Protein AF-0000000079763526 (afdb_homodimer)

Nearest PDB structures (foldseek):
  5vm1-assembly1_A  TM=9.478E-01  e=7.402E-57  Brucella ovis ATCC 25840
  5vm1-assembly6_B  TM=9.518E-01  e=6.429E-55  Brucella ovis ATCC 25840
  3ifr-assembly3_A  TM=9.428E-01  e=1.671E-44  Rhodospirillum rubrum ATCC 11170
  3i8b-assembly1_A  TM=8.850E-01  e=6.718E-41  Bifidobacterium adolescentis ATCC 15703
  3kzb-assembly1_A-2  TM=9.126E-01  e=8.336E-40  Chromobacterium violaceum

pLDDT: mean 96.67, std 3.06, range [73.19, 98.88]

Radius of gyration: 37.4 Å; Cα contacts (8 Å, |Δi|>4): 2451; chains: 2; bounding box: 56×111×80 Å

Organism: NCBI:txid410072

Secondary structure (DSSP, 8-state):
-EEEEEEE-SSEEEEEEEETTS-EEEEEEEE---B-SSTT--EE-HHHHHHHHHHHHHHHTTTS-GGGEEEEEEEE-SS-BEEE-TTS-B-SPEEPTT--TTHHHHHIIIIIIIHHHHHHHHSS---TTSHHHHHHHHHHH-HHHHHH--EEE-HHHHHHHHHH---EEEHHHHGGGT-EETTTTEE-HHHHHHHT--GGGSPEEE-TTSEEEE--HHHHHHHT--TT-EEE--EEHHHHHHHHTT--STT-EEEEESSSEEEEEEESS----TT--SEEEE-TTSSEEEEEEES-SHHHHHIIIIIIS----HHHHHTT---TT----EEE--BTBB-TTT-BTT--EEEEEE-TT--HHHHHHHHHHHHHHHHHHHHHHHHHTT----EEEEESGGGG-HHHHHHHHHHHT-EEEEES---HHHHHHHHHHHHHTTSSS-HHHHHHHH--EEEEEPP-HHHHHHHHHHHHHHTTHHHHHTTTGGG--/-EEEEEEE-SSEEEEEEEETTS-EEEEEEEE---B-SSTT--EE-HHHHHHHHHHHHHHHTTTS-GGGEEEEEEEE-SS-BEEE-TTS-B-SPEEPTT--TTHHHHHIIIIIIIHHHHHHHHSS---TTSHHHHHHHHHHH-HHHHHH--EEE-HHHHHHHHHH---EEEHHHHGGGT-EETTTTEE-HHHHHHHT--GGGSPEEE-TTSEEEE--HHHHHHHT--TTPEEE--EEHHHHHHHHTT--STT-EEEEESSSEEEEEEESS----TT--SEEEE-TTSSEEEEEEES-SHHHHHIIIIIIS----HHHHHTT---TT----EEE--BTBB-TTT-BTT--EEEEEE-TT--HHHHHHHHHHHHHHHHHHHHHHHHHTT----EEEEESGGGG-HHHHHHHHHHHT-EEEEES---HHHHHHHHHHHHHTTSSS-HHHHHHHH--EEEEEPP-HHHHHHHHHHHHHHTTHHHHHTTTGGG--

InterPro domains:
  IPR000577 Carbohydrate kinase, FGGY [PIRSF000538] (2-487)
  IPR006000 Xylulokinase [MF_02220] (2-482)
  IPR006000 Xylulokinase [TIGR01312] (4-478)
  IPR018483 Carbohydrate kinase, FGGY, conserved site [PS00445] (349-369)
  IPR018483 Carbohydrate kinase, FGGY, conserved site [PS00933] (129-141)
  IPR018484 Carbohydrate kinase FGGY, N-terminal [PF00370] (2-244)
  IPR018485 Carbohydrate kinase FGGY, C-terminal [PF02782] (254-436)
  IPR043129 ATPase, nucleotide binding domain [SSF53067] (2-246)
  IPR043129 ATPase, nucleotide binding domain [SSF53067] (246-484)
  IPR050406 FGGY Carbohydrate Kinase [PTHR43095] (2-484)

Sequence (978 aa):
MLYIGVDLGTSAVKLLLMDEKGDIKKIVSKEYPLYFPHPGWSEQHPEDWFTQSVEGIKELTSECDKSQVAGISFGGQMHGLVILDKDDQVIRPAILWNDGRTTEETDYLNNEIGKETLSKYTANIAFTGFTAPKILWVKKNEPENFAKITKIMLPKDYLAYCLSGSFCSDYSDASGMLLMDVEHKCWSKEMMDICGVTEEQLPKLYESYEVVGSLKPEVAAELGLSENVKIIAGAGDNAAAAVGTGTVGDGRCNISLGTSGTIFISSANFGVDKNNALHSFAHADGHYHLMGCMLSAASCNKWWAEEILHTDDFAAEQKDITKLGENHVFYLPYLMGERSPHNDPYARATFTGMTMDTTRADMMQAVLEGVVFALRDSLEVAKSLGIKIERTKICGGGAKSPLWRKMIANIMNLKVDIIESEEGPALGGAILAAVGCGEYESVEAAADKLVKIVDTVEPEAELVEKYEKRYQEFRQIYPALKPVFPHIQMLYIGVDLGTSAVKLLLMDEKGDIKKIVSKEYPLYFPHPGWSEQHPEDWFTQSVEGIKELTSECDKSQVAGISFGGQMHGLVILDKDDQVIRPAILWNDGRTTEETDYLNNEIGKETLSKYTANIAFTGFTAPKILWVKKNEPENFAKITKIMLPKDYLAYCLSGSFCSDYSDASGMLLMDVEHKCWSKEMMDICGVTEEQLPKLYESYEVVGSLKPEVAAELGLSENVKIIAGAGDNAAAAVGTGTVGDGRCNISLGTSGTIFISSANFGVDKNNALHSFAHADGHYHLMGCMLSAASCNKWWAEEILHTDDFAAEQKDITKLGENHVFYLPYLMGERSPHNDPYARATFTGMTMDTTRADMMQAVLEGVVFALRDSLEVAKSLGIKIERTKICGGGAKSPLWRKMIANIMNLKVDIIESEEGPALGGAILAAVGCGEYESVEAAADKLVKIVDTVEPEAELVEKYEKRYQEFRQIYPALKPVFPHIQ

Structure (mmCIF, N/CA/C/O backbone):
data_AF-0000000079763526-model_v1
#
loop_
_entity.id
_entity.type
_entity.pdbx_description
1 polymer 'Xylulose kinase'
#
loop_
_atom_site.group_PDB
_atom_site.id
_atom_site.type_symbol
_atom_site.label_atom_id
_atom_site.label_alt_id
_atom_site.label_comp_id
_atom_site.label_asym_id
_atom_site.label_entity_id
_atom_site.label_seq_id
_atom_site.pdbx_PDB_ins_code
_atom_site.Cartn_x
_atom_site.Cartn_y
_atom_site.Cartn_z
_atom_site.occupancy
_atom_site.B_iso_or_equiv
_atom_site.auth_seq_id
_atom_site.auth_comp_id
_atom_site.auth_asym_id
_atom_site.auth_atom_id
_atom_site.pdbx_PDB_model_num
ATOM 1 N N . MET A 1 1 ? 14.523 42.969 33.5 1 96.06 1 MET A N 1
ATOM 2 C CA . MET A 1 1 ? 13.133 43.125 33.094 1 96.06 1 MET A CA 1
ATOM 3 C C . MET A 1 1 ? 12.484 41.781 32.781 1 96.06 1 MET A C 1
ATOM 5 O O . MET A 1 1 ? 13.18 40.812 32.531 1 96.06 1 MET A O 1
ATOM 9 N N . LEU A 1 2 ? 11.172 41.844 32.938 1 98.5 2 LEU A N 1
ATOM 10 C CA . LEU A 1 2 ? 10.414 40.594 32.719 1 98.5 2 LEU A CA 1
ATOM 11 C C . LEU A 1 2 ? 9.453 40.75 31.531 1 98.5 2 LEU A C 1
ATOM 13 O O . LEU A 1 2 ? 8.906 41.844 31.312 1 98.5 2 LEU A O 1
ATOM 17 N N . TYR A 1 3 ? 9.336 39.688 30.812 1 98.69 3 TYR A N 1
ATOM 18 C CA . TYR A 1 3 ? 8.484 39.656 29.625 1 98.69 3 TYR A CA 1
ATOM 19 C C . TYR A 1 3 ? 7.543 38.469 29.656 1 98.69 3 TYR A C 1
ATOM 21 O O . TYR A 1 3 ? 7.941 37.375 30.062 1 98.69 3 TYR A O 1
ATOM 29 N N . ILE A 1 4 ? 6.316 38.656 29.234 1 98.75 4 ILE A N 1
ATOM 30 C CA . ILE A 1 4 ? 5.305 37.625 29.25 1 98.75 4 ILE A CA 1
ATOM 31 C C . ILE A 1 4 ? 4.945 37.219 27.828 1 98.75 4 ILE A C 1
ATOM 33 O O . ILE A 1 4 ? 4.664 38.062 26.984 1 98.75 4 ILE A O 1
ATOM 37 N N . GLY A 1 5 ? 5.035 35.938 27.531 1 98.69 5 GLY A N 1
ATOM 38 C CA . GLY A 1 5 ? 4.516 35.375 26.312 1 98.69 5 GLY A CA 1
ATOM 39 C C . GLY A 1 5 ? 3.24 34.562 26.516 1 98.69 5 GLY A C 1
ATOM 40 O O . GLY A 1 5 ? 3.186 33.688 27.391 1 98.69 5 GLY A O 1
ATOM 41 N N . VAL A 1 6 ? 2.197 34.875 25.75 1 98.56 6 VAL A N 1
ATOM 42 C CA . VAL A 1 6 ? 0.908 34.188 25.812 1 98.56 6 VAL A CA 1
ATOM 43 C C . VAL A 1 6 ? 0.717 33.312 24.578 1 98.56 6 VAL A C 1
ATOM 45 O O . VAL A 1 6 ? 0.758 33.781 23.453 1 98.56 6 VAL A O 1
ATOM 48 N N . ASP A 1 7 ? 0.561 32.031 24.734 1 98.19 7 ASP A N 1
ATOM 49 C CA . ASP A 1 7 ? 0.207 31.109 23.672 1 98.19 7 ASP A CA 1
ATOM 50 C C . ASP A 1 7 ? -1.272 30.734 23.734 1 98.19 7 ASP A C 1
ATOM 52 O O . ASP A 1 7 ? -1.669 29.875 24.531 1 98.19 7 ASP A O 1
ATOM 56 N N . LEU A 1 8 ? -2.045 31.391 22.906 1 98.25 8 LEU A N 1
ATOM 57 C CA . LEU A 1 8 ? -3.479 31.125 22.844 1 98.25 8 LEU A CA 1
ATOM 58 C C . LEU A 1 8 ? -3.781 29.938 21.938 1 98.25 8 LEU A C 1
ATOM 60 O O . LEU A 1 8 ? -4.062 30.109 20.75 1 98.25 8 LEU A O 1
ATOM 64 N N . GLY A 1 9 ? -3.861 28.781 22.547 1 95.69 9 GLY A N 1
ATOM 65 C CA . GLY A 1 9 ? -4.148 27.578 21.797 1 95.69 9 GLY A CA 1
ATOM 66 C C . GLY A 1 9 ? -5.625 27.234 21.766 1 95.69 9 GLY A C 1
ATOM 67 O O . GLY A 1 9 ? -6.461 28.016 22.234 1 95.69 9 GLY A O 1
ATOM 68 N N . THR A 1 10 ? -5.941 26.078 21.203 1 92.62 10 THR A N 1
ATOM 69 C CA . THR A 1 10 ? -7.324 25.656 21.047 1 92.62 10 THR A CA 1
ATOM 70 C C . THR A 1 10 ? -7.855 25.078 22.359 1 92.62 10 THR A C 1
ATOM 72 O O . THR A 1 10 ? -8.992 25.359 22.75 1 92.62 10 THR A O 1
ATOM 75 N N . SER A 1 11 ? -7.039 24.391 23.156 1 91.56 11 SER A N 1
ATOM 76 C CA . SER A 1 11 ? -7.512 23.719 24.375 1 91.56 11 SER A CA 1
ATOM 77 C C . SER A 1 11 ? -7.191 24.531 25.609 1 91.56 11 SER A C 1
ATOM 79 O O . SER A 1 11 ? -7.844 24.375 26.656 1 91.56 11 SER A O 1
ATOM 81 N N . ALA A 1 12 ? -6.113 25.297 25.484 1 96.25 12 ALA A N 1
ATOM 82 C CA . ALA A 1 12 ? -5.66 26.047 26.656 1 96.25 12 ALA A CA 1
ATOM 83 C C . ALA A 1 12 ? -4.84 27.266 26.234 1 96.25 12 ALA A C 1
ATOM 85 O O . ALA A 1 12 ? -4.43 27.375 25.078 1 96.25 12 ALA A O 1
ATOM 86 N N . VAL A 1 13 ? -4.738 28.141 27.172 1 97.69 13 VAL A N 1
ATOM 87 C CA . VAL A 1 13 ? -3.781 29.234 27.047 1 97.69 13 VAL A CA 1
ATOM 88 C C . VAL A 1 13 ? -2.564 28.969 27.922 1 97.69 13 VAL A C 1
ATOM 90 O O . VAL A 1 13 ? -2.707 28.609 29.094 1 97.69 13 VAL A O 1
ATOM 93 N N . LYS A 1 14 ? -1.402 28.969 27.328 1 97.38 14 LYS A N 1
ATOM 94 C CA . LYS A 1 14 ? -0.137 28.797 28.031 1 97.38 14 LYS A CA 1
ATOM 95 C C . LYS A 1 14 ? 0.61 30.109 28.172 1 97.38 14 LYS A C 1
ATOM 97 O O . LYS A 1 14 ? 0.798 30.828 27.172 1 97.38 14 LYS A O 1
ATOM 102 N N . LEU A 1 15 ? 1.041 30.406 29.359 1 98.5 15 LEU A N 1
ATOM 103 C CA . LEU A 1 15 ? 1.719 31.672 29.641 1 98.5 15 LEU A CA 1
ATOM 104 C C . LEU A 1 15 ? 3.117 31.422 30.203 1 98.5 15 LEU A C 1
ATOM 106 O O . LEU A 1 15 ? 3.314 30.516 31 1 98.5 15 LEU A O 1
ATOM 110 N N . LEU A 1 16 ? 4.016 32.25 29.719 1 98 16 LEU A N 1
ATOM 111 C CA . LEU A 1 16 ? 5.414 32.094 30.094 1 98 16 LEU A CA 1
ATOM 112 C C . LEU A 1 16 ? 6.031 33.438 30.5 1 98 16 LEU A C 1
ATOM 114 O O . LEU A 1 16 ? 5.797 34.438 29.844 1 98 16 LEU A O 1
ATOM 118 N N . LEU A 1 17 ? 6.738 33.406 31.625 1 98.44 17 LEU A N 1
ATOM 119 C CA . LEU A 1 17 ? 7.469 34.594 32.125 1 98.44 17 LEU A CA 1
ATOM 120 C C . LEU A 1 17 ? 8.969 34.406 31.906 1 98.44 17 LEU A C 1
ATOM 122 O O . LEU A 1 17 ? 9.562 33.438 32.375 1 98.44 17 LEU A O 1
ATOM 126 N N . MET A 1 18 ? 9.547 35.312 31.188 1 97.5 18 MET A N 1
ATOM 127 C CA . MET A 1 18 ? 10.961 35.25 30.812 1 97.5 18 MET A CA 1
ATOM 128 C C . MET A 1 18 ? 11.695 36.531 31.234 1 97.5 18 MET A C 1
ATOM 130 O O . MET A 1 18 ? 11.141 37.625 31.172 1 97.5 18 MET A O 1
ATOM 134 N N . ASP A 1 19 ? 12.93 36.406 31.656 1 97.81 19 ASP A N 1
ATOM 135 C CA . ASP A 1 19 ? 13.711 37.594 31.969 1 97.81 19 ASP A CA 1
ATOM 136 C C . ASP A 1 19 ? 14.523 38.062 30.766 1 97.81 19 ASP A C 1
ATOM 138 O O . ASP A 1 19 ? 14.398 37.5 29.672 1 97.81 19 ASP A O 1
ATOM 142 N N . GLU A 1 20 ? 15.273 39.125 30.938 1 96.25 20 GLU A N 1
ATOM 143 C CA . GLU A 1 20 ? 15.969 39.781 29.828 1 96.25 20 GLU A CA 1
ATOM 144 C C . GLU A 1 20 ? 17.078 38.906 29.266 1 96.25 20 GLU A C 1
ATOM 146 O O . GLU A 1 20 ? 17.562 39.156 28.156 1 96.25 20 GLU A O 1
ATOM 151 N N . LYS A 1 21 ? 17.469 37.812 29.953 1 95.31 21 LYS A N 1
ATOM 152 C CA . LYS A 1 21 ? 18.516 36.906 29.484 1 95.31 21 LYS A CA 1
ATOM 153 C C . LYS A 1 21 ? 17.938 35.656 28.875 1 95.31 21 LYS A C 1
ATOM 155 O O . LYS A 1 21 ? 18.672 34.781 28.391 1 95.31 21 LYS A O 1
ATOM 160 N N . GLY A 1 22 ? 16.656 35.625 28.875 1 93.69 22 GLY A N 1
ATOM 161 C CA . GLY A 1 22 ? 16.016 34.5 28.266 1 93.69 22 GLY A CA 1
ATOM 162 C C . GLY A 1 22 ? 15.688 33.375 29.25 1 93.69 22 GLY A C 1
ATOM 163 O O . GLY A 1 22 ? 15.117 32.344 28.875 1 93.69 22 GLY A O 1
ATOM 164 N N . ASP A 1 23 ? 15.984 33.531 30.531 1 95.19 23 ASP A N 1
ATOM 165 C CA . ASP A 1 23 ? 15.648 32.562 31.562 1 95.19 23 ASP A CA 1
ATOM 166 C C . ASP A 1 23 ? 14.141 32.5 31.812 1 95.19 23 ASP A C 1
ATOM 168 O O . ASP A 1 23 ? 13.531 33.531 32.125 1 95.19 23 ASP A O 1
ATOM 172 N N . ILE A 1 24 ? 13.594 31.375 31.734 1 95.94 24 ILE A N 1
ATOM 173 C CA . ILE A 1 24 ? 12.172 31.188 32 1 95.94 24 ILE A CA 1
ATOM 174 C C . ILE A 1 24 ? 11.938 31.109 33.5 1 95.94 24 ILE A C 1
ATOM 176 O O . ILE A 1 24 ? 12.484 30.234 34.188 1 95.94 24 ILE A O 1
ATOM 180 N N . LYS A 1 25 ? 11.109 31.922 34 1 97.12 25 LYS A N 1
ATOM 181 C CA . LYS A 1 25 ? 10.891 32.031 35.438 1 97.12 25 LYS A CA 1
ATOM 182 C C . LYS A 1 25 ? 9.695 31.172 35.875 1 97.12 25 LYS A C 1
ATOM 184 O O . LYS A 1 25 ? 9.688 30.625 36.969 1 97.12 25 LYS A O 1
ATOM 189 N N . LYS A 1 26 ? 8.695 31.141 35.062 1 97.44 26 LYS A N 1
ATOM 190 C CA . LYS A 1 26 ? 7.457 30.438 35.406 1 97.44 26 LYS A CA 1
ATOM 191 C C . LYS A 1 26 ? 6.605 30.203 34.156 1 97.44 26 LYS A C 1
ATOM 193 O O . LYS A 1 26 ? 6.66 30.969 33.188 1 97.44 26 LYS A O 1
ATOM 198 N N . ILE A 1 27 ? 5.934 29.125 34.125 1 97.19 27 ILE A N 1
ATOM 199 C CA . ILE A 1 27 ? 4.961 28.781 33.094 1 97.19 27 ILE A CA 1
ATOM 200 C C . ILE A 1 27 ? 3.625 28.422 33.75 1 97.19 27 ILE A C 1
ATOM 202 O O . ILE A 1 27 ? 3.586 27.719 34.75 1 97.19 27 ILE A O 1
ATOM 206 N N . VAL A 1 28 ? 2.559 28.922 33.219 1 97.94 28 VAL A N 1
ATOM 207 C CA . VAL A 1 28 ? 1.21 28.656 33.719 1 97.94 28 VAL A CA 1
ATOM 208 C C . VAL A 1 28 ? 0.306 28.266 32.531 1 97.94 28 VAL A C 1
ATOM 210 O O . VAL A 1 28 ? 0.44 28.797 31.438 1 97.94 28 VAL A O 1
ATOM 213 N N . SER A 1 29 ? -0.57 27.344 32.688 1 97.75 29 SER A N 1
ATOM 214 C CA . SER A 1 29 ? -1.558 26.953 31.703 1 97.75 29 SER A CA 1
ATOM 215 C C . SER A 1 29 ? -2.967 26.969 32.281 1 97.75 29 SER A C 1
ATOM 217 O O . SER A 1 29 ? -3.178 26.562 33.438 1 97.75 29 SER A O 1
ATOM 219 N N . LYS A 1 30 ? -3.898 27.531 31.562 1 98.25 30 LYS A N 1
ATOM 220 C CA . LYS A 1 30 ? -5.316 27.562 31.906 1 98.25 30 LYS A CA 1
ATOM 221 C C . LYS A 1 30 ? -6.16 26.938 30.797 1 98.25 30 LYS A C 1
ATOM 223 O O . LYS A 1 30 ? -5.973 27.266 29.609 1 98.25 30 LYS A O 1
ATOM 228 N N . GLU A 1 31 ? -7.094 26.109 31.156 1 97.31 31 GLU A N 1
ATOM 229 C CA . GLU A 1 31 ? -7.93 25.438 30.156 1 97.31 31 GLU A CA 1
ATOM 230 C C . GLU A 1 31 ? -9.266 26.156 29.984 1 97.31 31 GLU A C 1
ATOM 232 O O . GLU A 1 31 ? -9.656 26.953 30.828 1 97.31 31 GLU A O 1
ATOM 237 N N . TYR A 1 32 ? -9.844 26.047 28.875 1 96.12 32 TYR A N 1
ATOM 238 C CA . TYR A 1 32 ? -11.195 26.516 28.594 1 96.12 32 TYR A CA 1
ATOM 239 C C . TYR A 1 32 ? -11.93 25.547 27.672 1 96.12 32 TYR A C 1
ATOM 241 O O . TYR A 1 32 ? -11.305 24.734 27 1 96.12 32 TYR A O 1
ATOM 249 N N . PRO A 1 33 ? -13.219 25.672 27.672 1 95.12 33 PRO A N 1
ATOM 250 C CA . PRO A 1 33 ? -14.023 24.688 26.938 1 95.12 33 PRO A CA 1
ATOM 251 C C . PRO A 1 33 ? -13.961 24.875 25.422 1 95.12 33 PRO A C 1
ATOM 253 O O . PRO A 1 33 ? -13.758 26 24.953 1 95.12 33 PRO A O 1
ATOM 256 N N . LEU A 1 34 ? -14.008 23.828 24.688 1 93.62 34 LEU A N 1
ATOM 257 C CA . LEU A 1 34 ? -14.188 23.75 23.25 1 93.62 34 LEU A CA 1
ATOM 258 C C . LEU A 1 34 ? -15.562 23.188 22.906 1 93.62 34 LEU A C 1
ATOM 260 O O . LEU A 1 34 ? -16 22.203 23.5 1 93.62 34 LEU A O 1
ATOM 264 N N . TYR A 1 35 ? -16.297 23.828 21.984 1 94.25 35 TYR A N 1
ATOM 265 C CA . TYR A 1 35 ? -17.672 23.438 21.688 1 94.25 35 TYR A CA 1
ATOM 266 C C . TYR A 1 35 ? -17.781 22.891 20.266 1 94.25 35 TYR A C 1
ATOM 268 O O . TYR A 1 35 ? -17.156 23.406 19.344 1 94.25 35 TYR A O 1
ATOM 276 N N . PHE A 1 36 ? -18.562 21.875 20.078 1 91.94 36 PHE A N 1
ATOM 277 C CA . PHE A 1 36 ? -18.875 21.281 18.797 1 91.94 36 PHE A CA 1
ATOM 278 C C . PHE A 1 36 ? -20.391 21.234 18.578 1 91.94 36 PHE A C 1
ATOM 280 O O . PHE A 1 36 ? -20.984 20.156 18.547 1 91.94 36 PHE A O 1
ATOM 287 N N . PRO A 1 37 ? -20.984 22.312 18.312 1 93.62 37 PRO A N 1
ATOM 288 C CA . PRO A 1 37 ? -22.438 22.375 18.234 1 93.62 37 PRO A CA 1
ATOM 289 C C . PRO A 1 37 ? -23 21.453 17.141 1 93.62 37 PRO A C 1
ATOM 291 O O . PRO A 1 37 ? -24.141 21 17.25 1 93.62 37 PRO A O 1
ATOM 294 N N . HIS A 1 38 ? -22.328 21.297 16.016 1 91.94 38 HIS A N 1
ATOM 295 C CA . HIS A 1 38 ? -22.641 20.391 14.93 1 91.94 38 HIS A CA 1
ATOM 296 C C . HIS A 1 38 ? -21.422 19.578 14.516 1 91.94 38 HIS A C 1
ATOM 298 O O . HIS A 1 38 ? -20.281 20 14.773 1 91.94 38 HIS A O 1
ATOM 304 N N . PRO A 1 39 ? -21.781 18.375 14.023 1 85.69 39 PRO A N 1
ATOM 305 C CA . PRO A 1 39 ? -20.625 17.641 13.508 1 85.69 39 PRO A CA 1
ATOM 306 C C . PRO A 1 39 ? -19.766 18.469 12.555 1 85.69 39 PRO A C 1
ATOM 308 O O . PRO A 1 39 ? -20.297 19.078 11.617 1 85.69 39 PRO A O 1
ATOM 311 N N . GLY A 1 40 ? -18.453 18.578 12.82 1 87.44 40 GLY A N 1
ATOM 312 C CA . GLY A 1 40 ? -17.516 19.312 11.969 1 87.44 40 GLY A CA 1
ATOM 313 C C . GLY A 1 40 ? -17.359 20.766 12.375 1 87.44 40 GLY A C 1
ATOM 314 O O . GLY A 1 40 ? -16.5 21.469 11.852 1 87.44 40 GLY A O 1
ATOM 315 N N . TRP A 1 41 ? -18.172 21.125 13.32 1 94.06 41 TRP A N 1
ATOM 316 C CA . TRP A 1 41 ? -18.078 22.5 13.805 1 94.06 41 TRP A CA 1
ATOM 317 C C . TRP A 1 41 ? -17.172 22.594 15.023 1 94.06 41 TRP A C 1
ATOM 319 O O . TRP A 1 41 ? -17.109 21.672 15.828 1 94.06 41 TRP A O 1
ATOM 329 N N . SER A 1 42 ? -16.453 23.594 15.156 1 95.94 42 SER A N 1
ATOM 330 C CA . SER A 1 42 ? -15.609 23.891 16.297 1 95.94 42 SER A CA 1
ATOM 331 C C . SER A 1 42 ? -15.688 25.359 16.672 1 95.94 42 SER A C 1
ATOM 333 O O . SER A 1 42 ? -15.391 26.234 15.852 1 95.94 42 SER A O 1
ATOM 335 N N . GLU A 1 43 ? -16.062 25.641 17.938 1 97.69 43 GLU A N 1
ATOM 336 C CA . GLU A 1 43 ? -16.266 27.016 18.375 1 97.69 43 GLU A CA 1
ATOM 337 C C . GLU A 1 43 ? -15.773 27.219 19.797 1 97.69 43 GLU A C 1
ATOM 339 O O . GLU A 1 43 ? -15.617 26.266 20.547 1 97.69 43 GLU A O 1
ATOM 344 N N . GLN A 1 44 ? -15.5 28.422 20.094 1 97.88 44 GLN A N 1
ATOM 345 C CA . GLN A 1 44 ? -15.141 28.828 21.453 1 97.88 44 GLN A CA 1
ATOM 346 C C . GLN A 1 44 ? -15.633 30.234 21.75 1 97.88 44 GLN A C 1
ATOM 348 O O . GLN A 1 44 ? -15.828 31.047 20.844 1 97.88 44 GLN A O 1
ATOM 353 N N . HIS A 1 45 ? -15.844 30.5 22.984 1 98 45 HIS A N 1
ATOM 354 C CA . HIS A 1 45 ? -16.172 31.859 23.422 1 98 45 HIS A CA 1
ATOM 355 C C . HIS A 1 45 ? -14.906 32.656 23.656 1 98 45 HIS A C 1
ATOM 357 O O . HIS A 1 45 ? -14.141 32.375 24.594 1 98 45 HIS A O 1
ATOM 363 N N . PRO A 1 46 ? -14.727 33.75 22.891 1 98.38 46 PRO A N 1
ATOM 364 C CA . PRO A 1 46 ? -13.523 34.562 23.062 1 98.38 46 PRO A CA 1
ATOM 365 C C . PRO A 1 46 ? -13.359 35.094 24.484 1 98.38 46 PRO A C 1
ATOM 367 O O . PRO A 1 46 ? -12.234 35.281 24.953 1 98.38 46 PRO A O 1
ATOM 370 N N . GLU A 1 47 ? -14.438 35.281 25.125 1 97.88 47 GLU A N 1
ATOM 371 C CA . GLU A 1 47 ? -14.398 35.812 26.484 1 97.88 47 GLU A CA 1
ATOM 372 C C . GLU A 1 47 ? -13.68 34.844 27.422 1 97.88 47 GLU A C 1
ATOM 374 O O . GLU A 1 47 ? -13.031 35.281 28.391 1 97.88 47 GLU A O 1
ATOM 379 N N . ASP A 1 48 ? -13.828 33.594 27.125 1 98.25 48 ASP A N 1
ATOM 380 C CA . ASP A 1 48 ? -13.125 32.594 27.906 1 98.25 48 ASP A CA 1
ATOM 381 C C . ASP A 1 48 ? -11.609 32.75 27.766 1 98.25 48 ASP A C 1
ATOM 383 O O . ASP A 1 48 ? -10.859 32.5 28.719 1 98.25 48 ASP A O 1
ATOM 387 N N . TRP A 1 49 ? -11.164 33.062 26.547 1 98.5 49 TRP A N 1
ATOM 388 C CA . TRP A 1 49 ? -9.742 33.25 26.328 1 98.5 49 TRP A CA 1
ATOM 389 C C . TRP A 1 49 ? -9.211 34.375 27.203 1 98.5 49 TRP A C 1
ATOM 391 O O . TRP A 1 49 ? -8.141 34.25 27.797 1 98.5 49 TRP A O 1
ATOM 401 N N . PHE A 1 50 ? -9.938 35.438 27.266 1 98.12 50 PHE A N 1
ATOM 402 C CA . PHE A 1 50 ? -9.531 36.594 28.031 1 98.12 50 PHE A CA 1
ATOM 403 C C . PHE A 1 50 ? -9.523 36.281 29.531 1 98.12 50 PHE A C 1
ATOM 405 O O . PHE A 1 50 ? -8.531 36.562 30.219 1 98.12 50 PHE A O 1
ATOM 412 N N . THR A 1 51 ? -10.625 35.719 29.969 1 98.19 51 THR A N 1
ATOM 413 C CA . THR A 1 51 ? -10.773 35.406 31.391 1 98.19 51 THR A CA 1
ATOM 414 C C . THR A 1 51 ? -9.633 34.5 31.859 1 98.19 51 THR A C 1
ATOM 416 O O . THR A 1 51 ? -9.008 34.781 32.875 1 98.19 51 THR A O 1
ATOM 419 N N . GLN A 1 52 ? -9.375 33.5 31.125 1 98.38 52 GLN A N 1
ATOM 420 C CA . GLN A 1 52 ? -8.352 32.531 31.516 1 98.38 52 GLN A CA 1
ATOM 421 C C . GLN A 1 52 ? -6.953 33.125 31.375 1 98.38 52 GLN A C 1
ATOM 423 O O . GLN A 1 52 ? -6.051 32.812 32.156 1 98.38 52 GLN A O 1
ATOM 428 N N . SER A 1 53 ? -6.754 34 30.375 1 98.38 53 SER A N 1
ATOM 429 C CA . SER A 1 53 ? -5.469 34.688 30.25 1 98.38 53 SER A CA 1
ATOM 430 C C . SER A 1 53 ? -5.203 35.594 31.453 1 98.38 53 SER A C 1
ATOM 432 O O . SER A 1 53 ? -4.082 35.656 31.953 1 98.38 53 SER A O 1
ATOM 434 N N . VAL A 1 54 ? -6.211 36.312 31.859 1 98.25 54 VAL A N 1
ATOM 435 C CA . VAL A 1 54 ? -6.082 37.219 33 1 98.25 54 VAL A CA 1
ATOM 436 C C . VAL A 1 54 ? -5.758 36.375 34.25 1 98.25 54 VAL A C 1
ATOM 438 O O . VAL A 1 54 ? -4.832 36.719 35 1 98.25 54 VAL A O 1
ATOM 441 N N . GLU A 1 55 ? -6.523 35.344 34.469 1 98.38 55 GLU A N 1
ATOM 442 C CA . GLU A 1 55 ? -6.254 34.469 35.594 1 98.38 55 GLU A CA 1
ATOM 443 C C . GLU A 1 55 ? -4.844 33.875 35.531 1 98.38 55 GLU A C 1
ATOM 445 O O . GLU A 1 55 ? -4.168 33.75 36.562 1 98.38 55 GLU A O 1
ATOM 450 N N . GLY A 1 56 ? -4.465 33.5 34.438 1 98.5 56 GLY A N 1
ATOM 451 C CA . GLY A 1 56 ? -3.133 32.969 34.219 1 98.5 56 GLY A CA 1
ATOM 452 C C . GLY A 1 56 ? -2.023 33.969 34.5 1 98.5 56 GLY A C 1
ATOM 453 O O . GLY A 1 56 ? -0.99 33.594 35.062 1 98.5 56 GLY A O 1
ATOM 454 N N . ILE A 1 57 ? -2.201 35.188 34.031 1 98.56 57 ILE A N 1
ATOM 455 C CA . ILE A 1 57 ? -1.197 36.219 34.25 1 98.56 57 ILE A CA 1
ATOM 456 C C . ILE A 1 57 ? -1.077 36.5 35.75 1 98.56 57 ILE A C 1
ATOM 458 O O . ILE A 1 57 ? 0.026 36.719 36.25 1 98.56 57 ILE A O 1
ATOM 462 N N . LYS A 1 58 ? -2.199 36.531 36.438 1 98.31 58 LYS A N 1
ATOM 463 C CA . LYS A 1 58 ? -2.17 36.719 37.875 1 98.31 58 LYS A CA 1
ATOM 464 C C . LYS A 1 58 ? -1.319 35.625 38.562 1 98.31 58 LYS A C 1
ATOM 466 O O . LYS A 1 58 ? -0.466 35.938 39.375 1 98.31 58 LYS A O 1
ATOM 471 N N . GLU A 1 59 ? -1.627 34.438 38.156 1 98.38 59 GLU A N 1
ATOM 472 C CA . GLU A 1 59 ? -0.862 33.344 38.719 1 98.38 59 GLU A CA 1
ATOM 473 C C . GLU A 1 59 ? 0.604 33.406 38.312 1 98.38 59 GLU A C 1
ATOM 475 O O . GLU A 1 59 ? 1.498 33.188 39.125 1 98.38 59 GLU A O 1
ATOM 480 N N . LEU A 1 60 ? 0.86 33.75 37.094 1 98.38 60 LEU A N 1
ATOM 481 C CA . LEU A 1 60 ? 2.197 33.812 36.531 1 98.38 60 LEU A CA 1
ATOM 482 C C . LEU A 1 60 ? 3.061 34.844 37.281 1 98.38 60 LEU A C 1
ATOM 484 O O . LEU A 1 60 ? 4.258 34.625 37.469 1 98.38 60 LEU A O 1
ATOM 488 N N . THR A 1 61 ? 2.479 35.938 37.719 1 98 61 THR A N 1
ATOM 489 C CA . THR A 1 61 ? 3.23 37.062 38.281 1 98 61 THR A CA 1
ATOM 490 C C . THR A 1 61 ? 3.096 37.062 39.781 1 98 61 THR A C 1
ATOM 492 O O . THR A 1 61 ? 3.451 38.062 40.438 1 98 61 THR A O 1
ATOM 495 N N . SER A 1 62 ? 2.568 36.062 40.375 1 96.5 62 SER A N 1
ATOM 496 C CA . SER A 1 62 ? 2.25 36.031 41.812 1 96.5 62 SER A CA 1
ATOM 497 C C . SER A 1 62 ? 3.514 36.125 42.656 1 96.5 62 SER A C 1
ATOM 499 O O . SER A 1 62 ? 3.477 36.594 43.781 1 96.5 62 SER A O 1
ATOM 501 N N . GLU A 1 63 ? 4.645 35.688 42.125 1 95.12 63 GLU A N 1
ATOM 502 C CA . GLU A 1 63 ? 5.836 35.594 42.969 1 95.12 63 GLU A CA 1
ATOM 503 C C . GLU A 1 63 ? 6.965 36.469 42.438 1 95.12 63 GLU A C 1
ATOM 505 O O . GLU A 1 63 ? 8.109 36.344 42.875 1 95.12 63 GLU A O 1
ATOM 510 N N . CYS A 1 64 ? 6.699 37.219 41.5 1 94.75 64 CYS A N 1
ATOM 511 C CA . CYS A 1 64 ? 7.758 38.062 40.969 1 94.75 64 CYS A CA 1
ATOM 512 C C . CYS A 1 64 ? 7.535 39.531 41.344 1 94.75 64 CYS A C 1
ATOM 514 O O . CYS A 1 64 ? 6.492 39.875 41.875 1 94.75 64 CYS A O 1
ATOM 516 N N . ASP A 1 65 ? 8.602 40.312 41.219 1 96.69 65 ASP A N 1
ATOM 517 C CA . ASP A 1 65 ? 8.453 41.75 41.312 1 96.69 65 ASP A CA 1
ATOM 518 C C . ASP A 1 65 ? 7.699 42.312 40.094 1 96.69 65 ASP A C 1
ATOM 520 O O . ASP A 1 65 ? 8.297 42.531 39.031 1 96.69 65 ASP A O 1
ATOM 524 N N . LYS A 1 66 ? 6.473 42.625 40.25 1 97.44 66 LYS A N 1
ATOM 525 C CA . LYS A 1 66 ? 5.559 43 39.188 1 97.44 66 LYS A CA 1
ATOM 526 C C . LYS A 1 66 ? 6.02 44.281 38.5 1 97.44 66 LYS A C 1
ATOM 528 O O . LYS A 1 66 ? 5.648 44.562 37.344 1 97.44 66 LYS A O 1
ATOM 533 N N . SER A 1 67 ? 6.734 45.062 39.219 1 96.69 67 SER A N 1
ATOM 534 C CA . SER A 1 67 ? 7.23 46.312 38.625 1 96.69 67 SER A CA 1
ATOM 535 C C . SER A 1 67 ? 8.242 46.031 37.5 1 96.69 67 SER A C 1
ATOM 537 O O . SER A 1 67 ? 8.547 46.938 36.719 1 96.69 67 SER A O 1
ATOM 539 N N . GLN A 1 68 ? 8.703 44.844 37.469 1 97.69 68 GLN A N 1
ATOM 540 C CA . GLN A 1 68 ? 9.719 44.469 36.469 1 97.69 68 GLN A CA 1
ATOM 541 C C . GLN A 1 68 ? 9.07 43.969 35.188 1 97.69 68 GLN A C 1
ATOM 543 O O . GLN A 1 68 ? 9.75 43.812 34.156 1 97.69 68 GLN A O 1
ATOM 548 N N . VAL A 1 69 ? 7.816 43.75 35.188 1 98.62 69 VAL A N 1
ATOM 549 C CA . VAL A 1 69 ? 7.133 43.312 33.969 1 98.62 69 VAL A CA 1
ATOM 550 C C . VAL A 1 69 ? 7.066 44.469 32.969 1 98.62 69 VAL A C 1
ATOM 552 O O . VAL A 1 69 ? 6.449 45.5 33.25 1 98.62 69 VAL A O 1
ATOM 555 N N . ALA A 1 70 ? 7.68 44.219 31.781 1 98.56 70 ALA A N 1
ATOM 556 C CA . ALA A 1 70 ? 7.84 45.344 30.844 1 98.56 70 ALA A CA 1
ATOM 557 C C . ALA A 1 70 ? 6.918 45.188 29.641 1 98.56 70 ALA A C 1
ATOM 559 O O . ALA A 1 70 ? 6.496 46.188 29.047 1 98.56 70 ALA A O 1
ATOM 560 N N . GLY A 1 71 ? 6.656 43.969 29.297 1 98.69 71 GLY A N 1
ATOM 561 C CA . GLY A 1 71 ? 5.871 43.781 28.094 1 98.69 71 GLY A CA 1
ATOM 562 C C . GLY A 1 71 ? 5.184 42.438 28.016 1 98.69 71 GLY A C 1
ATOM 563 O O . GLY A 1 71 ? 5.629 41.469 28.656 1 98.69 71 GLY A O 1
ATOM 564 N N . ILE A 1 72 ? 4.074 42.344 27.281 1 98.81 72 ILE A N 1
ATOM 565 C CA . ILE A 1 72 ? 3.287 41.156 26.984 1 98.81 72 ILE A CA 1
ATOM 566 C C . ILE A 1 72 ? 3.084 41.031 25.484 1 98.81 72 ILE A C 1
ATOM 568 O O . ILE A 1 72 ? 2.781 42 24.797 1 98.81 72 ILE A O 1
ATOM 572 N N . SER A 1 73 ? 3.334 39.875 24.953 1 98.81 73 SER A N 1
ATOM 573 C CA . SER A 1 73 ? 3.029 39.562 23.547 1 98.81 73 SER A CA 1
ATOM 574 C C . SER A 1 73 ? 2.385 38.188 23.406 1 98.81 73 SER A C 1
ATOM 576 O O . SER A 1 73 ? 2.039 37.562 24.406 1 98.81 73 SER A O 1
ATOM 578 N N . PHE A 1 74 ? 2.146 37.812 22.078 1 98.44 74 PHE A N 1
ATOM 579 C CA . PHE A 1 74 ? 1.223 36.719 21.891 1 98.44 74 PHE A CA 1
ATOM 580 C C . PHE A 1 74 ? 1.688 35.781 20.75 1 98.44 74 PHE A C 1
ATOM 582 O O . PHE A 1 74 ? 2.254 36.281 19.766 1 98.44 74 PHE A O 1
ATOM 589 N N . GLY A 1 75 ? 1.492 34.562 20.922 1 97.88 75 GLY A N 1
ATOM 590 C CA . GLY A 1 75 ? 1.242 33.562 19.875 1 97.88 75 GLY A CA 1
ATOM 591 C C . GLY A 1 75 ? -0.146 32.969 19.938 1 97.88 75 GLY A C 1
ATOM 592 O O . GLY A 1 75 ? -0.623 32.625 21.031 1 97.88 75 GLY A O 1
ATOM 593 N N . GLY A 1 76 ? -0.807 32.969 18.844 1 97.19 76 GLY A N 1
ATOM 594 C CA . GLY A 1 76 ? -2.176 32.469 18.938 1 97.19 76 GLY A CA 1
ATOM 595 C C . GLY A 1 76 ? -2.592 31.625 17.75 1 97.19 76 GLY A C 1
ATOM 596 O O . GLY A 1 76 ? -2.059 31.781 16.656 1 97.19 76 GLY A O 1
ATOM 597 N N . GLN A 1 77 ? -3.605 30.734 18.094 1 97.06 77 GLN A N 1
ATOM 598 C CA . GLN A 1 77 ? -4.195 29.953 17.016 1 97.06 77 GLN A CA 1
ATOM 599 C C . GLN A 1 77 ? -4.609 30.844 15.844 1 97.06 77 GLN A C 1
ATOM 601 O O . GLN A 1 77 ? -5.16 31.922 16.047 1 97.06 77 GLN A O 1
ATOM 606 N N . MET A 1 78 ? -4.324 30.344 14.648 1 97.5 78 MET A N 1
ATOM 607 C CA . MET A 1 78 ? -4.547 31.125 13.438 1 97.5 78 MET A CA 1
ATOM 608 C C . MET A 1 78 ? -5.941 30.875 12.875 1 97.5 78 MET A C 1
ATOM 610 O O . MET A 1 78 ? -6.641 29.969 13.328 1 97.5 78 MET A O 1
ATOM 614 N N . HIS A 1 79 ? -6.332 31.719 11.969 1 97.62 79 HIS A N 1
ATOM 615 C CA . HIS A 1 79 ? -7.418 31.516 11.008 1 97.62 79 HIS A CA 1
ATOM 616 C C . HIS A 1 79 ? -8.781 31.703 11.672 1 97.62 79 HIS A C 1
ATOM 618 O O . HIS A 1 79 ? -9.789 31.875 10.984 1 97.62 79 HIS A O 1
ATOM 624 N N . GLY A 1 80 ? -8.891 31.703 13.008 1 97.81 80 GLY A N 1
ATOM 625 C CA . GLY A 1 80 ? -10.172 31.844 13.68 1 97.81 80 GLY A CA 1
ATOM 626 C C . GLY A 1 80 ? -10.891 33.125 13.328 1 97.81 80 GLY A C 1
ATOM 627 O O . GLY A 1 80 ? -10.258 34.125 12.922 1 97.81 80 GLY A O 1
ATOM 628 N N . LEU A 1 81 ? -12.203 33.094 13.5 1 98.75 81 LEU A N 1
ATOM 629 C CA . LEU A 1 81 ? -13.008 34.281 13.234 1 98.75 81 LEU A CA 1
ATOM 630 C C . LEU A 1 81 ? -13.641 34.812 14.516 1 98.75 81 LEU A C 1
ATOM 632 O O . LEU A 1 81 ? -14.508 34.156 15.102 1 98.75 81 LEU A O 1
ATOM 636 N N . VAL A 1 82 ? -13.227 35.969 14.922 1 98.81 82 VAL A N 1
ATOM 637 C CA . VAL A 1 82 ? -13.828 36.719 16.031 1 98.81 82 VAL A CA 1
ATOM 638 C C . VAL A 1 82 ? -14.469 38 15.492 1 98.81 82 VAL A C 1
ATOM 640 O O . VAL A 1 82 ? -13.797 38.812 14.875 1 98.81 82 VAL A O 1
ATOM 643 N N . ILE A 1 83 ? -15.711 38.156 15.734 1 98.81 83 ILE A N 1
ATOM 644 C CA . ILE A 1 83 ? -16.406 39.312 15.203 1 98.81 83 ILE A CA 1
ATOM 645 C C . ILE A 1 83 ? -17.125 40.031 16.344 1 98.81 83 ILE A C 1
ATOM 647 O O . ILE A 1 83 ? -17.703 39.406 17.219 1 98.81 83 ILE A O 1
ATOM 651 N N . LEU A 1 84 ? -16.984 41.375 16.328 1 98.81 84 LEU A N 1
ATOM 652 C CA . LEU A 1 84 ? -17.594 42.219 17.344 1 98.81 84 LEU A CA 1
ATOM 653 C C . LEU A 1 84 ? -18.562 43.219 16.719 1 98.81 84 LEU A C 1
ATOM 655 O O . LEU A 1 84 ? -18.406 43.594 15.547 1 98.81 84 LEU A O 1
ATOM 659 N N . ASP A 1 85 ? -19.484 43.688 17.516 1 98.5 85 ASP A N 1
ATOM 660 C CA . ASP A 1 85 ? -20.422 44.719 17.078 1 98.5 85 ASP A CA 1
ATOM 661 C C . ASP A 1 85 ? -19.938 46.094 17.484 1 98.5 85 ASP A C 1
ATOM 663 O O . ASP A 1 85 ? -18.797 46.25 17.922 1 98.5 85 ASP A O 1
ATOM 667 N N . LYS A 1 86 ? -20.75 47.094 17.312 1 97.5 86 LYS A N 1
ATOM 668 C CA . LYS A 1 86 ? -20.391 48.5 17.531 1 97.5 86 LYS A CA 1
ATOM 669 C C . LYS A 1 86 ? -20.094 48.75 19.016 1 97.5 86 LYS A C 1
ATOM 671 O O . LYS A 1 86 ? -19.406 49.719 19.359 1 97.5 86 LYS A O 1
ATOM 676 N N . ASP A 1 87 ? -20.656 47.906 19.922 1 97.69 87 ASP A N 1
ATOM 677 C CA . ASP A 1 87 ? -20.469 48.062 21.359 1 97.69 87 ASP A CA 1
ATOM 678 C C . ASP A 1 87 ? -19.328 47.156 21.859 1 97.69 87 ASP A C 1
ATOM 680 O O . ASP A 1 87 ? -19.188 46.938 23.062 1 97.69 87 ASP A O 1
ATOM 684 N N . ASP A 1 88 ? -18.641 46.562 20.953 1 97.75 88 ASP A N 1
ATOM 685 C CA . ASP A 1 88 ? -17.484 45.688 21.219 1 97.75 88 ASP A CA 1
ATOM 686 C C . ASP A 1 88 ? -17.922 44.406 21.906 1 97.75 88 ASP A C 1
ATOM 688 O O . ASP A 1 88 ? -17.188 43.844 22.719 1 97.75 88 ASP A O 1
ATOM 692 N N . GLN A 1 89 ? -19.156 44.062 21.625 1 98 89 GLN A N 1
ATOM 693 C CA . GLN A 1 89 ? -19.641 42.781 22.109 1 98 89 GLN A CA 1
ATOM 694 C C . GLN A 1 89 ? -19.422 41.688 21.062 1 98 89 GLN A C 1
ATOM 696 O O . GLN A 1 89 ? -19.594 41.938 19.859 1 98 89 GLN A O 1
ATOM 701 N N . VAL A 1 90 ? -19 40.562 21.547 1 98.5 90 VAL A N 1
ATOM 702 C CA . VAL A 1 90 ? -18.844 39.406 20.656 1 98.5 90 VAL A CA 1
ATOM 703 C C . VAL A 1 90 ? -20.203 39.031 20.078 1 98.5 90 VAL A C 1
ATOM 705 O O . VAL A 1 90 ? -21.156 38.781 20.828 1 98.5 90 VAL A O 1
ATOM 708 N N . ILE A 1 91 ? -20.297 38.875 18.766 1 98.56 91 ILE A N 1
ATOM 709 C CA . ILE A 1 91 ? -21.578 38.688 18.078 1 98.56 91 ILE A CA 1
ATOM 710 C C . ILE A 1 91 ? -21.984 37.219 18.203 1 98.56 91 ILE A C 1
ATOM 712 O O . ILE A 1 91 ? -23.172 36.906 18.312 1 98.56 91 ILE A O 1
ATOM 716 N N . ARG A 1 92 ? -21.094 36.25 18.172 1 97.94 92 ARG A N 1
ATOM 717 C CA . ARG A 1 92 ? -21.25 34.812 18.25 1 97.94 92 ARG A CA 1
ATOM 718 C C . ARG A 1 92 ? -19.953 34.156 18.719 1 97.94 92 ARG A C 1
ATOM 720 O O . ARG A 1 92 ? -18.891 34.781 18.719 1 97.94 92 ARG A O 1
ATOM 727 N N . PRO A 1 93 ? -20.047 32.906 19.172 1 98.31 93 PRO A N 1
ATOM 728 C CA . PRO A 1 93 ? -18.781 32.188 19.453 1 98.31 93 PRO A CA 1
ATOM 729 C C . PRO A 1 93 ? -17.859 32.188 18.234 1 98.31 93 PRO A C 1
ATOM 731 O O . PRO A 1 93 ? -18.312 32.125 17.094 1 98.31 93 PRO A O 1
ATOM 734 N N . ALA A 1 94 ? -16.609 32.281 18.5 1 98.62 94 ALA A N 1
ATOM 735 C CA . ALA A 1 94 ? -15.609 32.281 17.438 1 98.62 94 ALA A CA 1
ATOM 736 C C . ALA A 1 94 ? -15.633 30.984 16.656 1 98.62 94 ALA A C 1
ATOM 738 O O . ALA A 1 94 ? -15.766 29.906 17.234 1 98.62 94 ALA A O 1
ATOM 739 N N . ILE A 1 95 ? -15.594 31.031 15.344 1 98.25 95 ILE A N 1
ATOM 740 C CA . ILE A 1 95 ? -15.398 29.859 14.5 1 98.25 95 ILE A CA 1
ATOM 741 C C . ILE A 1 95 ? -13.914 29.562 14.359 1 98.25 95 ILE A C 1
ATOM 743 O O . ILE A 1 95 ? -13.148 30.391 13.867 1 98.25 95 ILE A O 1
ATOM 747 N N . LEU A 1 96 ? -13.523 28.359 14.703 1 97.88 96 LEU A N 1
ATOM 748 C CA . LEU A 1 96 ? -12.109 28.094 14.898 1 97.88 96 LEU A CA 1
ATOM 749 C C . LEU A 1 96 ? -11.477 27.516 13.633 1 97.88 96 LEU A C 1
ATOM 751 O O . LEU A 1 96 ? -12.18 27.25 12.656 1 97.88 96 LEU A O 1
ATOM 755 N N . TRP A 1 97 ? -10.148 27.375 13.617 1 96.06 97 TRP A N 1
ATOM 756 C CA . TRP A 1 97 ? -9.328 26.969 12.477 1 96.06 97 TRP A CA 1
ATOM 757 C C . TRP A 1 97 ? -9.672 25.562 12.023 1 96.06 97 TRP A C 1
ATOM 759 O O . TRP A 1 97 ? -9.523 25.219 10.844 1 96.06 97 TRP A O 1
ATOM 769 N N . ASN A 1 98 ? -10.109 24.703 12.914 1 91 98 ASN A N 1
ATOM 770 C CA . ASN A 1 98 ? -10.359 23.297 12.594 1 91 98 ASN A CA 1
ATOM 771 C C . ASN A 1 98 ? -11.836 23.031 12.305 1 91 98 ASN A C 1
ATOM 773 O O . ASN A 1 98 ? -12.297 21.891 12.359 1 91 98 ASN A O 1
ATOM 777 N N . ASP A 1 99 ? -12.594 24.156 12.109 1 94.62 99 ASP A N 1
ATOM 778 C CA . ASP A 1 99 ? -14 24.078 11.742 1 94.62 99 ASP A CA 1
ATOM 779 C C . ASP A 1 99 ? -14.156 23.781 10.25 1 94.62 99 ASP A C 1
ATOM 781 O O . ASP A 1 99 ? -13.5 24.406 9.414 1 94.62 99 ASP A O 1
ATOM 785 N N . GLY A 1 100 ? -15.008 22.859 9.875 1 91.44 100 GLY A N 1
ATOM 786 C CA . GLY A 1 100 ? -15.141 22.438 8.492 1 91.44 100 GLY A CA 1
ATOM 787 C C . GLY A 1 100 ? -16.438 22.891 7.852 1 91.44 100 GLY A C 1
ATOM 788 O O . GLY A 1 100 ? -16.812 22.406 6.777 1 91.44 100 GLY A O 1
ATOM 789 N N . ARG A 1 101 ? -17.141 23.766 8.359 1 94.5 101 ARG A N 1
ATOM 790 C CA . ARG A 1 101 ? -18.5 24.078 7.934 1 94.5 101 ARG A CA 1
ATOM 791 C C . ARG A 1 101 ? -18.5 24.828 6.602 1 94.5 101 ARG A C 1
ATOM 793 O O . ARG A 1 101 ? -19.531 24.922 5.938 1 94.5 101 ARG A O 1
ATOM 800 N N . THR A 1 102 ? -17.312 25.266 6.211 1 97.44 102 THR A N 1
ATOM 801 C CA . THR A 1 102 ? -17.297 26.234 5.113 1 97.44 102 THR A CA 1
ATOM 802 C C . THR A 1 102 ? -16.859 25.547 3.814 1 97.44 102 THR A C 1
ATOM 804 O O . THR A 1 102 ? -16.156 26.156 3 1 97.44 102 THR A O 1
ATOM 807 N N . THR A 1 103 ? -17.188 24.406 3.637 1 94.44 103 THR A N 1
ATOM 808 C CA . THR A 1 103 ? -16.828 23.656 2.434 1 94.44 103 THR A CA 1
ATOM 809 C C . THR A 1 103 ? -17.391 24.344 1.188 1 94.44 103 THR A C 1
ATOM 811 O O . THR A 1 103 ? -16.703 24.484 0.186 1 94.44 103 THR A O 1
ATOM 814 N N . GLU A 1 104 ? -18.656 24.734 1.221 1 96.75 104 GLU A N 1
ATOM 815 C CA . GLU A 1 104 ? -19.297 25.391 0.082 1 96.75 104 GLU A CA 1
ATOM 816 C C . GLU A 1 104 ? -18.578 26.688 -0.271 1 96.75 104 GLU A C 1
ATOM 818 O O . GLU A 1 104 ? -18.344 26.969 -1.446 1 96.75 104 GLU A O 1
ATOM 823 N N . GLU A 1 105 ? -18.25 27.453 0.701 1 98.25 105 GLU A N 1
ATOM 824 C CA . GLU A 1 105 ? -17.562 28.734 0.506 1 98.25 105 GLU A CA 1
ATOM 825 C C . GLU A 1 105 ? -16.156 28.516 -0.027 1 98.25 105 GLU A C 1
ATOM 827 O O . GLU A 1 105 ? -15.68 29.297 -0.86 1 98.25 105 GLU A O 1
ATOM 832 N N . THR A 1 106 ? -15.516 27.547 0.475 1 97.62 106 THR A N 1
ATOM 833 C CA . THR A 1 106 ? -14.172 27.219 -0.001 1 97.62 106 THR A CA 1
ATOM 834 C C . THR A 1 106 ? -14.203 26.797 -1.467 1 97.62 106 THR A C 1
ATOM 836 O O . THR A 1 106 ? -13.352 27.219 -2.258 1 97.62 106 THR A O 1
ATOM 839 N N . ASP A 1 107 ? -15.18 26.016 -1.795 1 96.5 107 ASP A N 1
ATOM 840 C CA . ASP A 1 107 ? -15.352 25.609 -3.186 1 96.5 107 ASP A CA 1
ATOM 841 C C . ASP A 1 107 ? -15.617 26.812 -4.086 1 96.5 107 ASP A C 1
ATOM 843 O O . ASP A 1 107 ? -15.078 26.891 -5.191 1 96.5 107 ASP A O 1
ATOM 847 N N . TYR A 1 108 ? -16.484 27.656 -3.641 1 97.88 108 TYR A N 1
ATOM 848 C CA . TYR A 1 108 ? -16.766 28.891 -4.379 1 97.88 108 TYR A CA 1
ATOM 849 C C . TYR A 1 108 ? -15.477 29.672 -4.637 1 97.88 108 TYR A C 1
ATOM 851 O O . TYR A 1 108 ? -15.211 30.078 -5.77 1 97.88 108 TYR A O 1
ATOM 859 N N . LEU A 1 109 ? -14.633 29.844 -3.65 1 98.5 109 LEU A N 1
ATOM 860 C CA . LEU A 1 109 ? -13.398 30.625 -3.764 1 98.5 109 LEU A CA 1
ATOM 861 C C . LEU A 1 109 ? -12.406 29.938 -4.691 1 98.5 109 LEU A C 1
ATOM 863 O O . LEU A 1 109 ? -11.828 30.578 -5.574 1 98.5 109 LEU A O 1
ATOM 867 N N . ASN A 1 110 ? -12.25 28.672 -4.504 1 97.69 110 ASN A N 1
ATOM 868 C CA . ASN A 1 110 ? -11.219 27.953 -5.25 1 97.69 110 ASN A CA 1
ATOM 869 C C . ASN A 1 110 ? -11.656 27.672 -6.684 1 97.69 110 ASN A C 1
ATOM 871 O O . ASN A 1 110 ? -10.828 27.609 -7.59 1 97.69 110 ASN A O 1
ATOM 875 N N . ASN A 1 111 ? -12.961 27.516 -6.887 1 97.19 111 ASN A N 1
ATOM 876 C CA . ASN A 1 111 ? -13.422 27.062 -8.195 1 97.19 111 ASN A CA 1
ATOM 877 C C . ASN A 1 111 ? -14.039 28.203 -9 1 97.19 111 ASN A C 1
ATOM 879 O O . ASN A 1 111 ? -13.797 28.312 -10.203 1 97.19 111 ASN A O 1
ATOM 883 N N . GLU A 1 112 ? -14.883 29 -8.398 1 97.44 112 GLU A N 1
ATOM 884 C CA . GLU A 1 112 ? -15.547 30.094 -9.102 1 97.44 112 GLU A CA 1
ATOM 885 C C . GLU A 1 112 ? -14.633 31.312 -9.211 1 97.44 112 GLU A C 1
ATOM 887 O O . GLU A 1 112 ? -14.469 31.891 -10.289 1 97.44 112 GLU A O 1
ATOM 892 N N . ILE A 1 113 ? -14.148 31.797 -8.078 1 97.75 113 ILE A N 1
ATOM 893 C CA . ILE A 1 113 ? -13.156 32.875 -8.133 1 97.75 113 ILE A CA 1
ATOM 894 C C . ILE A 1 113 ? -11.867 32.344 -8.781 1 97.75 113 ILE A C 1
ATOM 896 O O . ILE A 1 113 ? -11.305 33 -9.664 1 97.75 113 ILE A O 1
ATOM 900 N N . GLY A 1 114 ? -11.453 31.156 -8.312 1 97.56 114 GLY A N 1
ATOM 901 C CA . GLY A 1 114 ? -10.336 30.469 -8.93 1 97.56 114 GLY A CA 1
ATOM 902 C C . GLY A 1 114 ? -9.062 30.531 -8.109 1 97.56 114 GLY A C 1
ATOM 903 O O . GLY A 1 114 ? -8.703 31.578 -7.59 1 97.56 114 GLY A O 1
ATOM 904 N N . LYS A 1 115 ? -8.312 29.469 -8.07 1 95.56 115 LYS A N 1
ATOM 905 C CA . LYS A 1 115 ? -7.09 29.312 -7.289 1 95.56 115 LYS A CA 1
ATOM 906 C C . LYS A 1 115 ? -6.023 30.297 -7.75 1 95.56 115 LYS A C 1
ATOM 908 O O . LYS A 1 115 ? -5.332 30.906 -6.926 1 95.56 115 LYS A O 1
ATOM 913 N N . GLU A 1 116 ? -5.914 30.5 -9.008 1 96.81 116 GLU A N 1
ATOM 914 C CA . GLU A 1 116 ? -4.918 31.422 -9.555 1 96.81 116 GLU A CA 1
ATOM 915 C C . GLU A 1 116 ? -5.191 32.875 -9.109 1 96.81 116 GLU A C 1
ATOM 917 O O . GLU A 1 116 ? -4.266 33.594 -8.75 1 96.81 116 GLU A O 1
ATOM 922 N N . THR A 1 117 ? -6.445 33.188 -9.195 1 97.75 117 THR A N 1
ATOM 923 C CA . THR A 1 117 ? -6.859 34.531 -8.789 1 97.75 117 THR A CA 1
ATOM 924 C C . THR A 1 117 ? -6.621 34.75 -7.301 1 97.75 117 THR A C 1
ATOM 926 O O . THR A 1 117 ? -6.09 35.781 -6.895 1 97.75 117 THR A O 1
ATOM 929 N N . LEU A 1 118 ? -6.977 33.781 -6.496 1 98 118 LEU A N 1
ATOM 930 C CA . LEU A 1 118 ? -6.762 33.875 -5.055 1 98 118 LEU A CA 1
ATOM 931 C C . LEU A 1 118 ? -5.277 34.031 -4.734 1 98 118 LEU A C 1
ATOM 933 O O . LEU A 1 118 ? -4.891 34.812 -3.869 1 98 118 LEU A O 1
ATOM 937 N N . SER A 1 119 ? -4.566 33.188 -5.387 1 97.25 119 SER A N 1
ATOM 938 C CA . SER A 1 119 ? -3.121 33.219 -5.176 1 97.25 119 SER A CA 1
ATOM 939 C C . SER A 1 119 ? -2.539 34.594 -5.52 1 97.25 119 SER A C 1
ATOM 941 O O . SER A 1 119 ? -1.642 35.062 -4.832 1 97.25 119 SER A O 1
ATOM 943 N N . LYS A 1 120 ? -3.023 35.156 -6.598 1 97 120 LYS A N 1
ATOM 944 C CA . LYS A 1 120 ? -2.592 36.469 -6.988 1 97 120 LYS A CA 1
ATOM 945 C C . LYS A 1 120 ? -2.943 37.5 -5.914 1 97 120 LYS A C 1
ATOM 947 O O . LYS A 1 120 ? -2.154 38.406 -5.629 1 97 120 LYS A O 1
ATOM 952 N N . TYR A 1 121 ? -4.07 37.344 -5.305 1 97.69 121 TYR A N 1
ATOM 953 C CA . TYR A 1 121 ? -4.57 38.312 -4.348 1 97.69 121 TYR A CA 1
ATOM 954 C C . TYR A 1 121 ? -3.918 38.125 -2.984 1 97.69 121 TYR A C 1
ATOM 956 O O . TYR A 1 121 ? -3.758 39.094 -2.229 1 97.69 121 TYR A O 1
ATOM 964 N N . THR A 1 122 ? -3.529 36.906 -2.654 1 98.19 122 THR A N 1
ATOM 965 C CA . THR A 1 122 ? -3.229 36.656 -1.25 1 98.19 122 THR A CA 1
ATOM 966 C C . THR A 1 122 ? -2.012 35.75 -1.119 1 98.19 122 THR A C 1
ATOM 968 O O . THR A 1 122 ? -1.516 35.5 -0.013 1 98.19 122 THR A O 1
ATOM 971 N N . ALA A 1 123 ? -1.569 35.156 -2.199 1 97.38 123 ALA A N 1
ATOM 972 C CA . ALA A 1 123 ? -0.453 34.219 -2.252 1 97.38 123 ALA A CA 1
ATOM 973 C C . ALA A 1 123 ? -0.886 32.812 -1.803 1 97.38 123 ALA A C 1
ATOM 975 O O . ALA A 1 123 ? -0.059 31.906 -1.688 1 97.38 123 ALA A O 1
ATOM 976 N N . ASN A 1 124 ? -2.168 32.562 -1.555 1 97.69 124 ASN A N 1
ATOM 977 C CA . ASN A 1 124 ? -2.67 31.297 -1.056 1 97.69 124 ASN A CA 1
ATOM 978 C C . ASN A 1 124 ? -3.979 30.906 -1.734 1 97.69 124 ASN A C 1
ATOM 980 O O . ASN A 1 124 ? -4.609 31.734 -2.402 1 97.69 124 ASN A O 1
ATOM 984 N N . ILE A 1 125 ? -4.352 29.672 -1.642 1 97 125 ILE A N 1
ATOM 985 C CA . ILE A 1 125 ? -5.676 29.203 -2.029 1 97 125 ILE A CA 1
ATOM 986 C C . ILE A 1 125 ? -6.559 29.062 -0.788 1 97 125 ILE A C 1
ATOM 988 O O . ILE A 1 125 ? -6.098 29.297 0.334 1 97 125 ILE A O 1
ATOM 992 N N . ALA A 1 126 ? -7.777 28.719 -1.026 1 97.44 126 ALA A N 1
ATOM 993 C CA . ALA A 1 126 ? -8.719 28.703 0.089 1 97.44 126 ALA A CA 1
ATOM 994 C C . ALA A 1 126 ? -8.742 27.328 0.769 1 97.44 126 ALA A C 1
ATOM 996 O O . ALA A 1 126 ? -8.625 26.297 0.105 1 97.44 126 ALA A O 1
ATOM 997 N N . PHE A 1 127 ? -8.898 27.359 2.061 1 95.19 127 PHE A N 1
ATOM 998 C CA . PHE A 1 127 ? -9.141 26.188 2.895 1 95.19 127 PHE A CA 1
ATOM 999 C C . PHE A 1 127 ? -10.289 26.453 3.865 1 95.19 127 PHE A C 1
ATOM 1001 O O . PHE A 1 127 ? -10.531 27.594 4.262 1 95.19 127 PHE A O 1
ATOM 1008 N N . THR A 1 128 ? -10.977 25.391 4.285 1 92.81 128 THR A N 1
ATOM 1009 C CA . THR A 1 128 ? -12.148 25.531 5.145 1 92.81 128 THR A CA 1
ATOM 1010 C C . THR A 1 128 ? -11.773 26.188 6.469 1 92.81 128 THR A C 1
ATOM 1012 O O . THR A 1 128 ? -12.594 26.859 7.086 1 92.81 128 THR A O 1
ATOM 1015 N N . GLY A 1 129 ? -10.594 26.062 6.887 1 93.94 129 GLY A N 1
ATOM 1016 C CA . GLY A 1 129 ? -10.18 26.594 8.18 1 93.94 129 GLY A CA 1
ATOM 1017 C C . GLY A 1 129 ? -9.812 28.062 8.133 1 93.94 129 GLY A C 1
ATOM 1018 O O . GLY A 1 129 ? -9.734 28.719 9.172 1 93.94 129 GLY A O 1
ATOM 1019 N N . PHE A 1 130 ? -9.711 28.641 6.984 1 97.75 130 PHE A N 1
ATOM 1020 C CA . PHE A 1 130 ? -9.273 30.031 6.859 1 97.75 130 PHE A CA 1
ATOM 1021 C C . PHE A 1 130 ? -10.406 30.984 7.219 1 97.75 130 PHE A C 1
ATOM 1023 O O . PHE A 1 130 ? -11.57 30.594 7.281 1 97.75 130 PHE A O 1
ATOM 1030 N N . THR A 1 131 ? -10.133 32.219 7.43 1 98.69 131 THR A N 1
ATOM 1031 C CA . THR A 1 131 ? -11.055 33.219 7.953 1 98.69 131 THR A CA 1
ATOM 1032 C C . THR A 1 131 ? -12.023 33.688 6.867 1 98.69 131 THR A C 1
ATOM 1034 O O . THR A 1 131 ? -13.227 33.812 7.113 1 98.69 131 THR A O 1
ATOM 1037 N N . ALA A 1 132 ? -11.539 33.906 5.676 1 98.75 132 ALA A N 1
ATOM 1038 C CA . ALA A 1 132 ? -12.375 34.438 4.598 1 98.75 132 ALA A CA 1
ATOM 1039 C C . ALA A 1 132 ? -13.562 33.531 4.316 1 98.75 132 ALA A C 1
ATOM 1041 O O . ALA A 1 132 ? -14.703 34 4.227 1 98.75 132 ALA A O 1
ATOM 1042 N N . PRO A 1 133 ? -13.32 32.25 4.176 1 98.62 133 PRO A N 1
ATOM 1043 C CA . PRO A 1 133 ? -14.484 31.391 3.975 1 98.62 133 PRO A CA 1
ATOM 1044 C C . PRO A 1 133 ? -15.492 31.484 5.117 1 98.62 133 PRO A C 1
ATOM 1046 O O . PRO A 1 133 ? -16.703 31.344 4.895 1 98.62 133 PRO A O 1
ATOM 1049 N N . LYS A 1 134 ? -15.055 31.672 6.316 1 98.75 134 LYS A N 1
ATOM 1050 C CA . LYS A 1 134 ? -15.938 31.812 7.469 1 98.75 134 LYS A CA 1
ATOM 1051 C C . LYS A 1 134 ? -16.781 33.094 7.371 1 98.75 134 LYS A C 1
ATOM 1053 O O . LYS A 1 134 ? -17.953 33.094 7.75 1 98.75 134 LYS A O 1
ATOM 1058 N N . ILE A 1 135 ? -16.188 34.156 6.953 1 98.81 135 ILE A N 1
ATOM 1059 C CA . ILE A 1 135 ? -16.906 35.406 6.75 1 98.81 135 ILE A CA 1
ATOM 1060 C C . ILE A 1 135 ? -18.016 35.219 5.719 1 98.81 135 ILE A C 1
ATOM 1062 O O . ILE A 1 135 ? -19.156 35.625 5.93 1 98.81 135 ILE A O 1
ATOM 1066 N N . LEU A 1 136 ? -17.625 34.562 4.645 1 98.81 136 LEU A N 1
ATOM 1067 C CA . LEU A 1 136 ? -18.594 34.281 3.602 1 98.81 136 LEU A CA 1
ATOM 1068 C C . LEU A 1 136 ? -19.734 33.406 4.141 1 98.81 136 LEU A C 1
ATOM 1070 O O . LEU A 1 136 ? -20.891 33.594 3.771 1 98.81 136 LEU A O 1
ATOM 1074 N N . TRP A 1 137 ? -19.375 32.469 4.957 1 98.69 137 TRP A N 1
ATOM 1075 C CA . TRP A 1 137 ? -20.391 31.625 5.559 1 98.69 137 TRP A CA 1
ATOM 1076 C C . TRP A 1 137 ? -21.359 32.438 6.426 1 98.69 137 TRP A C 1
ATOM 1078 O O . TRP A 1 137 ? -22.562 32.25 6.352 1 98.69 137 TRP A O 1
ATOM 1088 N N . VAL A 1 138 ? -20.859 33.344 7.289 1 98.75 138 VAL A N 1
ATOM 1089 C CA . VAL A 1 138 ? -21.688 34.188 8.156 1 98.75 138 VAL A CA 1
ATOM 1090 C C . VAL A 1 138 ? -22.594 35.062 7.305 1 98.75 138 VAL A C 1
ATOM 1092 O O . VAL A 1 138 ? -23.781 35.219 7.605 1 98.75 138 VAL A O 1
ATOM 1095 N N . LYS A 1 139 ? -22 35.625 6.289 1 98.56 139 LYS A N 1
ATOM 1096 C CA . LYS A 1 139 ? -22.766 36.469 5.379 1 98.56 139 LYS A CA 1
ATOM 1097 C C . LYS A 1 139 ? -23.953 35.719 4.789 1 98.56 139 LYS A C 1
ATOM 1099 O O . LYS A 1 139 ? -25.062 36.25 4.711 1 98.56 139 LYS A O 1
ATOM 1104 N N . LYS A 1 140 ? -23.75 34.531 4.402 1 98.25 140 LYS A N 1
ATOM 1105 C CA . LYS A 1 140 ? -24.766 33.719 3.736 1 98.25 140 LYS A CA 1
ATOM 1106 C C . LYS A 1 140 ? -25.75 33.156 4.742 1 98.25 140 LYS A C 1
ATOM 1108 O O . LYS A 1 140 ? -26.969 33.188 4.512 1 98.25 140 LYS A O 1
ATOM 1113 N N . ASN A 1 141 ? -25.297 32.625 5.883 1 98.19 141 ASN A N 1
ATOM 1114 C CA . ASN A 1 141 ? -26.125 31.812 6.773 1 98.19 141 ASN A CA 1
ATOM 1115 C C . ASN A 1 141 ? -26.641 32.625 7.961 1 98.19 141 ASN A C 1
ATOM 1117 O O . ASN A 1 141 ? -27.625 32.25 8.586 1 98.19 141 ASN A O 1
ATOM 1121 N N . GLU A 1 142 ? -25.906 33.688 8.273 1 98.12 142 GLU A N 1
ATOM 1122 C CA . GLU A 1 142 ? -26.297 34.531 9.383 1 98.12 142 GLU A CA 1
ATOM 1123 C C . GLU A 1 142 ? -26.234 36.031 8.984 1 98.12 142 GLU A C 1
ATOM 1125 O O . GLU A 1 142 ? -25.531 36.812 9.609 1 98.12 142 GLU A O 1
ATOM 1130 N N . PRO A 1 143 ? -27.094 36.406 8.062 1 98.19 143 PRO A N 1
ATOM 1131 C CA . PRO A 1 143 ? -27.016 37.781 7.527 1 98.19 143 PRO A CA 1
ATOM 1132 C C . PRO A 1 143 ? -27.234 38.844 8.602 1 98.19 143 PRO A C 1
ATOM 1134 O O . PRO A 1 143 ? -26.656 39.938 8.516 1 98.19 143 PRO A O 1
ATOM 1137 N N . GLU A 1 144 ? -28.016 38.625 9.602 1 98.38 144 GLU A N 1
ATOM 1138 C CA . GLU A 1 144 ? -28.219 39.562 10.688 1 98.38 144 GLU A CA 1
ATOM 1139 C C . GLU A 1 144 ? -26.953 39.781 11.492 1 98.38 144 GLU A C 1
ATOM 1141 O O . GLU A 1 144 ? -26.625 40.906 11.875 1 98.38 144 GLU A O 1
ATOM 1146 N N . ASN A 1 145 ? -26.328 38.719 11.781 1 98.56 145 ASN A N 1
ATOM 1147 C CA . ASN A 1 145 ? -25.047 38.812 12.477 1 98.56 145 ASN A CA 1
ATOM 1148 C C . ASN A 1 145 ? -24 39.562 11.625 1 98.56 145 ASN A C 1
ATOM 1150 O O . ASN A 1 145 ? -23.234 40.344 12.141 1 98.56 145 ASN A O 1
ATOM 1154 N N . PHE A 1 146 ? -24.031 39.219 10.344 1 98.69 146 PHE A N 1
ATOM 1155 C CA . PHE A 1 146 ? -23.078 39.844 9.438 1 98.69 146 PHE A CA 1
ATOM 1156 C C . PHE A 1 146 ? -23.266 41.375 9.438 1 98.69 146 PHE A C 1
ATOM 1158 O O . PHE A 1 146 ? -22.281 42.094 9.461 1 98.69 146 PHE A O 1
ATOM 1165 N N . ALA A 1 147 ? -24.438 41.781 9.484 1 98.25 147 ALA A N 1
ATOM 1166 C CA . ALA A 1 147 ? -24.75 43.188 9.422 1 98.25 147 ALA A CA 1
ATOM 1167 C C . ALA A 1 147 ? -24.281 43.938 10.68 1 98.25 147 ALA A C 1
ATOM 1169 O O . ALA A 1 147 ? -24.031 45.125 10.641 1 98.25 147 ALA A O 1
ATOM 1170 N N . LYS A 1 148 ? -24.094 43.219 11.75 1 98.44 148 LYS A N 1
ATOM 1171 C CA . LYS A 1 148 ? -23.719 43.812 13.031 1 98.44 148 LYS A CA 1
ATOM 1172 C C . LYS A 1 148 ? -22.203 44 13.141 1 98.44 148 LYS A C 1
ATOM 1174 O O . LYS A 1 148 ? -21.719 44.688 14.016 1 98.44 148 LYS A O 1
ATOM 1179 N N . ILE A 1 149 ? -21.484 43.438 12.227 1 98.75 149 ILE A N 1
ATOM 1180 C CA . ILE A 1 149 ? -20.031 43.344 12.367 1 98.75 149 ILE A CA 1
ATOM 1181 C C . ILE A 1 149 ? -19.422 44.719 12.211 1 98.75 149 ILE A C 1
ATOM 1183 O O . ILE A 1 149 ? -19.641 45.406 11.211 1 98.75 149 ILE A O 1
ATOM 1187 N N . THR A 1 150 ? -18.625 45.125 13.164 1 98.69 150 THR A N 1
ATOM 1188 C CA . THR A 1 150 ? -17.844 46.344 13.078 1 98.69 150 THR A CA 1
ATOM 1189 C C . THR A 1 150 ? -16.359 46.062 13.164 1 98.69 150 THR A C 1
ATOM 1191 O O . THR A 1 150 ? -15.531 46.844 12.695 1 98.69 150 THR A O 1
ATOM 1194 N N . LYS A 1 151 ? -16.016 44.938 13.82 1 98.75 151 LYS A N 1
ATOM 1195 C CA . LYS A 1 151 ? -14.617 44.531 13.938 1 98.75 151 LYS A CA 1
ATOM 1196 C C . LYS A 1 151 ? -14.461 43.031 13.641 1 98.75 151 LYS A C 1
ATOM 1198 O O . LYS A 1 151 ? -15.242 42.219 14.133 1 98.75 151 LYS A O 1
ATOM 1203 N N . ILE A 1 152 ? -13.547 42.75 12.812 1 98.81 152 ILE A N 1
ATOM 1204 C CA . ILE A 1 152 ? -13.141 41.406 12.5 1 98.81 152 ILE A CA 1
ATOM 1205 C C . ILE A 1 152 ? -11.703 41.156 12.977 1 98.81 152 ILE A C 1
ATOM 1207 O O . ILE A 1 152 ? -10.797 41.938 12.617 1 98.81 152 ILE A O 1
ATOM 1211 N N . MET A 1 153 ? -11.477 40.156 13.742 1 97.94 153 MET A N 1
ATOM 1212 C CA . MET A 1 153 ? -10.109 39.969 14.227 1 97.94 153 MET A CA 1
ATOM 1213 C C . MET A 1 153 ? -9.82 38.469 14.43 1 97.94 153 MET A C 1
ATOM 1215 O O . MET A 1 153 ? -10.719 37.625 14.297 1 97.94 153 MET A O 1
ATOM 1219 N N . LEU A 1 154 ? -8.625 38.094 14.664 1 98.69 154 LEU A N 1
ATOM 1220 C CA . LEU A 1 154 ? -8.164 36.75 14.969 1 98.69 154 LEU A CA 1
ATOM 1221 C C . LEU A 1 154 ? -8.094 36.531 16.484 1 98.69 154 LEU A C 1
ATOM 1223 O O . LEU A 1 154 ? -8.164 37.5 17.25 1 98.69 154 LEU A O 1
ATOM 1227 N N . PRO A 1 155 ? -7.957 35.344 16.938 1 98.62 155 PRO A N 1
ATOM 1228 C CA . PRO A 1 155 ? -8.039 35.031 18.359 1 98.62 155 PRO A CA 1
ATOM 1229 C C . PRO A 1 155 ? -7.039 35.844 19.188 1 98.62 155 PRO A C 1
ATOM 1231 O O . PRO A 1 155 ? -7.422 36.469 20.172 1 98.62 155 PRO A O 1
ATOM 1234 N N . LYS A 1 156 ? -5.816 35.781 18.875 1 98.38 156 LYS A N 1
ATOM 1235 C CA . LYS A 1 156 ? -4.867 36.5 19.719 1 98.38 156 LYS A CA 1
ATOM 1236 C C . LYS A 1 156 ? -5.082 38.031 19.609 1 98.38 156 LYS A C 1
ATOM 1238 O O . LYS A 1 156 ? -4.758 38.75 20.547 1 98.38 156 LYS A O 1
ATOM 1243 N N . ASP A 1 157 ? -5.578 38.531 18.469 1 98.69 157 ASP A N 1
ATOM 1244 C CA . ASP A 1 157 ? -5.902 39.938 18.312 1 98.69 157 ASP A CA 1
ATOM 1245 C C . ASP A 1 157 ? -6.945 40.375 19.328 1 98.69 157 ASP A C 1
ATOM 1247 O O . ASP A 1 157 ? -6.898 41.5 19.828 1 98.69 157 ASP A O 1
ATOM 1251 N N . TYR A 1 158 ? -7.887 39.5 19.531 1 98.75 158 TYR A N 1
ATOM 1252 C CA . TYR A 1 158 ? -8.922 39.781 20.516 1 98.75 158 TYR A CA 1
ATOM 1253 C C . TYR A 1 158 ? -8.305 40 21.891 1 98.75 158 TYR A C 1
ATOM 1255 O O . TYR A 1 158 ? -8.711 40.906 22.625 1 98.75 158 TYR A O 1
ATOM 1263 N N . LEU A 1 159 ? -7.379 39.188 22.234 1 98.44 159 LEU A N 1
ATOM 1264 C CA . LEU A 1 159 ? -6.703 39.344 23.516 1 98.44 159 LEU A CA 1
ATOM 1265 C C . LEU A 1 159 ? -5.977 40.688 23.594 1 98.44 159 LEU A C 1
ATOM 1267 O O . LEU A 1 159 ? -6.039 41.375 24.609 1 98.44 159 LEU A O 1
ATOM 1271 N N . ALA A 1 160 ? -5.219 40.969 22.562 1 98.62 160 ALA A N 1
ATOM 1272 C CA . ALA A 1 160 ? -4.531 42.281 22.516 1 98.62 160 ALA A CA 1
ATOM 1273 C C . ALA A 1 160 ? -5.52 43.406 22.672 1 98.62 160 ALA A C 1
ATOM 1275 O O . ALA A 1 160 ? -5.234 44.406 23.359 1 98.62 160 ALA A O 1
ATOM 1276 N N . TYR A 1 161 ? -6.613 43.281 21.969 1 98.69 161 TYR A N 1
ATOM 1277 C CA . TYR A 1 161 ? -7.645 44.312 22.031 1 98.69 161 TYR A CA 1
ATOM 1278 C C . TYR A 1 161 ? -8.188 44.469 23.453 1 98.69 161 TYR A C 1
ATOM 1280 O O . TYR A 1 161 ? -8.367 45.562 23.938 1 98.69 161 TYR A O 1
ATOM 1288 N N . CYS A 1 162 ? -8.469 43.344 24.125 1 98.31 162 CYS A N 1
ATOM 1289 C CA . CYS A 1 162 ? -9 43.375 25.469 1 98.31 162 CYS A CA 1
ATOM 1290 C C . CYS A 1 162 ? -7.992 43.969 26.453 1 98.31 162 CYS A C 1
ATOM 1292 O O . CYS A 1 162 ? -8.375 44.688 27.391 1 98.31 162 CYS A O 1
ATOM 1294 N N . LEU A 1 163 ? -6.777 43.719 26.234 1 98.44 163 LEU A N 1
ATOM 1295 C CA . LEU A 1 163 ? -5.734 44.125 27.156 1 98.44 163 LEU A CA 1
ATOM 1296 C C . LEU A 1 163 ? -5.336 45.594 26.922 1 98.44 163 LEU A C 1
ATOM 1298 O O . LEU A 1 163 ? -4.969 46.312 27.859 1 98.44 163 LEU A O 1
ATOM 1302 N N . SER A 1 164 ? -5.379 46.062 25.703 1 98 164 SER A N 1
ATOM 1303 C CA . SER A 1 164 ? -4.766 47.344 25.375 1 98 164 SER A CA 1
ATOM 1304 C C . SER A 1 164 ? -5.781 48.312 24.766 1 98 164 SER A C 1
ATOM 1306 O O . SER A 1 164 ? -5.539 49.5 24.688 1 98 164 SER A O 1
ATOM 1308 N N . GLY A 1 165 ? -6.863 47.75 24.234 1 97.69 165 GLY A N 1
ATOM 1309 C CA . GLY A 1 165 ? -7.816 48.594 23.5 1 97.69 165 GLY A CA 1
ATOM 1310 C C . GLY A 1 165 ? -7.445 48.781 22.047 1 97.69 165 GLY A C 1
ATOM 1311 O O . GLY A 1 165 ? -8.234 49.312 21.266 1 97.69 165 GLY A O 1
ATOM 1312 N N . SER A 1 166 ? -6.332 48.281 21.641 1 98.12 166 SER A N 1
ATOM 1313 C CA . SER A 1 166 ? -5.863 48.469 20.281 1 98.12 166 SER A CA 1
ATOM 1314 C C . SER A 1 166 ? -6.492 47.469 19.328 1 98.12 166 SER A C 1
ATOM 1316 O O . SER A 1 166 ? -6.348 46.25 19.531 1 98.12 166 SER A O 1
ATOM 1318 N N . PHE A 1 167 ? -7.23 47.906 18.312 1 98.5 167 PHE A N 1
ATOM 1319 C CA . PHE A 1 167 ? -7.742 47.062 17.234 1 98.5 167 PHE A CA 1
ATOM 1320 C C . PHE A 1 167 ? -6.664 46.812 16.203 1 98.5 167 PHE A C 1
ATOM 1322 O O . PHE A 1 167 ? -6.555 47.562 15.211 1 98.5 167 PHE A O 1
ATOM 1329 N N . CYS A 1 168 ? -5.848 45.781 16.453 1 98.5 168 CYS A N 1
ATOM 1330 C CA . CYS A 1 168 ? -4.625 45.562 15.688 1 98.5 168 CYS A CA 1
ATOM 1331 C C . CYS A 1 168 ? -4.461 44.062 15.352 1 98.5 168 CYS A C 1
ATOM 1333 O O . CYS A 1 168 ? -5.066 43.219 15.992 1 98.5 168 CYS A O 1
ATOM 1335 N N . SER A 1 169 ? -3.768 43.75 14.328 1 98.62 169 SER A N 1
ATOM 1336 C CA . SER A 1 169 ? -3.238 42.438 13.992 1 98.62 169 SER A CA 1
ATOM 1337 C C . SER A 1 169 ? -1.794 42.531 13.508 1 98.62 169 SER A C 1
ATOM 1339 O O . SER A 1 169 ? -1.27 43.625 13.305 1 98.62 169 SER A O 1
ATOM 1341 N N . ASP A 1 170 ? -1.119 41.406 13.539 1 98.75 170 ASP A N 1
ATOM 1342 C CA . ASP A 1 170 ? 0.22 41.406 12.961 1 98.75 170 ASP A CA 1
ATOM 1343 C C . ASP A 1 170 ? 0.22 40.75 11.578 1 98.75 170 ASP A C 1
ATOM 1345 O O . ASP A 1 170 ? -0.718 40.031 11.227 1 98.75 170 ASP A O 1
ATOM 1349 N N . TYR A 1 171 ? 1.251 40.938 10.789 1 98.75 171 TYR A N 1
ATOM 1350 C CA . TYR A 1 171 ? 1.317 40.469 9.414 1 98.75 171 TYR A CA 1
ATOM 1351 C C . TYR A 1 171 ? 1.314 38.938 9.359 1 98.75 171 TYR A C 1
ATOM 1353 O O . TYR A 1 171 ? 0.725 38.344 8.453 1 98.75 171 TYR A O 1
ATOM 1361 N N . SER A 1 172 ? 1.949 38.281 10.273 1 98.62 172 SER A N 1
ATOM 1362 C CA . SER A 1 172 ? 2.061 36.844 10.234 1 98.62 172 SER A CA 1
ATOM 1363 C C . SER A 1 172 ? 0.697 36.156 10.391 1 98.62 172 SER A C 1
ATOM 1365 O O . SER A 1 172 ? 0.342 35.281 9.625 1 98.62 172 SER A O 1
ATOM 1367 N N . ASP A 1 173 ? -0.032 36.562 11.297 1 98.56 173 ASP A N 1
ATOM 1368 C CA . ASP A 1 173 ? -1.349 36 11.562 1 98.56 173 ASP A CA 1
ATOM 1369 C C . ASP A 1 173 ? -2.352 36.406 10.484 1 98.56 173 ASP A C 1
ATOM 1371 O O . ASP A 1 173 ? -3.127 35.562 10.008 1 98.56 173 ASP A O 1
ATOM 1375 N N . ALA A 1 174 ? -2.309 37.656 10.125 1 98.69 174 ALA A N 1
ATOM 1376 C CA . ALA A 1 174 ? -3.217 38.188 9.109 1 98.69 174 ALA A CA 1
ATOM 1377 C C . ALA A 1 174 ? -3.031 37.469 7.773 1 98.69 174 ALA A C 1
ATOM 1379 O O . ALA A 1 174 ? -3.979 37.344 6.996 1 98.69 174 ALA A O 1
ATOM 1380 N N . SER A 1 175 ? -1.859 37.031 7.539 1 98.31 175 SER A N 1
ATOM 1381 C CA . SER A 1 175 ? -1.554 36.312 6.309 1 98.31 175 SER A CA 1
ATOM 1382 C C . SER A 1 175 ? -2.436 35.062 6.164 1 98.31 175 SER A C 1
ATOM 1384 O O . SER A 1 175 ? -2.719 34.625 5.047 1 98.31 175 SER A O 1
ATOM 1386 N N . GLY A 1 176 ? -2.859 34.562 7.27 1 97.69 176 GLY A N 1
ATOM 1387 C CA . GLY A 1 176 ? -3.623 33.344 7.254 1 97.69 176 GLY A CA 1
ATOM 1388 C C . GLY A 1 176 ? -5.117 33.562 7.125 1 97.69 176 GLY A C 1
ATOM 1389 O O . GLY A 1 176 ? -5.898 32.594 7.18 1 97.69 176 GLY A O 1
ATOM 1390 N N . MET A 1 177 ? -5.539 34.75 6.918 1 98.5 177 MET A N 1
ATOM 1391 C CA . MET A 1 177 ? -6.965 35.062 6.871 1 98.5 177 MET A CA 1
ATOM 1392 C C . MET A 1 177 ? -7.516 34.875 5.461 1 98.5 177 MET A C 1
ATOM 1394 O O . MET A 1 177 ? -8.727 34.75 5.27 1 98.5 177 MET A O 1
ATOM 1398 N N . LEU A 1 178 ? -6.68 34.844 4.5 1 98.5 178 LEU A N 1
ATOM 1399 C CA . LEU A 1 178 ? -7.039 34.906 3.088 1 98.5 178 LEU A CA 1
ATOM 1400 C C . LEU A 1 178 ? -7.707 36.219 2.744 1 98.5 178 LEU A C 1
ATOM 1402 O O . LEU A 1 178 ? -8.656 36.25 1.952 1 98.5 178 LEU A O 1
ATOM 1406 N N . LEU A 1 179 ? -7.309 37.281 3.41 1 98.62 179 LEU A N 1
ATOM 1407 C CA . LEU A 1 179 ? -7.809 38.656 3.178 1 98.62 179 LEU A CA 1
ATOM 1408 C C . LEU A 1 179 ? -6.656 39.625 2.914 1 98.62 179 LEU A C 1
ATOM 1410 O O . LEU A 1 179 ? -6.875 40.75 2.463 1 98.62 179 LEU A O 1
ATOM 1414 N N . MET A 1 180 ? -5.504 39.125 3.156 1 98.62 180 MET A N 1
ATOM 1415 C CA . MET A 1 180 ? -4.324 40 3.072 1 98.62 180 MET A CA 1
ATOM 1416 C C . MET A 1 180 ? -3.547 39.719 1.789 1 98.62 180 MET A C 1
ATOM 1418 O O . MET A 1 180 ? -3.398 38.562 1.376 1 98.62 180 MET A O 1
ATOM 1422 N N . ASP A 1 181 ? -3.129 40.781 1.137 1 98.5 181 ASP A N 1
ATOM 1423 C CA . ASP A 1 181 ? -2.066 40.719 0.139 1 98.5 181 ASP A CA 1
ATOM 1424 C C . ASP A 1 181 ? -0.701 40.562 0.801 1 98.5 181 ASP A C 1
ATOM 1426 O O . ASP A 1 181 ? -0.059 41.531 1.18 1 98.5 181 ASP A O 1
ATOM 1430 N N . VAL A 1 182 ? -0.265 39.344 0.88 1 98.5 182 VAL A N 1
ATOM 1431 C CA . VAL A 1 182 ? 0.895 38.969 1.688 1 98.5 182 VAL A CA 1
ATOM 1432 C C . VAL A 1 182 ? 2.148 39.625 1.119 1 98.5 182 VAL A C 1
ATOM 1434 O O . VAL A 1 182 ? 2.961 40.188 1.866 1 98.5 182 VAL A O 1
ATOM 1437 N N . GLU A 1 183 ? 2.293 39.594 -0.153 1 97.44 183 GLU A N 1
ATOM 1438 C CA . GLU A 1 183 ? 3.475 40.156 -0.811 1 97.44 183 GLU A CA 1
ATOM 1439 C C . GLU A 1 183 ? 3.67 41.625 -0.456 1 97.44 183 GLU A C 1
ATOM 1441 O O . GLU A 1 183 ? 4.789 42.062 -0.184 1 97.44 183 GLU A O 1
ATOM 1446 N N . HIS A 1 184 ? 2.592 42.344 -0.42 1 97.56 184 HIS A N 1
ATOM 1447 C CA . HIS A 1 184 ? 2.691 43.781 -0.244 1 97.56 184 HIS A CA 1
ATOM 1448 C C . HIS A 1 184 ? 2.314 44.188 1.176 1 97.56 184 HIS A C 1
ATOM 1450 O O . HIS A 1 184 ? 2.277 45.406 1.494 1 97.56 184 HIS A O 1
ATOM 1456 N N . LYS A 1 185 ? 2.002 43.281 1.978 1 97.44 185 LYS A N 1
ATOM 1457 C CA . LYS A 1 185 ? 1.716 43.469 3.396 1 97.44 185 LYS A CA 1
ATOM 1458 C C . LYS A 1 185 ? 0.636 44.531 3.607 1 97.44 185 LYS A C 1
ATOM 1460 O O . LYS A 1 185 ? 0.823 45.469 4.383 1 97.44 185 LYS A O 1
ATOM 1465 N N . CYS A 1 186 ? -0.458 44.312 2.986 1 98.31 186 CYS A N 1
ATOM 1466 C CA . CYS A 1 186 ? -1.644 45.156 3.15 1 98.31 186 CYS A CA 1
ATOM 1467 C C . CYS A 1 186 ? -2.914 44.344 2.904 1 98.31 186 CYS A C 1
ATOM 1469 O O . CYS A 1 186 ? -2.855 43.219 2.398 1 98.31 186 CYS A O 1
ATOM 1471 N N . TRP A 1 187 ? -4.016 44.906 3.35 1 98.56 187 TRP A N 1
ATOM 1472 C CA . TRP A 1 187 ? -5.273 44.219 3.072 1 98.56 187 TRP A CA 1
ATOM 1473 C C . TRP A 1 187 ? -5.574 44.219 1.577 1 98.56 187 TRP A C 1
ATOM 1475 O O . TRP A 1 187 ? -5.332 45.188 0.886 1 98.56 187 TRP A O 1
ATOM 1485 N N . SER A 1 188 ? -6.07 43.156 1.092 1 98.62 188 SER A N 1
ATOM 1486 C CA . SER A 1 188 ? -6.43 43.031 -0.316 1 98.62 188 SER A CA 1
ATOM 1487 C C . SER A 1 188 ? -7.809 43.625 -0.589 1 98.62 188 SER A C 1
ATOM 1489 O O . SER A 1 188 ? -8.82 43.125 -0.111 1 98.62 188 SER A O 1
ATOM 1491 N N . LYS A 1 189 ? -7.797 44.625 -1.393 1 98.38 189 LYS A N 1
ATOM 1492 C CA . LYS A 1 189 ? -9.07 45.25 -1.749 1 98.38 189 LYS A CA 1
ATOM 1493 C C . LYS A 1 189 ? -9.992 44.25 -2.451 1 98.38 189 LYS A C 1
ATOM 1495 O O . LYS A 1 189 ? -11.195 44.25 -2.197 1 98.38 189 LYS A O 1
ATOM 1500 N N . GLU A 1 190 ? -9.438 43.5 -3.338 1 98.44 190 GLU A N 1
ATOM 1501 C CA . GLU A 1 190 ? -10.211 42.5 -4.086 1 98.44 190 GLU A CA 1
ATOM 1502 C C . GLU A 1 190 ? -10.883 41.5 -3.146 1 98.44 190 GLU A C 1
ATOM 1504 O O . GLU A 1 190 ? -12.062 41.188 -3.309 1 98.44 190 GLU A O 1
ATOM 1509 N N . MET A 1 191 ? -10.125 41.031 -2.201 1 98.69 191 MET A N 1
ATOM 1510 C CA . MET A 1 191 ? -10.68 40.062 -1.279 1 98.69 191 MET A CA 1
ATOM 1511 C C . MET A 1 191 ? -11.727 40.688 -0.372 1 98.69 191 MET A C 1
ATOM 1513 O O . MET A 1 191 ? -12.719 40.031 -0.015 1 98.69 191 MET A O 1
ATOM 1517 N N . MET A 1 192 ? -11.5 41.906 0.043 1 98.69 192 MET A N 1
ATOM 1518 C CA . MET A 1 192 ? -12.5 42.625 0.832 1 98.69 192 MET A CA 1
ATOM 1519 C C . MET A 1 192 ? -13.812 42.719 0.067 1 98.69 192 MET A C 1
ATOM 1521 O O . MET A 1 192 ? -14.891 42.5 0.629 1 98.69 192 MET A O 1
ATOM 1525 N N . ASP A 1 193 ? -13.703 43.031 -1.185 1 98.56 193 ASP A N 1
ATOM 1526 C CA . ASP A 1 193 ? -14.891 43.125 -2.031 1 98.56 193 ASP A CA 1
ATOM 1527 C C . ASP A 1 193 ? -15.602 41.781 -2.143 1 98.56 193 ASP A C 1
ATOM 1529 O O . ASP A 1 193 ? -16.828 41.719 -2.041 1 98.56 193 ASP A O 1
ATOM 1533 N N . ILE A 1 194 ? -14.836 40.781 -2.361 1 98.38 194 ILE A N 1
ATOM 1534 C CA . ILE A 1 194 ? -15.391 39.438 -2.51 1 98.38 194 ILE A CA 1
ATOM 1535 C C . ILE A 1 194 ? -16.125 39.062 -1.236 1 98.38 194 ILE A C 1
ATOM 1537 O O . ILE A 1 194 ? -17.219 38.5 -1.298 1 98.38 194 ILE A O 1
ATOM 1541 N N . CYS A 1 195 ? -15.57 39.375 -0.092 1 98.44 195 CYS A N 1
ATOM 1542 C CA . CYS A 1 195 ? -16.125 38.938 1.186 1 98.44 195 CYS A CA 1
ATOM 1543 C C . CYS A 1 195 ? -17.188 39.938 1.673 1 98.44 195 CYS A C 1
ATOM 1545 O O . CYS A 1 195 ? -17.953 39.625 2.588 1 98.44 195 CYS A O 1
ATOM 1547 N N . GLY A 1 196 ? -17.234 41.062 1.078 1 98.25 196 GLY A N 1
ATOM 1548 C CA . GLY A 1 196 ? -18.203 42.062 1.472 1 98.25 196 GLY A CA 1
ATOM 1549 C C . GLY A 1 196 ? -17.859 42.75 2.775 1 98.25 196 GLY A C 1
ATOM 1550 O O . GLY A 1 196 ? -18.734 43.031 3.594 1 98.25 196 GLY A O 1
ATOM 1551 N N . VAL A 1 197 ? -16.609 43 2.992 1 98.31 197 VAL A N 1
ATOM 1552 C CA . VAL A 1 197 ? -16.188 43.719 4.199 1 98.31 197 VAL A CA 1
ATOM 1553 C C . VAL A 1 197 ? -15.398 44.969 3.824 1 98.31 197 VAL A C 1
ATOM 1555 O O . VAL A 1 197 ? -14.922 45.094 2.695 1 98.31 197 VAL A O 1
ATOM 1558 N N . THR A 1 198 ? -15.281 45.844 4.809 1 97.94 198 THR A N 1
ATOM 1559 C CA . THR A 1 198 ? -14.57 47.094 4.578 1 97.94 198 THR A CA 1
ATOM 1560 C C . THR A 1 198 ? -13.266 47.125 5.371 1 97.94 198 THR A C 1
ATOM 1562 O O . THR A 1 198 ? -13.078 46.344 6.301 1 97.94 198 THR A O 1
ATOM 1565 N N . GLU A 1 199 ? -12.383 48 4.973 1 97.5 199 GLU A N 1
ATOM 1566 C CA . GLU A 1 199 ? -11.094 48.125 5.652 1 97.5 199 GLU A CA 1
ATOM 1567 C C . GLU A 1 199 ? -11.273 48.531 7.105 1 97.5 199 GLU A C 1
ATOM 1569 O O . GLU A 1 199 ? -10.5 48.125 7.977 1 97.5 199 GLU A O 1
ATOM 1574 N N . GLU A 1 200 ? -12.312 49.375 7.402 1 97.5 200 GLU A N 1
ATOM 1575 C CA . GLU A 1 200 ? -12.586 49.812 8.758 1 97.5 200 GLU A CA 1
ATOM 1576 C C . GLU A 1 200 ? -12.945 48.656 9.68 1 97.5 200 GLU A C 1
ATOM 1578 O O . GLU A 1 200 ? -12.781 48.75 10.898 1 97.5 200 GLU A O 1
ATOM 1583 N N . GLN A 1 201 ? -13.438 47.656 9.086 1 98.62 201 GLN A N 1
ATOM 1584 C CA . GLN A 1 201 ? -13.828 46.469 9.859 1 98.62 201 GLN A CA 1
ATOM 1585 C C . GLN A 1 201 ? -12.633 45.562 10.141 1 98.62 201 GLN A C 1
ATOM 1587 O O . GLN A 1 201 ? -12.734 44.625 10.914 1 98.62 201 GLN A O 1
ATOM 1592 N N . LEU A 1 202 ? -11.523 45.812 9.492 1 98.75 202 LEU A N 1
ATOM 1593 C CA . LEU A 1 202 ? -10.312 45.031 9.656 1 98.75 202 LEU A CA 1
ATOM 1594 C C . LEU A 1 202 ? -9.289 45.75 10.516 1 98.75 202 LEU A C 1
ATOM 1596 O O . LEU A 1 202 ? -9.234 47 10.5 1 98.75 202 LEU A O 1
ATOM 1600 N N . PRO A 1 203 ? -8.539 45.031 11.297 1 98.75 203 PRO A N 1
ATOM 1601 C CA . PRO A 1 203 ? -7.59 45.688 12.203 1 98.75 203 PRO A CA 1
ATOM 1602 C C . PRO A 1 203 ? -6.422 46.312 11.469 1 98.75 203 PRO A C 1
ATOM 1604 O O . PRO A 1 203 ? -6.09 45.938 10.344 1 98.75 203 PRO A O 1
ATOM 1607 N N . LYS A 1 204 ? -5.84 47.312 12.141 1 98.5 204 LYS A N 1
ATOM 1608 C CA . LYS A 1 204 ? -4.59 47.875 11.633 1 98.5 204 LYS A CA 1
ATOM 1609 C C . LYS A 1 204 ? -3.459 46.844 11.703 1 98.5 204 LYS A C 1
ATOM 1611 O O . LYS A 1 204 ? -3.348 46.094 12.688 1 98.5 204 LYS A O 1
ATOM 1616 N N . LEU A 1 205 ? -2.619 46.844 10.641 1 98.69 205 LEU A N 1
ATOM 1617 C CA . LEU A 1 205 ? -1.584 45.812 10.547 1 98.69 205 LEU A CA 1
ATOM 1618 C C . LEU A 1 205 ? -0.253 46.344 11.078 1 98.69 205 LEU A C 1
ATOM 1620 O O . LEU A 1 205 ? 0.108 47.5 10.844 1 98.69 205 LEU A O 1
ATOM 1624 N N . TYR A 1 206 ? 0.421 45.469 11.82 1 98.81 206 TYR A N 1
ATOM 1625 C CA . TYR A 1 206 ? 1.713 45.75 12.43 1 98.81 206 TYR A CA 1
ATOM 1626 C C . TYR A 1 206 ? 2.703 44.625 12.195 1 98.81 206 TYR A C 1
ATOM 1628 O O . TYR A 1 206 ? 2.307 43.5 11.875 1 98.81 206 TYR A O 1
ATOM 1636 N N . GLU A 1 207 ? 3.99 45.031 12.273 1 98.69 207 GLU A N 1
ATOM 1637 C CA . GLU A 1 207 ? 4.945 43.938 12.484 1 98.69 207 GLU A CA 1
ATOM 1638 C C . GLU A 1 207 ? 4.719 43.25 13.828 1 98.69 207 GLU A C 1
ATOM 1640 O O . GLU A 1 207 ? 4.25 43.875 14.781 1 98.69 207 GLU A O 1
ATOM 1645 N N . SER A 1 208 ? 5.141 42.031 13.93 1 98.81 208 SER A N 1
ATOM 1646 C CA . SER A 1 208 ? 4.836 41.188 15.078 1 98.81 208 SER A CA 1
ATOM 1647 C C . SER A 1 208 ? 5.473 41.75 16.344 1 98.81 208 SER A C 1
ATOM 1649 O O . SER A 1 208 ? 4.988 41.469 17.453 1 98.81 208 SER A O 1
ATOM 1651 N N . TYR A 1 209 ? 6.594 42.469 16.219 1 98.69 209 TYR A N 1
ATOM 1652 C CA . TYR A 1 209 ? 7.375 42.906 17.359 1 98.69 209 TYR A CA 1
ATOM 1653 C C . TYR A 1 209 ? 7.07 44.344 17.703 1 98.69 209 TYR A C 1
ATOM 1655 O O . TYR A 1 209 ? 7.703 44.938 18.578 1 98.69 209 TYR A O 1
ATOM 1663 N N . GLU A 1 210 ? 6.141 44.938 17.078 1 98.81 210 GLU A N 1
ATOM 1664 C CA . GLU A 1 210 ? 5.824 46.375 17.297 1 98.81 210 GLU A CA 1
ATOM 1665 C C . GLU A 1 210 ? 4.891 46.531 18.5 1 98.81 210 GLU A C 1
ATOM 1667 O O . GLU A 1 210 ? 4 45.719 18.719 1 98.81 210 GLU A O 1
ATOM 1672 N N . VAL A 1 211 ? 5.09 47.625 19.203 1 98.81 211 VAL A N 1
ATOM 1673 C CA . VAL A 1 211 ? 4.215 48 20.312 1 98.81 211 VAL A CA 1
ATOM 1674 C C . VAL A 1 211 ? 2.896 48.531 19.781 1 98.81 211 VAL A C 1
ATOM 1676 O O . VAL A 1 211 ? 2.893 49.438 18.938 1 98.81 211 VAL A O 1
ATOM 1679 N N . VAL A 1 212 ? 1.837 48 20.266 1 98.69 212 VAL A N 1
ATOM 1680 C CA . VAL A 1 212 ? 0.54 48.438 19.75 1 98.69 212 VAL A CA 1
ATOM 1681 C C . VAL A 1 212 ? -0.187 49.219 20.828 1 98.69 212 VAL A C 1
ATOM 1683 O O . VAL A 1 212 ? -1.235 49.812 20.562 1 98.69 212 VAL A O 1
ATOM 1686 N N . GLY A 1 213 ? 0.333 49.219 22 1 98.38 213 GLY A N 1
ATOM 1687 C CA . GLY A 1 213 ? -0.222 49.938 23.125 1 98.38 213 GLY A CA 1
ATOM 1688 C C . GLY A 1 213 ? 0.323 49.469 24.453 1 98.38 213 GLY A C 1
ATOM 1689 O O . GLY A 1 213 ? 1.379 48.844 24.516 1 98.38 213 GLY A O 1
ATOM 1690 N N . SER A 1 214 ? -0.348 49.969 25.5 1 98.44 214 SER A N 1
ATOM 1691 C CA . SER A 1 214 ? -0.072 49.5 26.859 1 98.44 214 SER A CA 1
ATOM 1692 C C . SER A 1 214 ? -1.324 48.938 27.516 1 98.44 214 SER A C 1
ATOM 1694 O O . SER A 1 214 ? -2.422 49.031 26.969 1 98.44 214 SER A O 1
ATOM 1696 N N . LEU A 1 215 ? -1.131 48.344 28.688 1 98.38 215 LEU A N 1
ATOM 1697 C CA . LEU A 1 215 ? -2.277 47.781 29.391 1 98.38 215 LEU A CA 1
ATOM 1698 C C . LEU A 1 215 ? -3.314 48.875 29.672 1 98.38 215 LEU A C 1
ATOM 1700 O O . LEU A 1 215 ? -2.969 49.969 30.109 1 98.38 215 LEU A O 1
ATOM 1704 N N . LYS A 1 216 ? -4.574 48.469 29.406 1 98 216 LYS A N 1
ATOM 1705 C CA . LYS A 1 216 ? -5.645 49.344 29.875 1 98 216 LYS A CA 1
ATOM 1706 C C . LYS A 1 216 ? -5.57 49.562 31.375 1 98 216 LYS A C 1
ATOM 1708 O O . LYS A 1 216 ? -5.254 48.625 32.125 1 98 216 LYS A O 1
ATOM 1713 N N . PRO A 1 217 ? -5.898 50.75 31.719 1 97.56 217 PRO A N 1
ATOM 1714 C CA . PRO A 1 217 ? -5.809 51.031 33.156 1 97.56 217 PRO A CA 1
ATOM 1715 C C . PRO A 1 217 ? -6.59 50.031 34 1 97.56 217 PRO A C 1
ATOM 1717 O O . PRO A 1 217 ? -6.094 49.594 35.031 1 97.56 217 PRO A O 1
ATOM 1720 N N . GLU A 1 218 ? -7.742 49.75 33.656 1 97.44 218 GLU A N 1
ATOM 1721 C CA . GLU A 1 218 ? -8.578 48.844 34.438 1 97.44 218 GLU A CA 1
ATOM 1722 C C . GLU A 1 218 ? -7.98 47.438 34.469 1 97.44 218 GLU A C 1
ATOM 1724 O O . GLU A 1 218 ? -8.078 46.719 35.5 1 97.44 218 GLU A O 1
ATOM 1729 N N . VAL A 1 219 ? -7.359 47.031 33.375 1 97.69 219 VAL A N 1
ATOM 1730 C CA . VAL A 1 219 ? -6.73 45.688 33.344 1 97.69 219 VAL A CA 1
ATOM 1731 C C . VAL A 1 219 ? -5.457 45.688 34.156 1 97.69 219 VAL A C 1
ATOM 1733 O O . VAL A 1 219 ? -5.184 44.719 34.906 1 97.69 219 VAL A O 1
ATOM 1736 N N . ALA A 1 220 ? -4.684 46.75 34.031 1 97.94 220 ALA A N 1
ATOM 1737 C CA . ALA A 1 220 ? -3.479 46.906 34.844 1 97.94 220 ALA A CA 1
ATOM 1738 C C . ALA A 1 220 ? -3.803 46.781 36.344 1 97.94 220 ALA A C 1
ATOM 1740 O O . ALA A 1 220 ? -3.09 46.094 37.094 1 97.94 220 ALA A O 1
ATOM 1741 N N . ALA A 1 221 ? -4.852 47.438 36.719 1 97.56 221 ALA A N 1
ATOM 1742 C CA . ALA A 1 221 ? -5.285 47.406 38.125 1 97.56 221 ALA A CA 1
ATOM 1743 C C . ALA A 1 221 ? -5.68 46 38.531 1 97.56 221 ALA A C 1
ATOM 1745 O O . ALA A 1 221 ? -5.328 45.562 39.625 1 97.56 221 ALA A O 1
ATOM 1746 N N . GLU A 1 222 ? -6.402 45.406 37.719 1 96.94 222 GLU A N 1
ATOM 1747 C CA . GLU A 1 222 ? -6.844 44.031 38 1 96.94 222 GLU A CA 1
ATOM 1748 C C . GLU A 1 222 ? -5.656 43.094 38.156 1 96.94 222 GLU A C 1
ATOM 1750 O O . GLU A 1 222 ? -5.656 42.188 39 1 96.94 222 GLU A O 1
ATOM 1755 N N . LEU A 1 223 ? -4.648 43.25 37.312 1 97.69 223 LEU A N 1
ATOM 1756 C CA . LEU A 1 223 ? -3.498 42.375 37.281 1 97.69 223 LEU A CA 1
ATOM 1757 C C . LEU A 1 223 ? -2.447 42.781 38.312 1 97.69 223 LEU A C 1
ATOM 1759 O O . LEU A 1 223 ? -1.543 42 38.625 1 97.69 223 LEU A O 1
ATOM 1763 N N . GLY A 1 224 ? -2.602 43.938 38.844 1 97 224 GLY A N 1
ATOM 1764 C CA . GLY A 1 224 ? -1.576 44.5 39.719 1 97 224 GLY A CA 1
ATOM 1765 C C . GLY A 1 224 ? -0.294 44.844 39 1 97 224 GLY A C 1
ATOM 1766 O O . GLY A 1 224 ? 0.799 44.688 39.562 1 97 224 GLY A O 1
ATOM 1767 N N . LEU A 1 225 ? -0.424 45.156 37.781 1 98.19 225 LEU A N 1
ATOM 1768 C CA . LEU A 1 225 ? 0.727 45.531 36.969 1 98.19 225 LEU A CA 1
ATOM 1769 C C . LEU A 1 225 ? 0.733 47.031 36.688 1 98.19 225 LEU A C 1
ATOM 1771 O O . LEU A 1 225 ? -0.27 47.719 36.906 1 98.19 225 LEU A O 1
ATOM 1775 N N . SER A 1 226 ? 1.878 47.5 36.188 1 97.5 226 SER A N 1
ATOM 1776 C CA . SER A 1 226 ? 1.991 48.875 35.812 1 97.5 226 SER A CA 1
ATOM 1777 C C . SER A 1 226 ? 1.193 49.156 34.531 1 97.5 226 SER A C 1
ATOM 1779 O O . SER A 1 226 ? 1.142 48.344 33.625 1 97.5 226 SER A O 1
ATOM 1781 N N . GLU A 1 227 ? 0.631 50.312 34.406 1 96.88 227 GLU A N 1
ATOM 1782 C CA . GLU A 1 227 ? -0.05 50.75 33.188 1 96.88 227 GLU A CA 1
ATOM 1783 C C . GLU A 1 227 ? 0.937 50.938 32.031 1 96.88 227 GLU A C 1
ATOM 1785 O O . GLU A 1 227 ? 0.536 51.062 30.875 1 96.88 227 GLU A O 1
ATOM 1790 N N . ASN A 1 228 ? 2.176 50.906 32.406 1 97.19 228 ASN A N 1
ATOM 1791 C CA . ASN A 1 228 ? 3.213 51.156 31.422 1 97.19 228 ASN A CA 1
ATOM 1792 C C . ASN A 1 228 ? 3.637 49.844 30.734 1 97.19 228 ASN A C 1
ATOM 1794 O O . ASN A 1 228 ? 4.426 49.844 29.797 1 97.19 228 ASN A O 1
ATOM 1798 N N . VAL A 1 229 ? 3.082 48.781 31.234 1 98.62 229 VAL A N 1
ATOM 1799 C CA . VAL A 1 229 ? 3.393 47.531 30.578 1 98.62 229 VAL A CA 1
ATOM 1800 C C . VAL A 1 229 ? 2.953 47.562 29.125 1 98.62 229 VAL A C 1
ATOM 1802 O O . VAL A 1 229 ? 1.78 47.812 28.828 1 98.62 229 VAL A O 1
ATOM 1805 N N . LYS A 1 230 ? 3.916 47.344 28.203 1 98.75 230 LYS A N 1
ATOM 1806 C CA . LYS A 1 230 ? 3.641 47.438 26.766 1 98.75 230 LYS A CA 1
ATOM 1807 C C . LYS A 1 230 ? 2.943 46.188 26.25 1 98.75 230 LYS A C 1
ATOM 1809 O O . LYS A 1 230 ? 3.227 45.062 26.719 1 98.75 230 LYS A O 1
ATOM 1814 N N . ILE A 1 231 ? 2.039 46.375 25.375 1 98.81 231 ILE A N 1
ATOM 1815 C CA . ILE A 1 231 ? 1.422 45.281 24.641 1 98.81 231 ILE A CA 1
ATOM 1816 C C . ILE A 1 231 ? 1.988 45.25 23.219 1 98.81 231 ILE A C 1
ATOM 1818 O O . ILE A 1 231 ? 1.909 46.219 22.484 1 98.81 231 ILE A O 1
ATOM 1822 N N . ILE A 1 232 ? 2.66 44.156 22.844 1 98.88 232 ILE A N 1
ATOM 1823 C CA . ILE A 1 232 ? 3.258 43.938 21.531 1 98.88 232 ILE A CA 1
ATOM 1824 C C . ILE A 1 232 ? 2.314 43.125 20.672 1 98.88 232 ILE A C 1
ATOM 1826 O O . ILE A 1 232 ? 1.614 42.219 21.172 1 98.88 232 ILE A O 1
ATOM 1830 N N . ALA A 1 233 ? 2.285 43.312 19.359 1 98.69 233 ALA A N 1
ATOM 1831 C CA . ALA A 1 233 ? 1.279 42.812 18.422 1 98.69 233 ALA A CA 1
ATOM 1832 C C . ALA A 1 233 ? 1.177 41.281 18.469 1 98.69 233 ALA A C 1
ATOM 1834 O O . ALA A 1 233 ? 0.08 40.719 18.375 1 98.69 233 ALA A O 1
ATOM 1835 N N . GLY A 1 234 ? 2.393 40.656 18.531 1 98.56 234 GLY A N 1
ATOM 1836 C CA . GLY A 1 234 ? 2.41 39.188 18.562 1 98.56 234 GLY A CA 1
ATOM 1837 C C . GLY A 1 234 ? 2.438 38.562 17.172 1 98.56 234 GLY A C 1
ATOM 1838 O O . GLY A 1 234 ? 2.803 39.219 16.203 1 98.56 234 GLY A O 1
ATOM 1839 N N . ALA A 1 235 ? 2.105 37.25 17.094 1 98.75 235 ALA A N 1
ATOM 1840 C CA . ALA A 1 235 ? 2.205 36.5 15.844 1 98.75 235 ALA A CA 1
ATOM 1841 C C . ALA A 1 235 ? 1.23 35.344 15.828 1 98.75 235 ALA A C 1
ATOM 1843 O O . ALA A 1 235 ? 0.688 34.969 16.875 1 98.75 235 ALA A O 1
ATOM 1844 N N . GLY A 1 236 ? 0.923 34.844 14.633 1 98.25 236 GLY A N 1
ATOM 1845 C CA . GLY A 1 236 ? 0.282 33.562 14.586 1 98.25 236 GLY A CA 1
ATOM 1846 C C . GLY A 1 236 ? 1.064 32.469 15.312 1 98.25 236 GLY A C 1
ATOM 1847 O O . GLY A 1 236 ? 2.275 32.594 15.5 1 98.25 236 GLY A O 1
ATOM 1848 N N . ASP A 1 237 ? 0.395 31.422 15.695 1 96.69 237 ASP A N 1
ATOM 1849 C CA . ASP A 1 237 ? 1.024 30.422 16.531 1 96.69 237 ASP A CA 1
ATOM 1850 C C . ASP A 1 237 ? 2.23 29.797 15.844 1 96.69 237 ASP A C 1
ATOM 1852 O O . ASP A 1 237 ? 3.273 29.578 16.469 1 96.69 237 ASP A O 1
ATOM 1856 N N . ASN A 1 238 ? 2.209 29.5 14.547 1 95.5 238 ASN A N 1
ATOM 1857 C CA . ASN A 1 238 ? 3.334 28.906 13.836 1 95.5 238 ASN A CA 1
ATOM 1858 C C . ASN A 1 238 ? 4.523 29.859 13.758 1 95.5 238 ASN A C 1
ATOM 1860 O O . ASN A 1 238 ? 5.664 29.453 13.984 1 95.5 238 ASN A O 1
ATOM 1864 N N . ALA A 1 239 ? 4.238 31.094 13.414 1 97.94 239 ALA A N 1
ATOM 1865 C CA . ALA A 1 239 ? 5.305 32.094 13.344 1 97.94 239 ALA A CA 1
ATOM 1866 C C . ALA A 1 239 ? 5.902 32.344 14.727 1 97.94 239 ALA A C 1
ATOM 1868 O O . ALA A 1 239 ? 7.113 32.531 14.859 1 97.94 239 ALA A O 1
ATOM 1869 N N . ALA A 1 240 ? 5.059 32.406 15.727 1 97.62 240 ALA A N 1
ATOM 1870 C CA . ALA A 1 240 ? 5.551 32.562 17.094 1 97.62 240 ALA A CA 1
ATOM 1871 C C . ALA A 1 240 ? 6.434 31.391 17.5 1 97.62 240 ALA A C 1
ATOM 1873 O O . ALA A 1 240 ? 7.48 31.594 18.125 1 97.62 240 ALA A O 1
ATOM 1874 N N . ALA A 1 241 ? 5.957 30.25 17.188 1 95.62 241 ALA A N 1
ATOM 1875 C CA . ALA A 1 241 ? 6.758 29.062 17.484 1 95.62 241 ALA A CA 1
ATOM 1876 C C . ALA A 1 241 ? 8.102 29.125 16.766 1 95.62 241 ALA A C 1
ATOM 1878 O O . ALA A 1 241 ? 9.125 28.688 17.312 1 95.62 241 ALA A O 1
ATOM 1879 N N . ALA A 1 242 ? 8.086 29.562 15.539 1 96.62 242 ALA A N 1
ATOM 1880 C CA . ALA A 1 242 ? 9.328 29.719 14.773 1 96.62 242 ALA A CA 1
ATOM 1881 C C . ALA A 1 242 ? 10.297 30.656 15.492 1 96.62 242 ALA A C 1
ATOM 1883 O O . ALA A 1 242 ? 11.492 30.391 15.562 1 96.62 242 ALA A O 1
ATOM 1884 N N . VAL A 1 243 ? 9.789 31.734 16 1 97 243 VAL A N 1
ATOM 1885 C CA . VAL A 1 243 ? 10.609 32.656 16.781 1 97 243 VAL A CA 1
ATOM 1886 C C . VAL A 1 243 ? 11.164 31.938 18 1 97 243 VAL A C 1
ATOM 1888 O O . VAL A 1 243 ? 12.359 32.031 18.312 1 97 243 VAL A O 1
ATOM 1891 N N . GLY A 1 244 ? 10.359 31.219 18.672 1 95.5 244 GLY A N 1
ATOM 1892 C CA . GLY A 1 244 ? 10.75 30.516 19.891 1 95.5 244 GLY A CA 1
ATOM 1893 C C . GLY A 1 244 ? 11.805 29.453 19.656 1 95.5 244 GLY A C 1
ATOM 1894 O O . GLY A 1 244 ? 12.547 29.094 20.562 1 95.5 244 GLY A O 1
ATOM 1895 N N . THR A 1 245 ? 11.867 28.969 18.453 1 94.31 245 THR A N 1
ATOM 1896 C CA . THR A 1 245 ? 12.836 27.938 18.125 1 94.31 245 THR A CA 1
ATOM 1897 C C . THR A 1 245 ? 14.031 28.531 17.375 1 94.31 245 THR A C 1
ATOM 1899 O O . THR A 1 245 ? 14.906 27.797 16.922 1 94.31 245 THR A O 1
ATOM 1902 N N . GLY A 1 246 ? 13.977 29.797 17.172 1 94.75 246 GLY A N 1
ATOM 1903 C CA . GLY A 1 246 ? 15.086 30.469 16.516 1 94.75 246 GLY A CA 1
ATOM 1904 C C . GLY A 1 246 ? 15.062 30.344 15.016 1 94.75 246 GLY A C 1
ATOM 1905 O O . GLY A 1 246 ? 16.094 30.469 14.359 1 94.75 246 GLY A O 1
ATOM 1906 N N . THR A 1 247 ? 13.953 30 14.469 1 96.56 247 THR A N 1
ATOM 1907 C CA . THR A 1 247 ? 13.805 29.891 13.016 1 96.56 247 THR A CA 1
ATOM 1908 C C . THR A 1 247 ? 13.438 31.25 12.414 1 96.56 247 THR A C 1
ATOM 1910 O O . THR A 1 247 ? 12.312 31.438 11.938 1 96.56 247 THR A O 1
ATOM 1913 N N . VAL A 1 248 ? 14.352 32.156 12.43 1 97.12 248 VAL A N 1
ATOM 1914 C CA . VAL A 1 248 ? 14.219 33.531 11.977 1 97.12 248 VAL A CA 1
ATOM 1915 C C . VAL A 1 248 ? 15.398 33.875 11.07 1 97.12 248 VAL A C 1
ATOM 1917 O O . VAL A 1 248 ? 16.5 33.375 11.25 1 97.12 248 VAL A O 1
ATOM 1920 N N . GLY A 1 249 ? 15.172 34.75 10.141 1 95.31 249 GLY A N 1
ATOM 1921 C CA . GLY A 1 249 ? 16.172 35.062 9.141 1 95.31 249 GLY A CA 1
ATOM 1922 C C . GLY A 1 249 ? 16.047 34.25 7.867 1 95.31 249 GLY A C 1
ATOM 1923 O O . GLY A 1 249 ? 15.078 33.5 7.703 1 95.31 249 GLY A O 1
ATOM 1924 N N . ASP A 1 250 ? 16.969 34.344 6.953 1 96.5 250 ASP A N 1
ATOM 1925 C CA . ASP A 1 250 ? 16.859 33.719 5.633 1 96.5 250 ASP A CA 1
ATOM 1926 C C . ASP A 1 250 ? 17.344 32.281 5.656 1 96.5 250 ASP A C 1
ATOM 1928 O O . ASP A 1 250 ? 18.453 31.984 6.148 1 96.5 250 ASP A O 1
ATOM 1932 N N . GLY A 1 251 ? 16.469 31.453 5.102 1 96.62 251 GLY A N 1
ATOM 1933 C CA . GLY A 1 251 ? 16.875 30.078 4.848 1 96.62 251 GLY A CA 1
ATOM 1934 C C . GLY A 1 251 ? 16.906 29.234 6.102 1 96.62 251 GLY A C 1
ATOM 1935 O O . GLY A 1 251 ? 17.625 28.234 6.164 1 96.62 251 GLY A O 1
ATOM 1936 N N . ARG A 1 252 ? 16.234 29.641 7.121 1 96.81 252 ARG A N 1
ATOM 1937 C CA . ARG A 1 252 ? 16.125 28.844 8.336 1 96.81 252 ARG A CA 1
ATOM 1938 C C . ARG A 1 252 ? 14.922 27.906 8.258 1 96.81 252 ARG A C 1
ATOM 1940 O O . ARG A 1 252 ? 13.953 28.188 7.562 1 96.81 252 ARG A O 1
ATOM 1947 N N . CYS A 1 253 ? 15.047 26.797 8.945 1 97.81 253 CYS A N 1
ATOM 1948 C CA . CYS A 1 253 ? 14.023 25.766 8.828 1 97.81 253 CYS A CA 1
ATOM 1949 C C . CYS A 1 253 ? 13.719 25.141 10.188 1 97.81 253 CYS A C 1
ATOM 1951 O O . CYS A 1 253 ? 14.594 25.031 11.039 1 97.81 253 CYS A O 1
ATOM 1953 N N . ASN A 1 254 ? 12.477 24.875 10.414 1 96.88 254 ASN A N 1
ATOM 1954 C CA . ASN A 1 254 ? 12.008 24.109 11.57 1 96.88 254 ASN A CA 1
ATOM 1955 C C . ASN A 1 254 ? 11.016 23.031 11.172 1 96.88 254 ASN A C 1
ATOM 1957 O O . ASN A 1 254 ? 10.055 23.297 10.445 1 96.88 254 ASN A O 1
ATOM 1961 N N . ILE A 1 255 ? 11.273 21.812 11.633 1 96.56 255 ILE A N 1
ATOM 1962 C CA . ILE A 1 255 ? 10.367 20.688 11.398 1 96.56 255 ILE A CA 1
ATOM 1963 C C . ILE A 1 255 ? 9.695 20.297 12.711 1 96.56 255 ILE A C 1
ATOM 1965 O O . ILE A 1 255 ? 10.375 20.031 13.711 1 96.56 255 ILE A O 1
ATOM 1969 N N . SER A 1 256 ? 8.43 20.359 12.719 1 93.94 256 SER A N 1
ATOM 1970 C CA . SER A 1 256 ? 7.641 19.844 13.828 1 93.94 256 SER A CA 1
ATOM 1971 C C . SER A 1 256 ? 7.031 18.484 13.492 1 93.94 256 SER A C 1
ATOM 1973 O O . SER A 1 256 ? 6.195 18.391 12.594 1 93.94 256 SER A O 1
ATOM 1975 N N . LEU A 1 257 ? 7.422 17.469 14.234 1 93.5 257 LEU A N 1
ATOM 1976 C CA . LEU A 1 257 ? 6.953 16.109 13.984 1 93.5 257 LEU A CA 1
ATOM 1977 C C . LEU A 1 257 ? 6.02 15.641 15.102 1 93.5 257 LEU A C 1
ATOM 1979 O O . LEU A 1 257 ? 6.375 14.766 15.891 1 93.5 257 LEU A O 1
ATOM 1983 N N . GLY A 1 258 ? 4.793 16.094 15.141 1 92.12 258 GLY A N 1
ATOM 1984 C CA . GLY A 1 258 ? 3.736 15.633 16.016 1 92.12 258 GLY A CA 1
ATOM 1985 C C . GLY A 1 258 ? 2.74 14.719 15.328 1 92.12 258 GLY A C 1
ATOM 1986 O O . GLY A 1 258 ? 3.098 14 14.398 1 92.12 258 GLY A O 1
ATOM 1987 N N . THR A 1 259 ? 1.473 14.758 15.938 1 91.69 259 THR A N 1
ATOM 1988 C CA . THR A 1 259 ? 0.431 14.008 15.242 1 91.69 259 THR A CA 1
ATOM 1989 C C . THR A 1 259 ? 0.398 14.367 13.758 1 91.69 259 THR A C 1
ATOM 1991 O O . THR A 1 259 ? 0.421 13.477 12.898 1 91.69 259 THR A O 1
ATOM 1994 N N . SER A 1 260 ? 0.353 15.633 13.516 1 93.69 260 SER A N 1
ATOM 1995 C CA . SER A 1 260 ? 0.573 16.203 12.188 1 93.69 260 SER A CA 1
ATOM 1996 C C . SER A 1 260 ? 2.006 16.703 12.031 1 93.69 260 SER A C 1
ATOM 1998 O O . SER A 1 260 ? 2.797 16.641 12.977 1 93.69 260 SER A O 1
ATOM 2000 N N . GLY A 1 261 ? 2.41 17 10.852 1 94.5 261 GLY A N 1
ATOM 2001 C CA . GLY A 1 261 ? 3.742 17.516 10.578 1 94.5 261 GLY A CA 1
ATOM 2002 C C . GLY A 1 261 ? 3.73 18.891 9.938 1 94.5 261 GLY A C 1
ATOM 2003 O O . GLY A 1 261 ? 2.844 19.203 9.141 1 94.5 261 GLY A O 1
ATOM 2004 N N . THR A 1 262 ? 4.699 19.703 10.32 1 96.19 262 THR A N 1
ATOM 2005 C CA . THR A 1 262 ? 4.855 21.031 9.727 1 96.19 262 THR A CA 1
ATOM 2006 C C . THR A 1 262 ? 6.316 21.297 9.383 1 96.19 262 THR A C 1
ATOM 2008 O O . THR A 1 262 ? 7.215 20.938 10.148 1 96.19 262 THR A O 1
ATOM 2011 N N . ILE A 1 263 ? 6.52 21.812 8.273 1 97.5 263 ILE A N 1
ATOM 2012 C CA . ILE A 1 263 ? 7.824 22.359 7.91 1 97.5 263 ILE A CA 1
ATOM 2013 C C . ILE A 1 263 ? 7.707 23.875 7.691 1 97.5 263 ILE A C 1
ATOM 2015 O O . ILE A 1 263 ? 6.871 24.328 6.91 1 97.5 263 ILE A O 1
ATOM 2019 N N . PHE A 1 264 ? 8.422 24.562 8.492 1 97.88 264 PHE A N 1
ATOM 2020 C CA . PHE A 1 264 ? 8.453 26.016 8.453 1 97.88 264 PHE A CA 1
ATOM 2021 C C . PHE A 1 264 ? 9.797 26.516 7.926 1 97.88 264 PHE A C 1
ATOM 2023 O O . PHE A 1 264 ? 10.844 26.203 8.492 1 97.88 264 PHE A O 1
ATOM 2030 N N . ILE A 1 265 ? 9.781 27.297 6.852 1 98.06 265 ILE A N 1
ATOM 2031 C CA . ILE A 1 265 ? 11 27.797 6.234 1 98.06 265 ILE A CA 1
ATOM 2032 C C . ILE A 1 265 ? 10.945 29.312 6.141 1 98.06 265 ILE A C 1
ATOM 2034 O O . ILE A 1 265 ? 10.109 29.875 5.422 1 98.06 265 ILE A O 1
ATOM 2038 N N . SER A 1 266 ? 11.852 29.984 6.883 1 97.88 266 SER A N 1
ATOM 2039 C CA . SER A 1 266 ? 11.906 31.438 6.824 1 97.88 266 SER A CA 1
ATOM 2040 C C . SER A 1 266 ? 12.641 31.906 5.574 1 97.88 266 SER A C 1
ATOM 2042 O O . SER A 1 266 ? 13.578 31.266 5.117 1 97.88 266 SER A O 1
ATOM 2044 N N . SER A 1 267 ? 12.211 32.938 5.078 1 97.12 267 SER A N 1
ATOM 2045 C CA . SER A 1 267 ? 12.789 33.531 3.867 1 97.12 267 SER A CA 1
ATOM 2046 C C . SER A 1 267 ? 12.836 35.031 3.947 1 97.12 267 SER A C 1
ATOM 2048 O O . SER A 1 267 ? 11.867 35.688 4.363 1 97.12 267 SER A O 1
ATOM 2050 N N . ALA A 1 268 ? 13.93 35.594 3.525 1 95.69 268 ALA A N 1
ATOM 2051 C CA . ALA A 1 268 ? 14.062 37.062 3.488 1 95.69 268 ALA A CA 1
ATOM 2052 C C . ALA A 1 268 ? 13.18 37.656 2.404 1 95.69 268 ALA A C 1
ATOM 2054 O O . ALA A 1 268 ? 12.695 38.781 2.547 1 95.69 268 ALA A O 1
ATOM 2055 N N . ASN A 1 269 ? 13.008 36.906 1.4 1 95.44 269 ASN A N 1
ATOM 2056 C CA . ASN A 1 269 ? 12.234 37.375 0.263 1 95.44 269 ASN A CA 1
ATOM 2057 C C . ASN A 1 269 ? 10.891 36.656 0.154 1 95.44 269 ASN A C 1
ATOM 2059 O O . ASN A 1 269 ? 10.758 35.5 0.578 1 95.44 269 ASN A O 1
ATOM 2063 N N . PHE A 1 270 ? 9.961 37.438 -0.421 1 96.69 270 PHE A N 1
ATOM 2064 C CA . PHE A 1 270 ? 8.656 36.844 -0.704 1 96.69 270 PHE A CA 1
ATOM 2065 C C . PHE A 1 270 ? 8.766 35.812 -1.818 1 96.69 270 PHE A C 1
ATOM 2067 O O . PHE A 1 270 ? 9.516 36 -2.777 1 96.69 270 PHE A O 1
ATOM 2074 N N . GLY A 1 271 ? 8.031 34.688 -1.683 1 94.75 271 GLY A N 1
ATOM 2075 C CA . GLY A 1 271 ? 7.945 33.688 -2.721 1 94.75 271 GLY A CA 1
ATOM 2076 C C . GLY A 1 271 ? 6.68 32.844 -2.637 1 94.75 271 GLY A C 1
ATOM 2077 O O . GLY A 1 271 ? 6.199 32.562 -1.541 1 94.75 271 GLY A O 1
ATOM 2078 N N . VAL A 1 272 ? 6.145 32.5 -3.803 1 94.69 272 VAL A N 1
ATOM 2079 C CA . VAL A 1 272 ? 4.98 31.641 -3.906 1 94.69 272 VAL A CA 1
ATOM 2080 C C . VAL A 1 272 ? 5.137 30.703 -5.102 1 94.69 272 VAL A C 1
ATOM 2082 O O . VAL A 1 272 ? 5.586 31.125 -6.172 1 94.69 272 VAL A O 1
ATOM 2085 N N . ASP A 1 273 ? 4.902 29.438 -4.844 1 92.19 273 ASP A N 1
ATOM 2086 C CA . ASP A 1 273 ? 5.039 28.484 -5.945 1 92.19 273 ASP A CA 1
ATOM 2087 C C . ASP A 1 273 ? 3.76 28.438 -6.781 1 92.19 273 ASP A C 1
ATOM 2089 O O . ASP A 1 273 ? 2.691 28.844 -6.316 1 92.19 273 ASP A O 1
ATOM 2093 N N . LYS A 1 274 ? 3.789 27.859 -7.969 1 89.19 274 LYS A N 1
ATOM 2094 C CA . LYS A 1 274 ? 2.717 27.875 -8.961 1 89.19 274 LYS A CA 1
ATOM 2095 C C . LYS A 1 274 ? 1.513 27.078 -8.484 1 89.19 274 LYS A C 1
ATOM 2097 O O . LYS A 1 274 ? 0.375 27.359 -8.859 1 89.19 274 LYS A O 1
ATOM 2102 N N . ASN A 1 275 ? 1.75 26.156 -7.633 1 90.38 275 ASN A N 1
ATOM 2103 C CA . ASN A 1 275 ? 0.675 25.25 -7.258 1 90.38 275 ASN A CA 1
ATOM 2104 C C . ASN A 1 275 ? 0.208 25.5 -5.824 1 90.38 275 ASN A C 1
ATOM 2106 O O . ASN A 1 275 ? -0.626 24.75 -5.305 1 90.38 275 ASN A O 1
ATOM 2110 N N . ASN A 1 276 ? 0.738 26.516 -5.262 1 94.44 276 ASN A N 1
ATOM 2111 C CA . ASN A 1 276 ? 0.457 26.766 -3.854 1 94.44 276 ASN A CA 1
ATOM 2112 C C . ASN A 1 276 ? 0.621 25.516 -3.004 1 94.44 276 ASN A C 1
ATOM 2114 O O . ASN A 1 276 ? -0.247 25.188 -2.189 1 94.44 276 ASN A O 1
ATOM 2118 N N . ALA A 1 277 ? 1.688 24.828 -3.293 1 94.31 277 ALA A N 1
ATOM 2119 C CA . ALA A 1 277 ? 1.993 23.609 -2.551 1 94.31 277 ALA A CA 1
ATOM 2120 C C . ALA A 1 277 ? 2.293 23.922 -1.087 1 94.31 277 ALA A C 1
ATOM 2122 O O . ALA A 1 277 ? 2.072 23.078 -0.21 1 94.31 277 ALA A O 1
ATOM 2123 N N . LEU A 1 278 ? 2.863 25.062 -0.875 1 96.25 278 LEU A N 1
ATOM 2124 C CA . LEU A 1 278 ? 3.127 25.578 0.466 1 96.25 278 LEU A CA 1
ATOM 2125 C C . LEU A 1 278 ? 2.357 26.875 0.717 1 96.25 278 LEU A C 1
ATOM 2127 O O . LEU A 1 278 ? 2.068 27.625 -0.22 1 96.25 278 LEU A O 1
ATOM 2131 N N . HIS A 1 279 ? 2.039 27.109 1.979 1 96.5 279 HIS A N 1
ATOM 2132 C CA . HIS A 1 279 ? 1.519 28.422 2.352 1 96.5 279 HIS A CA 1
ATOM 2133 C C . HIS A 1 279 ? 2.613 29.484 2.305 1 96.5 279 HIS A C 1
ATOM 2135 O O . HIS A 1 279 ? 3.74 29.234 2.742 1 96.5 279 HIS A O 1
ATOM 2141 N N . SER A 1 280 ? 2.316 30.531 1.721 1 97.31 280 SER A N 1
ATOM 2142 C CA . SER A 1 280 ? 3.207 31.688 1.715 1 97.31 280 SER A CA 1
ATOM 2143 C C . SER A 1 280 ? 2.672 32.812 2.607 1 97.3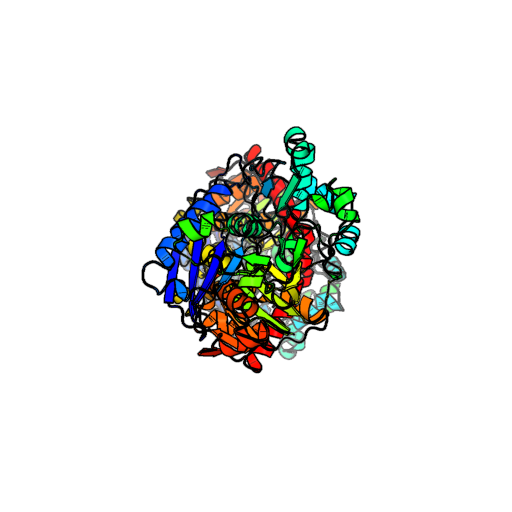1 280 SER A C 1
ATOM 2145 O O . SER A 1 280 ? 1.663 33.438 2.283 1 97.31 280 SER A O 1
ATOM 2147 N N . PHE A 1 281 ? 3.361 33.031 3.727 1 98.25 281 PHE A N 1
ATOM 2148 C CA . PHE A 1 281 ? 2.906 34 4.723 1 98.25 281 PHE A CA 1
ATOM 2149 C C . PHE A 1 281 ? 4.035 34.938 5.125 1 98.25 281 PHE A C 1
ATOM 2151 O O . PHE A 1 281 ? 5.203 34.656 4.84 1 98.25 281 PHE A O 1
ATOM 2158 N N . ALA A 1 282 ? 3.623 36.062 5.734 1 98.5 282 ALA A N 1
ATOM 2159 C CA . ALA A 1 282 ? 4.594 36.906 6.418 1 98.5 282 ALA A CA 1
ATOM 2160 C C . ALA A 1 282 ? 5.105 36.219 7.691 1 98.5 282 ALA A C 1
ATOM 2162 O O . ALA A 1 282 ? 4.391 35.438 8.312 1 98.5 282 ALA A O 1
ATOM 2163 N N . HIS A 1 283 ? 6.316 36.5 8 1 98.44 283 HIS A N 1
ATOM 2164 C CA . HIS A 1 283 ? 6.938 35.969 9.211 1 98.44 283 HIS A CA 1
ATOM 2165 C C . HIS A 1 283 ? 6.914 37 10.336 1 98.44 283 HIS A C 1
ATOM 2167 O O . HIS A 1 283 ? 6.625 38.156 10.102 1 98.44 283 HIS A O 1
ATOM 2173 N N . ALA A 1 284 ? 7.18 36.531 11.578 1 98.56 284 ALA A N 1
ATOM 2174 C CA . ALA A 1 284 ? 7.168 37.406 12.766 1 98.56 284 ALA A CA 1
ATOM 2175 C C . ALA A 1 284 ? 8.469 38.188 12.891 1 98.56 284 ALA A C 1
ATOM 2177 O O . ALA A 1 284 ? 8.594 39.062 13.742 1 98.56 284 ALA A O 1
ATOM 2178 N N . ASP A 1 285 ? 9.422 37.938 12.023 1 98.19 285 ASP A N 1
ATOM 2179 C CA . ASP A 1 285 ? 10.719 38.594 12.109 1 98.19 285 ASP A CA 1
ATOM 2180 C C . ASP A 1 285 ? 10.805 39.75 11.102 1 98.19 285 ASP A C 1
ATOM 2182 O O . ASP A 1 285 ? 11.883 40.312 10.883 1 98.19 285 ASP A O 1
ATOM 2186 N N . GLY A 1 286 ? 9.711 40 10.445 1 97.69 286 GLY A N 1
ATOM 2187 C CA . GLY A 1 286 ? 9.664 41.125 9.531 1 97.69 286 GLY A CA 1
ATOM 2188 C C . GLY A 1 286 ? 9.766 40.719 8.07 1 97.69 286 GLY A C 1
ATOM 2189 O O . GLY A 1 286 ? 9.609 41.531 7.176 1 97.69 286 GLY A O 1
ATOM 2190 N N . HIS A 1 287 ? 9.961 39.469 7.832 1 97.69 287 HIS A N 1
ATOM 2191 C CA . HIS A 1 287 ? 10.109 38.969 6.473 1 97.69 287 HIS A CA 1
ATOM 2192 C C . HIS A 1 287 ? 8.984 38 6.109 1 97.69 287 HIS A C 1
ATOM 2194 O O . HIS A 1 287 ? 7.809 38.312 6.293 1 97.69 287 HIS A O 1
ATOM 2200 N N . TYR A 1 288 ? 9.359 36.875 5.461 1 98.25 288 TYR A N 1
ATOM 2201 C CA . TYR A 1 288 ? 8.336 35.938 5.008 1 98.25 288 TYR A CA 1
ATOM 2202 C C . TYR A 1 288 ? 8.695 34.5 5.406 1 98.25 288 TYR A C 1
ATOM 2204 O O . TYR A 1 288 ? 9.781 34.25 5.926 1 98.25 288 TYR A O 1
ATOM 2212 N N . HIS A 1 289 ? 7.734 33.656 5.211 1 97.94 289 HIS A N 1
ATOM 2213 C CA . HIS A 1 289 ? 8.031 32.25 5.367 1 97.94 289 HIS A CA 1
ATOM 2214 C C . HIS A 1 289 ? 7.141 31.391 4.465 1 97.94 289 HIS A C 1
ATOM 2216 O O . HIS A 1 289 ? 6.109 31.859 3.98 1 97.94 289 HIS A O 1
ATOM 2222 N N . LEU A 1 290 ? 7.617 30.219 4.156 1 97.56 290 LEU A N 1
ATOM 2223 C CA . LEU A 1 290 ? 6.855 29.141 3.553 1 97.56 290 LEU A CA 1
ATOM 2224 C C . LEU A 1 290 ? 6.555 28.047 4.578 1 97.56 290 LEU A C 1
ATOM 2226 O O . LEU A 1 290 ? 7.387 27.75 5.441 1 97.56 290 LEU A O 1
ATOM 2230 N N . MET A 1 291 ? 5.387 27.547 4.445 1 97.62 291 MET A N 1
ATOM 2231 C CA . MET A 1 291 ? 5.004 26.531 5.426 1 97.62 291 MET A CA 1
ATOM 2232 C C . MET A 1 291 ? 4.297 25.359 4.754 1 97.62 291 MET A C 1
ATOM 2234 O O . MET A 1 291 ? 3.361 25.547 3.979 1 97.62 291 MET A O 1
ATOM 2238 N N . GLY A 1 292 ? 4.801 24.203 4.965 1 96.94 292 GLY A N 1
ATOM 2239 C CA . GLY A 1 292 ? 4.125 22.969 4.59 1 96.94 292 GLY A CA 1
ATOM 2240 C C . GLY A 1 292 ? 3.451 22.281 5.758 1 96.94 292 GLY A C 1
ATOM 2241 O O . GLY A 1 292 ? 4.016 22.219 6.855 1 96.94 292 GLY A O 1
ATOM 2242 N N . CYS A 1 293 ? 2.232 21.828 5.539 1 95.25 293 CYS A N 1
ATOM 2243 C CA . CYS A 1 293 ? 1.467 21.156 6.578 1 95.25 293 CYS A CA 1
ATOM 2244 C C . CYS A 1 293 ? 1.073 19.75 6.137 1 95.25 293 CYS A C 1
ATOM 2246 O O . CYS A 1 293 ? 0.406 19.578 5.113 1 95.25 293 CYS A O 1
ATOM 2248 N N . MET A 1 294 ? 1.497 18.766 6.906 1 96 294 MET A N 1
ATOM 2249 C CA . MET A 1 294 ? 1.078 17.375 6.715 1 96 294 MET A CA 1
ATOM 2250 C C . MET A 1 294 ? -0.011 17 7.711 1 96 294 MET A C 1
ATOM 2252 O O . MET A 1 294 ? 0.121 17.25 8.906 1 96 294 MET A O 1
ATOM 2256 N N . LEU A 1 295 ? -0.999 16.359 7.234 1 93.25 295 LEU A N 1
ATOM 2257 C CA . LEU A 1 295 ? -2.127 16.047 8.102 1 93.25 295 LEU A CA 1
ATOM 2258 C C . LEU A 1 295 ? -1.812 14.836 8.984 1 93.25 295 LEU A C 1
ATOM 2260 O O . LEU A 1 295 ? -2.361 14.703 10.078 1 93.25 295 LEU A O 1
ATOM 2264 N N . SER A 1 296 ? -0.986 13.914 8.477 1 94.75 296 SER A N 1
ATOM 2265 C CA . SER A 1 296 ? -0.558 12.75 9.242 1 94.75 296 SER A CA 1
ATOM 2266 C C . SER A 1 296 ? 0.957 12.578 9.188 1 94.75 296 SER A C 1
ATOM 2268 O O . SER A 1 296 ? 1.526 12.352 8.117 1 94.75 296 SER A O 1
ATOM 2270 N N . ALA A 1 297 ? 1.582 12.719 10.336 1 96.62 297 ALA A N 1
ATOM 2271 C CA . ALA A 1 297 ? 3.021 12.5 10.445 1 96.62 297 ALA A CA 1
ATOM 2272 C C . ALA A 1 297 ? 3.34 11.438 11.492 1 96.62 297 ALA A C 1
ATOM 2274 O O . ALA A 1 297 ? 3.26 10.234 11.211 1 96.62 297 ALA A O 1
ATOM 2275 N N . ALA A 1 298 ? 3.525 11.867 12.781 1 95.5 298 ALA A N 1
ATOM 2276 C CA . ALA A 1 298 ? 3.781 10.875 13.812 1 95.5 298 ALA A CA 1
ATOM 2277 C C . ALA A 1 298 ? 2.555 9.992 14.047 1 95.5 298 ALA A C 1
ATOM 2279 O O . ALA A 1 298 ? 2.674 8.867 14.539 1 95.5 298 ALA A O 1
ATOM 2280 N N . SER A 1 299 ? 1.452 10.5 13.695 1 94.56 299 SER A N 1
ATOM 2281 C CA . SER A 1 299 ? 0.233 9.711 13.82 1 94.56 299 SER A CA 1
ATOM 2282 C C . SER A 1 299 ? 0.294 8.453 12.945 1 94.56 299 SER A C 1
ATOM 2284 O O . SER A 1 299 ? -0.348 7.449 13.258 1 94.56 299 SER A O 1
ATOM 2286 N N . CYS A 1 300 ? 1.036 8.508 11.883 1 97.69 300 CYS A N 1
ATOM 2287 C CA . CYS A 1 300 ? 1.205 7.32 11.055 1 97.69 300 CYS A CA 1
ATOM 2288 C C . CYS A 1 300 ? 1.879 6.199 11.836 1 97.69 300 CYS A C 1
ATOM 2290 O O . CYS A 1 300 ? 1.476 5.039 11.742 1 97.69 300 CYS A O 1
ATOM 2292 N N . ASN A 1 301 ? 2.955 6.582 12.539 1 96.94 301 ASN A N 1
ATOM 2293 C CA . ASN A 1 301 ? 3.648 5.613 13.375 1 96.94 301 ASN A CA 1
ATOM 2294 C C . ASN A 1 301 ? 2.734 5.059 14.469 1 96.94 301 ASN A C 1
ATOM 2296 O O . ASN A 1 301 ? 2.734 3.854 14.734 1 96.94 301 ASN A O 1
ATOM 2300 N N . LYS A 1 302 ? 2.035 5.938 15.078 1 96.19 302 LYS A N 1
ATOM 2301 C CA . LYS A 1 302 ? 1.095 5.531 16.125 1 96.19 302 LYS A CA 1
ATOM 2302 C C . LYS A 1 302 ? 0.032 4.59 15.562 1 96.19 302 LYS A C 1
ATOM 2304 O O . LYS A 1 302 ? -0.252 3.547 16.156 1 96.19 302 LYS A O 1
ATOM 2309 N N . TRP A 1 303 ? -0.55 4.945 14.477 1 97.56 303 TRP A N 1
ATOM 2310 C CA . TRP A 1 303 ? -1.562 4.129 13.812 1 97.56 303 TRP A CA 1
ATOM 2311 C C . TRP A 1 303 ? -1.021 2.74 13.492 1 97.56 303 TRP A C 1
ATOM 2313 O O . TRP A 1 303 ? -1.631 1.732 13.859 1 97.56 303 TRP A O 1
ATOM 2323 N N . TRP A 1 304 ? 0.113 2.674 12.859 1 98.44 304 TRP A N 1
ATOM 2324 C CA . TRP A 1 304 ? 0.698 1.396 12.469 1 98.44 304 TRP A CA 1
ATOM 2325 C C . TRP A 1 304 ? 0.969 0.521 13.688 1 98.44 304 TRP A C 1
ATOM 2327 O O . TRP A 1 304 ? 0.602 -0.656 13.703 1 98.44 304 TRP A O 1
ATOM 2337 N N . ALA A 1 305 ? 1.527 1.096 14.711 1 97.56 305 ALA A N 1
ATOM 2338 C CA . ALA A 1 305 ? 1.904 0.346 15.906 1 97.56 305 ALA A CA 1
ATOM 2339 C C . ALA A 1 305 ? 0.671 -0.07 16.703 1 97.56 305 ALA A C 1
ATOM 2341 O O . ALA A 1 305 ? 0.483 -1.253 17 1 97.56 305 ALA A O 1
ATOM 2342 N N . GLU A 1 306 ? -0.187 0.865 16.938 1 97.44 306 GLU A N 1
ATOM 2343 C CA . GLU A 1 306 ? -1.27 0.609 17.875 1 97.44 306 GLU A CA 1
ATOM 2344 C C . GLU A 1 306 ? -2.467 -0.036 17.188 1 97.44 306 GLU A C 1
ATOM 2346 O O . GLU A 1 306 ? -3.08 -0.96 17.734 1 97.44 306 GLU A O 1
ATOM 2351 N N . GLU A 1 307 ? -2.832 0.448 16.031 1 97.25 307 GLU A N 1
ATOM 2352 C CA . GLU A 1 307 ? -4.066 0.003 15.391 1 97.25 307 GLU A CA 1
ATOM 2353 C C . GLU A 1 307 ? -3.834 -1.263 14.57 1 97.25 307 GLU A C 1
ATOM 2355 O O . GLU A 1 307 ? -4.742 -2.082 14.414 1 97.25 307 GLU A O 1
ATOM 2360 N N . ILE A 1 308 ? -2.605 -1.456 14.031 1 98.25 308 ILE A N 1
ATOM 2361 C CA . ILE A 1 308 ? -2.354 -2.588 13.141 1 98.25 308 ILE A CA 1
ATOM 2362 C C . ILE A 1 308 ? -1.559 -3.658 13.883 1 98.25 308 ILE A C 1
ATOM 2364 O O . ILE A 1 308 ? -1.985 -4.812 13.969 1 98.25 308 ILE A O 1
ATOM 2368 N N . LEU A 1 309 ? -0.441 -3.279 14.523 1 97.88 309 LEU A N 1
ATOM 2369 C CA . LEU A 1 309 ? 0.428 -4.262 15.164 1 97.88 309 LEU A CA 1
ATOM 2370 C C . LEU A 1 309 ? -0.017 -4.531 16.594 1 97.88 309 LEU A C 1
ATOM 2372 O O . LEU A 1 309 ? 0.451 -5.48 17.234 1 97.88 309 LEU A O 1
ATOM 2376 N N . HIS A 1 310 ? -0.913 -3.729 17.172 1 96.94 310 HIS A N 1
ATOM 2377 C CA . HIS A 1 310 ? -1.441 -3.836 18.516 1 96.94 310 HIS A CA 1
ATOM 2378 C C . HIS A 1 310 ? -0.318 -3.838 19.547 1 96.94 310 HIS A C 1
ATOM 2380 O O . HIS A 1 310 ? -0.273 -4.707 20.422 1 96.94 310 HIS A O 1
ATOM 2386 N N . THR A 1 311 ? 0.573 -2.807 19.438 1 96.81 311 THR A N 1
ATOM 2387 C CA . THR A 1 311 ? 1.644 -2.578 20.406 1 96.81 311 THR A CA 1
ATOM 2388 C C . THR A 1 311 ? 1.841 -1.086 20.656 1 96.81 311 THR A C 1
ATOM 2390 O O . THR A 1 311 ? 1.489 -0.259 19.812 1 96.81 311 THR A O 1
ATOM 2393 N N . ASP A 1 312 ? 2.348 -0.758 21.828 1 94.38 312 ASP A N 1
ATOM 2394 C CA . ASP A 1 312 ? 2.678 0.626 22.141 1 94.38 312 ASP A CA 1
ATOM 2395 C C . ASP A 1 312 ? 4.168 0.779 22.453 1 94.38 312 ASP A C 1
ATOM 2397 O O . ASP A 1 312 ? 4.598 1.812 22.969 1 94.38 312 ASP A O 1
ATOM 2401 N N . ASP A 1 313 ? 4.906 -0.281 22.203 1 95.19 313 ASP A N 1
ATOM 2402 C CA . ASP A 1 313 ? 6.352 -0.245 22.406 1 95.19 313 ASP A CA 1
ATOM 2403 C C . ASP A 1 313 ? 7.078 0.199 21.141 1 95.19 313 ASP A C 1
ATOM 2405 O O . ASP A 1 313 ? 7.734 -0.61 20.484 1 95.19 313 ASP A O 1
ATOM 2409 N N . PHE A 1 314 ? 7.094 1.444 20.922 1 92.88 314 PHE A N 1
ATOM 2410 C CA . PHE A 1 314 ? 7.648 2.037 19.719 1 92.88 314 PHE A CA 1
ATOM 2411 C C . PHE A 1 314 ? 9.141 1.753 19.609 1 92.88 314 PHE A C 1
ATOM 2413 O O . PHE A 1 314 ? 9.656 1.478 18.516 1 92.88 314 PHE A O 1
ATOM 2420 N N . ALA A 1 315 ? 9.828 1.831 20.703 1 91.69 315 ALA A N 1
ATOM 2421 C CA . ALA A 1 315 ? 11.273 1.611 20.719 1 91.69 315 ALA A CA 1
ATOM 2422 C C . ALA A 1 315 ? 11.617 0.187 20.297 1 91.69 315 ALA A C 1
ATOM 2424 O O . ALA A 1 315 ? 12.562 -0.029 19.531 1 91.69 315 ALA A O 1
ATOM 2425 N N . ALA A 1 316 ? 10.883 -0.756 20.812 1 94.25 316 ALA A N 1
ATOM 2426 C CA . ALA A 1 316 ? 11.109 -2.156 20.453 1 94.25 316 ALA A CA 1
ATOM 2427 C C . ALA A 1 316 ? 10.875 -2.389 18.969 1 94.25 316 ALA A C 1
ATOM 2429 O O . ALA A 1 316 ? 11.578 -3.188 18.344 1 94.25 316 ALA A O 1
ATOM 2430 N N . GLU A 1 317 ? 9.859 -1.721 18.406 1 94.69 317 GLU A N 1
ATOM 2431 C CA . GLU A 1 317 ? 9.523 -1.891 17 1 94.69 317 GLU A CA 1
ATOM 2432 C C . GLU A 1 317 ? 10.594 -1.277 16.094 1 94.69 317 GLU A C 1
ATOM 2434 O O . GLU A 1 317 ? 10.695 -1.636 14.922 1 94.69 317 GLU A O 1
ATOM 2439 N N . GLN A 1 318 ? 11.391 -0.412 16.578 1 94.38 318 GLN A N 1
ATOM 2440 C CA . GLN A 1 318 ? 12.398 0.268 15.789 1 94.38 318 GLN A CA 1
ATOM 2441 C C . GLN A 1 318 ? 13.758 -0.425 15.906 1 94.38 318 GLN A C 1
ATOM 2443 O O . GLN A 1 318 ? 14.672 -0.153 15.133 1 94.38 318 GLN A O 1
ATOM 2448 N N . LYS A 1 319 ? 13.93 -1.339 16.844 1 93.38 319 LYS A N 1
ATOM 2449 C CA . LYS A 1 319 ? 15.211 -1.95 17.188 1 93.38 319 LYS A CA 1
ATOM 2450 C C . LYS A 1 319 ? 15.75 -2.77 16.016 1 93.38 319 LYS A C 1
ATOM 2452 O O . LYS A 1 319 ? 16.969 -2.852 15.828 1 93.38 319 LYS A O 1
ATOM 2457 N N . ASP A 1 320 ? 14.859 -3.316 15.227 1 92.69 320 ASP A N 1
ATOM 2458 C CA . ASP A 1 320 ? 15.281 -4.246 14.188 1 92.69 320 ASP A CA 1
ATOM 2459 C C . ASP A 1 320 ? 15.484 -3.523 12.852 1 92.69 320 ASP A C 1
ATOM 2461 O O . ASP A 1 320 ? 15.797 -4.152 11.844 1 92.69 320 ASP A O 1
ATOM 2465 N N . ILE A 1 321 ? 15.297 -2.232 12.828 1 95.69 321 ILE A N 1
ATOM 2466 C CA . ILE A 1 321 ? 15.539 -1.443 11.625 1 95.69 321 ILE A CA 1
ATOM 2467 C C . ILE A 1 321 ? 17.031 -1.179 11.477 1 95.69 321 ILE A C 1
ATOM 2469 O O . ILE A 1 321 ? 17.594 -0.34 12.18 1 95.69 321 ILE A O 1
ATOM 2473 N N . THR A 1 322 ? 17.719 -1.908 10.555 1 91.06 322 THR A N 1
ATOM 2474 C CA . THR A 1 322 ? 19.172 -1.839 10.461 1 91.06 322 THR A CA 1
ATOM 2475 C C . THR A 1 322 ? 19.625 -1.467 9.055 1 91.06 322 THR A C 1
ATOM 2477 O O . THR A 1 322 ? 20.766 -1.07 8.836 1 91.06 322 THR A O 1
ATOM 2480 N N . LYS A 1 323 ? 18.844 -1.521 8.07 1 91.38 323 LYS A N 1
ATOM 2481 C CA . LYS A 1 323 ? 19.219 -1.309 6.676 1 91.38 323 LYS A CA 1
ATOM 2482 C C . LYS A 1 323 ? 18.656 0.009 6.152 1 91.38 323 LYS A C 1
ATOM 2484 O O . LYS A 1 323 ? 17.891 0.023 5.184 1 91.38 323 LYS A O 1
ATOM 2489 N N . LEU A 1 324 ? 19.156 1.137 6.637 1 96.88 324 LEU A N 1
ATOM 2490 C CA . LEU A 1 324 ? 18.656 2.451 6.25 1 96.88 324 LEU A CA 1
ATOM 2491 C C . LEU A 1 324 ? 19.016 2.764 4.801 1 96.88 324 LEU A C 1
ATOM 2493 O O . LEU A 1 324 ? 20.141 2.516 4.371 1 96.88 324 LEU A O 1
ATOM 2497 N N . GLY A 1 325 ? 18.094 3.209 4.062 1 96.62 325 GLY A N 1
ATOM 2498 C CA . GLY A 1 325 ? 18.312 3.627 2.689 1 96.62 325 GLY A CA 1
ATOM 2499 C C . GLY A 1 325 ? 18.297 2.473 1.705 1 96.62 325 GLY A C 1
ATOM 2500 O O . GLY A 1 325 ? 18.656 2.643 0.539 1 96.62 325 GLY A O 1
ATOM 2501 N N . GLU A 1 326 ? 17.922 1.302 2.133 1 95.62 326 GLU A N 1
ATOM 2502 C CA . GLU A 1 326 ? 17.922 0.131 1.262 1 95.62 326 GLU A CA 1
ATOM 2503 C C . GLU A 1 326 ? 16.578 -0.566 1.249 1 95.62 326 GLU A C 1
ATOM 2505 O O . GLU A 1 326 ? 16.422 -1.636 0.655 1 95.62 326 GLU A O 1
ATOM 2510 N N . ASN A 1 327 ? 15.625 -0.04 1.899 1 95.5 327 ASN A N 1
ATOM 2511 C CA . ASN A 1 327 ? 14.289 -0.62 1.999 1 95.5 327 ASN A CA 1
ATOM 2512 C C . ASN A 1 327 ? 13.508 -0.467 0.693 1 95.5 327 ASN A C 1
ATOM 2514 O O . ASN A 1 327 ? 13.422 0.632 0.144 1 95.5 327 ASN A O 1
ATOM 2518 N N . HIS A 1 328 ? 13 -1.503 0.154 1 94.19 328 HIS A N 1
ATOM 2519 C CA . HIS A 1 328 ? 12.281 -1.418 -1.113 1 94.19 328 HIS A CA 1
ATOM 2520 C C . HIS A 1 328 ? 10.789 -1.207 -0.887 1 94.19 328 HIS A C 1
ATOM 2522 O O . HIS A 1 328 ? 10.023 -1.116 -1.846 1 94.19 328 HIS A O 1
ATOM 2528 N N . VAL A 1 329 ? 10.383 -1.247 0.372 1 98.06 329 VAL A N 1
ATOM 2529 C CA . VAL A 1 329 ? 8.992 -0.96 0.702 1 98.06 329 VAL A CA 1
ATOM 2530 C C . VAL A 1 329 ? 8.805 0.542 0.904 1 98.06 329 VAL A C 1
ATOM 2532 O O . VAL A 1 329 ? 9.594 1.182 1.604 1 98.06 329 VAL A O 1
ATOM 2535 N N . PHE A 1 330 ? 7.828 1.119 0.266 1 98.75 330 PHE A N 1
ATOM 2536 C CA . PHE A 1 330 ? 7.508 2.537 0.381 1 98.75 330 PHE A CA 1
ATOM 2537 C C . PHE A 1 330 ? 6.141 2.732 1.031 1 98.75 330 PHE A C 1
ATOM 2539 O O . PHE A 1 330 ? 5.285 1.851 0.963 1 98.75 330 PHE A O 1
ATOM 2546 N N . TYR A 1 331 ? 6.004 3.861 1.659 1 98.81 331 TYR A N 1
ATOM 2547 C CA . TYR A 1 331 ? 4.766 4.207 2.346 1 98.81 331 TYR A CA 1
ATOM 2548 C C . TYR A 1 331 ? 4.355 5.645 2.043 1 98.81 331 TYR A C 1
ATOM 2550 O O . TYR A 1 331 ? 5.137 6.578 2.254 1 98.81 331 TYR A O 1
ATOM 2558 N N . LEU A 1 332 ? 3.176 5.867 1.436 1 98.81 332 LEU A N 1
ATOM 2559 C CA . LEU A 1 332 ? 2.557 7.188 1.372 1 98.81 332 LEU A CA 1
ATOM 2560 C C . LEU A 1 332 ? 1.791 7.488 2.656 1 98.81 332 LEU A C 1
ATOM 2562 O O . LEU A 1 332 ? 0.823 6.801 2.984 1 98.81 332 LEU A O 1
ATOM 2566 N N . PRO A 1 333 ? 2.182 8.523 3.359 1 98.62 333 PRO A N 1
ATOM 2567 C CA . PRO A 1 333 ? 1.623 8.75 4.695 1 98.62 333 PRO A CA 1
ATOM 2568 C C . PRO A 1 333 ? 0.341 9.578 4.66 1 98.62 333 PRO A C 1
ATOM 2570 O O . PRO A 1 333 ? 0.174 10.5 5.469 1 98.62 333 PRO A O 1
ATOM 2573 N N . TYR A 1 334 ? -0.662 9.281 3.844 1 98.12 334 TYR A N 1
ATOM 2574 C CA . TYR A 1 334 ? -1.825 10.141 3.648 1 98.12 334 TYR A CA 1
ATOM 2575 C C . TYR A 1 334 ? -3.08 9.5 4.227 1 98.12 334 TYR A C 1
ATOM 2577 O O . TYR A 1 334 ? -4.078 9.328 3.521 1 98.12 334 TYR A O 1
ATOM 2585 N N . LEU A 1 335 ? -3.057 9.211 5.543 1 97.62 335 LEU A N 1
ATOM 2586 C CA . LEU A 1 335 ? -4.141 8.562 6.273 1 97.62 335 LEU A CA 1
ATOM 2587 C C . LEU A 1 335 ? -5.371 9.461 6.336 1 97.62 335 LEU A C 1
ATOM 2589 O O . LEU A 1 335 ? -6.48 8.977 6.578 1 97.62 335 LEU A O 1
ATOM 2593 N N . MET A 1 336 ? -5.215 10.75 6.109 1 94.06 336 MET A N 1
ATOM 2594 C CA . MET A 1 336 ? -6.309 11.711 6.211 1 94.06 336 MET A CA 1
ATOM 2595 C C . MET A 1 336 ? -6.363 12.609 4.977 1 94.06 336 MET A C 1
ATOM 2597 O O . MET A 1 336 ? -6.824 13.75 5.051 1 94.06 336 MET A O 1
ATOM 2601 N N . GLY A 1 337 ? -5.91 12.109 3.877 1 94.06 337 GLY A N 1
ATOM 2602 C CA . GLY A 1 337 ? -5.617 13.023 2.785 1 94.06 337 GLY A CA 1
ATOM 2603 C C . GLY A 1 337 ? -4.34 13.812 2.994 1 94.06 337 GLY A C 1
ATOM 2604 O O . GLY A 1 337 ? -3.545 13.492 3.881 1 94.06 337 GLY A O 1
ATOM 2605 N N . GLU A 1 338 ? -4.176 14.758 2.082 1 94.75 338 GLU A N 1
ATOM 2606 C CA . GLU A 1 338 ? -2.943 15.523 2.248 1 94.75 338 GLU A CA 1
ATOM 2607 C C . GLU A 1 338 ? -3.139 16.984 1.854 1 94.75 338 GLU A C 1
ATOM 2609 O O . GLU A 1 338 ? -3.859 17.281 0.899 1 94.75 338 GLU A O 1
ATOM 2614 N N . ARG A 1 339 ? -2.596 17.859 2.697 1 93.94 339 ARG A N 1
ATOM 2615 C CA . ARG A 1 339 ? -2.598 19.297 2.42 1 93.94 339 ARG A CA 1
ATOM 2616 C C . ARG A 1 339 ? -1.358 19.703 1.631 1 93.94 339 ARG A C 1
ATOM 2618 O O . ARG A 1 339 ? -1.441 19.969 0.43 1 93.94 339 ARG A O 1
ATOM 2625 N N . SER A 1 340 ? -0.177 19.734 2.23 1 94.94 340 SER A N 1
ATOM 2626 C CA . SER A 1 340 ? 1.059 20.047 1.518 1 94.94 340 SER A CA 1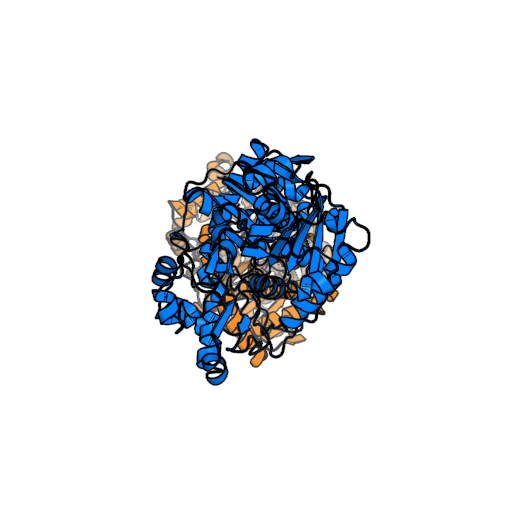
ATOM 2627 C C . SER A 1 340 ? 1.861 18.781 1.232 1 94.94 340 SER A C 1
ATOM 2629 O O . SER A 1 340 ? 1.994 17.906 2.1 1 94.94 340 SER A O 1
ATOM 2631 N N . PRO A 1 341 ? 2.389 18.562 0.075 1 94.81 341 PRO A N 1
ATOM 2632 C CA . PRO A 1 341 ? 2.352 19.562 -0.992 1 94.81 341 PRO A CA 1
ATOM 2633 C C . PRO A 1 341 ? 1.217 19.328 -1.986 1 94.81 341 PRO A C 1
ATOM 2635 O O . PRO A 1 341 ? 1.12 20.031 -2.996 1 94.81 341 PRO A O 1
ATOM 2638 N N . HIS A 1 342 ? 0.343 18.328 -1.717 1 94.81 342 HIS A N 1
ATOM 2639 C CA . HIS A 1 342 ? -0.49 17.797 -2.791 1 94.81 342 HIS A CA 1
ATOM 2640 C C . HIS A 1 342 ? -1.847 18.484 -2.828 1 94.81 342 HIS A C 1
ATOM 2642 O O . HIS A 1 342 ? -2.533 18.469 -3.854 1 94.81 342 HIS A O 1
ATOM 2648 N N . ASN A 1 343 ? -2.256 19.125 -1.736 1 93.38 343 ASN A N 1
ATOM 2649 C CA . ASN A 1 343 ? -3.598 19.688 -1.639 1 93.38 343 ASN A CA 1
ATOM 2650 C C . ASN A 1 343 ? -4.656 18.719 -2.152 1 93.38 343 ASN A C 1
ATOM 2652 O O . ASN A 1 343 ? -5.465 19.078 -3.01 1 93.38 343 ASN A O 1
ATOM 2656 N N . ASP A 1 344 ? -4.652 17.484 -1.641 1 94.25 344 ASP A N 1
ATOM 2657 C CA . ASP A 1 344 ? -5.496 16.406 -2.148 1 94.25 344 ASP A CA 1
ATOM 2658 C C . ASP A 1 344 ? -6.227 15.695 -1.011 1 94.25 344 ASP A C 1
ATOM 2660 O O . ASP A 1 344 ? -5.676 14.789 -0.383 1 94.25 344 ASP A O 1
ATOM 2664 N N . PRO A 1 345 ? -7.484 16.078 -0.838 1 91.12 345 PRO A N 1
ATOM 2665 C CA . PRO A 1 345 ? -8.234 15.445 0.248 1 91.12 345 PRO A CA 1
ATOM 2666 C C . PRO A 1 345 ? -8.516 13.969 -0.015 1 91.12 345 PRO A C 1
ATOM 2668 O O . PRO A 1 345 ? -8.906 13.234 0.901 1 91.12 345 PRO A O 1
ATOM 2671 N N . TYR A 1 346 ? -8.32 13.484 -1.249 1 94.69 346 TYR A N 1
ATOM 2672 C CA . TYR A 1 346 ? -8.648 12.109 -1.604 1 94.69 346 TYR A CA 1
ATOM 2673 C C . TYR A 1 346 ? -7.418 11.211 -1.5 1 94.69 346 TYR A C 1
ATOM 2675 O O . TYR A 1 346 ? -7.527 9.984 -1.606 1 94.69 346 TYR A O 1
ATOM 2683 N N . ALA A 1 347 ? -6.254 11.766 -1.338 1 97.25 347 ALA A N 1
ATOM 2684 C CA . ALA A 1 347 ? -5.051 10.953 -1.186 1 97.25 347 ALA A CA 1
ATOM 2685 C C . ALA A 1 347 ? -5.211 9.953 -0.041 1 97.25 347 ALA A C 1
ATOM 2687 O O . ALA A 1 347 ? -5.828 10.266 0.979 1 97.25 347 ALA A O 1
ATOM 2688 N N . ARG A 1 348 ? -4.688 8.734 -0.221 1 97.81 348 ARG A N 1
ATOM 2689 C CA . ARG A 1 348 ? -4.793 7.688 0.788 1 97.81 348 ARG A CA 1
ATOM 2690 C C . ARG A 1 348 ? -3.432 7.062 1.071 1 97.81 348 ARG A C 1
ATOM 2692 O O . ARG A 1 348 ? -2.559 7.043 0.202 1 97.81 348 ARG A O 1
ATOM 2699 N N . ALA A 1 349 ? -3.336 6.598 2.324 1 98.69 349 ALA A N 1
ATOM 2700 C CA . ALA A 1 349 ? -2.107 5.902 2.691 1 98.69 349 ALA A CA 1
ATOM 2701 C C . ALA A 1 349 ? -1.939 4.621 1.88 1 98.69 349 ALA A C 1
ATOM 2703 O O . ALA A 1 349 ? -2.92 3.934 1.581 1 98.69 349 ALA A O 1
ATOM 2704 N N . THR A 1 350 ? -0.7 4.301 1.513 1 98.81 350 THR A N 1
ATOM 2705 C CA . THR A 1 350 ? -0.384 3.188 0.625 1 98.81 350 THR A CA 1
ATOM 2706 C C . THR A 1 350 ? 0.96 2.568 0.995 1 98.81 350 THR A C 1
ATOM 2708 O O . THR A 1 350 ? 1.956 3.279 1.152 1 98.81 350 THR A O 1
ATOM 2711 N N . PHE A 1 351 ? 1.001 1.278 1.243 1 98.88 351 PHE A N 1
ATOM 2712 C CA . PHE A 1 351 ? 2.234 0.502 1.197 1 98.88 351 PHE A CA 1
ATOM 2713 C C . PHE A 1 351 ? 2.447 -0.096 -0.188 1 98.88 351 PHE A C 1
ATOM 2715 O O . PHE A 1 351 ? 1.53 -0.684 -0.764 1 98.88 351 PHE A O 1
ATOM 2722 N N . THR A 1 352 ? 3.57 -0.002 -0.78 1 98.81 352 THR A N 1
ATOM 2723 C CA . THR A 1 352 ? 3.859 -0.648 -2.055 1 98.81 352 THR A CA 1
ATOM 2724 C C . THR A 1 352 ? 5.309 -1.119 -2.105 1 98.81 352 THR A C 1
ATOM 2726 O O . THR A 1 352 ? 6.145 -0.657 -1.325 1 98.81 352 THR A O 1
ATOM 2729 N N . GLY A 1 353 ? 5.551 -2.143 -2.895 1 98.25 353 GLY A N 1
ATOM 2730 C CA . GLY A 1 353 ? 6.895 -2.674 -3.045 1 98.25 353 GLY A CA 1
ATOM 2731 C C . GLY A 1 353 ? 7.148 -3.908 -2.203 1 98.25 353 GLY A C 1
ATOM 2732 O O . GLY A 1 353 ? 8.266 -4.422 -2.166 1 98.25 353 GLY A O 1
ATOM 2733 N N . MET A 1 354 ? 6.168 -4.453 -1.507 1 98.12 354 MET A N 1
ATOM 2734 C CA . MET A 1 354 ? 6.348 -5.586 -0.604 1 98.12 354 MET A CA 1
ATOM 2735 C C . MET A 1 354 ? 6.598 -6.871 -1.387 1 98.12 354 MET A C 1
ATOM 2737 O O . MET A 1 354 ? 5.988 -7.094 -2.434 1 98.12 354 MET A O 1
ATOM 2741 N N . THR A 1 355 ? 7.434 -7.68 -0.906 1 96.56 355 THR A N 1
ATOM 2742 C CA . THR A 1 355 ? 7.77 -9 -1.419 1 96.56 355 THR A CA 1
ATOM 2743 C C . THR A 1 355 ? 7.656 -10.055 -0.318 1 96.56 355 THR A C 1
ATOM 2745 O O . THR A 1 355 ? 7.391 -9.719 0.84 1 96.56 355 THR A O 1
ATOM 2748 N N . MET A 1 356 ? 7.859 -11.281 -0.659 1 94.38 356 MET A N 1
ATOM 2749 C CA . MET A 1 356 ? 7.699 -12.398 0.266 1 94.38 356 MET A CA 1
ATOM 2750 C C . MET A 1 356 ? 8.672 -12.281 1.438 1 94.38 356 MET A C 1
ATOM 2752 O O . MET A 1 356 ? 8.383 -12.75 2.539 1 94.38 356 MET A O 1
ATOM 2756 N N . ASP A 1 357 ? 9.766 -11.641 1.24 1 94.12 357 ASP A N 1
ATOM 2757 C CA . ASP A 1 357 ? 10.781 -11.555 2.287 1 94.12 357 ASP A CA 1
ATOM 2758 C C . ASP A 1 357 ? 10.633 -10.266 3.094 1 94.12 357 ASP A C 1
ATOM 2760 O O . ASP A 1 357 ? 11.398 -10.016 4.023 1 94.12 357 ASP A O 1
ATOM 2764 N N . THR A 1 358 ? 9.672 -9.406 2.734 1 97 358 THR A N 1
ATOM 2765 C CA . THR A 1 358 ? 9.406 -8.203 3.521 1 97 358 THR A CA 1
ATOM 2766 C C . THR A 1 358 ? 9.039 -8.57 4.953 1 97 358 THR A C 1
ATOM 2768 O O . THR A 1 358 ? 8.227 -9.469 5.184 1 97 358 THR A O 1
ATOM 2771 N N . THR A 1 359 ? 9.609 -7.902 5.934 1 97.25 359 THR A N 1
ATOM 2772 C CA . THR A 1 359 ? 9.398 -8.18 7.348 1 97.25 359 THR A CA 1
ATOM 2773 C C . THR A 1 359 ? 8.633 -7.035 8.016 1 97.25 359 THR A C 1
ATOM 2775 O O . THR A 1 359 ? 8.438 -5.977 7.406 1 97.25 359 THR A O 1
ATOM 2778 N N . ARG A 1 360 ? 8.273 -7.312 9.266 1 98 360 ARG A N 1
ATOM 2779 C CA . ARG A 1 360 ? 7.645 -6.289 10.094 1 98 360 ARG A CA 1
ATOM 2780 C C . ARG A 1 360 ? 8.555 -5.074 10.242 1 98 360 ARG A C 1
ATOM 2782 O O . ARG A 1 360 ? 8.086 -3.936 10.211 1 98 360 ARG A O 1
ATOM 2789 N N . ALA A 1 361 ? 9.797 -5.273 10.391 1 97.75 361 ALA A N 1
ATOM 2790 C CA . ALA A 1 361 ? 10.766 -4.191 10.523 1 97.75 361 ALA A CA 1
ATOM 2791 C C . ALA A 1 361 ? 10.836 -3.35 9.258 1 97.75 361 ALA A C 1
ATOM 2793 O O . ALA A 1 361 ? 10.977 -2.127 9.32 1 97.75 361 ALA A O 1
ATOM 2794 N N . ASP A 1 362 ? 10.75 -3.996 8.109 1 97.94 362 ASP A N 1
ATOM 2795 C CA . ASP A 1 362 ? 10.742 -3.283 6.84 1 97.94 362 ASP A CA 1
ATOM 2796 C C . ASP A 1 362 ? 9.523 -2.359 6.734 1 97.94 362 ASP A C 1
ATOM 2798 O O . ASP A 1 362 ? 9.641 -1.235 6.242 1 97.94 362 ASP A O 1
ATOM 2802 N N . MET A 1 363 ? 8.406 -2.881 7.199 1 98.44 363 MET A N 1
ATOM 2803 C CA . MET A 1 363 ? 7.18 -2.088 7.152 1 98.44 363 MET A CA 1
ATOM 2804 C C . MET A 1 363 ? 7.27 -0.892 8.094 1 98.44 363 MET A C 1
ATOM 2806 O O . MET A 1 363 ? 6.871 0.217 7.734 1 98.44 363 MET A O 1
ATOM 2810 N N . MET A 1 364 ? 7.773 -1.16 9.273 1 97.94 364 MET A N 1
ATOM 2811 C CA . MET A 1 364 ? 7.953 -0.082 10.242 1 97.94 364 MET A CA 1
ATOM 2812 C C . MET A 1 364 ? 8.891 0.987 9.703 1 97.94 364 MET A C 1
ATOM 2814 O O . MET A 1 364 ? 8.609 2.182 9.805 1 97.94 364 MET A O 1
ATOM 2818 N N . GLN A 1 365 ? 9.977 0.582 9.148 1 98.19 365 GLN A N 1
ATOM 2819 C CA . GLN A 1 365 ? 10.93 1.502 8.547 1 98.19 365 GLN A CA 1
ATOM 2820 C C . GLN A 1 365 ? 10.281 2.328 7.441 1 98.19 365 GLN A C 1
ATOM 2822 O O . GLN A 1 365 ? 10.523 3.531 7.332 1 98.19 365 GLN A O 1
ATOM 2827 N N . ALA A 1 366 ? 9.469 1.663 6.629 1 98.62 366 ALA A N 1
ATOM 2828 C CA . ALA A 1 366 ? 8.789 2.342 5.531 1 98.62 366 ALA A CA 1
ATOM 2829 C C . ALA A 1 366 ? 7.875 3.449 6.051 1 98.62 366 ALA A C 1
ATOM 2831 O O . ALA A 1 366 ? 7.785 4.523 5.449 1 98.62 366 ALA A O 1
ATOM 2832 N N . VAL A 1 367 ? 7.176 3.18 7.137 1 98.5 367 VAL A N 1
ATOM 2833 C CA . VAL A 1 367 ? 6.281 4.172 7.723 1 98.5 367 VAL A CA 1
ATOM 2834 C C . VAL A 1 367 ? 7.074 5.41 8.133 1 98.5 367 VAL A C 1
ATOM 2836 O O . VAL A 1 367 ? 6.707 6.535 7.785 1 98.5 367 VAL A O 1
ATOM 2839 N N . LEU A 1 368 ? 8.156 5.211 8.812 1 97.94 368 LEU A N 1
ATOM 2840 C CA . LEU A 1 368 ? 8.977 6.32 9.281 1 97.94 368 LEU A CA 1
ATOM 2841 C C . LEU A 1 368 ? 9.578 7.082 8.102 1 97.94 368 LEU A C 1
ATOM 2843 O O . LEU A 1 368 ? 9.5 8.312 8.047 1 97.94 368 LEU A O 1
ATOM 2847 N N . GLU A 1 369 ? 10.133 6.371 7.172 1 98.56 369 GLU A N 1
ATOM 2848 C CA . GLU A 1 369 ? 10.742 6.984 5.996 1 98.56 369 GLU A CA 1
ATOM 2849 C C . GLU A 1 369 ? 9.703 7.719 5.156 1 98.56 369 GLU A C 1
ATOM 2851 O O . GLU A 1 369 ? 9.977 8.797 4.621 1 98.56 369 GLU A O 1
ATOM 2856 N N . GLY A 1 370 ? 8.539 7.074 5.027 1 98.69 370 GLY A N 1
ATOM 2857 C CA . GLY A 1 370 ? 7.477 7.676 4.234 1 98.69 370 GLY A CA 1
ATOM 2858 C C . GLY A 1 370 ? 7.086 9.062 4.715 1 98.69 370 GLY A C 1
ATOM 2859 O O . GLY A 1 370 ? 6.887 9.969 3.906 1 98.69 370 GLY A O 1
ATOM 2860 N N . VAL A 1 371 ? 6.992 9.211 5.984 1 98.38 371 VAL A N 1
ATOM 2861 C CA . VAL A 1 371 ? 6.668 10.5 6.578 1 98.38 371 VAL A CA 1
ATOM 2862 C C . VAL A 1 371 ? 7.758 11.516 6.234 1 98.38 371 VAL A C 1
ATOM 2864 O O . VAL A 1 371 ? 7.461 12.641 5.824 1 98.38 371 VAL A O 1
ATOM 2867 N N . VAL A 1 372 ? 8.992 11.125 6.359 1 98.44 372 VAL A N 1
ATOM 2868 C CA . VAL A 1 372 ? 10.102 12.039 6.121 1 98.44 372 VAL A CA 1
ATOM 2869 C C . VAL A 1 372 ? 10.203 12.352 4.629 1 98.44 372 VAL A C 1
ATOM 2871 O O . VAL A 1 372 ? 10.492 13.492 4.242 1 98.44 372 VAL A O 1
ATOM 2874 N N . PHE A 1 373 ? 9.992 11.352 3.76 1 98.69 373 PHE A N 1
ATOM 2875 C CA . PHE A 1 373 ? 9.969 11.594 2.322 1 98.69 373 PHE A CA 1
ATOM 2876 C C . PHE A 1 373 ? 8.898 12.625 1.966 1 98.69 373 PHE A C 1
ATOM 2878 O O . PHE A 1 373 ? 9.133 13.508 1.143 1 98.69 373 PHE A O 1
ATOM 2885 N N . ALA A 1 374 ? 7.762 12.469 2.598 1 98.25 374 ALA A N 1
ATOM 2886 C CA . ALA A 1 374 ? 6.664 13.391 2.328 1 98.25 374 ALA A CA 1
ATOM 2887 C C . ALA A 1 374 ? 7.008 14.805 2.803 1 98.25 374 ALA A C 1
ATOM 2889 O O . ALA A 1 374 ? 6.652 15.789 2.148 1 98.25 374 ALA A O 1
ATOM 2890 N N . LEU A 1 375 ? 7.648 14.914 3.898 1 97.75 375 LEU A N 1
ATOM 2891 C CA . LEU A 1 375 ? 8.125 16.219 4.375 1 97.75 375 LEU A CA 1
ATOM 2892 C C . LEU A 1 375 ? 9.141 16.812 3.406 1 97.75 375 LEU A C 1
ATOM 2894 O O . LEU A 1 375 ? 9.133 18.016 3.154 1 97.75 375 LEU A O 1
ATOM 2898 N N . ARG A 1 376 ? 9.984 15.977 2.924 1 98.31 376 ARG A N 1
ATOM 2899 C CA . ARG A 1 376 ? 10.992 16.438 1.978 1 98.31 376 ARG A CA 1
ATOM 2900 C C . ARG A 1 376 ? 10.344 17.016 0.723 1 98.31 376 ARG A C 1
ATOM 2902 O O . ARG A 1 376 ? 10.867 17.953 0.115 1 98.31 376 ARG A O 1
ATOM 2909 N N . ASP A 1 377 ? 9.227 16.422 0.318 1 97.75 377 ASP A N 1
ATOM 2910 C CA . ASP A 1 377 ? 8.516 17 -0.821 1 97.75 377 ASP A CA 1
ATOM 2911 C C . ASP A 1 377 ? 8.312 18.5 -0.642 1 97.75 377 ASP A C 1
ATOM 2913 O O . ASP A 1 377 ? 8.492 19.266 -1.585 1 97.75 377 ASP A O 1
ATOM 2917 N N . SER A 1 378 ? 7.93 18.938 0.558 1 96.88 378 SER A N 1
ATOM 2918 C CA . SER A 1 378 ? 7.727 20.344 0.861 1 96.88 378 SER A CA 1
ATOM 2919 C C . SER A 1 378 ? 9.047 21.109 0.833 1 96.88 378 SER A C 1
ATOM 2921 O O . SER A 1 378 ? 9.094 22.25 0.368 1 96.88 378 SER A O 1
ATOM 2923 N N . LEU A 1 379 ? 10.062 20.484 1.332 1 97.75 379 LEU A N 1
ATOM 2924 C CA . LEU A 1 379 ? 11.391 21.094 1.308 1 97.75 379 LEU A CA 1
ATOM 2925 C C . LEU A 1 379 ? 11.828 21.375 -0.124 1 97.75 379 LEU A C 1
ATOM 2927 O O . LEU A 1 379 ? 12.383 22.453 -0.402 1 97.75 379 LEU A O 1
ATOM 2931 N N . GLU A 1 380 ? 11.578 20.438 -0.989 1 97.38 380 GLU A N 1
ATOM 2932 C CA . GLU A 1 380 ? 11.992 20.594 -2.383 1 97.38 380 GLU A CA 1
ATOM 2933 C C . GLU A 1 380 ? 11.242 21.734 -3.061 1 97.38 380 GLU A C 1
ATOM 2935 O O . GLU A 1 380 ? 11.781 22.406 -3.936 1 97.38 380 GLU A O 1
ATOM 2940 N N . VAL A 1 381 ? 9.992 21.938 -2.664 1 95.38 381 VAL A N 1
ATOM 2941 C CA . VAL A 1 381 ? 9.227 23.078 -3.182 1 95.38 381 VAL A CA 1
ATOM 2942 C C . VAL A 1 381 ? 9.906 24.391 -2.787 1 95.38 381 VAL A C 1
ATOM 2944 O O . VAL A 1 381 ? 10.078 25.281 -3.623 1 95.38 381 VAL A O 1
ATOM 2947 N N . ALA A 1 382 ? 10.32 24.516 -1.571 1 96 382 ALA A N 1
ATOM 2948 C CA . ALA A 1 382 ? 10.992 25.719 -1.096 1 96 382 ALA A CA 1
ATOM 2949 C C . ALA A 1 382 ? 12.312 25.938 -1.827 1 96 382 ALA A C 1
ATOM 2951 O O . ALA A 1 382 ? 12.641 27.062 -2.227 1 96 382 ALA A O 1
ATOM 2952 N N . LYS A 1 383 ? 13.039 24.875 -1.974 1 96.25 383 LYS A N 1
ATOM 2953 C CA . LYS A 1 383 ? 14.312 24.969 -2.68 1 96.25 383 LYS A CA 1
ATOM 2954 C C . LYS A 1 383 ? 14.117 25.422 -4.121 1 96.25 383 LYS A C 1
ATOM 2956 O O . LYS A 1 383 ? 14.938 26.156 -4.66 1 96.25 383 LYS A O 1
ATOM 2961 N N . SER A 1 384 ? 13.086 24.938 -4.68 1 95.31 384 SER A N 1
ATOM 2962 C CA . SER A 1 384 ? 12.812 25.312 -6.066 1 95.31 384 SER A CA 1
ATOM 2963 C C . SER A 1 384 ? 12.555 26.797 -6.203 1 95.31 384 SER A C 1
ATOM 2965 O O . SER A 1 384 ? 12.672 27.359 -7.301 1 95.31 384 SER A O 1
ATOM 2967 N N . LEU A 1 385 ? 12.234 27.484 -5.141 1 94.31 385 LEU A N 1
ATOM 2968 C CA . LEU A 1 385 ? 11.992 28.922 -5.133 1 94.31 385 LEU A CA 1
ATOM 2969 C C . LEU A 1 385 ? 13.281 29.688 -4.852 1 94.31 385 LEU A C 1
ATOM 2971 O O . LEU A 1 385 ? 13.266 30.906 -4.715 1 94.31 385 LEU A O 1
ATOM 2975 N N . GLY A 1 386 ? 14.383 28.922 -4.711 1 94.5 386 GLY A N 1
ATOM 2976 C CA . GLY A 1 386 ? 15.695 29.547 -4.598 1 94.5 386 GLY A CA 1
ATOM 2977 C C . GLY A 1 386 ? 16.172 29.672 -3.162 1 94.5 386 GLY A C 1
ATOM 2978 O O . GLY A 1 386 ? 17.219 30.266 -2.902 1 94.5 386 GLY A O 1
ATOM 2979 N N . ILE A 1 387 ? 15.461 29.188 -2.203 1 95.06 387 ILE A N 1
ATOM 2980 C CA . ILE A 1 387 ? 15.867 29.297 -0.805 1 95.06 387 ILE A CA 1
ATOM 2981 C C . ILE A 1 387 ? 16.938 28.25 -0.504 1 95.06 387 ILE A C 1
ATOM 2983 O O . ILE A 1 387 ? 16.781 27.062 -0.817 1 95.06 387 ILE A O 1
ATOM 2987 N N . LYS A 1 388 ? 18.078 28.734 0.048 1 95.44 388 LYS A N 1
ATOM 2988 C CA . LYS A 1 388 ? 19.141 27.828 0.455 1 95.44 388 LYS A CA 1
ATOM 2989 C C . LYS A 1 388 ? 18.969 27.375 1.904 1 95.44 388 LYS A C 1
ATOM 2991 O O . LYS A 1 388 ? 19.047 28.203 2.824 1 95.44 388 LYS A O 1
ATOM 2996 N N . ILE A 1 389 ? 18.688 26.125 2.156 1 97.75 389 ILE A N 1
ATOM 2997 C CA . ILE A 1 389 ? 18.438 25.562 3.484 1 97.75 389 ILE A CA 1
ATOM 2998 C C . ILE A 1 389 ? 19.531 24.547 3.83 1 97.75 389 ILE A C 1
ATOM 3000 O O . ILE A 1 389 ? 19.703 23.547 3.129 1 97.75 389 ILE A O 1
ATOM 3004 N N . GLU A 1 390 ? 20.219 24.75 4.922 1 97.06 390 GLU A N 1
ATOM 3005 C CA . GLU A 1 390 ? 21.359 23.906 5.25 1 97.06 390 GLU A CA 1
ATOM 3006 C C . GLU A 1 390 ? 21.141 23.156 6.562 1 97.06 390 GLU A C 1
ATOM 3008 O O . GLU A 1 390 ? 21.828 22.188 6.848 1 97.06 390 GLU A O 1
ATOM 3013 N N . ARG A 1 391 ? 20.297 23.688 7.363 1 96.88 391 ARG A N 1
ATOM 3014 C CA . ARG A 1 391 ? 20.047 23.109 8.68 1 96.88 391 ARG A CA 1
ATOM 3015 C C . ARG A 1 391 ? 18.578 23.281 9.078 1 96.88 391 ARG A C 1
ATOM 3017 O O . ARG A 1 391 ? 17.875 24.125 8.523 1 96.88 391 ARG A O 1
ATOM 3024 N N . THR A 1 392 ? 18.172 22.453 9.938 1 97.62 392 THR A N 1
ATOM 3025 C CA . THR A 1 392 ? 16.828 22.562 10.484 1 97.62 392 THR A CA 1
ATOM 3026 C C . THR A 1 392 ? 16.828 22.281 11.984 1 97.62 392 THR A C 1
ATOM 3028 O O . THR A 1 392 ? 17.656 21.516 12.477 1 97.62 392 THR A O 1
ATOM 3031 N N . LYS A 1 393 ? 15.984 23.016 12.688 1 95.94 393 LYS A N 1
ATOM 3032 C CA . LYS A 1 393 ? 15.602 22.594 14.031 1 95.94 393 LYS A CA 1
ATOM 3033 C C . LYS A 1 393 ? 14.484 21.547 13.984 1 95.94 393 LYS A C 1
ATOM 3035 O O . LYS A 1 393 ? 13.805 21.422 12.961 1 95.94 393 LYS A O 1
ATOM 3040 N N . ILE A 1 394 ? 14.328 20.781 15.039 1 94.06 394 ILE A N 1
ATOM 3041 C CA . ILE A 1 394 ? 13.273 19.766 15.078 1 94.06 394 ILE A CA 1
ATOM 3042 C C . ILE A 1 394 ? 12.594 19.797 16.453 1 94.06 394 ILE A C 1
ATOM 3044 O O . ILE A 1 394 ? 13.242 20.031 17.469 1 94.06 394 ILE A O 1
ATOM 3048 N N . CYS A 1 395 ? 11.297 19.688 16.438 1 88.94 395 CYS A N 1
ATOM 3049 C CA . CYS A 1 395 ? 10.523 19.594 17.672 1 88.94 395 CYS A CA 1
ATOM 3050 C C . CYS A 1 395 ? 9.336 18.641 17.5 1 88.94 395 CYS A C 1
ATOM 3052 O O . CYS A 1 395 ? 9.125 18.094 16.406 1 88.94 395 CYS A O 1
ATOM 3054 N N . GLY A 1 396 ? 8.672 18.297 18.672 1 86.81 396 GLY A N 1
ATOM 3055 C CA . GLY A 1 396 ? 7.539 17.375 18.641 1 86.81 396 GLY A CA 1
ATOM 3056 C C . GLY A 1 396 ? 7.883 15.992 19.156 1 86.81 396 GLY A C 1
ATOM 3057 O O . GLY A 1 396 ? 9.055 15.688 19.406 1 86.81 396 GLY A O 1
ATOM 3058 N N . GLY A 1 397 ? 6.871 15.195 19.203 1 83.62 397 GLY A N 1
ATOM 3059 C CA . GLY A 1 397 ? 7.035 13.852 19.75 1 83.62 397 GLY A CA 1
ATOM 3060 C C . GLY A 1 397 ? 7.984 12.992 18.938 1 83.62 397 GLY A C 1
ATOM 3061 O O . GLY A 1 397 ? 8.773 12.234 19.5 1 83.62 397 GLY A O 1
ATOM 3062 N N . GLY A 1 398 ? 7.922 13.125 17.625 1 85.38 398 GLY A N 1
ATOM 3063 C CA . GLY A 1 398 ? 8.789 12.352 16.75 1 85.38 398 GLY A CA 1
ATOM 3064 C C . GLY A 1 398 ? 10.25 12.742 16.875 1 85.38 398 GLY A C 1
ATOM 3065 O O . GLY A 1 398 ? 11.141 11.938 16.562 1 85.38 398 GLY A O 1
ATOM 3066 N N . ALA A 1 399 ? 10.492 13.891 17.344 1 86.06 399 ALA A N 1
ATOM 3067 C CA . ALA A 1 399 ? 11.859 14.398 17.5 1 86.06 399 ALA A CA 1
ATOM 3068 C C . ALA A 1 399 ? 12.594 13.641 18.609 1 86.06 399 ALA A C 1
ATOM 3070 O O . ALA A 1 399 ? 13.82 13.688 18.688 1 86.06 399 ALA A O 1
ATOM 3071 N N . LYS A 1 400 ? 11.906 12.961 19.422 1 87.94 400 LYS A N 1
ATOM 3072 C CA . LYS A 1 400 ? 12.508 12.234 20.531 1 87.94 400 LYS A CA 1
ATOM 3073 C C . LYS A 1 400 ? 13.156 10.938 20.062 1 87.94 400 LYS A C 1
ATOM 3075 O O . LYS A 1 400 ? 13.984 10.352 20.766 1 87.94 400 LYS A O 1
ATOM 3080 N N . SER A 1 401 ? 12.75 10.508 18.938 1 91.62 401 SER A N 1
ATOM 3081 C CA . SER A 1 401 ? 13.312 9.281 18.375 1 91.62 401 SER A CA 1
ATOM 3082 C C . SER A 1 401 ? 14.656 9.547 17.703 1 91.62 401 SER A C 1
ATOM 3084 O O . SER A 1 401 ? 14.719 10.266 16.703 1 91.62 401 SER A O 1
ATOM 3086 N N . PRO A 1 402 ? 15.695 8.945 18.234 1 93.88 402 PRO A N 1
ATOM 3087 C CA . PRO A 1 402 ? 17 9.117 17.578 1 93.88 402 PRO A CA 1
ATOM 3088 C C . PRO A 1 402 ? 17 8.617 16.125 1 93.88 402 PRO A C 1
ATOM 3090 O O . PRO A 1 402 ? 17.641 9.227 15.266 1 93.88 402 PRO A O 1
ATOM 3093 N N . LEU A 1 403 ? 16.328 7.562 15.945 1 95.5 403 LEU A N 1
ATOM 3094 C CA . LEU A 1 403 ? 16.25 7 14.602 1 95.5 403 LEU A CA 1
ATOM 3095 C C . LEU A 1 403 ? 15.594 7.98 13.633 1 95.5 403 LEU A C 1
ATOM 3097 O O . LEU A 1 403 ? 16.078 8.18 12.516 1 95.5 403 LEU A O 1
ATOM 3101 N N . TRP A 1 404 ? 14.516 8.562 14.047 1 94.88 404 TRP A N 1
ATOM 3102 C CA . TRP A 1 404 ? 13.805 9.5 13.172 1 94.88 404 TRP A CA 1
ATOM 3103 C C . TRP A 1 404 ? 14.656 10.727 12.891 1 94.88 404 TRP A C 1
ATOM 3105 O O . TRP A 1 404 ? 14.617 11.273 11.781 1 94.88 404 TRP A O 1
ATOM 3115 N N . ARG A 1 405 ? 15.414 11.18 13.883 1 96.69 405 ARG A N 1
ATOM 3116 C CA . ARG A 1 405 ? 16.328 12.305 13.672 1 96.69 405 ARG A CA 1
ATOM 3117 C C . ARG A 1 405 ? 17.375 11.961 12.625 1 96.69 405 ARG A C 1
ATOM 3119 O O . ARG A 1 405 ? 17.688 12.781 11.75 1 96.69 405 ARG A O 1
ATOM 3126 N N . LYS A 1 406 ? 17.906 10.859 12.805 1 97.12 406 LYS A N 1
ATOM 3127 C CA . LYS A 1 406 ? 18.906 10.391 11.836 1 97.12 406 LYS A CA 1
ATOM 3128 C C . LYS A 1 406 ? 18.312 10.32 10.43 1 97.12 406 LYS A C 1
ATOM 3130 O O . LYS A 1 406 ? 18.953 10.727 9.461 1 97.12 406 LYS A O 1
ATOM 3135 N N . MET A 1 407 ? 17.094 9.789 10.32 1 97.88 407 MET A N 1
ATOM 3136 C CA . MET A 1 407 ? 16.422 9.695 9.023 1 97.88 407 MET A CA 1
ATOM 3137 C C . MET A 1 407 ? 16.188 11.078 8.43 1 97.88 407 MET A C 1
ATOM 3139 O O . MET A 1 407 ? 16.422 11.289 7.234 1 97.88 407 MET A O 1
ATOM 3143 N N . ILE A 1 408 ? 15.742 12.008 9.211 1 98.25 408 ILE A N 1
ATOM 3144 C CA . ILE A 1 408 ? 15.477 13.367 8.742 1 98.25 408 ILE A CA 1
ATOM 3145 C C . ILE A 1 408 ? 16.766 13.992 8.211 1 98.25 408 ILE A C 1
ATOM 3147 O O . ILE A 1 408 ? 16.781 14.555 7.117 1 98.25 408 ILE A O 1
ATOM 3151 N N . ALA A 1 409 ? 17.828 13.859 8.969 1 98.44 409 ALA A N 1
ATOM 3152 C CA . ALA A 1 409 ? 19.109 14.438 8.57 1 98.44 409 ALA A CA 1
ATOM 3153 C C . ALA A 1 409 ? 19.578 13.867 7.23 1 98.44 409 ALA A C 1
ATOM 3155 O O . ALA A 1 409 ? 20.031 14.617 6.355 1 98.44 409 ALA A O 1
ATOM 3156 N N . ASN A 1 410 ? 19.422 12.633 7.066 1 98.81 410 ASN A N 1
ATOM 3157 C CA . ASN A 1 410 ? 20 11.969 5.906 1 98.81 410 ASN A CA 1
ATOM 3158 C C . ASN A 1 410 ? 19.078 12.031 4.699 1 98.81 410 ASN A C 1
ATOM 3160 O O . ASN A 1 410 ? 19.531 12.148 3.562 1 98.81 410 ASN A O 1
ATOM 3164 N N . ILE A 1 411 ? 17.781 11.883 4.887 1 98.75 411 ILE A N 1
ATOM 3165 C CA . ILE A 1 411 ? 16.828 11.938 3.791 1 98.75 411 ILE A CA 1
ATOM 3166 C C . ILE A 1 411 ? 16.781 13.352 3.221 1 98.75 411 ILE A C 1
ATOM 3168 O O . ILE A 1 411 ? 16.688 13.539 2.006 1 98.75 411 ILE A O 1
ATOM 3172 N N . MET A 1 412 ? 16.844 14.367 4.09 1 98.44 412 MET A N 1
ATOM 3173 C CA . MET A 1 412 ? 16.719 15.758 3.658 1 98.44 412 MET A CA 1
ATOM 3174 C C . MET A 1 412 ? 18.094 16.359 3.379 1 98.44 412 MET A C 1
ATOM 3176 O O . MET A 1 412 ? 18.203 17.406 2.754 1 98.44 412 MET A O 1
ATOM 3180 N N . ASN A 1 413 ? 19.156 15.617 3.777 1 98.44 413 ASN A N 1
ATOM 3181 C CA . ASN A 1 413 ? 20.516 16.125 3.666 1 98.44 413 ASN A CA 1
ATOM 3182 C C . ASN A 1 413 ? 20.672 17.484 4.332 1 98.44 413 ASN A C 1
ATOM 3184 O O . ASN A 1 413 ? 21.109 18.453 3.701 1 98.44 413 ASN A O 1
ATOM 3188 N N . LEU A 1 414 ? 20.281 17.562 5.598 1 98.5 414 LEU A N 1
ATOM 3189 C CA . LEU A 1 414 ? 20.344 18.75 6.438 1 98.5 414 LEU A CA 1
ATOM 3190 C C . LEU A 1 414 ? 20.953 18.422 7.797 1 98.5 414 LEU A C 1
ATOM 3192 O O . LEU A 1 414 ? 20.766 17.328 8.32 1 98.5 414 LEU A O 1
ATOM 3196 N N . LYS A 1 415 ? 21.672 19.344 8.344 1 98.25 415 LYS A N 1
ATOM 3197 C CA . LYS A 1 415 ? 22.016 19.234 9.766 1 98.25 415 LYS A CA 1
ATOM 3198 C C . LYS A 1 415 ? 20.781 19.438 10.633 1 98.25 415 LYS A C 1
ATOM 3200 O O . LYS A 1 415 ? 20 20.375 10.414 1 98.25 415 LYS A O 1
ATOM 3205 N N . VAL A 1 416 ? 20.562 18.547 11.594 1 97.94 416 VAL A N 1
ATOM 3206 C CA . VAL A 1 416 ? 19.391 18.625 12.461 1 97.94 416 VAL A CA 1
ATOM 3207 C C . VAL A 1 416 ? 19.812 19.078 13.859 1 97.94 416 VAL A C 1
ATOM 3209 O O . VAL A 1 416 ? 20.438 18.312 14.602 1 97.94 416 VAL A O 1
ATOM 3212 N N . ASP A 1 417 ? 19.391 20.25 14.195 1 96.19 417 ASP A N 1
ATOM 3213 C CA . ASP A 1 417 ? 19.734 20.844 15.484 1 96.19 417 ASP A CA 1
ATOM 3214 C C . ASP A 1 417 ? 18.672 20.547 16.531 1 96.19 417 ASP A C 1
ATOM 3216 O O . ASP A 1 417 ? 17.469 20.719 16.281 1 96.19 417 ASP A O 1
ATOM 3220 N N . ILE A 1 418 ? 19.109 20.094 17.641 1 93.5 418 ILE A N 1
ATOM 3221 C CA . ILE A 1 418 ? 18.25 19.906 18.812 1 93.5 418 ILE A CA 1
ATOM 3222 C C . ILE A 1 418 ? 18.422 21.078 19.766 1 93.5 418 ILE A C 1
ATOM 3224 O O . ILE A 1 418 ? 19.547 21.422 20.156 1 93.5 418 ILE A O 1
ATOM 3228 N N . ILE A 1 419 ? 17.328 21.672 20.156 1 90.81 419 ILE A N 1
ATOM 3229 C CA . ILE A 1 419 ? 17.406 22.859 20.984 1 90.81 419 ILE A CA 1
ATOM 3230 C C . ILE A 1 419 ? 17.094 22.516 22.438 1 90.81 419 ILE A C 1
ATOM 3232 O O . ILE A 1 419 ? 16.469 21.484 22.703 1 90.81 419 ILE A O 1
ATOM 3236 N N . GLU A 1 420 ? 17.578 23.281 23.328 1 84.12 420 GLU A N 1
ATOM 3237 C CA . GLU A 1 420 ? 17.453 23.062 24.766 1 84.12 420 GLU A CA 1
ATOM 3238 C C . GLU A 1 420 ? 16 23.109 25.219 1 84.12 420 GLU A C 1
ATOM 3240 O O . GLU A 1 420 ? 15.539 22.234 25.953 1 84.12 420 GLU A O 1
ATOM 3245 N N . SER A 1 421 ? 15.336 24.172 24.906 1 74.12 421 SER A N 1
ATOM 3246 C CA . SER A 1 421 ? 13.977 24.391 25.375 1 74.12 421 SER A CA 1
ATOM 3247 C C . SER A 1 421 ? 13 24.453 24.203 1 74.12 421 SER A C 1
ATOM 3249 O O . SER A 1 421 ? 13.297 25.062 23.172 1 74.12 421 SER A O 1
ATOM 3251 N N . GLU A 1 422 ? 11.883 23.625 24.484 1 73.19 422 GLU A N 1
ATOM 3252 C CA . GLU A 1 422 ? 10.812 23.719 23.5 1 73.19 422 GLU A CA 1
ATOM 3253 C C . GLU A 1 422 ? 9.523 24.25 24.125 1 73.19 422 GLU A C 1
ATOM 3255 O O . GLU A 1 422 ? 8.688 23.484 24.594 1 73.19 422 GLU A O 1
ATOM 3260 N N . GLU A 1 423 ? 9.555 25.531 24.328 1 76.75 423 GLU A N 1
ATOM 3261 C CA . GLU A 1 423 ? 8.359 26.062 24.969 1 76.75 423 GLU A CA 1
ATOM 3262 C C . GLU A 1 423 ? 7.414 26.688 23.953 1 76.75 423 GLU A C 1
ATOM 3264 O O . GLU A 1 423 ? 6.543 27.484 24.297 1 76.75 423 GLU A O 1
ATOM 3269 N N . GLY A 1 424 ? 7.621 26.516 22.688 1 83.56 424 GLY A N 1
ATOM 3270 C CA . GLY A 1 424 ? 6.664 26.766 21.609 1 83.56 424 GLY A CA 1
ATOM 3271 C C . GLY A 1 424 ? 6.32 28.219 21.438 1 83.56 424 GLY A C 1
ATOM 3272 O O . GLY A 1 424 ? 7.199 29.094 21.5 1 83.56 424 GLY A O 1
ATOM 3273 N N . PRO A 1 425 ? 5.066 28.469 21.078 1 93.44 425 PRO A N 1
ATOM 3274 C CA . PRO A 1 425 ? 4.613 29.828 20.766 1 93.44 425 PRO A CA 1
ATOM 3275 C C . PRO A 1 425 ? 4.684 30.766 21.969 1 93.44 425 PRO A C 1
ATOM 3277 O O . PRO A 1 425 ? 4.848 31.984 21.797 1 93.44 425 PRO A O 1
ATOM 3280 N N . ALA A 1 426 ? 4.633 30.266 23.203 1 96.88 426 ALA A N 1
ATOM 3281 C CA . ALA A 1 426 ? 4.715 31.109 24.391 1 96.88 426 ALA A CA 1
ATOM 3282 C C . ALA A 1 426 ? 6.082 31.781 24.5 1 96.88 426 ALA A C 1
ATOM 3284 O O . ALA A 1 426 ? 6.176 32.969 24.781 1 96.88 426 ALA A O 1
ATOM 3285 N N . LEU A 1 427 ? 7.082 30.984 24.297 1 96.56 427 LEU A N 1
ATOM 3286 C CA . LEU A 1 427 ? 8.43 31.562 24.297 1 96.56 427 LEU A CA 1
ATOM 3287 C C . LEU A 1 427 ? 8.594 32.562 23.172 1 96.56 427 LEU A C 1
ATOM 3289 O O . LEU A 1 427 ? 9.195 33.625 23.359 1 96.56 427 LEU A O 1
ATOM 3293 N N . GLY A 1 428 ? 8.094 32.219 22 1 97.44 428 GLY A N 1
ATOM 3294 C CA . GLY A 1 428 ? 8.109 33.156 20.891 1 97.44 428 GLY A CA 1
ATOM 3295 C C . GLY A 1 428 ? 7.457 34.469 21.25 1 97.44 428 GLY A C 1
ATOM 3296 O O . GLY A 1 428 ? 7.996 35.531 20.922 1 97.44 428 GLY A O 1
ATOM 3297 N N . GLY A 1 429 ? 6.309 34.438 21.891 1 98.31 429 GLY A N 1
ATOM 3298 C CA . GLY A 1 429 ? 5.645 35.625 22.344 1 98.31 429 GLY A CA 1
ATOM 3299 C C . GLY A 1 429 ? 6.488 36.469 23.312 1 98.31 429 GLY A C 1
ATOM 3300 O O . GLY A 1 429 ? 6.551 37.688 23.188 1 98.31 429 GLY A O 1
ATOM 3301 N N . ALA A 1 430 ? 7.133 35.781 24.25 1 98.44 430 ALA A N 1
ATOM 3302 C CA . ALA A 1 430 ? 7.98 36.469 25.219 1 98.44 430 ALA A CA 1
ATOM 3303 C C . ALA A 1 430 ? 9.156 37.156 24.531 1 98.44 430 ALA A C 1
ATOM 3305 O O . ALA A 1 430 ? 9.539 38.281 24.891 1 98.44 430 ALA A O 1
ATOM 3306 N N . ILE A 1 431 ? 9.688 36.5 23.578 1 98.12 431 ILE A N 1
ATOM 3307 C CA . ILE A 1 431 ? 10.805 37.062 22.828 1 98.12 431 ILE A CA 1
ATOM 3308 C C . ILE A 1 431 ? 10.344 38.312 22.062 1 98.12 431 ILE A C 1
ATOM 3310 O O . ILE A 1 431 ? 11.031 39.312 22.047 1 98.12 431 ILE A O 1
ATOM 3314 N N . LEU A 1 432 ? 9.227 38.188 21.438 1 98.81 432 LEU A N 1
ATOM 3315 C CA . LEU A 1 432 ? 8.664 39.312 20.719 1 98.81 432 LEU A CA 1
ATOM 3316 C C . LEU A 1 432 ? 8.438 40.5 21.672 1 98.81 432 LEU A C 1
ATOM 3318 O O . LEU A 1 432 ? 8.664 41.656 21.312 1 98.81 432 LEU A O 1
ATOM 3322 N N . ALA A 1 433 ? 7.945 40.188 22.859 1 98.81 433 ALA A N 1
ATOM 3323 C CA . ALA A 1 433 ? 7.758 41.25 23.875 1 98.81 433 ALA A CA 1
ATOM 3324 C C . ALA A 1 433 ? 9.078 41.906 24.219 1 98.81 433 ALA A C 1
ATOM 3326 O O . ALA A 1 433 ? 9.141 43.156 24.328 1 98.81 433 ALA A O 1
ATOM 3327 N N . ALA A 1 434 ? 10.109 41.156 24.391 1 98.75 434 ALA A N 1
ATOM 3328 C CA . ALA A 1 434 ? 11.43 41.688 24.703 1 98.75 434 ALA A CA 1
ATOM 3329 C C . ALA A 1 434 ? 11.93 42.594 23.594 1 98.75 434 ALA A C 1
ATOM 3331 O O . ALA A 1 434 ? 12.492 43.656 23.859 1 98.75 434 ALA A O 1
ATOM 3332 N N . VAL A 1 435 ? 11.766 42.219 22.391 1 98.75 435 VAL A N 1
ATOM 3333 C CA . VAL A 1 435 ? 12.195 43 21.25 1 98.75 435 VAL A CA 1
ATOM 3334 C C . VAL A 1 435 ? 11.383 44.312 21.188 1 98.75 435 VAL A C 1
ATOM 3336 O O . VAL A 1 435 ? 11.945 45.375 21.016 1 98.75 435 VAL A O 1
ATOM 3339 N N . GLY A 1 436 ? 10.07 44.219 21.297 1 98.75 436 GLY A N 1
ATOM 3340 C CA . GLY A 1 436 ? 9.219 45.375 21.281 1 98.75 436 GLY A CA 1
ATOM 3341 C C . GLY A 1 436 ? 9.562 46.375 22.359 1 98.75 436 GLY A C 1
ATOM 3342 O O . GLY A 1 436 ? 9.398 47.594 22.172 1 98.75 436 GLY A O 1
ATOM 3343 N N . CYS A 1 437 ? 10.078 45.906 23.469 1 98.5 437 CYS A N 1
ATOM 3344 C CA . CYS A 1 437 ? 10.445 46.75 24.594 1 98.5 437 CYS A CA 1
ATOM 3345 C C . CYS A 1 437 ? 11.859 47.281 24.438 1 98.5 437 CYS A C 1
ATOM 3347 O O . CYS A 1 437 ? 12.359 48 25.297 1 98.5 437 CYS A O 1
ATOM 3349 N N . GLY A 1 438 ? 12.492 46.844 23.438 1 98.25 438 GLY A N 1
ATOM 3350 C CA . GLY A 1 438 ? 13.805 47.406 23.109 1 98.25 438 GLY A CA 1
ATOM 3351 C C . GLY A 1 438 ? 14.945 46.656 23.766 1 98.25 438 GLY A C 1
ATOM 3352 O O . GLY A 1 438 ? 16.078 47.125 23.781 1 98.25 438 GLY A O 1
ATOM 3353 N N . GLU A 1 439 ? 14.641 45.562 24.391 1 98.06 439 GLU A N 1
ATOM 3354 C CA . GLU A 1 439 ? 15.688 44.75 25.016 1 98.06 439 GLU A CA 1
ATOM 3355 C C . GLU A 1 439 ? 16.672 44.219 23.969 1 98.06 439 GLU A C 1
ATOM 3357 O O . GLU A 1 439 ? 17.859 44.062 24.266 1 98.06 439 GLU A O 1
ATOM 3362 N N . TYR A 1 440 ? 16.219 43.906 22.828 1 97.88 440 TYR A N 1
ATOM 3363 C CA . TYR A 1 440 ? 17.016 43.438 21.688 1 97.88 440 TYR A CA 1
ATOM 3364 C C . TYR A 1 440 ? 16.703 44.281 20.453 1 97.88 440 TYR A C 1
ATOM 3366 O O . TYR A 1 440 ? 15.594 44.781 20.281 1 97.88 440 TYR A O 1
ATOM 3374 N N . GLU A 1 441 ? 17.656 44.312 19.516 1 97.31 441 GLU A N 1
ATOM 3375 C CA . GLU A 1 441 ? 17.562 45.188 18.359 1 97.31 441 GLU A CA 1
ATOM 3376 C C . GLU A 1 441 ? 16.609 44.625 17.312 1 97.31 441 GLU A C 1
ATOM 3378 O O . GLU A 1 441 ? 16 45.375 16.531 1 97.31 441 GLU A O 1
ATOM 3383 N N . SER A 1 442 ? 16.562 43.344 17.203 1 97.69 442 SER A N 1
ATOM 3384 C CA . SER A 1 442 ? 15.703 42.656 16.234 1 97.69 442 SER A CA 1
ATOM 3385 C C . SER A 1 442 ? 15.305 41.25 16.75 1 97.69 442 SER A C 1
ATOM 3387 O O . SER A 1 442 ? 15.883 40.75 17.703 1 97.69 442 SER A O 1
ATOM 3389 N N . VAL A 1 443 ? 14.297 40.75 16.094 1 98.38 443 VAL A N 1
ATOM 3390 C CA . VAL A 1 443 ? 13.859 39.406 16.453 1 98.38 443 VAL A CA 1
ATOM 3391 C C . VAL A 1 443 ? 15 38.438 16.219 1 98.38 443 VAL A C 1
ATOM 3393 O O . VAL A 1 443 ? 15.227 37.531 17.031 1 98.38 443 VAL A O 1
ATOM 3396 N N . GLU A 1 444 ? 15.672 38.562 15.117 1 97.06 444 GLU A N 1
ATOM 3397 C CA . GLU A 1 444 ? 16.797 37.688 14.789 1 97.06 444 GLU A CA 1
ATOM 3398 C C . GLU A 1 444 ? 17.891 37.75 15.852 1 97.06 444 GLU A C 1
ATOM 3400 O O . GLU A 1 444 ? 18.438 36.75 16.266 1 97.06 444 GLU A O 1
ATOM 3405 N N . ALA A 1 445 ? 18.219 39 16.266 1 97.38 445 ALA A N 1
ATOM 3406 C CA . ALA A 1 445 ? 19.234 39.188 17.297 1 97.38 445 ALA A CA 1
ATOM 3407 C C . ALA A 1 445 ? 18.812 38.5 18.609 1 97.38 445 ALA A C 1
ATOM 3409 O O . ALA A 1 445 ? 19.656 37.906 19.297 1 97.38 445 ALA A O 1
ATOM 3410 N N . ALA A 1 446 ? 17.609 38.688 18.984 1 97.5 446 ALA A N 1
ATOM 3411 C CA . ALA A 1 446 ? 17.094 38.062 20.188 1 97.5 446 ALA A CA 1
ATOM 3412 C C . ALA A 1 446 ? 17.188 36.531 20.109 1 97.5 446 ALA A C 1
ATOM 3414 O O . ALA A 1 446 ? 17.672 35.906 21.031 1 97.5 446 ALA A O 1
ATOM 3415 N N . ALA A 1 447 ? 16.688 36 19.016 1 94.19 447 ALA A N 1
ATOM 3416 C CA . ALA A 1 447 ? 16.688 34.562 18.828 1 94.19 447 ALA A CA 1
ATOM 3417 C C . ALA A 1 447 ? 18.109 34 18.859 1 94.19 447 ALA A C 1
ATOM 3419 O O . ALA A 1 447 ? 18.359 32.938 19.469 1 94.19 447 ALA A O 1
ATOM 3420 N N . ASP A 1 448 ? 19.062 34.594 18.234 1 93.94 448 ASP A N 1
ATOM 3421 C CA . ASP A 1 448 ? 20.453 34.188 18.188 1 93.94 448 ASP A CA 1
ATOM 3422 C C . ASP A 1 448 ? 21.047 34.094 19.594 1 93.94 448 ASP A C 1
ATOM 3424 O O . ASP A 1 448 ? 21.891 33.25 19.875 1 93.94 448 ASP A O 1
ATOM 3428 N N . LYS A 1 449 ? 20.594 34.969 20.391 1 94.81 449 LYS A N 1
ATOM 3429 C CA . LYS A 1 449 ? 21.141 35.062 21.734 1 94.81 449 LYS A CA 1
ATOM 3430 C C . LYS A 1 449 ? 20.438 34.062 22.672 1 94.81 449 LYS A C 1
ATOM 3432 O O . LYS A 1 449 ? 21.047 33.531 23.609 1 94.81 449 LYS A O 1
ATOM 3437 N N . LEU A 1 450 ? 19.25 33.875 22.484 1 94.44 450 LEU A N 1
ATOM 3438 C CA . LEU A 1 450 ? 18.422 33.219 23.516 1 94.44 450 LEU A CA 1
ATOM 3439 C C . LEU A 1 450 ? 18.25 31.734 23.219 1 94.44 450 LEU A C 1
ATOM 3441 O O . LEU A 1 450 ? 18.031 30.938 24.125 1 94.44 450 LEU A O 1
ATOM 3445 N N . VAL A 1 451 ? 18.156 31.344 21.984 1 91.12 451 VAL A N 1
ATOM 3446 C CA . VAL A 1 451 ? 17.906 29.953 21.625 1 91.12 451 VAL A CA 1
ATOM 3447 C C . VAL A 1 451 ? 19.234 29.203 21.547 1 91.12 451 VAL A C 1
ATOM 3449 O O . VAL A 1 451 ? 20.141 29.578 20.797 1 91.12 451 VAL A O 1
ATOM 3452 N N . LYS A 1 452 ? 19.297 28.141 22.344 1 91.94 452 LYS A N 1
ATOM 3453 C CA . LYS A 1 452 ? 20.547 27.391 22.453 1 91.94 452 LYS A CA 1
ATOM 3454 C C . LYS A 1 452 ? 20.422 26.016 21.828 1 91.94 452 LYS A C 1
ATOM 3456 O O . LYS A 1 452 ? 19.484 25.266 22.125 1 91.94 452 LYS A O 1
ATOM 3461 N N . ILE A 1 453 ? 21.344 25.703 20.938 1 92.5 453 ILE A N 1
ATOM 3462 C CA . ILE A 1 453 ? 21.438 24.375 20.344 1 92.5 453 ILE A CA 1
ATOM 3463 C C . ILE A 1 453 ? 22.25 23.469 21.25 1 92.5 453 ILE A C 1
ATOM 3465 O O . ILE A 1 453 ? 23.359 23.812 21.672 1 92.5 453 ILE A O 1
ATOM 3469 N N . VAL A 1 454 ? 21.75 22.297 21.562 1 93.25 454 VAL A N 1
ATOM 3470 C CA . VAL A 1 454 ? 22.422 21.438 22.531 1 93.25 454 VAL A CA 1
ATOM 3471 C C . VAL A 1 454 ? 23.016 20.234 21.828 1 93.25 454 VAL A C 1
ATOM 3473 O O . VAL A 1 454 ? 23.922 19.578 22.359 1 93.25 454 VAL A O 1
ATOM 3476 N N . ASP A 1 455 ? 22.516 19.859 20.719 1 94.31 455 ASP A N 1
ATOM 3477 C CA . ASP A 1 455 ? 23.031 18.734 19.938 1 94.31 455 ASP A CA 1
ATOM 3478 C C . ASP A 1 455 ? 22.703 18.906 18.453 1 94.31 455 ASP A C 1
ATOM 3480 O O . ASP A 1 455 ? 21.859 19.719 18.094 1 94.31 455 ASP A O 1
ATOM 3484 N N . THR A 1 456 ? 23.5 18.312 17.625 1 97.06 456 THR A N 1
ATOM 3485 C CA . THR A 1 456 ? 23.297 18.359 16.188 1 97.06 456 THR A CA 1
ATOM 3486 C C . THR A 1 456 ? 23.516 16.984 15.562 1 97.06 456 THR A C 1
ATOM 3488 O O . THR A 1 456 ? 24.547 16.328 15.828 1 97.06 456 THR A O 1
ATOM 3491 N N . VAL A 1 457 ? 22.547 16.516 14.805 1 97.69 457 VAL A N 1
ATOM 3492 C CA . VAL A 1 457 ? 22.703 15.297 14.016 1 97.69 457 VAL A CA 1
ATOM 3493 C C . VAL A 1 457 ? 23.156 15.648 12.602 1 97.69 457 VAL A C 1
ATOM 3495 O O . VAL A 1 457 ? 22.469 16.391 11.891 1 97.69 457 VAL A O 1
ATOM 3498 N N . GLU A 1 458 ? 24.266 15.125 12.211 1 98.19 458 GLU A N 1
ATOM 3499 C CA . GLU A 1 458 ? 24.844 15.414 10.898 1 98.19 458 GLU A CA 1
ATOM 3500 C C . GLU A 1 458 ? 24.453 14.344 9.883 1 98.19 458 GLU A C 1
ATOM 3502 O O . GLU A 1 458 ? 24.422 13.156 10.203 1 98.19 458 GLU A O 1
ATOM 3507 N N . PRO A 1 459 ? 24.141 14.773 8.656 1 98.31 459 PRO A N 1
ATOM 3508 C CA . PRO A 1 459 ? 23.922 13.766 7.621 1 98.31 459 PRO A CA 1
ATOM 3509 C C . PRO A 1 459 ? 25.203 13.008 7.266 1 98.31 459 PRO A C 1
ATOM 3511 O O . PRO A 1 459 ? 26.312 13.555 7.398 1 98.31 459 PRO A O 1
ATOM 3514 N N . GLU A 1 460 ? 25.062 11.82 6.898 1 98.25 460 GLU A N 1
ATOM 3515 C CA . GLU A 1 460 ? 26.156 10.977 6.445 1 98.25 460 GLU A CA 1
ATOM 3516 C C . GLU A 1 460 ? 26.141 10.805 4.93 1 98.25 460 GLU A C 1
ATOM 3518 O O . GLU A 1 460 ? 25.156 10.32 4.371 1 98.25 460 GLU A O 1
ATOM 3523 N N . ALA A 1 461 ? 27.266 11.062 4.305 1 98 461 ALA A N 1
ATOM 3524 C CA . ALA A 1 461 ? 27.344 11.164 2.852 1 98 461 ALA A CA 1
ATOM 3525 C C . ALA A 1 461 ? 26.812 9.898 2.186 1 98 461 ALA A C 1
ATOM 3527 O O . ALA A 1 461 ? 26.047 9.977 1.223 1 98 461 ALA A O 1
ATOM 3528 N N . GLU A 1 462 ? 27.203 8.758 2.623 1 97.88 462 GLU A N 1
ATOM 3529 C CA . GLU A 1 462 ? 26.781 7.496 2.025 1 97.88 462 GLU A CA 1
ATOM 3530 C C . GLU A 1 462 ? 25.266 7.305 2.166 1 97.88 462 GLU A C 1
ATOM 3532 O O . GLU A 1 462 ? 24.609 6.875 1.223 1 97.88 462 GLU A O 1
ATOM 3537 N N . LEU A 1 463 ? 24.797 7.535 3.283 1 98.06 463 LEU A N 1
ATOM 3538 C CA . LEU A 1 463 ? 23.375 7.383 3.549 1 98.06 463 LEU A CA 1
ATOM 3539 C C . LEU A 1 463 ? 22.562 8.391 2.744 1 98.06 463 LEU A C 1
ATOM 3541 O O . LEU A 1 463 ? 21.469 8.07 2.275 1 98.06 463 LEU A O 1
ATOM 3545 N N . VAL A 1 464 ? 23.062 9.602 2.641 1 98.62 464 VAL A N 1
ATOM 3546 C CA . VAL A 1 464 ? 22.406 10.641 1.845 1 98.62 464 VAL A CA 1
ATOM 3547 C C . VAL A 1 464 ? 22.25 10.156 0.403 1 98.62 464 VAL A C 1
ATOM 3549 O O . VAL A 1 464 ? 21.188 10.328 -0.205 1 98.62 464 VAL A O 1
ATOM 3552 N N . GLU A 1 465 ? 23.281 9.586 -0.096 1 98.44 465 GLU A N 1
ATOM 3553 C CA . GLU A 1 465 ? 23.234 9.086 -1.465 1 98.44 465 GLU A CA 1
ATOM 3554 C C . GLU A 1 465 ? 22.188 7.984 -1.618 1 98.44 465 GLU A C 1
ATOM 3556 O O . GLU A 1 465 ? 21.438 7.969 -2.594 1 98.44 465 GLU A O 1
ATOM 3561 N N . LYS A 1 466 ? 22.188 7.043 -0.707 1 98.06 466 LYS A N 1
ATOM 3562 C CA . LYS A 1 466 ? 21.203 5.969 -0.734 1 98.06 466 LYS A CA 1
ATOM 3563 C C . LYS A 1 466 ? 19.781 6.523 -0.667 1 98.06 466 LYS A C 1
ATOM 3565 O O . LYS A 1 466 ? 18.906 6.117 -1.439 1 98.06 466 LYS A O 1
ATOM 3570 N N . TYR A 1 467 ? 19.516 7.465 0.145 1 98.5 467 TYR A N 1
ATOM 3571 C CA . TYR A 1 467 ? 18.172 7.996 0.356 1 98.5 467 TYR A CA 1
ATOM 3572 C C . TYR A 1 467 ? 17.75 8.883 -0.807 1 98.5 467 TYR A C 1
ATOM 3574 O O . TYR A 1 467 ? 16.562 9.008 -1.099 1 98.5 467 TYR A O 1
ATOM 3582 N N . GLU A 1 468 ? 18.734 9.531 -1.44 1 98.5 468 GLU A N 1
ATOM 3583 C CA . GLU A 1 468 ? 18.391 10.289 -2.639 1 98.5 468 GLU A CA 1
ATOM 3584 C C . GLU A 1 468 ? 17.75 9.391 -3.699 1 98.5 468 GLU A C 1
ATOM 3586 O O . GLU A 1 468 ? 16.75 9.758 -4.312 1 98.5 468 GLU A O 1
ATOM 3591 N N . LYS A 1 469 ? 18.328 8.234 -3.863 1 97.81 469 LYS A N 1
ATOM 3592 C CA . LYS A 1 469 ? 17.766 7.273 -4.812 1 97.81 469 LYS A CA 1
ATOM 3593 C C . LYS A 1 469 ? 16.375 6.836 -4.391 1 97.81 469 LYS A C 1
ATOM 3595 O O . LYS A 1 469 ? 15.453 6.801 -5.211 1 97.81 469 LYS A O 1
ATOM 3600 N N . ARG A 1 470 ? 16.188 6.488 -3.168 1 98.06 470 ARG A N 1
ATOM 3601 C CA . ARG A 1 470 ? 14.891 6.051 -2.645 1 98.06 470 ARG A CA 1
ATOM 3602 C C . ARG A 1 470 ? 13.844 7.152 -2.77 1 98.06 470 ARG A C 1
ATOM 3604 O O . ARG A 1 470 ? 12.688 6.883 -3.096 1 98.06 470 ARG A O 1
ATOM 3611 N N . TYR A 1 471 ? 14.289 8.367 -2.539 1 98.5 471 TYR A N 1
ATOM 3612 C CA . TYR A 1 471 ? 13.375 9.5 -2.633 1 98.5 471 TYR A CA 1
ATOM 3613 C C . TYR A 1 471 ? 12.883 9.68 -4.062 1 98.5 471 TYR A C 1
ATOM 3615 O O . TYR A 1 471 ? 11.695 9.953 -4.289 1 98.5 471 TYR A O 1
ATOM 3623 N N . GLN A 1 472 ? 13.758 9.57 -4.996 1 98.25 472 GLN A N 1
ATOM 3624 C CA . GLN A 1 472 ? 13.367 9.703 -6.395 1 98.25 472 GLN A CA 1
ATOM 3625 C C . GLN A 1 472 ? 12.352 8.641 -6.793 1 98.25 472 GLN A C 1
ATOM 3627 O O . GLN A 1 472 ? 11.469 8.883 -7.617 1 98.25 472 GLN A O 1
ATOM 3632 N N . GLU A 1 473 ? 12.469 7.473 -6.207 1 98.19 473 GLU A N 1
ATOM 3633 C CA . GLU A 1 473 ? 11.492 6.41 -6.426 1 98.19 473 GLU A CA 1
ATOM 3634 C C . GLU A 1 473 ? 10.172 6.727 -5.734 1 98.19 473 GLU A C 1
ATOM 3636 O O . GLU A 1 473 ? 9.102 6.59 -6.336 1 98.19 473 GLU A O 1
ATOM 3641 N N . PHE A 1 474 ? 10.227 7.184 -4.574 1 98.31 474 PHE A N 1
ATOM 3642 C CA . PHE A 1 474 ? 9.062 7.543 -3.775 1 98.31 474 PHE A CA 1
ATOM 3643 C C . PHE A 1 474 ? 8.188 8.547 -4.52 1 98.31 474 PHE A C 1
ATOM 3645 O O . PHE A 1 474 ? 6.961 8.406 -4.539 1 98.31 474 PHE A O 1
ATOM 3652 N N . ARG A 1 475 ? 8.766 9.492 -5.113 1 97.44 475 ARG A N 1
ATOM 3653 C CA . ARG A 1 475 ? 8.062 10.625 -5.699 1 97.44 475 ARG A CA 1
ATOM 3654 C C . ARG A 1 475 ? 7.223 10.195 -6.891 1 97.44 475 ARG A C 1
ATOM 3656 O O . ARG A 1 475 ? 6.375 10.953 -7.371 1 97.44 475 ARG A O 1
ATOM 3663 N N . GLN A 1 476 ? 7.391 8.953 -7.336 1 98.06 476 GLN A N 1
ATOM 3664 C CA . GLN A 1 476 ? 6.66 8.469 -8.5 1 98.06 476 GLN A CA 1
ATOM 3665 C C . GLN A 1 476 ? 5.336 7.832 -8.102 1 98.06 476 GLN A C 1
ATOM 3667 O O . GLN A 1 476 ? 4.461 7.625 -8.938 1 98.06 476 GLN A O 1
ATOM 3672 N N . ILE A 1 477 ? 5.176 7.504 -6.887 1 98.62 477 ILE A N 1
ATOM 3673 C CA . ILE A 1 477 ? 4.086 6.637 -6.453 1 98.62 477 ILE A CA 1
ATOM 3674 C C . ILE A 1 477 ? 2.785 7.434 -6.387 1 98.62 477 ILE A C 1
ATOM 3676 O O . ILE A 1 477 ? 1.761 7.008 -6.93 1 98.62 477 ILE A O 1
ATOM 3680 N N . TYR A 1 478 ? 2.803 8.656 -5.766 1 98.44 478 TYR A N 1
ATOM 3681 C CA . TYR A 1 478 ? 1.581 9.438 -5.613 1 98.44 478 TYR A CA 1
ATOM 3682 C C . TYR A 1 478 ? 1.015 9.836 -6.973 1 98.44 478 TYR A C 1
ATOM 3684 O O . TYR A 1 478 ? -0.17 9.625 -7.242 1 98.44 478 TYR A O 1
ATOM 3692 N N . PRO A 1 479 ? 1.842 10.391 -7.855 1 98.25 479 PRO A N 1
ATOM 3693 C CA . PRO A 1 479 ? 1.283 10.75 -9.156 1 98.25 479 PRO A CA 1
ATOM 3694 C C . PRO A 1 479 ? 0.641 9.555 -9.867 1 98.25 479 PRO A C 1
ATOM 3696 O O . PRO A 1 479 ? -0.359 9.719 -10.57 1 98.25 479 PRO A O 1
ATOM 3699 N N . ALA A 1 480 ? 1.135 8.391 -9.727 1 98.56 480 ALA A N 1
ATOM 3700 C CA . ALA A 1 480 ? 0.591 7.191 -10.359 1 98.56 480 ALA A CA 1
ATOM 3701 C C . ALA A 1 480 ? -0.785 6.848 -9.797 1 98.56 480 ALA A C 1
ATOM 3703 O O . ALA A 1 480 ? -1.685 6.449 -10.539 1 98.56 480 ALA A O 1
ATOM 3704 N N . LEU A 1 481 ? -0.996 7.004 -8.547 1 98.5 481 LEU A N 1
ATOM 3705 C CA . LEU A 1 481 ? -2.209 6.551 -7.875 1 98.5 481 LEU A CA 1
ATOM 3706 C C . LEU A 1 481 ? -3.229 7.68 -7.773 1 98.5 481 LEU A C 1
ATOM 3708 O O . LEU A 1 481 ? -4.387 7.445 -7.426 1 98.5 481 LEU A O 1
ATOM 3712 N N . LYS A 1 482 ? -2.816 8.945 -8.023 1 98 482 LYS A N 1
ATOM 3713 C CA . LYS A 1 482 ? -3.674 10.117 -7.891 1 98 482 LYS A CA 1
ATOM 3714 C C . LYS A 1 482 ? -5.004 9.914 -8.609 1 98 482 LYS A C 1
ATOM 3716 O O . LYS A 1 482 ? -6.062 10.219 -8.07 1 98 482 LYS A O 1
ATOM 3721 N N . PRO A 1 483 ? -5.035 9.289 -9.812 1 97.75 483 PRO A N 1
ATOM 3722 C CA . PRO A 1 483 ? -6.312 9.102 -10.5 1 97.75 483 PRO A CA 1
ATOM 3723 C C . PRO A 1 483 ? -7.172 8.008 -9.859 1 97.75 483 PRO A C 1
ATOM 3725 O O . PRO A 1 483 ? -8.375 7.938 -10.117 1 97.75 483 PRO A O 1
ATOM 3728 N N . VAL A 1 484 ? -6.594 7.148 -9.07 1 98.06 484 VAL A N 1
ATOM 3729 C CA . VAL A 1 484 ? -7.281 6 -8.492 1 98.06 484 VAL A CA 1
ATOM 3730 C C . VAL A 1 484 ? -7.934 6.398 -7.168 1 98.06 484 VAL A C 1
ATOM 3732 O O . VAL A 1 484 ? -9.023 5.918 -6.84 1 98.06 484 VAL A O 1
ATOM 3735 N N . PHE A 1 485 ? -7.336 7.297 -6.398 1 97.25 485 PHE A N 1
ATOM 3736 C CA . PHE A 1 485 ? -7.703 7.621 -5.023 1 97.25 485 PHE A CA 1
ATOM 3737 C C . PHE A 1 485 ? -9.156 8.062 -4.941 1 97.25 485 PHE A C 1
ATOM 3739 O O . PHE A 1 485 ? -9.906 7.609 -4.07 1 97.25 485 PHE A O 1
ATOM 3746 N N . PRO A 1 486 ? -9.664 8.914 -5.898 1 94.75 486 PRO A N 1
ATOM 3747 C CA . PRO A 1 486 ? -11.055 9.352 -5.781 1 94.75 486 PRO A CA 1
ATOM 3748 C C . PRO A 1 486 ? -12.055 8.195 -5.934 1 94.75 486 PRO A C 1
ATOM 3750 O O . PRO A 1 486 ? -13.195 8.297 -5.473 1 94.75 486 PRO A O 1
ATOM 3753 N N . HIS A 1 487 ? -11.633 7.051 -6.469 1 94.31 487 HIS A N 1
ATOM 3754 C CA . HIS A 1 487 ? -12.547 5.957 -6.777 1 94.31 487 HIS A CA 1
ATOM 3755 C C . HIS A 1 487 ? -12.547 4.91 -5.668 1 94.31 487 HIS A C 1
ATOM 3757 O O . HIS A 1 487 ? -13.445 4.062 -5.609 1 94.31 487 HIS A O 1
ATOM 3763 N N . ILE A 1 488 ? -11.586 4.891 -4.816 1 92.31 488 ILE A N 1
ATOM 3764 C CA . ILE A 1 488 ? -11.484 3.846 -3.801 1 92.31 488 ILE A CA 1
ATOM 3765 C C . ILE A 1 488 ? -11.773 4.438 -2.422 1 92.31 488 ILE A C 1
ATOM 3767 O O . ILE A 1 488 ? -11.102 4.094 -1.444 1 92.31 488 ILE A O 1
ATOM 3771 N N . GLN A 1 489 ? -12.719 5.293 -2.297 1 85.12 489 GLN A N 1
ATOM 3772 C CA . GLN A 1 489 ? -13.047 5.973 -1.046 1 85.12 489 GLN A CA 1
ATOM 3773 C C . GLN A 1 489 ? -13.953 5.105 -0.175 1 85.12 489 GLN A C 1
ATOM 3775 O O . GLN A 1 489 ? -14.727 4.297 -0.689 1 85.12 489 GLN A O 1
ATOM 3780 N N . MET B 1 1 ? -12.984 -54.531 -10.375 1 96.12 1 MET B N 1
ATOM 3781 C CA . MET B 1 1 ? -11.656 -54.25 -10.914 1 96.12 1 MET B CA 1
ATOM 3782 C C . MET B 1 1 ? -10.969 -53.125 -10.141 1 96.12 1 MET B C 1
ATOM 3784 O O . MET B 1 1 ? -11.633 -52.344 -9.477 1 96.12 1 MET B O 1
ATOM 3788 N N . LEU B 1 2 ? -9.648 -53.219 -10.219 1 98.5 2 LEU B N 1
ATOM 3789 C CA . LEU B 1 2 ? -8.859 -52.219 -9.5 1 98.5 2 LEU B CA 1
ATOM 3790 C C . LEU B 1 2 ? -8.031 -51.375 -10.461 1 98.5 2 LEU B C 1
ATOM 3792 O O . LEU B 1 2 ? -7.562 -51.875 -11.484 1 98.5 2 LEU B O 1
ATOM 3796 N N . TYR B 1 3 ? -7.926 -50.156 -10.117 1 98.69 3 TYR B N 1
ATOM 3797 C CA . TYR B 1 3 ? -7.199 -49.188 -10.938 1 98.69 3 TYR B CA 1
ATOM 3798 C C . TYR B 1 3 ? -6.199 -48.406 -10.094 1 98.69 3 TYR B C 1
ATOM 3800 O O . TYR B 1 3 ? -6.492 -48.031 -8.961 1 98.69 3 TYR B O 1
ATOM 3808 N N . ILE B 1 4 ? -5.035 -48.156 -10.656 1 98.75 4 ILE B N 1
ATOM 3809 C CA . ILE B 1 4 ? -3.973 -47.438 -9.945 1 98.75 4 ILE B CA 1
ATOM 3810 C C . ILE B 1 4 ? -3.736 -46.062 -10.578 1 98.75 4 ILE B C 1
ATOM 3812 O O . ILE B 1 4 ? -3.592 -45.969 -11.797 1 98.75 4 ILE B O 1
ATOM 3816 N N . GLY B 1 5 ? -3.793 -45.062 -9.781 1 98.69 5 GLY B N 1
ATOM 3817 C CA . GLY B 1 5 ? -3.365 -43.719 -10.172 1 98.69 5 GLY B CA 1
ATOM 3818 C C . GLY B 1 5 ? -2.037 -43.312 -9.562 1 98.69 5 GLY B C 1
ATOM 3819 O O . GLY B 1 5 ? -1.851 -43.406 -8.352 1 98.69 5 GLY B O 1
ATOM 3820 N N . VAL B 1 6 ? -1.085 -42.844 -10.391 1 98.56 6 VAL B N 1
ATOM 3821 C CA . VAL B 1 6 ? 0.24 -42.406 -9.961 1 98.56 6 VAL B CA 1
ATOM 3822 C C . VAL B 1 6 ? 0.351 -40.906 -10.094 1 98.56 6 VAL B C 1
ATOM 3824 O O . VAL B 1 6 ? 0.173 -40.344 -11.188 1 98.56 6 VAL B O 1
ATOM 3827 N N . ASP B 1 7 ? 0.584 -40.188 -9.047 1 98.19 7 ASP B N 1
ATOM 3828 C CA . ASP B 1 7 ? 0.873 -38.781 -9.047 1 98.19 7 ASP B CA 1
ATOM 3829 C C . ASP B 1 7 ? 2.367 -38.5 -8.875 1 98.19 7 ASP B C 1
ATOM 3831 O O . ASP B 1 7 ? 2.885 -38.531 -7.758 1 98.19 7 ASP B O 1
ATOM 3835 N N . LEU B 1 8 ? 3.018 -38.25 -9.984 1 98.25 8 LEU B N 1
ATOM 3836 C CA . LEU B 1 8 ? 4.453 -37.969 -9.961 1 98.25 8 LEU B CA 1
ATOM 3837 C C . LEU B 1 8 ? 4.723 -36.5 -9.664 1 98.25 8 LEU B C 1
ATOM 3839 O O . LEU B 1 8 ? 4.875 -35.719 -10.586 1 98.25 8 LEU B O 1
ATOM 3843 N N . GLY B 1 9 ? 4.914 -36.219 -8.414 1 95.62 9 GLY B N 1
ATOM 3844 C CA . GLY B 1 9 ? 5.191 -34.875 -7.984 1 95.62 9 GLY B CA 1
ATOM 3845 C C . GLY B 1 9 ? 6.672 -34.562 -7.902 1 95.62 9 GLY B C 1
ATOM 3846 O O . GLY B 1 9 ? 7.508 -35.375 -8.281 1 95.62 9 GLY B O 1
ATOM 3847 N N . THR B 1 10 ? 6.996 -33.375 -7.414 1 92.75 10 THR B N 1
ATOM 3848 C CA . THR B 1 10 ? 8.383 -32.938 -7.316 1 92.75 10 THR B CA 1
ATOM 3849 C C . THR B 1 10 ? 9.07 -33.531 -6.098 1 92.75 10 THR B C 1
ATOM 3851 O O . THR B 1 10 ? 10.219 -33.969 -6.18 1 92.75 10 THR B O 1
ATOM 3854 N N . SER B 1 11 ? 8.367 -33.75 -4.98 1 91.62 11 SER B N 1
ATOM 3855 C CA . SER B 1 11 ? 8.984 -34.219 -3.746 1 91.62 11 SER B CA 1
ATOM 3856 C C . SER B 1 11 ? 8.758 -35.688 -3.543 1 91.62 11 SER B C 1
ATOM 3858 O O . SER B 1 11 ? 9.516 -36.375 -2.828 1 91.62 11 SER B O 1
ATOM 3860 N N . ALA B 1 12 ? 7.633 -36.125 -4.098 1 96.31 12 ALA B N 1
ATOM 3861 C CA . ALA B 1 12 ? 7.266 -37.531 -3.885 1 96.31 12 ALA B CA 1
ATOM 3862 C C . ALA B 1 12 ? 6.348 -38.031 -4.996 1 96.31 12 ALA B C 1
ATOM 3864 O O . ALA B 1 12 ? 5.82 -37.25 -5.781 1 96.31 12 ALA B O 1
ATOM 3865 N N . VAL B 1 13 ? 6.293 -39.312 -5.082 1 97.69 13 VAL B N 1
ATOM 3866 C CA . VAL B 1 13 ? 5.273 -39.969 -5.898 1 97.69 13 VAL B CA 1
ATOM 3867 C C . VAL B 1 13 ? 4.168 -40.531 -5.004 1 97.69 13 VAL B C 1
ATOM 3869 O O . VAL B 1 13 ? 4.449 -41.188 -4.008 1 97.69 13 VAL B O 1
ATOM 3872 N N . LYS B 1 14 ? 2.949 -40.125 -5.262 1 97.31 14 LYS B N 1
ATOM 3873 C CA . LYS B 1 14 ? 1.774 -40.594 -4.543 1 97.31 14 LYS B CA 1
ATOM 3874 C C . LYS B 1 14 ? 0.974 -41.594 -5.391 1 97.31 14 LYS B C 1
ATOM 3876 O O . LYS B 1 14 ? 0.649 -41.281 -6.543 1 97.31 14 LYS B O 1
ATOM 3881 N N . LEU B 1 15 ? 0.646 -42.719 -4.812 1 98.5 15 LEU B N 1
ATOM 3882 C CA . LEU B 1 15 ? -0.065 -43.75 -5.527 1 98.5 15 LEU B CA 1
ATOM 3883 C C . LEU B 1 15 ? -1.386 -44.094 -4.836 1 98.5 15 LEU B C 1
ATOM 3885 O O . LEU B 1 15 ? -1.454 -44.125 -3.607 1 98.5 15 LEU B O 1
ATOM 3889 N N . LEU B 1 16 ? -2.367 -44.312 -5.68 1 98 16 LEU B N 1
ATOM 3890 C CA . LEU B 1 16 ? -3.715 -44.531 -5.172 1 98 16 LEU B CA 1
ATOM 3891 C C . LEU B 1 16 ? -4.352 -45.75 -5.871 1 98 16 LEU B C 1
ATOM 3893 O O . LEU B 1 16 ? -4.242 -45.875 -7.09 1 98 16 LEU B O 1
ATOM 3897 N N . LEU B 1 17 ? -4.941 -46.625 -5.074 1 98.44 17 LEU B N 1
ATOM 3898 C CA . LEU B 1 17 ? -5.68 -47.781 -5.574 1 98.44 17 LEU B CA 1
ATOM 3899 C C . LEU B 1 17 ? -7.184 -47.594 -5.43 1 98.44 17 LEU B C 1
ATOM 3901 O O . LEU B 1 17 ? -7.68 -47.344 -4.328 1 98.44 17 LEU B O 1
ATOM 3905 N N . MET B 1 18 ? -7.879 -47.625 -6.523 1 97.5 18 MET B N 1
ATOM 3906 C CA . MET B 1 18 ? -9.312 -47.375 -6.562 1 97.5 18 MET B CA 1
ATOM 3907 C C . MET B 1 18 ? -10.07 -48.562 -7.18 1 97.5 18 MET B C 1
ATOM 3909 O O . MET B 1 18 ? -9.586 -49.188 -8.117 1 97.5 18 MET B O 1
ATOM 3913 N N . ASP B 1 19 ? -11.242 -48.844 -6.695 1 97.81 19 ASP B N 1
ATOM 3914 C CA . ASP B 1 19 ? -12.047 -49.906 -7.32 1 97.81 19 ASP B CA 1
ATOM 3915 C C . ASP B 1 19 ? -13 -49.312 -8.352 1 97.81 19 ASP B C 1
ATOM 3917 O O . ASP B 1 19 ? -12.969 -48.094 -8.625 1 97.81 19 ASP B O 1
ATOM 3921 N N . GLU B 1 20 ? -13.781 -50.156 -8.984 1 96.25 20 GLU B N 1
ATOM 3922 C CA . GLU B 1 20 ? -14.617 -49.781 -10.117 1 96.25 20 GLU B CA 1
ATOM 3923 C C . GLU B 1 20 ? -15.727 -48.812 -9.688 1 96.25 20 GLU B C 1
ATOM 3925 O O . GLU B 1 20 ? -16.344 -48.156 -10.523 1 96.25 20 GLU B O 1
ATOM 3930 N N . LYS B 1 21 ? -15.984 -48.656 -8.375 1 95.25 21 LYS B N 1
ATOM 3931 C CA . LYS B 1 21 ? -17.031 -47.781 -7.871 1 95.25 21 LYS B CA 1
ATOM 3932 C C . LYS B 1 21 ? -16.438 -46.469 -7.355 1 95.25 21 LYS B C 1
ATOM 3934 O O . LYS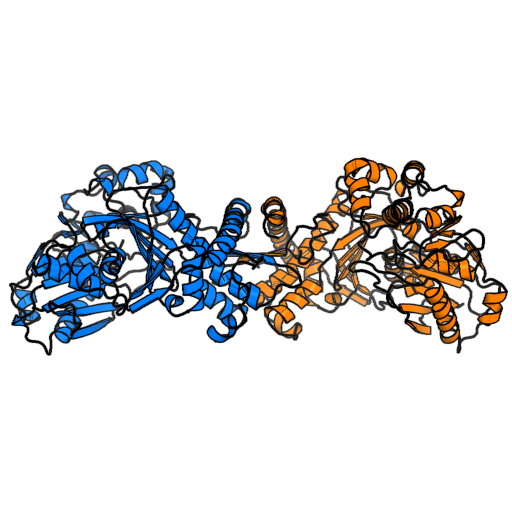 B 1 21 ? -17.188 -45.594 -6.922 1 95.25 21 LYS B O 1
ATOM 3939 N N . GLY B 1 22 ? -15.188 -46.406 -7.473 1 93.75 22 GLY B N 1
ATOM 3940 C CA . GLY B 1 22 ? -14.555 -45.156 -7.059 1 93.75 22 GLY B CA 1
ATOM 3941 C C . GLY B 1 22 ? -14.062 -45.188 -5.625 1 93.75 22 GLY B C 1
ATOM 3942 O O . GLY B 1 22 ? -13.484 -44.219 -5.137 1 93.75 22 GLY B O 1
ATOM 3943 N N . ASP B 1 23 ? -14.242 -46.281 -4.891 1 95.12 23 ASP B N 1
ATOM 3944 C CA . ASP B 1 23 ? -13.75 -46.438 -3.52 1 95.12 23 ASP B CA 1
ATOM 3945 C C . ASP B 1 23 ? -12.227 -46.531 -3.488 1 95.12 23 ASP B C 1
ATOM 3947 O O . ASP B 1 23 ? -11.648 -47.375 -4.148 1 95.12 23 ASP B O 1
ATOM 3951 N N . ILE B 1 24 ? -11.625 -45.719 -2.727 1 96 24 ILE B N 1
ATOM 3952 C CA . ILE B 1 24 ? -10.18 -45.719 -2.559 1 96 24 ILE B CA 1
ATOM 3953 C C . ILE B 1 24 ? -9.789 -46.812 -1.567 1 96 24 ILE B C 1
ATOM 3955 O O . ILE B 1 24 ? -10.227 -46.812 -0.413 1 96 24 ILE B O 1
ATOM 3959 N N . LYS B 1 25 ? -8.969 -47.688 -1.971 1 97.12 25 LYS B N 1
ATOM 3960 C CA . LYS B 1 25 ? -8.617 -48.844 -1.155 1 97.12 25 LYS B CA 1
ATOM 3961 C C . LYS B 1 25 ? -7.34 -48.594 -0.357 1 97.12 25 LYS B C 1
ATOM 3963 O O . LYS B 1 25 ? -7.188 -49.094 0.761 1 97.12 25 LYS B O 1
ATOM 3968 N N . LYS B 1 26 ? -6.418 -47.875 -0.955 1 97.44 26 LYS B N 1
ATOM 3969 C CA . LYS B 1 26 ? -5.121 -47.625 -0.333 1 97.44 26 LYS B CA 1
ATOM 3970 C C . LYS B 1 26 ? -4.387 -46.5 -1.021 1 97.44 26 LYS B C 1
ATOM 3972 O O . LYS B 1 26 ? -4.578 -46.25 -2.215 1 97.44 26 LYS B O 1
ATOM 3977 N N . ILE B 1 27 ? -3.664 -45.75 -0.278 1 97.19 27 ILE B N 1
ATOM 3978 C CA . ILE B 1 27 ? -2.789 -44.688 -0.775 1 97.19 27 ILE B CA 1
ATOM 3979 C C . ILE B 1 27 ? -1.376 -44.906 -0.231 1 97.19 27 ILE B C 1
ATOM 3981 O O . ILE B 1 27 ? -1.197 -45.219 0.942 1 97.19 27 ILE B O 1
ATOM 3985 N N . VAL B 1 28 ? -0.393 -44.781 -1.056 1 97.94 28 VAL B N 1
ATOM 3986 C CA . VAL B 1 28 ? 1.012 -44.906 -0.686 1 97.94 28 VAL B CA 1
ATOM 3987 C C . VAL B 1 28 ? 1.81 -43.719 -1.225 1 97.94 28 VAL B C 1
ATOM 3989 O O . VAL B 1 28 ? 1.532 -43.219 -2.318 1 97.94 28 VAL B O 1
ATOM 3992 N N . SER B 1 29 ? 2.74 -43.219 -0.513 1 97.75 29 SER B N 1
ATOM 3993 C CA . SER B 1 29 ? 3.641 -42.156 -0.951 1 97.75 29 SER B CA 1
ATOM 3994 C C . SER B 1 29 ? 5.102 -42.562 -0.741 1 97.75 29 SER B C 1
ATOM 3996 O O . SER B 1 29 ? 5.445 -43.156 0.277 1 97.75 29 SER B O 1
ATOM 3998 N N . LYS B 1 30 ? 5.922 -42.312 -1.726 1 98.25 30 LYS B N 1
ATOM 3999 C CA . LYS B 1 30 ? 7.363 -42.531 -1.672 1 98.25 30 LYS B CA 1
ATOM 4000 C C . LYS B 1 30 ? 8.125 -41.25 -1.998 1 98.25 30 LYS B C 1
ATOM 4002 O O . LYS B 1 30 ? 7.816 -40.562 -2.984 1 98.25 30 LYS B O 1
ATOM 4007 N N . GLU B 1 31 ? 9.125 -40.938 -1.215 1 97.31 31 GLU B N 1
ATOM 4008 C CA . GLU B 1 31 ? 9.891 -39.719 -1.424 1 97.31 31 GLU B CA 1
ATOM 4009 C C . GLU B 1 31 ? 11.156 -40 -2.227 1 97.31 31 GLU B C 1
ATOM 4011 O O . GLU B 1 31 ? 11.594 -41.125 -2.338 1 97.31 31 GLU B O 1
ATOM 4016 N N . TYR B 1 32 ? 11.641 -39.031 -2.908 1 96.06 32 TYR B N 1
ATOM 4017 C CA . TYR B 1 32 ? 12.938 -39.062 -3.586 1 96.06 32 TYR B CA 1
ATOM 4018 C C . TYR B 1 32 ? 13.625 -37.719 -3.51 1 96.06 32 TYR B C 1
ATOM 4020 O O . TYR B 1 32 ? 12.984 -36.688 -3.244 1 96.06 32 TYR B O 1
ATOM 4028 N N . PRO B 1 33 ? 14.898 -37.719 -3.742 1 95.12 33 PRO B N 1
ATOM 4029 C CA . PRO B 1 33 ? 15.672 -36.5 -3.539 1 95.12 33 PRO B CA 1
ATOM 4030 C C . PRO B 1 33 ? 15.453 -35.469 -4.645 1 95.12 33 PRO B C 1
ATOM 4032 O O . PRO B 1 33 ? 15.141 -35.844 -5.781 1 95.12 33 PRO B O 1
ATOM 4035 N N . LEU B 1 34 ? 15.484 -34.25 -4.305 1 93.75 34 LEU B N 1
ATOM 4036 C CA . LEU B 1 34 ? 15.523 -3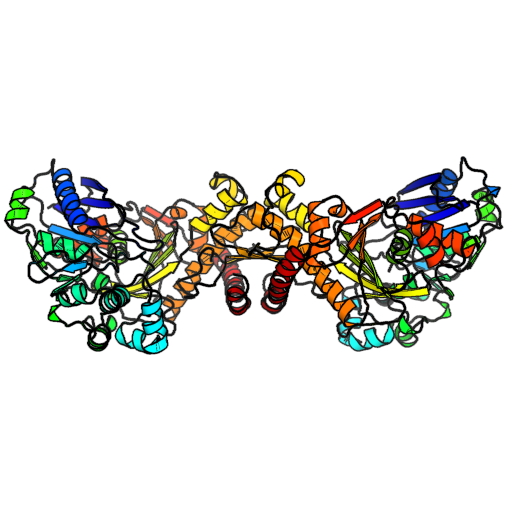3.094 -5.184 1 93.75 34 LEU B CA 1
ATOM 4037 C C . LEU B 1 34 ? 16.891 -32.406 -5.121 1 93.75 34 LEU B C 1
ATOM 4039 O O . LEU B 1 34 ? 17.438 -32.219 -4.035 1 93.75 34 LEU B O 1
ATOM 4043 N N . TYR B 1 35 ? 17.484 -32.062 -6.27 1 94.31 35 TYR B N 1
ATOM 4044 C CA . TYR B 1 35 ? 18.844 -31.531 -6.305 1 94.31 35 TYR B CA 1
ATOM 4045 C C . TYR B 1 35 ? 18.828 -30.094 -6.805 1 94.31 35 TYR B C 1
ATOM 4047 O O . TYR B 1 35 ? 18.078 -29.75 -7.719 1 94.31 35 TYR B O 1
ATOM 4055 N N . PHE B 1 36 ? 19.641 -29.281 -6.238 1 91.94 36 PHE B N 1
ATOM 4056 C CA . PHE B 1 36 ? 19.859 -27.891 -6.629 1 91.94 36 PHE B CA 1
ATOM 4057 C C . PHE B 1 36 ? 21.328 -27.625 -6.895 1 91.94 36 PHE B C 1
ATOM 4059 O O . PHE B 1 36 ? 21.984 -26.875 -6.148 1 91.94 36 PHE B O 1
ATOM 4066 N N . PRO B 1 37 ? 21.844 -28.078 -7.949 1 93.75 37 PRO B N 1
ATOM 4067 C CA . PRO B 1 37 ? 23.281 -27.984 -8.195 1 93.75 37 PRO B CA 1
ATOM 4068 C C . PRO B 1 37 ? 23.781 -26.547 -8.25 1 93.75 37 PRO B C 1
ATOM 4070 O O . PRO B 1 37 ? 24.953 -26.281 -7.941 1 93.75 37 PRO B O 1
ATOM 4073 N N . HIS B 1 38 ? 23 -25.609 -8.766 1 91.94 38 HIS B N 1
ATOM 4074 C CA . HIS B 1 38 ? 23.25 -24.172 -8.781 1 91.94 38 HIS B CA 1
ATOM 4075 C C . HIS B 1 38 ? 22.031 -23.406 -8.297 1 91.94 38 HIS B C 1
ATOM 4077 O O . HIS B 1 38 ? 20.906 -23.906 -8.336 1 91.94 38 HIS B O 1
ATOM 4083 N N . PRO B 1 39 ? 22.391 -22.234 -7.723 1 85.69 39 PRO B N 1
ATOM 4084 C CA . PRO B 1 39 ? 21.234 -21.422 -7.363 1 85.69 39 PRO B CA 1
ATOM 4085 C C . PRO B 1 39 ? 20.234 -21.266 -8.516 1 85.69 39 PRO B C 1
ATOM 4087 O O . PRO B 1 39 ? 20.641 -20.906 -9.633 1 85.69 39 PRO B O 1
ATOM 4090 N N . GLY B 1 40 ? 18.953 -21.594 -8.297 1 87.38 40 GLY B N 1
ATOM 4091 C CA . GLY B 1 40 ? 17.906 -21.453 -9.305 1 87.38 40 GLY B CA 1
ATOM 4092 C C . GLY B 1 40 ? 17.703 -22.703 -10.141 1 87.38 40 GLY B C 1
ATOM 4093 O O . GLY B 1 40 ? 16.766 -22.781 -10.93 1 87.38 40 GLY B O 1
ATOM 4094 N N . TRP B 1 41 ? 18.594 -23.625 -9.898 1 94.06 41 TRP B N 1
ATOM 4095 C CA . TRP B 1 41 ? 18.469 -24.875 -10.641 1 94.06 41 TRP B CA 1
ATOM 4096 C C . TRP B 1 41 ? 17.688 -25.906 -9.836 1 94.06 41 TRP B C 1
ATOM 4098 O O . TRP B 1 41 ? 17.766 -25.938 -8.609 1 94.06 41 TRP B O 1
ATOM 4108 N N . SER B 1 42 ? 16.953 -26.688 -10.438 1 95.94 42 SER B N 1
ATOM 4109 C CA . SER B 1 42 ? 16.203 -27.797 -9.852 1 95.94 42 SER B CA 1
ATOM 4110 C C . SER B 1 42 ? 16.25 -29.031 -10.758 1 95.94 42 SER B C 1
ATOM 4112 O O . SER B 1 42 ? 15.82 -28.969 -11.914 1 95.94 42 SER B O 1
ATOM 4114 N N . GLU B 1 43 ? 16.734 -30.141 -10.203 1 97.69 43 GLU B N 1
ATOM 4115 C CA . GLU B 1 43 ? 16.906 -31.359 -11 1 97.69 43 GLU B CA 1
ATOM 4116 C C . GLU B 1 43 ? 16.547 -32.594 -10.195 1 97.69 43 GLU B C 1
ATOM 4118 O O . GLU B 1 43 ? 16.516 -32.562 -8.961 1 97.69 43 GLU B O 1
ATOM 4123 N N . GLN B 1 44 ? 16.25 -33.625 -10.898 1 97.88 44 GLN B N 1
ATOM 4124 C CA . GLN B 1 44 ? 16.016 -34.938 -10.312 1 97.88 44 GLN B CA 1
ATOM 4125 C C . GLN B 1 44 ? 16.453 -36.031 -11.258 1 97.88 44 GLN B C 1
ATOM 4127 O O . GLN B 1 44 ? 16.5 -35.844 -12.469 1 97.88 44 GLN B O 1
ATOM 4132 N N . HIS B 1 45 ? 16.781 -37.156 -10.68 1 98 45 HIS B N 1
ATOM 4133 C CA . HIS B 1 45 ? 17.078 -38.344 -11.477 1 98 45 HIS B CA 1
ATOM 4134 C C . HIS B 1 45 ? 15.797 -39.094 -11.82 1 98 45 HIS B C 1
ATOM 4136 O O . HIS B 1 45 ? 15.141 -39.656 -10.938 1 98 45 HIS B O 1
ATOM 4142 N N . PRO B 1 46 ? 15.484 -39.188 -13.117 1 98.38 46 PRO B N 1
ATOM 4143 C CA . PRO B 1 46 ? 14.266 -39.906 -13.516 1 98.38 46 PRO B CA 1
ATOM 4144 C C . PRO B 1 46 ? 14.227 -41.344 -13 1 98.38 46 PRO B C 1
ATOM 4146 O O . PRO B 1 46 ? 13.141 -41.875 -12.711 1 98.38 46 PRO B O 1
ATOM 4149 N N . GLU B 1 47 ? 15.344 -41.906 -12.844 1 97.88 47 GLU B N 1
ATOM 4150 C CA . GLU B 1 47 ? 15.422 -43.281 -12.367 1 97.88 47 GLU B CA 1
ATOM 4151 C C . GLU B 1 47 ? 14.844 -43.406 -10.961 1 97.88 47 GLU B C 1
ATOM 4153 O O . GLU B 1 47 ? 14.281 -44.469 -10.609 1 97.88 47 GLU B O 1
ATOM 4158 N N . ASP B 1 48 ? 15.031 -42.375 -10.211 1 98.25 48 ASP B N 1
ATOM 4159 C CA . ASP B 1 48 ? 14.453 -42.375 -8.867 1 98.25 48 ASP B CA 1
ATOM 4160 C C . ASP B 1 48 ? 12.93 -42.406 -8.922 1 98.25 48 ASP B C 1
ATOM 4162 O O . ASP B 1 48 ? 12.297 -43.031 -8.07 1 98.25 48 ASP B O 1
ATOM 4166 N N . TRP B 1 49 ? 12.352 -41.719 -9.883 1 98.5 49 TRP B N 1
ATOM 4167 C CA . TRP B 1 49 ? 10.906 -41.75 -10.047 1 98.5 49 TRP B CA 1
ATOM 4168 C C . TRP B 1 49 ? 10.406 -43.156 -10.289 1 98.5 49 TRP B C 1
ATOM 4170 O O . TRP B 1 49 ? 9.406 -43.594 -9.695 1 98.5 49 TRP B O 1
ATOM 4180 N N . PHE B 1 50 ? 11.086 -43.844 -11.141 1 98.12 50 PHE B N 1
ATOM 4181 C CA . PHE B 1 50 ? 10.695 -45.219 -11.492 1 98.12 50 PHE B CA 1
ATOM 4182 C C . PHE B 1 50 ? 10.852 -46.125 -10.297 1 98.12 50 PHE B C 1
ATOM 4184 O O . PHE B 1 50 ? 9.93 -46.875 -9.953 1 98.12 50 PHE B O 1
ATOM 4191 N N . THR B 1 51 ? 12.023 -46.062 -9.695 1 98.12 51 THR B N 1
ATOM 4192 C CA . THR B 1 51 ? 12.336 -46.938 -8.57 1 98.12 51 THR B CA 1
ATOM 4193 C C . THR B 1 51 ? 11.297 -46.781 -7.461 1 98.12 51 THR B C 1
ATOM 4195 O O . THR B 1 51 ? 10.766 -47.75 -6.945 1 98.12 51 THR B O 1
ATOM 4198 N N . GLN B 1 52 ? 11.016 -45.562 -7.137 1 98.38 52 GLN B N 1
ATOM 4199 C CA . GLN B 1 52 ? 10.086 -45.312 -6.043 1 98.38 52 GLN B CA 1
ATOM 4200 C C . GLN B 1 52 ? 8.648 -45.625 -6.441 1 98.38 52 GLN B C 1
ATOM 4202 O O . GLN B 1 52 ? 7.852 -46.062 -5.605 1 98.38 52 GLN B O 1
ATOM 4207 N N . SER B 1 53 ? 8.305 -45.438 -7.727 1 98.38 53 SER B N 1
ATOM 4208 C CA . SER B 1 53 ? 6.984 -45.844 -8.195 1 98.38 53 SER B CA 1
ATOM 4209 C C . SER B 1 53 ? 6.793 -47.344 -8.094 1 98.38 53 SER B C 1
ATOM 4211 O O . SER B 1 53 ? 5.73 -47.812 -7.684 1 98.38 53 SER B O 1
ATOM 4213 N N . VAL B 1 54 ? 7.797 -48.094 -8.477 1 98.25 54 VAL B N 1
ATOM 4214 C CA . VAL B 1 54 ? 7.738 -49.562 -8.414 1 98.25 54 VAL B CA 1
ATOM 4215 C C . VAL B 1 54 ? 7.586 -50 -6.961 1 98.25 54 VAL B C 1
ATOM 4217 O O . VAL B 1 54 ? 6.723 -50.812 -6.648 1 98.25 54 VAL B O 1
ATOM 4220 N N . GLU B 1 55 ? 8.43 -49.438 -6.113 1 98.38 55 GLU B N 1
ATOM 4221 C CA . GLU B 1 55 ? 8.32 -49.75 -4.695 1 98.38 55 GLU B CA 1
ATOM 4222 C C . GLU B 1 55 ? 6.945 -49.406 -4.145 1 98.38 55 GLU B C 1
ATOM 4224 O O . GLU B 1 55 ? 6.375 -50.125 -3.336 1 98.38 55 GLU B O 1
ATOM 4229 N N . GLY B 1 56 ? 6.469 -48.344 -4.535 1 98.5 56 GLY B N 1
ATOM 4230 C CA . GLY B 1 56 ? 5.156 -47.875 -4.098 1 98.5 56 GLY B CA 1
ATOM 4231 C C . GLY B 1 56 ? 4.031 -48.781 -4.578 1 98.5 56 GLY B C 1
ATOM 4232 O O . GLY B 1 56 ? 3.078 -49.031 -3.838 1 98.5 56 GLY B O 1
ATOM 4233 N N . ILE B 1 57 ? 4.09 -49.188 -5.828 1 98.56 57 ILE B N 1
ATOM 4234 C CA . ILE B 1 57 ? 3.061 -50.062 -6.375 1 98.56 57 ILE B CA 1
ATOM 4235 C C . ILE B 1 57 ? 3.076 -51.406 -5.637 1 98.56 57 ILE B C 1
ATOM 4237 O O . ILE B 1 57 ? 2.021 -51.969 -5.344 1 98.56 57 ILE B O 1
ATOM 4241 N N . LYS B 1 58 ? 4.266 -51.906 -5.324 1 98.31 58 LYS B N 1
ATOM 4242 C CA . LYS B 1 58 ? 4.371 -53.125 -4.547 1 98.31 58 LYS B CA 1
ATOM 4243 C C . LYS B 1 58 ? 3.65 -53 -3.209 1 98.31 58 LYS B C 1
ATOM 4245 O O . LYS B 1 58 ? 2.867 -53.875 -2.832 1 98.31 58 LYS B O 1
ATOM 4250 N N . GLU B 1 59 ? 3.979 -51.906 -2.582 1 98.38 59 GLU B N 1
ATOM 4251 C CA . GLU B 1 59 ? 3.334 -51.688 -1.295 1 98.38 59 GLU B CA 1
ATOM 4252 C C . GLU B 1 59 ? 1.831 -51.469 -1.46 1 98.38 59 GLU B C 1
ATOM 4254 O O . GLU B 1 59 ? 1.039 -51.969 -0.663 1 98.38 59 GLU B O 1
ATOM 4259 N N . LEU B 1 60 ? 1.435 -50.781 -2.465 1 98.44 60 LEU B N 1
ATOM 4260 C CA . LEU B 1 60 ? 0.044 -50.438 -2.742 1 98.44 60 LEU B CA 1
ATOM 4261 C C . LEU B 1 60 ? -0.793 -51.688 -2.961 1 98.44 60 LEU B C 1
ATOM 4263 O O . LEU B 1 60 ? -1.955 -51.75 -2.551 1 98.44 60 LEU B O 1
ATOM 4267 N N . THR B 1 61 ? -0.23 -52.719 -3.576 1 98 61 THR B N 1
ATOM 4268 C CA . THR B 1 61 ? -0.979 -53.875 -3.992 1 98 61 THR B CA 1
ATOM 4269 C C . THR B 1 61 ? -0.694 -55.062 -3.062 1 98 61 THR B C 1
ATOM 4271 O O . THR B 1 61 ? -1.038 -56.219 -3.375 1 98 61 THR B O 1
ATOM 4274 N N . SER B 1 62 ? -0.054 -54.844 -1.974 1 96.5 62 SER B N 1
ATOM 4275 C CA . SER B 1 62 ? 0.409 -55.906 -1.084 1 96.5 62 SER B CA 1
ATOM 4276 C C . SER B 1 62 ? -0.764 -56.656 -0.47 1 96.5 62 SER B C 1
ATOM 4278 O O . SER B 1 62 ? -0.638 -57.844 -0.129 1 96.5 62 SER B O 1
ATOM 4280 N N . GLU B 1 63 ? -1.921 -56.031 -0.353 1 95.19 63 GLU B N 1
ATOM 4281 C CA . GLU B 1 63 ? -3.016 -56.656 0.378 1 95.19 63 GLU B CA 1
ATOM 4282 C C . GLU B 1 63 ? -4.234 -56.875 -0.518 1 95.19 63 GLU B C 1
ATOM 4284 O O . GLU B 1 63 ? -5.316 -57.219 -0.036 1 95.19 63 GLU B O 1
ATOM 4289 N N . CYS B 1 64 ? -4.113 -56.625 -1.723 1 94.81 64 CYS B N 1
ATOM 4290 C CA . CYS B 1 64 ? -5.262 -56.781 -2.604 1 94.81 64 CYS B CA 1
ATOM 4291 C C . CYS B 1 64 ? -5.082 -58 -3.506 1 94.81 64 CYS B C 1
ATOM 4293 O O . CYS B 1 64 ? -4.012 -58.625 -3.529 1 94.81 64 CYS B O 1
ATOM 4295 N N . ASP B 1 65 ? -6.195 -58.469 -4.074 1 96.69 65 ASP B N 1
ATOM 4296 C CA . ASP B 1 65 ? -6.117 -59.469 -5.141 1 96.69 65 ASP B CA 1
ATOM 4297 C C . ASP B 1 65 ? -5.516 -58.844 -6.41 1 96.69 65 ASP B C 1
ATOM 4299 O O . ASP B 1 65 ? -6.219 -58.219 -7.188 1 96.69 65 ASP B O 1
ATOM 4303 N N . LYS B 1 66 ? -4.293 -59.125 -6.672 1 97.44 66 LYS B N 1
ATOM 4304 C CA . LYS B 1 66 ? -3.512 -58.531 -7.738 1 97.44 66 LYS B CA 1
ATOM 4305 C C . LYS B 1 66 ? -4.105 -58.844 -9.109 1 97.44 66 LYS B C 1
ATOM 4307 O O . LYS B 1 66 ? -3.859 -58.125 -10.078 1 97.44 66 LYS B O 1
ATOM 4312 N N . SER B 1 67 ? -4.793 -59.906 -9.172 1 96.69 67 SER B N 1
ATOM 4313 C CA . SER B 1 67 ? -5.414 -60.281 -10.438 1 96.69 67 SER B CA 1
ATOM 4314 C C . SER B 1 67 ? -6.508 -59.281 -10.828 1 96.69 67 SER B C 1
ATOM 4316 O O . SER B 1 67 ? -6.945 -59.25 -11.984 1 96.69 67 SER B O 1
ATOM 4318 N N . GLN B 1 68 ? -6.914 -58.5 -9.891 1 97.62 68 GLN B N 1
ATOM 4319 C CA . GLN B 1 68 ? -7.996 -57.562 -10.125 1 97.62 68 GLN B CA 1
ATOM 4320 C C . GLN B 1 68 ? -7.461 -56.219 -10.633 1 97.62 68 GLN B C 1
ATOM 4322 O O . GLN B 1 68 ? -8.234 -55.375 -11.086 1 97.62 68 GLN B O 1
ATOM 4327 N N . VAL B 1 69 ? -6.195 -56.031 -10.609 1 98.62 69 VAL B N 1
ATOM 4328 C CA . VAL B 1 69 ? -5.613 -54.781 -11.109 1 98.62 69 VAL B CA 1
ATOM 4329 C C . VAL B 1 69 ? -5.707 -54.781 -12.633 1 98.62 69 VAL B C 1
ATOM 4331 O O . VAL B 1 69 ? -5.113 -55.594 -13.312 1 98.62 69 VAL B O 1
ATOM 4334 N N . ALA B 1 70 ? -6.422 -53.75 -13.148 1 98.56 70 ALA B N 1
ATOM 4335 C CA . ALA B 1 70 ? -6.73 -53.75 -14.578 1 98.56 70 ALA B CA 1
ATOM 4336 C C . ALA B 1 70 ? -5.926 -52.688 -15.32 1 98.56 70 ALA B C 1
ATOM 4338 O O . ALA B 1 70 ? -5.621 -52.844 -16.5 1 98.56 70 ALA B O 1
ATOM 4339 N N . GLY B 1 71 ? -5.641 -51.625 -14.617 1 98.75 71 GLY B N 1
ATOM 4340 C CA . GLY B 1 71 ? -4.977 -50.531 -15.328 1 98.75 71 GLY B CA 1
ATOM 4341 C C . GLY B 1 71 ? -4.227 -49.594 -14.414 1 98.75 71 GLY B C 1
ATOM 4342 O O . GLY B 1 71 ? -4.555 -49.469 -13.227 1 98.75 71 GLY B O 1
ATOM 4343 N N . ILE B 1 72 ? -3.197 -48.906 -14.938 1 98.81 72 ILE B N 1
ATOM 4344 C CA . ILE B 1 72 ? -2.381 -47.906 -14.289 1 98.81 72 ILE B CA 1
ATOM 4345 C C . ILE B 1 72 ? -2.324 -46.656 -15.172 1 98.81 72 ILE B C 1
ATOM 4347 O O . ILE B 1 72 ? -2.135 -46.75 -16.391 1 98.81 72 ILE B O 1
ATOM 4351 N N . SER B 1 73 ? -2.568 -45.5 -14.602 1 98.81 73 SER B N 1
ATOM 4352 C CA . SER B 1 73 ? -2.389 -44.25 -15.297 1 98.81 73 SER B CA 1
ATOM 4353 C C . SER B 1 73 ? -1.692 -43.219 -14.406 1 98.81 73 SER B C 1
ATOM 4355 O O . SER B 1 73 ? -1.214 -43.562 -13.32 1 98.81 73 SER B O 1
ATOM 4357 N N . PHE B 1 74 ? -1.577 -41.938 -14.984 1 98.44 74 PHE B N 1
ATOM 4358 C CA . PHE B 1 74 ? -0.619 -41.031 -14.352 1 98.44 74 PHE B CA 1
ATOM 4359 C C . PHE B 1 74 ? -1.148 -39.594 -14.328 1 98.44 74 PHE B C 1
ATOM 4361 O O . PHE B 1 74 ? -1.836 -39.188 -15.258 1 98.44 74 PHE B O 1
ATOM 4368 N N . GLY B 1 75 ? -0.875 -38.938 -13.289 1 97.81 75 GLY B N 1
ATOM 4369 C CA . GLY B 1 75 ? -0.68 -37.5 -13.234 1 97.81 75 GLY B CA 1
ATOM 4370 C C . GLY B 1 75 ? 0.739 -37.094 -12.875 1 97.81 75 GLY B C 1
ATOM 4371 O O . GLY B 1 75 ? 1.345 -37.688 -11.977 1 97.81 75 GLY B O 1
ATOM 4372 N N . GLY B 1 76 ? 1.289 -36.219 -13.625 1 97.12 76 GLY B N 1
ATOM 4373 C CA . GLY B 1 76 ? 2.684 -35.906 -13.344 1 97.12 76 GLY B CA 1
ATOM 4374 C C . GLY B 1 76 ? 3.023 -34.438 -13.492 1 97.12 76 GLY B C 1
ATOM 4375 O O . GLY B 1 76 ? 2.373 -33.719 -14.258 1 97.12 76 GLY B O 1
ATOM 4376 N N . GLN B 1 77 ? 4.102 -34.094 -12.719 1 97 77 GLN B N 1
ATOM 4377 C CA . GLN B 1 77 ? 4.621 -32.719 -12.859 1 97 77 GLN B CA 1
ATOM 4378 C C . GLN B 1 77 ? 4.875 -32.375 -14.328 1 97 77 GLN B C 1
ATOM 4380 O O . GLN B 1 77 ? 5.379 -33.219 -15.086 1 97 77 GLN B O 1
ATOM 4385 N N . MET B 1 78 ? 4.5 -31.172 -14.68 1 97.56 78 MET B N 1
ATOM 4386 C CA . MET B 1 78 ? 4.562 -30.75 -16.078 1 97.56 78 MET B CA 1
ATOM 4387 C C . MET B 1 78 ? 5.906 -30.094 -16.375 1 97.56 78 MET B C 1
ATOM 4389 O O . MET B 1 78 ? 6.699 -29.828 -15.469 1 97.56 78 MET B O 1
ATOM 4393 N N . HIS B 1 79 ? 6.148 -29.906 -17.641 1 97.56 79 HIS B N 1
ATOM 4394 C CA . HIS B 1 79 ? 7.141 -29 -18.203 1 97.56 79 HIS B CA 1
ATOM 4395 C C . HIS B 1 79 ? 8.547 -29.578 -18.078 1 97.56 79 HIS B C 1
ATOM 4397 O O . HIS B 1 79 ? 9.469 -29.125 -18.781 1 97.56 79 HIS B O 1
ATOM 4403 N N . GLY B 1 80 ? 8.797 -30.578 -17.234 1 97.81 80 GLY B N 1
ATOM 4404 C CA . GLY B 1 80 ? 10.133 -31.125 -17.047 1 97.81 80 GLY B CA 1
ATOM 4405 C C . GLY B 1 80 ? 10.742 -31.656 -18.328 1 97.81 80 GLY B C 1
ATOM 4406 O O . GLY B 1 80 ? 10.023 -32 -19.266 1 97.81 80 GLY B O 1
ATOM 4407 N N . LEU B 1 81 ? 12.062 -31.719 -18.328 1 98.75 81 LEU B N 1
ATOM 4408 C CA . LEU B 1 81 ? 12.773 -32.25 -19.5 1 98.75 81 LEU B CA 1
ATOM 4409 C C . LEU B 1 81 ? 13.508 -33.531 -19.141 1 98.75 81 LEU B C 1
ATOM 4411 O O . LEU B 1 81 ? 14.461 -33.531 -18.359 1 98.75 81 LEU B O 1
ATOM 4415 N N . VAL B 1 82 ? 13.086 -34.594 -19.719 1 98.81 82 VAL B N 1
ATOM 4416 C CA . VAL B 1 82 ? 13.75 -35.906 -19.656 1 98.81 82 VAL B CA 1
ATOM 4417 C C . VAL B 1 82 ? 14.273 -36.281 -21.047 1 98.81 82 VAL B C 1
ATOM 4419 O O . VAL B 1 82 ? 13.5 -36.375 -22 1 98.81 82 VAL B O 1
ATOM 4422 N N . ILE B 1 83 ? 15.523 -36.5 -21.141 1 98.81 83 ILE B N 1
ATOM 4423 C CA . ILE B 1 83 ? 16.094 -36.812 -22.438 1 98.81 83 ILE B CA 1
ATOM 4424 C C . ILE B 1 83 ? 16.891 -38.125 -22.359 1 98.81 83 ILE B C 1
ATOM 4426 O O . ILE B 1 83 ? 17.594 -38.375 -21.375 1 98.81 83 ILE B O 1
ATOM 4430 N N . LEU B 1 84 ? 16.688 -39 -23.375 1 98.81 84 LEU B N 1
ATOM 4431 C CA . LEU B 1 84 ? 17.344 -40.281 -23.438 1 98.81 84 LEU B CA 1
ATOM 4432 C C . LEU B 1 84 ? 18.188 -40.406 -24.703 1 98.81 84 LEU B C 1
ATOM 4434 O O . LEU B 1 84 ? 17.891 -39.75 -25.719 1 98.81 84 LEU B O 1
ATOM 4438 N N . ASP B 1 85 ? 19.172 -41.25 -24.641 1 98.5 85 ASP B N 1
ATOM 4439 C CA . ASP B 1 85 ? 19.984 -41.531 -25.812 1 98.5 85 ASP B CA 1
ATOM 4440 C C . ASP B 1 85 ? 19.484 -42.781 -26.562 1 98.5 85 ASP B C 1
ATOM 4442 O O . ASP B 1 85 ? 18.391 -43.25 -26.297 1 98.5 85 ASP B O 1
ATOM 4446 N N . LYS B 1 86 ? 20.203 -43.25 -27.516 1 97.5 86 LYS B N 1
ATOM 4447 C CA . LYS B 1 86 ? 19.797 -44.312 -28.406 1 97.5 86 LYS B CA 1
ATOM 4448 C C . LYS B 1 86 ? 19.656 -45.625 -27.641 1 97.5 86 LYS B C 1
ATOM 4450 O O . LYS B 1 86 ? 18.953 -46.531 -28.078 1 97.5 86 LYS B O 1
ATOM 4455 N N . ASP B 1 87 ? 20.344 -45.781 -26.469 1 97.69 87 ASP B N 1
ATOM 4456 C CA . ASP B 1 87 ? 20.297 -46.969 -25.656 1 97.69 87 ASP B CA 1
ATOM 4457 C C . ASP B 1 87 ? 19.266 -46.844 -24.531 1 97.69 87 ASP B C 1
ATOM 4459 O O . ASP B 1 87 ? 19.266 -47.625 -23.578 1 97.69 87 ASP B O 1
ATOM 4463 N N . ASP B 1 88 ? 18.516 -45.781 -24.578 1 97.75 88 ASP B N 1
ATOM 4464 C CA . ASP B 1 88 ? 17.453 -45.469 -23.625 1 97.75 88 ASP B CA 1
ATOM 4465 C C . ASP B 1 88 ? 18.016 -45.156 -22.25 1 97.75 88 ASP B C 1
ATOM 4467 O O . ASP B 1 88 ? 17.406 -45.469 -21.219 1 97.75 88 ASP B O 1
ATOM 4471 N N . GLN B 1 89 ? 19.234 -44.656 -22.281 1 98 89 GLN B N 1
ATOM 4472 C CA . GLN B 1 89 ? 19.844 -44.188 -21.047 1 98 89 GLN B CA 1
ATOM 4473 C C . GLN B 1 89 ? 19.578 -42.688 -20.859 1 98 89 GLN B C 1
ATOM 4475 O O . GLN B 1 89 ? 19.609 -41.906 -21.812 1 98 89 GLN B O 1
ATOM 4480 N N . VAL B 1 90 ? 19.266 -42.344 -19.656 1 98.5 90 VAL B N 1
ATOM 4481 C CA . VAL B 1 90 ? 19.078 -40.938 -19.328 1 98.5 90 VAL B CA 1
ATOM 4482 C C . VAL B 1 90 ? 20.391 -40.188 -19.516 1 98.5 90 VAL B C 1
ATOM 4484 O O . VAL B 1 90 ? 21.422 -40.562 -18.953 1 98.5 90 VAL B O 1
ATOM 4487 N N . ILE B 1 91 ? 20.359 -39.094 -20.25 1 98.56 91 ILE B N 1
ATOM 4488 C CA . ILE B 1 91 ? 21.562 -38.406 -20.672 1 98.56 91 ILE B CA 1
ATOM 4489 C C . ILE B 1 91 ? 22.062 -37.531 -19.516 1 98.56 91 ILE B C 1
ATOM 4491 O O . ILE B 1 91 ? 23.266 -37.344 -19.344 1 98.56 91 ILE B O 1
ATOM 4495 N N . ARG B 1 92 ? 21.219 -36.938 -18.719 1 97.94 92 ARG B N 1
ATOM 4496 C CA . ARG B 1 92 ? 21.453 -36.062 -17.578 1 97.94 92 ARG B CA 1
ATOM 4497 C C . ARG B 1 92 ? 20.25 -36.031 -16.641 1 97.94 92 ARG B C 1
ATOM 4499 O O . ARG B 1 92 ? 19.156 -36.5 -17 1 97.94 92 ARG B O 1
ATOM 4506 N N . PRO B 1 93 ? 20.453 -35.594 -15.398 1 98.31 93 PRO B N 1
ATOM 4507 C CA . PRO B 1 93 ? 19.266 -35.406 -14.562 1 98.31 93 PRO B CA 1
ATOM 4508 C C . PRO B 1 93 ? 18.219 -34.5 -15.219 1 98.31 93 PRO B C 1
ATOM 4510 O O . PRO B 1 93 ? 18.562 -33.562 -15.93 1 98.31 93 PRO B O 1
ATOM 4513 N N . ALA B 1 94 ? 17 -34.812 -14.977 1 98.62 94 ALA B N 1
ATOM 4514 C CA . ALA B 1 94 ? 15.898 -34.062 -15.555 1 98.62 94 ALA B CA 1
ATOM 4515 C C . ALA B 1 94 ? 15.906 -32.625 -15.055 1 98.62 94 ALA B C 1
ATOM 4517 O O . ALA B 1 94 ? 16.156 -32.375 -13.875 1 98.62 94 ALA B O 1
ATOM 4518 N N . ILE B 1 95 ? 15.734 -31.641 -15.914 1 98.31 95 ILE B N 1
ATOM 4519 C CA . ILE B 1 95 ? 15.516 -30.25 -15.539 1 98.31 95 ILE B CA 1
ATOM 4520 C C . ILE B 1 95 ? 14.039 -30.016 -15.242 1 98.31 95 ILE B C 1
ATOM 4522 O O . ILE B 1 95 ? 13.188 -30.219 -16.109 1 98.31 95 ILE B O 1
ATOM 4526 N N . LEU B 1 96 ? 13.742 -29.531 -14.07 1 97.88 96 LEU B N 1
ATOM 4527 C CA . LEU B 1 96 ? 12.367 -29.562 -13.586 1 97.88 96 LEU B CA 1
ATOM 4528 C C . LEU B 1 96 ? 11.641 -28.25 -13.891 1 97.88 96 LEU B C 1
ATOM 4530 O O . LEU B 1 96 ? 12.258 -27.312 -14.383 1 97.88 96 LEU B O 1
ATOM 4534 N N . TRP B 1 97 ? 10.328 -28.219 -13.648 1 96.12 97 TRP B N 1
ATOM 4535 C CA . TRP B 1 97 ? 9.422 -27.125 -13.984 1 96.12 97 TRP B CA 1
ATOM 4536 C C . TRP B 1 97 ? 9.789 -25.844 -13.234 1 96.12 97 TRP B C 1
ATOM 4538 O O . TRP B 1 97 ? 9.539 -24.75 -13.711 1 96.12 97 TRP B O 1
ATOM 4548 N N . ASN B 1 98 ? 10.359 -25.953 -12.047 1 91 98 ASN B N 1
ATOM 4549 C CA . ASN B 1 98 ? 10.641 -24.797 -11.195 1 91 98 ASN B CA 1
ATOM 4550 C C . ASN B 1 98 ? 12.086 -24.344 -11.344 1 91 98 ASN B C 1
ATOM 4552 O O . ASN B 1 98 ? 12.609 -23.641 -10.477 1 91 98 ASN B O 1
ATOM 4556 N N . ASP B 1 99 ? 12.773 -24.891 -12.406 1 94.56 99 ASP B N 1
ATOM 4557 C CA . ASP B 1 99 ? 14.133 -24.484 -12.719 1 94.56 99 ASP B CA 1
ATOM 4558 C C . ASP B 1 99 ? 14.156 -23.156 -13.461 1 94.56 99 ASP B C 1
ATOM 4560 O O . ASP B 1 99 ? 13.391 -22.953 -14.406 1 94.56 99 ASP B O 1
ATOM 4564 N N . GLY B 1 100 ? 15 -22.219 -13.07 1 91.44 100 GLY B N 1
ATOM 4565 C CA . GLY B 1 100 ? 15.016 -20.891 -13.648 1 91.44 100 GLY B CA 1
ATOM 4566 C C . GLY B 1 100 ? 16.219 -20.641 -14.531 1 91.44 100 GLY B C 1
ATOM 4567 O O . GLY B 1 100 ? 16.5 -19.484 -14.891 1 91.44 100 GLY B O 1
ATOM 4568 N N . ARG B 1 101 ? 16.922 -21.562 -14.953 1 94.56 101 ARG B N 1
ATOM 4569 C CA . ARG B 1 101 ? 18.219 -21.375 -15.609 1 94.56 101 ARG B CA 1
ATOM 4570 C C . ARG B 1 101 ? 18.031 -20.828 -17.031 1 94.56 101 ARG B C 1
ATOM 4572 O O . ARG B 1 101 ? 18.984 -20.344 -17.641 1 94.56 101 ARG B O 1
ATOM 4579 N N . THR B 1 102 ? 16.797 -20.859 -17.5 1 97.5 102 THR B N 1
ATOM 4580 C CA . THR B 1 102 ? 16.609 -20.641 -18.922 1 97.5 102 THR B CA 1
ATOM 4581 C C . THR B 1 102 ? 16.094 -19.234 -19.188 1 97.5 102 THR B C 1
ATOM 4583 O O . THR B 1 102 ? 15.273 -19.031 -20.094 1 97.5 102 THR B O 1
ATOM 4586 N N . THR B 1 103 ? 16.453 -18.344 -18.453 1 94.44 103 THR B N 1
ATOM 4587 C CA . THR B 1 103 ? 16.016 -16.969 -18.625 1 94.44 103 THR B CA 1
ATOM 4588 C C . THR B 1 103 ? 16.422 -16.422 -19.984 1 94.44 103 THR B C 1
ATOM 4590 O O . THR B 1 103 ? 15.617 -15.789 -20.672 1 94.44 103 THR B O 1
ATOM 4593 N N . GLU B 1 104 ? 17.656 -16.656 -20.406 1 96.75 104 GLU B N 1
ATOM 4594 C CA . GLU B 1 104 ? 18.141 -16.172 -21.703 1 96.75 104 GLU B CA 1
ATOM 4595 C C . GLU B 1 104 ? 17.328 -16.766 -22.844 1 96.75 104 GLU B C 1
ATOM 4597 O O . GLU B 1 104 ? 16.953 -16.062 -23.781 1 96.75 104 GLU B O 1
ATOM 4602 N N . GLU B 1 105 ? 17.062 -18.016 -22.766 1 98.25 105 GLU B N 1
ATOM 4603 C CA . GLU B 1 105 ? 16.297 -18.719 -23.797 1 98.25 105 GLU B CA 1
ATOM 4604 C C . GLU B 1 105 ? 14.844 -18.234 -23.844 1 98.25 105 GLU B C 1
ATOM 4606 O O . GLU B 1 105 ? 14.25 -18.125 -24.906 1 98.25 105 GLU B O 1
ATOM 4611 N N . THR B 1 106 ? 14.312 -18.031 -22.703 1 97.62 106 THR B N 1
ATOM 4612 C CA . THR B 1 106 ? 12.945 -17.516 -22.625 1 97.62 106 THR B CA 1
ATOM 4613 C C . THR B 1 106 ? 12.859 -16.125 -23.234 1 97.62 106 THR B C 1
ATOM 4615 O O . THR B 1 106 ? 11.914 -15.82 -23.969 1 97.62 106 THR B O 1
ATOM 4618 N N . ASP B 1 107 ? 13.836 -15.32 -22.953 1 96.5 107 ASP B N 1
ATOM 4619 C CA . ASP B 1 107 ? 13.883 -13.984 -23.531 1 96.5 107 ASP B CA 1
ATOM 4620 C C . ASP B 1 107 ? 14 -14.055 -25.062 1 96.5 107 ASP B C 1
ATOM 4622 O O . ASP B 1 107 ? 13.344 -13.289 -25.766 1 96.5 107 ASP B O 1
ATOM 4626 N N . TYR B 1 108 ? 14.859 -14.914 -25.516 1 97.88 108 TYR B N 1
ATOM 4627 C CA . TYR B 1 108 ? 15 -15.125 -26.953 1 97.88 108 TYR B CA 1
ATOM 4628 C C . TYR B 1 108 ? 13.656 -15.492 -27.578 1 97.88 108 TYR B C 1
ATOM 4630 O O . TYR B 1 108 ? 13.258 -14.898 -28.578 1 97.88 108 TYR B O 1
ATOM 4638 N N . LEU B 1 109 ? 12.906 -16.391 -27 1 98.5 109 LEU B N 1
ATOM 4639 C CA . LEU B 1 109 ? 11.633 -16.859 -27.531 1 98.5 109 LEU B CA 1
ATOM 4640 C C . LEU B 1 109 ? 10.586 -15.758 -27.5 1 98.5 109 LEU B C 1
ATOM 4642 O O . LEU B 1 109 ? 9.891 -15.523 -28.484 1 98.5 109 LEU B O 1
ATOM 4646 N N . ASN B 1 110 ? 10.516 -15.086 -26.391 1 97.69 110 ASN B N 1
ATOM 4647 C CA . ASN B 1 110 ? 9.453 -14.102 -26.219 1 97.69 110 ASN B CA 1
ATOM 4648 C C . ASN B 1 110 ? 9.766 -12.805 -26.953 1 97.69 110 ASN B C 1
ATOM 4650 O O . ASN B 1 110 ? 8.852 -12.109 -27.406 1 97.69 110 ASN B O 1
ATOM 4654 N N . ASN B 1 111 ? 11.047 -12.484 -27.094 1 97.19 111 ASN B N 1
ATOM 4655 C CA . ASN B 1 111 ? 11.406 -11.172 -27.625 1 97.19 111 ASN B CA 1
ATOM 4656 C C . ASN B 1 111 ? 11.883 -11.258 -29.078 1 97.19 111 ASN B C 1
ATOM 4658 O O . ASN B 1 111 ? 11.539 -10.406 -29.891 1 97.19 111 ASN B O 1
ATOM 4662 N N . GLU B 1 112 ? 12.719 -12.211 -29.391 1 97.44 112 GLU B N 1
ATOM 4663 C CA . GLU B 1 112 ? 13.25 -12.352 -30.75 1 97.44 112 GLU B CA 1
ATOM 4664 C C . GLU B 1 112 ? 12.273 -13.094 -31.656 1 97.44 112 GLU B C 1
ATOM 4666 O O . GLU B 1 112 ? 11.961 -12.625 -32.75 1 97.44 112 GLU B O 1
ATOM 4671 N N . ILE B 1 113 ? 11.883 -14.297 -31.25 1 97.69 113 ILE B N 1
ATOM 4672 C CA . ILE B 1 113 ? 10.836 -14.977 -32 1 97.69 113 ILE B CA 1
ATOM 4673 C C . ILE B 1 113 ? 9.523 -14.203 -31.891 1 97.69 113 ILE B C 1
ATOM 4675 O O . ILE B 1 113 ? 8.844 -13.961 -32.875 1 97.69 113 ILE B O 1
ATOM 4679 N N . GLY B 1 114 ? 9.211 -13.82 -30.625 1 97.5 114 GLY B N 1
ATOM 4680 C CA . GLY B 1 114 ? 8.07 -12.953 -30.375 1 97.5 114 GLY B CA 1
ATOM 4681 C C . GLY B 1 114 ? 6.887 -13.672 -29.766 1 97.5 114 GLY B C 1
ATOM 4682 O O . GLY B 1 114 ? 6.52 -14.766 -30.219 1 97.5 114 GLY B O 1
ATOM 4683 N N . LYS B 1 115 ? 6.211 -13.039 -28.844 1 95.56 115 LYS B N 1
ATOM 4684 C CA . LYS B 1 115 ? 5.074 -13.594 -28.109 1 95.56 115 LYS B CA 1
ATOM 4685 C C . LYS B 1 115 ? 3.92 -13.922 -29.047 1 95.56 115 LYS B C 1
ATOM 4687 O O . LYS B 1 115 ? 3.285 -14.977 -28.922 1 95.56 115 LYS B O 1
ATOM 4692 N N . GLU B 1 116 ? 3.67 -13.109 -30.016 1 96.75 116 GLU B N 1
ATOM 4693 C CA . GLU B 1 116 ? 2.578 -13.328 -30.953 1 96.75 116 GLU B CA 1
ATOM 4694 C C . GLU B 1 116 ? 2.818 -14.57 -31.797 1 96.75 116 GLU B C 1
ATOM 4696 O O . GLU B 1 116 ? 1.896 -15.359 -32.031 1 96.75 116 GLU B O 1
ATOM 4701 N N . THR B 1 117 ? 4.043 -14.664 -32.219 1 97.69 117 THR B N 1
ATOM 4702 C CA . THR B 1 117 ? 4.422 -15.82 -33.031 1 97.69 117 THR B CA 1
ATOM 4703 C C . THR B 1 117 ? 4.324 -17.109 -32.25 1 97.69 117 THR B C 1
ATOM 4705 O O . THR B 1 117 ? 3.783 -18.109 -32.719 1 97.69 117 THR B O 1
ATOM 4708 N N . LEU B 1 118 ? 4.809 -17.094 -31.031 1 98 118 LEU B N 1
ATOM 4709 C CA . LEU B 1 118 ? 4.734 -18.266 -30.156 1 98 118 LEU B CA 1
ATOM 4710 C C . LEU B 1 118 ? 3.283 -18.656 -29.906 1 98 118 LEU B C 1
ATOM 4712 O O . LEU B 1 118 ? 2.947 -19.844 -29.906 1 98 118 LEU B O 1
ATOM 4716 N N . SER B 1 119 ? 2.559 -17.656 -29.609 1 97.19 119 SER B N 1
ATOM 4717 C CA . SER B 1 119 ? 1.144 -17.891 -29.344 1 97.19 119 SER B CA 1
ATOM 4718 C C . SER B 1 119 ? 0.461 -18.547 -30.547 1 97.19 119 SER B C 1
ATOM 4720 O O . SER B 1 119 ? -0.386 -19.422 -30.391 1 97.19 119 SER B O 1
ATOM 4722 N N . LYS B 1 120 ? 0.802 -18.047 -31.719 1 96.94 120 LYS B N 1
ATOM 4723 C CA . LYS B 1 120 ? 0.266 -18.641 -32.938 1 96.94 120 LYS B CA 1
ATOM 4724 C C . LYS B 1 120 ? 0.67 -20.109 -33.062 1 96.94 120 LYS B C 1
ATOM 4726 O O . LYS B 1 120 ? -0.132 -20.938 -33.5 1 96.94 120 LYS B O 1
ATOM 4731 N N . TYR B 1 121 ? 1.86 -20.406 -32.656 1 97.69 121 TYR B N 1
ATOM 4732 C CA . TYR B 1 121 ? 2.406 -21.75 -32.844 1 97.69 121 TYR B CA 1
ATOM 4733 C C . TYR B 1 121 ? 1.9 -22.703 -31.781 1 97.69 121 TYR B C 1
ATOM 4735 O O . TYR B 1 121 ? 1.767 -23.906 -32.031 1 97.69 121 TYR B O 1
ATOM 4743 N N . THR B 1 122 ? 1.605 -22.188 -30.594 1 98.19 122 THR B N 1
ATOM 4744 C CA . THR B 1 122 ? 1.46 -23.094 -29.469 1 98.19 122 THR B CA 1
ATOM 4745 C C . THR B 1 122 ? 0.311 -22.672 -28.562 1 98.19 122 THR B C 1
ATOM 4747 O O . THR B 1 122 ? -0.056 -23.391 -27.641 1 98.19 122 THR B O 1
ATOM 4750 N N . ALA B 1 123 ? -0.205 -21.484 -28.766 1 97.38 123 ALA B N 1
ATOM 4751 C CA . ALA B 1 123 ? -1.271 -20.891 -27.969 1 97.38 123 ALA B CA 1
ATOM 4752 C C . ALA B 1 123 ? -0.723 -20.312 -26.656 1 97.38 123 ALA B C 1
ATOM 4754 O O . ALA B 1 123 ? -1.486 -19.859 -25.797 1 97.38 123 ALA B O 1
ATOM 4755 N N . ASN B 1 124 ? 0.592 -20.297 -26.453 1 97.62 124 ASN B N 1
ATOM 4756 C CA . ASN B 1 124 ? 1.207 -19.844 -25.203 1 97.62 124 ASN B CA 1
ATOM 4757 C C . ASN B 1 124 ? 2.459 -19 -25.469 1 97.62 124 ASN B C 1
ATOM 4759 O O . ASN B 1 124 ? 2.975 -19 -26.594 1 97.62 124 ASN B O 1
ATOM 4763 N N . ILE B 1 125 ? 2.9 -18.266 -24.5 1 97 125 ILE B N 1
ATOM 4764 C CA . ILE B 1 125 ? 4.207 -17.609 -24.531 1 97 125 ILE B CA 1
ATOM 4765 C C . ILE B 1 125 ? 5.211 -18.422 -23.734 1 97 125 ILE B C 1
ATOM 4767 O O . ILE B 1 125 ? 4.859 -19.453 -23.141 1 97 125 ILE B O 1
ATOM 4771 N N . ALA B 1 126 ? 6.418 -17.969 -23.734 1 97.44 126 ALA B N 1
ATOM 4772 C CA . ALA B 1 126 ? 7.469 -18.766 -23.109 1 97.44 126 ALA B CA 1
ATOM 4773 C C . ALA B 1 126 ? 7.625 -18.406 -21.641 1 97.44 126 ALA B C 1
ATOM 4775 O O . ALA B 1 126 ? 7.496 -17.234 -21.25 1 97.44 126 ALA B O 1
ATOM 4776 N N . PHE B 1 127 ? 7.906 -19.422 -20.859 1 95.19 127 PHE B N 1
ATOM 4777 C CA . PHE B 1 127 ? 8.289 -19.297 -19.453 1 95.19 127 PHE B CA 1
ATOM 4778 C C . PHE B 1 127 ? 9.508 -20.141 -19.156 1 95.19 127 PHE B C 1
ATOM 4780 O O . PHE B 1 127 ? 9.734 -21.172 -19.797 1 95.19 127 PHE B O 1
ATOM 4787 N N . THR B 1 128 ? 10.32 -19.75 -18.156 1 92.69 128 THR B N 1
ATOM 4788 C CA . THR B 1 128 ? 11.555 -20.453 -17.828 1 92.69 128 THR B CA 1
ATOM 4789 C C . THR B 1 128 ? 11.273 -21.906 -17.453 1 92.69 128 THR B C 1
ATOM 4791 O O . THR B 1 128 ? 12.109 -22.781 -17.656 1 92.69 128 THR B O 1
ATOM 4794 N N . GLY B 1 129 ? 10.148 -22.219 -16.969 1 93.75 129 GLY B N 1
ATOM 4795 C CA . GLY B 1 129 ? 9.836 -23.562 -16.516 1 93.75 129 GLY B CA 1
ATOM 4796 C C . GLY B 1 129 ? 9.398 -24.484 -17.625 1 93.75 129 GLY B C 1
ATOM 4797 O O . GLY B 1 129 ? 9.383 -25.703 -17.469 1 93.75 129 GLY B O 1
ATOM 4798 N N . PHE B 1 130 ? 9.148 -23.984 -18.797 1 97.75 130 PHE B N 1
ATOM 4799 C CA . PHE B 1 130 ? 8.633 -24.797 -19.891 1 97.75 130 PHE B CA 1
ATOM 4800 C C . PHE B 1 130 ? 9.742 -25.625 -20.516 1 97.75 130 PHE B C 1
ATOM 4802 O O . PHE B 1 130 ? 10.93 -25.375 -20.297 1 97.75 130 PHE B O 1
ATOM 4809 N N . THR B 1 131 ? 9.438 -26.594 -21.297 1 98.75 131 THR B N 1
ATOM 4810 C CA . THR B 1 131 ? 10.359 -27.594 -21.828 1 98.75 131 THR B CA 1
ATOM 4811 C C . THR B 1 131 ? 11.188 -27.016 -22.969 1 98.75 131 THR B C 1
ATOM 4813 O O . THR B 1 131 ? 12.398 -27.219 -23.031 1 98.75 131 THR B O 1
ATOM 4816 N N . ALA B 1 132 ? 10.578 -26.266 -23.859 1 98.75 132 ALA B N 1
ATOM 4817 C CA . ALA B 1 132 ? 11.266 -25.75 -25.031 1 98.75 132 ALA B CA 1
ATOM 4818 C C . ALA B 1 132 ? 12.469 -24.906 -24.641 1 98.75 132 ALA B C 1
ATOM 4820 O O . ALA B 1 132 ? 13.57 -25.078 -25.172 1 98.75 132 ALA B O 1
ATOM 4821 N N . PRO B 1 133 ? 12.273 -23.969 -23.719 1 98.62 133 PRO B N 1
ATOM 4822 C CA . PRO B 1 133 ? 13.461 -23.203 -23.312 1 98.62 133 PRO B CA 1
ATOM 4823 C C . PRO B 1 133 ? 14.57 -24.109 -22.766 1 98.62 133 PRO B C 1
ATOM 4825 O O . PRO B 1 133 ? 15.758 -23.797 -22.922 1 98.62 133 PRO B O 1
ATOM 4828 N N . LYS B 1 134 ? 14.25 -25.172 -22.109 1 98.75 134 LYS B N 1
ATOM 4829 C CA . LYS B 1 134 ? 15.242 -26.094 -21.578 1 98.75 134 LYS B CA 1
ATOM 4830 C C . LYS B 1 134 ? 15.992 -26.797 -22.688 1 98.75 134 LYS B C 1
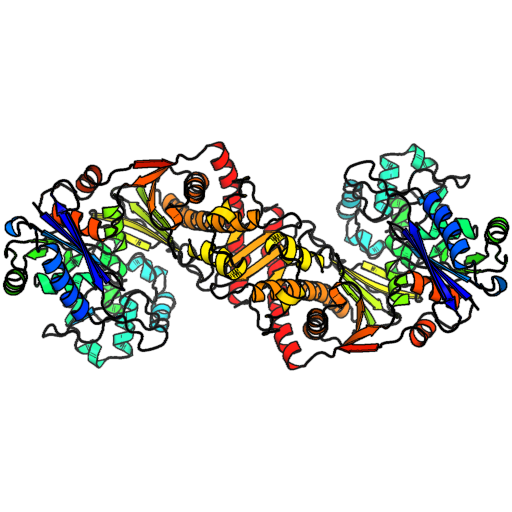ATOM 4832 O O . LYS B 1 134 ? 17.203 -27.047 -22.578 1 98.75 134 LYS B O 1
ATOM 4837 N N . ILE B 1 135 ? 15.305 -27.203 -23.703 1 98.81 135 ILE B N 1
ATOM 4838 C CA . ILE B 1 135 ? 15.93 -27.812 -24.875 1 98.81 135 ILE B CA 1
ATOM 4839 C C . ILE B 1 135 ? 16.938 -26.844 -25.5 1 98.81 135 ILE B C 1
ATOM 4841 O O . ILE B 1 135 ? 18.062 -27.234 -25.797 1 98.81 135 ILE B O 1
ATOM 4845 N N . LEU B 1 136 ? 16.469 -25.641 -25.641 1 98.81 136 LEU B N 1
ATOM 4846 C CA . LEU B 1 136 ? 17.359 -24.609 -26.188 1 98.81 136 LEU B CA 1
ATOM 4847 C C . LEU B 1 136 ? 18.578 -24.422 -25.297 1 98.81 136 LEU B C 1
ATOM 4849 O O . LEU B 1 136 ? 19.688 -24.203 -25.797 1 98.81 136 LEU B O 1
ATOM 4853 N N . TRP B 1 137 ? 18.359 -24.469 -24.047 1 98.69 137 TRP B N 1
ATOM 4854 C CA . TRP B 1 137 ? 19.469 -24.328 -23.109 1 98.69 137 TRP B CA 1
ATOM 4855 C C . TRP B 1 137 ? 20.469 -25.469 -23.266 1 98.69 137 TRP B C 1
ATOM 4857 O O . TRP B 1 137 ? 21.688 -25.234 -23.312 1 98.69 137 TRP B O 1
ATOM 4867 N N . VAL B 1 138 ? 20.031 -26.734 -23.375 1 98.75 138 VAL B N 1
ATOM 4868 C CA . VAL B 1 138 ? 20.891 -27.891 -23.547 1 98.75 138 VAL B CA 1
ATOM 4869 C C . VAL B 1 138 ? 21.656 -27.766 -24.875 1 98.75 138 VAL B C 1
ATOM 4871 O O . VAL B 1 138 ? 22.859 -28.047 -24.922 1 98.75 138 VAL B O 1
ATOM 4874 N N . LYS B 1 139 ? 20.953 -27.375 -25.875 1 98.56 139 LYS B N 1
ATOM 4875 C CA . LYS B 1 139 ? 21.562 -27.203 -27.188 1 98.56 139 LYS B CA 1
ATOM 4876 C C . LYS B 1 139 ? 22.734 -26.219 -27.109 1 98.56 139 LYS B C 1
ATOM 4878 O O . LYS B 1 139 ? 23.781 -26.453 -27.703 1 98.56 139 LYS B O 1
ATOM 4883 N N . LYS B 1 140 ? 22.531 -25.172 -26.438 1 98.25 140 LYS B N 1
ATOM 4884 C CA . LYS B 1 140 ? 23.516 -24.094 -26.344 1 98.25 140 LYS B CA 1
ATOM 4885 C C . LYS B 1 140 ? 24.641 -24.438 -25.375 1 98.25 140 LYS B C 1
ATOM 4887 O O . LYS B 1 140 ? 25.812 -24.234 -25.672 1 98.25 140 LYS B O 1
ATOM 4892 N N . ASN B 1 141 ? 24.328 -25 -24.203 1 98.19 141 ASN B N 1
ATOM 4893 C CA . ASN B 1 141 ? 25.281 -25.125 -23.094 1 98.19 141 ASN B CA 1
ATOM 4894 C C . ASN B 1 141 ? 25.859 -26.531 -23.016 1 98.19 141 ASN B C 1
ATOM 4896 O O . ASN B 1 141 ? 26.938 -26.734 -22.438 1 98.19 141 ASN B O 1
ATOM 4900 N N . GLU B 1 142 ? 25.125 -27.484 -23.547 1 98.12 142 GLU B N 1
ATOM 4901 C CA . GLU B 1 142 ? 25.578 -28.875 -23.531 1 98.12 142 GLU B CA 1
ATOM 4902 C C . GLU B 1 142 ? 25.406 -29.516 -24.906 1 98.12 142 GLU B C 1
ATOM 4904 O O . GLU B 1 142 ? 24.734 -30.547 -25.047 1 98.12 142 GLU B O 1
ATOM 4909 N N . PRO B 1 143 ? 26.141 -29.031 -25.891 1 98.19 143 PRO B N 1
ATOM 4910 C CA . PRO B 1 143 ? 25.938 -29.5 -27.266 1 98.19 143 PRO B CA 1
ATOM 4911 C C . PRO B 1 143 ? 26.203 -31 -27.422 1 98.19 143 PRO B C 1
ATOM 4913 O O . PRO B 1 143 ? 25.578 -31.656 -28.25 1 98.19 143 PRO B O 1
ATOM 4916 N N . GLU B 1 144 ? 27.094 -31.578 -26.688 1 98.38 144 GLU B N 1
ATOM 4917 C CA . GLU B 1 144 ? 27.375 -33.031 -26.75 1 98.38 144 GLU B CA 1
ATOM 4918 C C . GLU B 1 144 ? 26.172 -33.812 -26.266 1 98.38 144 GLU B C 1
ATOM 4920 O O . GLU B 1 144 ? 25.828 -34.844 -26.859 1 98.38 144 GLU B O 1
ATOM 4925 N N . ASN B 1 145 ? 25.625 -33.375 -25.219 1 98.56 145 ASN B N 1
ATOM 4926 C CA . ASN B 1 145 ? 24.422 -34.031 -24.719 1 98.56 145 ASN B CA 1
ATOM 4927 C C . ASN B 1 145 ? 23.266 -33.906 -25.703 1 98.56 145 ASN B C 1
ATOM 4929 O O . ASN B 1 145 ? 22.516 -34.844 -25.922 1 98.56 145 ASN B O 1
ATOM 4933 N N . PHE B 1 146 ? 23.172 -32.719 -26.266 1 98.69 146 PHE B N 1
ATOM 4934 C CA . PHE B 1 146 ? 22.109 -32.469 -27.234 1 98.69 146 PHE B CA 1
ATOM 4935 C C . PHE B 1 146 ? 22.219 -33.438 -28.406 1 98.69 146 PHE B C 1
ATOM 4937 O O . PHE B 1 146 ? 21.203 -33.969 -28.859 1 98.69 146 PHE B O 1
ATOM 4944 N N . ALA B 1 147 ? 23.359 -33.688 -28.812 1 98.25 147 ALA B N 1
ATOM 4945 C CA . ALA B 1 147 ? 23.609 -34.531 -29.969 1 98.25 147 ALA B CA 1
ATOM 4946 C C . ALA B 1 147 ? 23.219 -35.969 -29.672 1 98.25 147 ALA B C 1
ATOM 4948 O O . ALA B 1 147 ? 22.922 -36.75 -30.594 1 98.25 147 ALA B O 1
ATOM 4949 N N . LYS B 1 148 ? 23.188 -36.375 -28.438 1 98.44 148 LYS B N 1
ATOM 4950 C CA . LYS B 1 148 ? 22.906 -37.75 -28.047 1 98.44 148 LYS B CA 1
ATOM 4951 C C . LYS B 1 148 ? 21.406 -38 -27.938 1 98.44 148 LYS B C 1
ATOM 4953 O O . LYS B 1 148 ? 20.969 -39.156 -27.875 1 98.44 148 LYS B O 1
ATOM 4958 N N . ILE B 1 149 ? 20.625 -36.969 -28.016 1 98.75 149 ILE B N 1
ATOM 4959 C CA . ILE B 1 149 ? 19.203 -37.094 -27.703 1 98.75 149 ILE B CA 1
ATOM 4960 C C . ILE B 1 149 ? 18.5 -37.906 -28.812 1 98.75 149 ILE B C 1
ATOM 4962 O O . ILE B 1 149 ? 18.594 -37.562 -29.984 1 98.75 149 ILE B O 1
ATOM 4966 N N . THR B 1 150 ? 17.781 -38.906 -28.406 1 98.69 150 THR B N 1
ATOM 4967 C CA . THR B 1 150 ? 16.938 -39.656 -29.328 1 98.69 150 THR B CA 1
ATOM 4968 C C . THR B 1 150 ? 15.477 -39.594 -28.891 1 98.69 150 THR B C 1
ATOM 4970 O O . THR B 1 150 ? 14.57 -39.781 -29.703 1 98.69 150 THR B O 1
ATOM 4973 N N . LYS B 1 151 ? 15.258 -39.406 -27.578 1 98.75 151 LYS B N 1
ATOM 4974 C CA . LYS B 1 151 ? 13.906 -39.281 -27.047 1 98.75 151 LYS B CA 1
ATOM 4975 C C . LYS B 1 151 ? 13.797 -38.094 -26.078 1 98.75 151 LYS B C 1
ATOM 4977 O O . LYS B 1 151 ? 14.664 -37.906 -25.219 1 98.75 151 LYS B O 1
ATOM 4982 N N . ILE B 1 152 ? 12.828 -37.344 -26.297 1 98.81 152 ILE B N 1
ATOM 4983 C CA . ILE B 1 152 ? 12.461 -36.25 -25.406 1 98.81 152 ILE B CA 1
ATOM 4984 C C . ILE B 1 152 ? 11.102 -36.531 -24.781 1 98.81 152 ILE B C 1
ATOM 4986 O O . ILE B 1 152 ? 10.125 -36.75 -25.484 1 98.81 152 ILE B O 1
ATOM 4990 N N . MET B 1 153 ? 11 -36.469 -23.484 1 97.88 153 MET B N 1
ATOM 4991 C CA . MET B 1 153 ? 9.711 -36.781 -22.875 1 97.88 153 MET B CA 1
ATOM 4992 C C . MET B 1 153 ? 9.516 -36 -21.578 1 97.88 153 MET B C 1
ATOM 4994 O O . MET B 1 153 ? 10.438 -35.312 -21.125 1 97.88 153 MET B O 1
ATOM 4998 N N . LEU B 1 154 ? 8.375 -36 -21.047 1 98.62 154 LEU B N 1
ATOM 4999 C CA . LEU B 1 154 ? 8.008 -35.375 -19.766 1 98.62 154 LEU B CA 1
ATOM 5000 C C . LEU B 1 154 ? 8.109 -36.406 -18.625 1 98.62 154 LEU B C 1
ATOM 5002 O O . LEU B 1 154 ? 8.203 -37.594 -18.875 1 98.62 154 LEU B O 1
ATOM 5006 N N . PRO B 1 155 ? 8.078 -35.969 -17.406 1 98.62 155 PRO B N 1
ATOM 5007 C CA . PRO B 1 155 ? 8.32 -36.875 -16.281 1 98.62 155 PRO B CA 1
ATOM 5008 C C . PRO B 1 155 ? 7.371 -38.062 -16.266 1 98.62 155 PRO B C 1
ATOM 5010 O O . PRO B 1 155 ? 7.816 -39.219 -16.172 1 98.62 155 PRO B O 1
ATOM 5013 N N . LYS B 1 156 ? 6.125 -37.844 -16.297 1 98.38 156 LYS B N 1
ATOM 5014 C CA . LYS B 1 156 ? 5.23 -39 -16.219 1 98.38 156 LYS B CA 1
ATOM 5015 C C . LYS B 1 156 ? 5.355 -39.875 -17.453 1 98.38 156 LYS B C 1
ATOM 5017 O O . LYS B 1 156 ? 5.094 -41.094 -17.391 1 98.38 156 LYS B O 1
ATOM 5022 N N . ASP B 1 157 ? 5.703 -39.312 -18.641 1 98.62 157 ASP B N 1
ATOM 5023 C CA . ASP B 1 157 ? 5.934 -40.062 -19.859 1 98.62 157 ASP B CA 1
ATOM 5024 C C . ASP B 1 157 ? 7.051 -41.094 -19.656 1 98.62 157 ASP B C 1
ATOM 5026 O O . ASP B 1 157 ? 6.996 -42.188 -20.188 1 98.62 157 ASP B O 1
ATOM 5030 N N . TYR B 1 158 ? 8.062 -40.625 -18.938 1 98.75 158 TYR B N 1
ATOM 5031 C CA . TYR B 1 158 ? 9.172 -41.531 -18.625 1 98.75 158 TYR B CA 1
ATOM 5032 C C . TYR B 1 158 ? 8.688 -42.75 -17.859 1 98.75 158 TYR B C 1
ATOM 5034 O O . TYR B 1 158 ? 9.117 -43.875 -18.125 1 98.75 158 TYR B O 1
ATOM 5042 N N . LEU B 1 159 ? 7.848 -42.531 -16.922 1 98.44 159 LEU B N 1
ATOM 5043 C CA . LEU B 1 159 ? 7.301 -43.625 -16.156 1 98.44 159 LEU B CA 1
ATOM 5044 C C . LEU B 1 159 ? 6.516 -44.594 -17.047 1 98.44 159 LEU B C 1
ATOM 5046 O O . LEU B 1 159 ? 6.648 -45.812 -16.922 1 98.44 159 LEU B O 1
ATOM 5050 N N . ALA B 1 160 ? 5.637 -44.031 -17.859 1 98.62 160 ALA B N 1
ATOM 5051 C CA . ALA B 1 160 ? 4.879 -44.844 -18.797 1 98.62 160 ALA B CA 1
ATOM 5052 C C . ALA B 1 160 ? 5.816 -45.656 -19.688 1 98.62 160 ALA B C 1
ATOM 5054 O O . ALA B 1 160 ? 5.551 -46.844 -19.969 1 98.62 160 ALA B O 1
ATOM 5055 N N . TYR B 1 161 ? 6.84 -45 -20.141 1 98.69 161 TYR B N 1
ATOM 5056 C CA . TYR B 1 161 ? 7.82 -45.656 -21 1 98.69 161 TYR B CA 1
ATOM 5057 C C . TYR B 1 161 ? 8.492 -46.812 -20.266 1 98.69 161 TYR B C 1
ATOM 5059 O O . TYR B 1 161 ? 8.664 -47.906 -20.828 1 98.69 161 TYR B O 1
ATOM 5067 N N . CYS B 1 162 ? 8.898 -46.594 -19.016 1 98.31 162 CYS B N 1
ATOM 5068 C CA . CYS B 1 162 ? 9.562 -47.625 -18.234 1 98.31 162 CYS B CA 1
ATOM 5069 C C . CYS B 1 162 ? 8.633 -48.812 -17.969 1 98.31 162 CYS B C 1
ATOM 5071 O O . CYS B 1 162 ? 9.07 -49.938 -17.953 1 98.31 162 CYS B O 1
ATOM 5073 N N . LEU B 1 163 ? 7.414 -48.531 -17.797 1 98.44 163 LEU B N 1
ATOM 5074 C CA . LEU B 1 163 ? 6.449 -49.562 -17.406 1 98.44 163 LEU B CA 1
ATOM 5075 C C . LEU B 1 163 ? 5.957 -50.344 -18.625 1 98.44 163 LEU B C 1
ATOM 5077 O O . LEU B 1 163 ? 5.656 -51.531 -18.531 1 98.44 163 LEU B O 1
ATOM 5081 N N . SER B 1 164 ? 5.852 -49.688 -19.781 1 98 164 SER B N 1
ATOM 5082 C CA . SER B 1 164 ? 5.145 -50.312 -20.906 1 98 164 SER B CA 1
ATOM 5083 C C . SER B 1 164 ? 6.039 -50.406 -22.125 1 98 164 SER B C 1
ATOM 5085 O O . SER B 1 164 ? 5.73 -51.125 -23.078 1 98 164 SER B O 1
ATOM 5087 N N . GLY B 1 165 ? 7.086 -49.594 -22.172 1 97.62 165 GLY B N 1
ATOM 5088 C CA . GLY B 1 165 ? 7.914 -49.5 -23.359 1 97.62 165 GLY B CA 1
ATOM 5089 C C . GLY B 1 165 ? 7.391 -48.531 -24.391 1 97.62 165 GLY B C 1
ATOM 5090 O O . GLY B 1 165 ? 8.07 -48.219 -25.375 1 97.62 165 GLY B O 1
ATOM 5091 N N . SER B 1 166 ? 6.266 -47.969 -24.156 1 98.12 166 SER B N 1
ATOM 5092 C CA . SER B 1 166 ? 5.652 -47.062 -25.125 1 98.12 166 SER B CA 1
ATOM 5093 C C . SER B 1 166 ? 6.238 -45.656 -25.016 1 98.12 166 SER B C 1
ATOM 5095 O O . SER B 1 166 ? 6.176 -45.031 -23.953 1 98.12 166 SER B O 1
ATOM 5097 N N . PHE B 1 167 ? 6.848 -45.156 -26.078 1 98.5 167 PHE B N 1
ATOM 5098 C CA . PHE B 1 167 ? 7.293 -43.75 -26.172 1 98.5 167 PHE B CA 1
ATOM 5099 C C . PHE B 1 167 ? 6.129 -42.844 -26.531 1 98.5 167 PHE B C 1
ATOM 5101 O O . PHE B 1 167 ? 5.895 -42.562 -27.703 1 98.5 167 PHE B O 1
ATOM 5108 N N . CYS B 1 168 ? 5.395 -42.406 -25.484 1 98.5 168 CYS B N 1
ATOM 5109 C CA . CYS B 1 168 ? 4.113 -41.719 -25.672 1 98.5 168 CYS B CA 1
ATOM 5110 C C . CYS B 1 168 ? 3.992 -40.531 -24.734 1 98.5 168 CYS B C 1
ATOM 5112 O O . CYS B 1 168 ? 4.707 -40.438 -23.734 1 98.5 168 CYS B O 1
ATOM 5114 N N . SER B 1 169 ? 3.215 -39.562 -25.078 1 98.62 169 SER B N 1
ATOM 5115 C CA . SER B 1 169 ? 2.725 -38.5 -24.234 1 98.62 169 SER B CA 1
ATOM 5116 C C . SER B 1 169 ? 1.237 -38.25 -24.453 1 98.62 169 SER B C 1
ATOM 5118 O O . SER B 1 169 ? 0.633 -38.844 -25.359 1 98.62 169 SER B O 1
ATOM 5120 N N . ASP B 1 170 ? 0.629 -37.562 -23.516 1 98.69 170 ASP B N 1
ATOM 5121 C CA . ASP B 1 170 ? -0.761 -37.188 -23.734 1 98.69 170 ASP B CA 1
ATOM 5122 C C . ASP B 1 170 ? -0.871 -35.688 -24.109 1 98.69 170 ASP B C 1
ATOM 5124 O O . ASP B 1 170 ? 0.059 -34.938 -23.875 1 98.69 170 ASP B O 1
ATOM 5128 N N . TYR B 1 171 ? -1.982 -35.281 -24.656 1 98.75 171 TYR B N 1
ATOM 5129 C CA . TYR B 1 171 ? -2.168 -33.906 -25.156 1 98.75 171 TYR B CA 1
ATOM 5130 C C . TYR B 1 171 ? -2.088 -32.906 -24.016 1 98.75 171 TYR B C 1
ATOM 5132 O O . TYR B 1 171 ? -1.56 -31.797 -24.203 1 98.75 171 TYR B O 1
ATOM 5140 N N . SER B 1 172 ? -2.596 -33.188 -22.875 1 98.62 172 SER B N 1
ATOM 5141 C CA . SER B 1 172 ? -2.635 -32.25 -21.766 1 98.62 172 SER B CA 1
ATOM 5142 C C . SER B 1 172 ? -1.229 -31.875 -21.297 1 98.62 172 SER B C 1
ATOM 5144 O O . SER B 1 172 ? -0.905 -30.703 -21.141 1 98.62 172 SER B O 1
ATOM 5146 N N . ASP B 1 173 ? -0.435 -32.812 -21.109 1 98.62 173 ASP B N 1
ATOM 5147 C CA . ASP B 1 173 ? 0.93 -32.594 -20.641 1 98.62 173 ASP B CA 1
ATOM 5148 C C . ASP B 1 173 ? 1.799 -31.969 -21.734 1 98.62 173 ASP B C 1
ATOM 5150 O O . ASP B 1 173 ? 2.562 -31.047 -21.484 1 98.62 173 ASP B O 1
ATOM 5154 N N . ALA B 1 174 ? 1.664 -32.5 -22.938 1 98.69 174 ALA B N 1
ATOM 5155 C CA . ALA B 1 174 ? 2.436 -32.031 -24.078 1 98.69 174 ALA B CA 1
ATOM 5156 C C . ALA B 1 174 ? 2.154 -30.547 -24.344 1 98.69 174 ALA B C 1
ATOM 5158 O O . ALA B 1 174 ? 3.021 -29.812 -24.844 1 98.69 174 ALA B O 1
ATOM 5159 N N . SER B 1 175 ? 0.985 -30.141 -24.031 1 98.31 175 SER B N 1
ATOM 5160 C CA . SER B 1 175 ? 0.597 -28.734 -24.219 1 98.31 175 SER B CA 1
ATOM 5161 C C . SER B 1 175 ? 1.525 -27.797 -23.469 1 98.31 175 SER B C 1
ATOM 5163 O O . SER B 1 175 ? 1.724 -26.656 -23.875 1 98.31 175 SER B O 1
ATOM 5165 N N . GLY B 1 176 ? 2.078 -28.312 -22.422 1 97.69 176 GLY B N 1
ATOM 5166 C CA . GLY B 1 176 ? 2.898 -27.469 -21.562 1 97.69 176 GLY B CA 1
ATOM 5167 C C . GLY B 1 176 ? 4.359 -27.453 -21.984 1 97.69 176 GLY B C 1
ATOM 5168 O O . GLY B 1 176 ? 5.191 -26.859 -21.297 1 97.69 176 GLY B O 1
ATOM 5169 N N . MET B 1 177 ? 4.703 -28.047 -23.062 1 98.5 177 MET B N 1
ATOM 5170 C CA . MET B 1 177 ? 6.098 -28.141 -23.484 1 98.5 177 MET B CA 1
ATOM 5171 C C . MET B 1 177 ? 6.508 -26.922 -24.297 1 98.5 177 MET B C 1
ATOM 5173 O O . MET B 1 177 ? 7.699 -26.641 -24.469 1 98.5 177 MET B O 1
ATOM 5177 N N . LEU B 1 178 ? 5.582 -26.203 -24.797 1 98.5 178 LEU B N 1
ATOM 5178 C CA . LEU B 1 178 ? 5.789 -25.141 -25.766 1 98.5 178 LEU B CA 1
ATOM 5179 C C . LEU B 1 178 ? 6.348 -25.703 -27.062 1 98.5 178 LEU B C 1
ATOM 5181 O O . LEU B 1 178 ? 7.199 -25.062 -27.703 1 98.5 178 LEU B O 1
ATOM 5185 N N . LEU B 1 179 ? 5.965 -26.906 -27.422 1 98.69 179 LEU B N 1
ATOM 5186 C CA . LEU B 1 179 ? 6.367 -27.578 -28.656 1 98.69 179 LEU B CA 1
ATOM 5187 C C . LEU B 1 179 ? 5.145 -28.047 -29.453 1 98.69 179 LEU B C 1
ATOM 5189 O O . LEU B 1 179 ? 5.262 -28.406 -30.625 1 98.69 179 LEU B O 1
ATOM 5193 N N . MET B 1 180 ? 4.043 -27.984 -28.812 1 98.62 180 MET B N 1
ATOM 5194 C CA . MET B 1 180 ? 2.82 -28.516 -29.406 1 98.62 180 MET B CA 1
ATOM 5195 C C . MET B 1 180 ? 1.934 -27.406 -29.938 1 98.62 180 MET B C 1
ATOM 5197 O O . MET B 1 180 ? 1.808 -26.344 -29.297 1 98.62 180 MET B O 1
ATOM 5201 N N . ASP B 1 181 ? 1.395 -27.594 -31.125 1 98.5 181 ASP B N 1
ATOM 5202 C CA . ASP B 1 181 ? 0.241 -26.828 -31.594 1 98.5 181 ASP B CA 1
ATOM 5203 C C . ASP B 1 181 ? -1.04 -27.281 -30.891 1 98.5 181 ASP B C 1
ATOM 5205 O O . ASP B 1 181 ? -1.688 -28.234 -31.344 1 98.5 181 ASP B O 1
ATOM 5209 N N . VAL B 1 182 ? -1.397 -26.594 -29.859 1 98.5 182 VAL B N 1
ATOM 5210 C CA . VAL B 1 182 ? -2.449 -27.031 -28.953 1 98.5 182 VAL B CA 1
ATOM 5211 C C . VAL B 1 182 ? -3.787 -27.078 -29.688 1 98.5 182 VAL B C 1
ATOM 5213 O O . VAL B 1 182 ? -4.547 -28.031 -29.547 1 98.5 182 VAL B O 1
ATOM 5216 N N . GLU B 1 183 ? -4.055 -26.078 -30.453 1 97.44 183 GLU B N 1
ATOM 5217 C CA . GLU B 1 183 ? -5.324 -25.984 -31.172 1 97.44 183 GLU B CA 1
ATOM 5218 C C . GLU B 1 183 ? -5.559 -27.203 -32.031 1 97.44 183 GLU B C 1
ATOM 5220 O O . GLU B 1 183 ? -6.668 -27.75 -32.094 1 97.44 183 GLU B O 1
ATOM 5225 N N . HIS B 1 184 ? -4.52 -27.672 -32.688 1 97.56 184 HIS B N 1
ATOM 5226 C CA . HIS B 1 184 ? -4.676 -28.734 -33.688 1 97.56 184 HIS B CA 1
ATOM 5227 C C . HIS B 1 184 ? -4.18 -30.078 -33.125 1 97.56 184 HIS B C 1
ATOM 5229 O O . HIS B 1 184 ? -4.172 -31.078 -33.844 1 97.56 184 HIS B O 1
ATOM 5235 N N . LYS B 1 185 ? -3.742 -30.078 -31.938 1 97.44 185 LYS B N 1
ATOM 5236 C CA . LYS B 1 185 ? -3.322 -31.266 -31.203 1 97.44 185 LYS B CA 1
ATOM 5237 C C . LYS B 1 185 ? -2.285 -32.062 -32 1 97.44 185 LYS B C 1
ATOM 5239 O O . LYS B 1 185 ? -2.441 -33.281 -32.188 1 97.44 185 LYS B O 1
ATOM 5244 N N . CYS B 1 186 ? -1.24 -31.391 -32.344 1 98.31 186 CYS B N 1
ATOM 5245 C CA . CYS B 1 186 ? -0.089 -32 -33 1 98.31 186 CYS B CA 1
ATOM 5246 C C . CYS B 1 186 ? 1.189 -31.234 -32.688 1 98.31 186 CYS B C 1
ATOM 5248 O O . CYS B 1 186 ? 1.139 -30.125 -32.156 1 98.31 186 CYS B O 1
ATOM 5250 N N . TRP B 1 187 ? 2.297 -31.891 -32.938 1 98.62 187 TRP B N 1
ATOM 5251 C CA . TRP B 1 187 ? 3.551 -31.188 -32.719 1 98.62 187 TRP B CA 1
ATOM 5252 C C . TRP B 1 187 ? 3.697 -30.016 -33.688 1 98.62 187 TRP B C 1
ATOM 5254 O O . TRP B 1 187 ? 3.34 -30.141 -34.875 1 98.62 187 TRP B O 1
ATOM 5264 N N . SER B 1 188 ? 4.195 -28.953 -33.281 1 98.62 188 SER B N 1
ATOM 5265 C CA . SER B 1 188 ? 4.418 -27.781 -34.094 1 98.62 188 SER B CA 1
ATOM 5266 C C . SER B 1 188 ? 5.727 -27.891 -34.875 1 98.62 188 SER B C 1
ATOM 5268 O O . SER B 1 188 ? 6.809 -27.875 -34.281 1 98.62 188 SER B O 1
ATOM 5270 N N . LYS B 1 189 ? 5.59 -27.922 -36.156 1 98.44 189 LYS B N 1
ATOM 5271 C CA . LYS B 1 189 ? 6.781 -27.984 -37 1 98.44 189 LYS B CA 1
ATOM 5272 C C . LYS B 1 189 ? 7.68 -26.781 -36.781 1 98.44 189 LYS B C 1
ATOM 5274 O O . LYS B 1 189 ? 8.906 -26.906 -36.719 1 98.44 189 LYS B O 1
ATOM 5279 N N . GLU B 1 190 ? 7.07 -25.625 -36.688 1 98.44 190 GLU B N 1
ATOM 5280 C CA . GLU B 1 190 ? 7.812 -24.391 -36.5 1 98.44 190 GLU B CA 1
ATOM 5281 C C . GLU B 1 190 ? 8.625 -24.438 -35.188 1 98.44 190 GLU B C 1
ATOM 5283 O O . GLU B 1 190 ? 9.797 -24.062 -35.188 1 98.44 190 GLU B O 1
ATOM 5288 N N . MET B 1 191 ? 8 -24.891 -34.156 1 98.69 191 MET B N 1
ATOM 5289 C CA . MET B 1 191 ? 8.695 -24.938 -32.875 1 98.69 191 MET B CA 1
ATOM 5290 C C . MET B 1 191 ? 9.797 -25.984 -32.906 1 98.69 191 MET B C 1
ATOM 5292 O O . MET B 1 191 ? 10.844 -25.812 -32.281 1 98.69 191 MET B O 1
ATOM 5296 N N . MET B 1 192 ? 9.547 -27.109 -33.531 1 98.69 192 MET B N 1
ATOM 5297 C CA . MET B 1 192 ? 10.586 -28.125 -33.688 1 98.69 192 MET B CA 1
ATOM 5298 C C . MET B 1 192 ? 11.812 -27.547 -34.406 1 98.69 192 MET B C 1
ATOM 5300 O O . MET B 1 192 ? 12.945 -27.781 -33.969 1 98.69 192 MET B O 1
ATOM 5304 N N . ASP B 1 193 ? 11.555 -26.781 -35.406 1 98.56 193 ASP B N 1
ATOM 5305 C CA . ASP B 1 193 ? 12.641 -26.156 -36.156 1 98.56 193 ASP B CA 1
ATOM 5306 C C . ASP B 1 193 ? 13.406 -25.172 -35.281 1 98.56 193 ASP B C 1
ATOM 5308 O O . ASP B 1 193 ? 14.641 -25.156 -35.281 1 98.56 193 ASP B O 1
ATOM 5312 N N . ILE B 1 194 ? 12.672 -24.406 -34.562 1 98.44 194 ILE B N 1
ATOM 5313 C CA . ILE B 1 194 ? 13.273 -23.406 -33.688 1 98.44 194 ILE B CA 1
ATOM 5314 C C . ILE B 1 194 ? 14.164 -24.094 -32.656 1 98.44 194 ILE B C 1
ATOM 5316 O O . ILE B 1 194 ? 15.266 -23.625 -32.375 1 98.44 194 ILE B O 1
ATOM 5320 N N . CYS B 1 195 ? 13.703 -25.203 -32.125 1 98.44 195 CYS B N 1
ATOM 5321 C CA . CYS B 1 195 ? 14.414 -25.875 -31.047 1 98.44 195 CYS B CA 1
ATOM 5322 C C . CYS B 1 195 ? 15.461 -26.828 -31.594 1 98.44 195 CYS B C 1
ATOM 5324 O O . CYS B 1 195 ? 16.328 -27.312 -30.844 1 98.44 195 CYS B O 1
ATOM 5326 N N . GLY B 1 196 ? 15.398 -27.109 -32.844 1 98.25 196 GLY B N 1
ATOM 5327 C CA . GLY B 1 196 ? 16.359 -28 -33.469 1 98.25 196 GLY B CA 1
ATOM 5328 C C . GLY B 1 196 ? 16.109 -29.469 -33.125 1 98.25 196 GLY B C 1
ATOM 5329 O O . GLY B 1 196 ? 17.047 -30.234 -32.906 1 98.25 196 GLY B O 1
ATOM 5330 N N . VAL B 1 197 ? 14.883 -29.844 -33.062 1 98.31 197 VAL B N 1
ATOM 5331 C CA . VAL B 1 197 ? 14.539 -31.234 -32.781 1 98.31 197 VAL B CA 1
ATOM 5332 C C . VAL B 1 197 ? 13.656 -31.797 -33.875 1 98.31 197 VAL B C 1
ATOM 5334 O O . VAL B 1 197 ? 13.062 -31.031 -34.656 1 98.31 197 VAL B O 1
ATOM 5337 N N . THR B 1 198 ? 13.594 -33.125 -33.938 1 97.94 198 THR B N 1
ATOM 5338 C CA . THR B 1 198 ? 12.797 -33.781 -34.969 1 97.94 198 THR B CA 1
ATOM 5339 C C . THR B 1 198 ? 11.586 -34.469 -34.344 1 97.94 198 THR B C 1
ATOM 5341 O O . THR B 1 198 ? 11.531 -34.688 -33.125 1 97.94 198 THR B O 1
ATOM 5344 N N . GLU B 1 199 ? 10.617 -34.75 -35.156 1 97.5 199 GLU B N 1
ATOM 5345 C CA . GLU B 1 199 ? 9.406 -35.406 -34.688 1 97.5 199 GLU B CA 1
ATOM 5346 C C . GLU B 1 199 ? 9.711 -36.781 -34.094 1 97.5 199 GLU B C 1
ATOM 5348 O O . GLU B 1 199 ? 9.047 -37.219 -33.156 1 97.5 199 GLU B O 1
ATOM 5353 N N . GLU B 1 200 ? 10.727 -37.5 -34.656 1 97.5 200 GLU B N 1
ATOM 5354 C CA . GLU B 1 200 ? 11.109 -38.812 -34.188 1 97.5 200 GLU B CA 1
ATOM 5355 C C . GLU B 1 200 ? 11.617 -38.75 -32.75 1 97.5 200 GLU B C 1
ATOM 5357 O O . GLU B 1 200 ? 11.57 -39.75 -32 1 97.5 200 GLU B O 1
ATOM 5362 N N . GLN B 1 201 ? 12.094 -37.625 -32.375 1 98.62 201 GLN B N 1
ATOM 5363 C CA . GLN B 1 201 ? 12.625 -37.438 -31.047 1 98.62 201 GLN B CA 1
ATOM 5364 C C . GLN B 1 201 ? 11.516 -37.125 -30.047 1 98.62 201 GLN B C 1
ATOM 5366 O O . GLN B 1 201 ? 11.742 -37.094 -28.844 1 98.62 201 GLN B O 1
ATOM 5371 N N . LEU B 1 202 ? 10.328 -36.844 -30.547 1 98.75 202 LEU B N 1
ATOM 5372 C CA . LEU B 1 202 ? 9.188 -36.531 -29.703 1 98.75 202 LEU B CA 1
ATOM 5373 C C . LEU B 1 202 ? 8.219 -37.688 -29.609 1 98.75 202 LEU B C 1
ATOM 5375 O O . LEU B 1 202 ? 8.094 -38.469 -30.562 1 98.75 202 LEU B O 1
ATOM 5379 N N . PRO B 1 203 ? 7.586 -37.844 -28.484 1 98.75 203 PRO B N 1
ATOM 5380 C CA . PRO B 1 203 ? 6.699 -39 -28.297 1 98.75 203 PRO B CA 1
ATOM 5381 C C . PRO B 1 203 ? 5.43 -38.906 -29.141 1 98.75 203 PRO B C 1
ATOM 5383 O O . PRO B 1 203 ? 5.008 -37.812 -29.516 1 98.75 203 PRO B O 1
ATOM 5386 N N . LYS B 1 204 ? 4.867 -40.094 -29.406 1 98.5 204 LYS B N 1
ATOM 5387 C CA . LYS B 1 204 ? 3.545 -40.125 -30.016 1 98.5 204 LYS B CA 1
ATOM 5388 C C . LYS B 1 204 ? 2.484 -39.562 -29.078 1 98.5 204 LYS B C 1
ATOM 5390 O O . LYS B 1 204 ? 2.51 -39.844 -27.875 1 98.5 204 LYS B O 1
ATOM 5395 N N . LEU B 1 205 ? 1.537 -38.781 -29.641 1 98.69 205 LEU B N 1
ATOM 5396 C CA . LEU B 1 205 ? 0.554 -38.094 -28.812 1 98.69 205 LEU B CA 1
ATOM 5397 C C . LEU B 1 205 ? -0.742 -38.906 -28.734 1 98.69 205 LEU B C 1
ATOM 5399 O O . LEU B 1 205 ? -1.188 -39.469 -29.734 1 98.69 205 LEU B O 1
ATOM 5403 N N . TYR B 1 206 ? -1.286 -38.938 -27.516 1 98.81 206 TYR B N 1
ATOM 5404 C CA . TYR B 1 206 ? -2.525 -39.656 -27.234 1 98.81 206 TYR B CA 1
ATOM 5405 C C . TYR B 1 206 ? -3.473 -38.781 -26.406 1 98.81 206 TYR B C 1
ATOM 5407 O O . TYR B 1 206 ? -3.051 -37.812 -25.781 1 98.81 206 TYR B O 1
ATOM 5415 N N . GLU B 1 207 ? -4.766 -39.156 -26.516 1 98.69 207 GLU B N 1
ATOM 5416 C CA . GLU B 1 207 ? -5.633 -38.656 -25.453 1 98.69 207 GLU B CA 1
ATOM 5417 C C . GLU B 1 207 ? -5.238 -39.25 -24.109 1 98.69 207 GLU B C 1
ATOM 5419 O O . GLU B 1 207 ? -4.711 -40.344 -24.031 1 98.69 207 GLU B O 1
ATOM 5424 N N . SER B 1 208 ? -5.59 -38.562 -23.062 1 98.81 208 SER B N 1
ATOM 5425 C CA . SER B 1 208 ? -5.129 -38.875 -21.719 1 98.81 208 SER B CA 1
ATOM 5426 C C . SER B 1 208 ? -5.668 -40.219 -21.266 1 98.81 208 SER B C 1
ATOM 5428 O O . SER B 1 208 ? -5.059 -40.906 -20.422 1 98.81 208 SER B O 1
ATOM 5430 N N . TYR B 1 209 ? -6.824 -40.656 -21.797 1 98.69 209 TYR B N 1
ATOM 5431 C CA . TYR B 1 209 ? -7.512 -41.844 -21.328 1 98.69 209 TYR B CA 1
ATOM 5432 C C . TYR B 1 209 ? -7.246 -43.031 -22.25 1 98.69 209 TYR B C 1
ATOM 5434 O O . TYR B 1 209 ? -7.82 -44.094 -22.078 1 98.69 209 TYR B O 1
ATOM 5442 N N . GLU B 1 210 ? -6.414 -42.875 -23.203 1 98.81 210 GLU B N 1
ATOM 5443 C CA . GLU B 1 210 ? -6.152 -43.938 -24.172 1 98.81 210 GLU B CA 1
ATOM 5444 C C . GLU B 1 210 ? -5.113 -44.938 -23.641 1 98.81 210 GLU B C 1
ATOM 5446 O O . GLU B 1 210 ? -4.16 -44.531 -22.953 1 98.81 210 GLU B O 1
ATOM 5451 N N . VAL B 1 211 ? -5.293 -46.188 -24 1 98.81 211 VAL B N 1
ATOM 5452 C CA . VAL B 1 211 ? -4.332 -47.219 -23.672 1 98.81 211 VAL B CA 1
ATOM 5453 C C . VAL B 1 211 ? -3.102 -47.094 -24.562 1 98.81 211 VAL B C 1
ATOM 5455 O O . VAL B 1 211 ? -3.227 -47.031 -25.797 1 98.81 211 VAL B O 1
ATOM 5458 N N . VAL B 1 212 ? -1.974 -47.094 -23.953 1 98.69 212 VAL B N 1
ATOM 5459 C CA . VAL B 1 212 ? -0.758 -46.938 -24.734 1 98.69 212 VAL B CA 1
ATOM 5460 C C . VAL B 1 212 ? 0.035 -48.219 -24.734 1 98.69 212 VAL B C 1
ATOM 5462 O O . VAL B 1 212 ? 1.032 -48.344 -25.453 1 98.69 212 VAL B O 1
ATOM 5465 N N . GLY B 1 213 ? -0.365 -49.125 -23.938 1 98.38 213 GLY B N 1
ATOM 5466 C CA . GLY B 1 213 ? 0.263 -50.438 -23.844 1 98.38 213 GLY B CA 1
ATOM 5467 C C . GLY B 1 213 ? -0.121 -51.188 -22.578 1 98.38 213 GLY B C 1
ATOM 5468 O O . GLY B 1 213 ? -1.134 -50.875 -21.953 1 98.38 213 GLY B O 1
ATOM 5469 N N . SER B 1 214 ? 0.626 -52.25 -22.344 1 98.44 214 SER B N 1
ATOM 5470 C CA . SER B 1 214 ? 0.513 -53.031 -21.109 1 98.44 214 SER B CA 1
ATOM 5471 C C . SER B 1 214 ? 1.854 -53.094 -20.391 1 98.44 214 SER B C 1
ATOM 5473 O O . SER B 1 214 ? 2.883 -52.688 -20.922 1 98.44 214 SER B O 1
ATOM 5475 N N . LEU B 1 215 ? 1.817 -53.625 -19.172 1 98.38 215 LEU B N 1
ATOM 5476 C CA . LEU B 1 215 ? 3.057 -53.781 -18.406 1 98.38 215 LEU B CA 1
ATOM 5477 C C . LEU B 1 215 ? 4.059 -54.625 -19.172 1 98.38 215 LEU B C 1
ATOM 5479 O O . LEU B 1 215 ? 3.701 -55.688 -19.703 1 98.38 215 LEU B O 1
ATOM 5483 N N . LYS B 1 216 ? 5.305 -54.125 -19.172 1 98 216 LYS B N 1
ATOM 5484 C CA . LYS B 1 216 ? 6.367 -55 -19.656 1 98 216 LYS B CA 1
ATOM 5485 C C . LYS B 1 216 ? 6.434 -56.281 -18.844 1 98 216 LYS B C 1
ATOM 5487 O O . LYS B 1 216 ? 6.246 -56.25 -17.625 1 98 216 LYS B O 1
ATOM 5492 N N . PRO B 1 217 ? 6.738 -57.312 -19.578 1 97.56 217 PRO B N 1
ATOM 5493 C CA . PRO B 1 217 ? 6.777 -58.594 -18.875 1 97.56 217 PRO B CA 1
ATOM 5494 C C . PRO B 1 217 ? 7.688 -58.562 -17.656 1 97.56 217 PRO B C 1
ATOM 5496 O O . PRO B 1 217 ? 7.312 -59.062 -16.594 1 97.56 217 PRO B O 1
ATOM 5499 N N . GLU B 1 218 ? 8.812 -58.031 -17.75 1 97.44 218 GLU B N 1
ATOM 5500 C CA . GLU B 1 218 ? 9.766 -58 -16.641 1 97.44 218 GLU B CA 1
ATOM 5501 C C . GLU B 1 218 ? 9.242 -57.156 -15.492 1 97.44 218 GLU B C 1
ATOM 5503 O O . GLU B 1 218 ? 9.477 -57.5 -14.328 1 97.44 218 GLU B O 1
ATOM 5508 N N . VAL B 1 219 ? 8.547 -56.094 -15.812 1 97.69 219 VAL B N 1
ATOM 5509 C CA . VAL B 1 219 ? 7.98 -55.219 -14.781 1 97.69 219 VAL B CA 1
ATOM 5510 C C . VAL B 1 219 ? 6.801 -55.938 -14.109 1 97.69 219 VAL B C 1
ATOM 5512 O O . VAL B 1 219 ? 6.652 -55.875 -12.883 1 97.69 219 VAL B O 1
ATOM 5515 N N . ALA B 1 220 ? 5.957 -56.562 -14.922 1 97.94 220 ALA B N 1
ATOM 5516 C CA . ALA B 1 220 ? 4.836 -57.312 -14.391 1 97.94 220 ALA B CA 1
ATOM 5517 C C . ALA B 1 220 ? 5.312 -58.375 -13.383 1 97.94 220 ALA B C 1
ATOM 5519 O O . ALA B 1 220 ? 4.719 -58.531 -12.32 1 97.94 220 ALA B O 1
ATOM 5520 N N . ALA B 1 221 ? 6.352 -59.031 -13.758 1 97.56 221 ALA B N 1
ATOM 5521 C CA . ALA B 1 221 ? 6.926 -60.062 -12.891 1 97.56 221 ALA B CA 1
ATOM 5522 C C . ALA B 1 221 ? 7.434 -59.438 -11.586 1 97.56 221 ALA B C 1
ATOM 5524 O O . ALA B 1 221 ? 7.215 -60 -10.508 1 97.56 221 ALA B O 1
ATOM 5525 N N . GLU B 1 222 ? 8.109 -58.406 -11.711 1 96.94 222 GLU B N 1
ATOM 5526 C CA . GLU B 1 222 ? 8.648 -57.75 -10.531 1 96.94 222 GLU B CA 1
ATOM 5527 C C . GLU B 1 222 ? 7.531 -57.281 -9.602 1 96.94 222 GLU B C 1
ATOM 5529 O O . GLU B 1 222 ? 7.66 -57.375 -8.383 1 96.94 222 GLU B O 1
ATOM 5534 N N . LEU B 1 223 ? 6.434 -56.812 -10.148 1 97.69 223 LEU B N 1
ATOM 5535 C CA . LEU B 1 223 ? 5.332 -56.25 -9.383 1 97.69 223 LEU B CA 1
ATOM 5536 C C . LEU B 1 223 ? 4.371 -57.344 -8.93 1 97.69 223 LEU B C 1
ATOM 5538 O O . LEU B 1 223 ? 3.541 -57.125 -8.047 1 97.69 223 LEU B O 1
ATOM 5542 N N . GLY B 1 224 ? 4.523 -58.5 -9.484 1 97 224 GLY B N 1
ATOM 5543 C CA . GLY B 1 224 ? 3.566 -59.562 -9.242 1 97 224 GLY B CA 1
ATOM 5544 C C . GLY B 1 224 ? 2.201 -59.281 -9.844 1 97 224 GLY B C 1
ATOM 5545 O O . GLY B 1 224 ? 1.177 -59.688 -9.273 1 97 224 GLY B O 1
ATOM 5546 N N . LEU B 1 225 ? 2.186 -58.562 -10.875 1 98.19 225 LEU B N 1
ATOM 5547 C CA . LEU B 1 225 ? 0.941 -58.219 -11.555 1 98.19 225 LEU B CA 1
ATOM 5548 C C . LEU B 1 225 ? 0.831 -58.969 -12.883 1 98.19 225 LEU B C 1
ATOM 5550 O O . LEU B 1 225 ? 1.813 -59.531 -13.367 1 98.19 225 LEU B O 1
ATOM 5554 N N . SER B 1 226 ? -0.375 -58.969 -13.43 1 97.56 226 SER B N 1
ATOM 5555 C CA . SER B 1 226 ? -0.601 -59.562 -14.742 1 97.56 226 SER B CA 1
ATOM 5556 C C . SER B 1 226 ? 0.05 -58.719 -15.844 1 97.56 226 SER B C 1
ATOM 5558 O O . SER B 1 226 ? 0.059 -57.5 -15.789 1 97.56 226 SER B O 1
ATOM 5560 N N . GLU B 1 227 ? 0.535 -59.344 -16.859 1 96.88 227 GLU B N 1
ATOM 5561 C CA . GLU B 1 227 ? 1.064 -58.656 -18.047 1 96.88 227 GLU B CA 1
ATOM 5562 C C . GLU B 1 227 ? -0.043 -57.938 -18.812 1 96.88 227 GLU B C 1
ATOM 5564 O O . GLU B 1 227 ? 0.233 -57.125 -19.688 1 96.88 227 GLU B O 1
ATOM 5569 N N . ASN B 1 228 ? -1.233 -58.281 -18.422 1 97.12 228 ASN B N 1
ATOM 5570 C CA . ASN B 1 228 ? -2.377 -57.688 -19.125 1 97.12 228 ASN B CA 1
ATOM 5571 C C . ASN B 1 228 ? -2.799 -56.375 -18.516 1 97.12 228 ASN B C 1
ATOM 5573 O O . ASN B 1 228 ? -3.68 -55.688 -19.047 1 97.12 228 ASN B O 1
ATOM 5577 N N . VAL B 1 229 ? -2.143 -56.031 -17.469 1 98.62 229 VAL B N 1
ATOM 5578 C CA . VAL B 1 229 ? -2.451 -54.75 -16.875 1 98.62 229 VAL B CA 1
ATOM 5579 C C . VAL B 1 229 ? -2.166 -53.625 -17.891 1 98.62 229 VAL B C 1
ATOM 5581 O O . VAL B 1 229 ? -1.04 -53.5 -18.375 1 98.62 229 VAL B O 1
ATOM 5584 N N . LYS B 1 230 ? -3.199 -52.812 -18.188 1 98.75 230 LYS B N 1
ATOM 5585 C CA . LYS B 1 230 ? -3.074 -51.781 -19.203 1 98.75 230 LYS B CA 1
ATOM 5586 C C . LYS B 1 230 ? -2.369 -50.531 -18.641 1 98.75 230 LYS B C 1
ATOM 5588 O O . LYS B 1 230 ? -2.549 -50.188 -17.469 1 98.75 230 LYS B O 1
ATOM 5593 N N . ILE B 1 231 ? -1.573 -49.969 -19.438 1 98.88 231 ILE B N 1
ATOM 5594 C CA . ILE B 1 231 ? -0.98 -48.656 -19.141 1 98.88 231 ILE B CA 1
ATOM 5595 C C . ILE B 1 231 ? -1.684 -47.562 -19.953 1 98.88 231 ILE B C 1
ATOM 5597 O O . ILE B 1 231 ? -1.728 -47.656 -21.188 1 98.88 231 ILE B O 1
ATOM 5601 N N . ILE B 1 232 ? -2.33 -46.625 -19.281 1 98.88 232 ILE B N 1
ATOM 5602 C CA . ILE B 1 232 ? -3.045 -45.531 -19.891 1 98.88 232 ILE B CA 1
ATOM 5603 C C . ILE B 1 232 ? -2.154 -44.281 -19.906 1 98.88 232 ILE B C 1
ATOM 5605 O O . ILE B 1 232 ? -1.36 -44.062 -19 1 98.88 232 ILE B O 1
ATOM 5609 N N . ALA B 1 233 ? -2.27 -43.375 -20.891 1 98.69 233 ALA B N 1
ATOM 5610 C CA . ALA B 1 233 ? -1.342 -42.312 -21.219 1 98.69 233 ALA B CA 1
ATOM 5611 C C . ALA B 1 233 ? -1.156 -41.375 -20.031 1 98.69 233 ALA B C 1
ATOM 5613 O O . ALA B 1 233 ? -0.047 -40.875 -19.781 1 98.69 233 ALA B O 1
ATOM 5614 N N . GLY B 1 234 ? -2.324 -41.062 -19.375 1 98.56 234 GLY B N 1
ATOM 5615 C CA . GLY B 1 234 ? -2.266 -40.156 -18.25 1 98.56 234 GLY B CA 1
ATOM 5616 C C . GLY B 1 234 ? -2.406 -38.688 -18.641 1 98.56 234 GLY B C 1
ATOM 5617 O O . GLY B 1 234 ? -2.93 -38.375 -19.719 1 98.56 234 GLY B O 1
ATOM 5618 N N . ALA B 1 235 ? -2.004 -37.781 -17.719 1 98.75 235 ALA B N 1
ATOM 5619 C CA . ALA B 1 235 ? -2.191 -36.344 -17.938 1 98.75 235 ALA B CA 1
ATOM 5620 C C . ALA B 1 235 ? -1.165 -35.531 -17.156 1 98.75 235 ALA B C 1
ATOM 5622 O O . ALA B 1 235 ? -0.5 -36.062 -16.266 1 98.75 235 ALA B O 1
ATOM 5623 N N . GLY B 1 236 ? -0.96 -34.281 -17.578 1 98.25 236 GLY B N 1
ATOM 5624 C CA . GLY B 1 236 ? -0.259 -33.375 -16.688 1 98.25 236 GLY B CA 1
ATOM 5625 C C . GLY B 1 236 ? -0.905 -33.281 -15.312 1 98.25 236 GLY B C 1
ATOM 5626 O O . GLY B 1 236 ? -2.098 -33.562 -15.156 1 98.25 236 GLY B O 1
ATOM 5627 N N . ASP B 1 237 ? -0.146 -32.875 -14.336 1 96.69 237 ASP B N 1
ATOM 5628 C CA . ASP B 1 237 ? -0.631 -32.875 -12.961 1 96.69 237 ASP B CA 1
ATOM 5629 C C . ASP B 1 237 ? -1.869 -32 -12.797 1 96.69 237 ASP B C 1
ATOM 5631 O O . ASP B 1 237 ? -2.832 -32.406 -12.133 1 96.69 237 ASP B O 1
ATOM 5635 N N . ASN B 1 238 ? -1.969 -30.828 -13.414 1 95.5 238 ASN B N 1
ATOM 5636 C CA . ASN B 1 238 ? -3.127 -29.953 -13.289 1 95.5 238 ASN B CA 1
ATOM 5637 C C . ASN B 1 238 ? -4.367 -30.562 -13.938 1 95.5 238 ASN B C 1
ATOM 5639 O O . ASN B 1 238 ? -5.457 -30.531 -13.359 1 95.5 238 ASN B O 1
ATOM 5643 N N . ALA B 1 239 ? -4.184 -31.094 -15.125 1 97.94 239 ALA B N 1
ATOM 5644 C CA . ALA B 1 239 ? -5.301 -31.719 -15.82 1 97.94 239 ALA B CA 1
ATOM 5645 C C . ALA B 1 239 ? -5.766 -32.969 -15.078 1 97.94 239 ALA B C 1
ATOM 5647 O O . ALA B 1 239 ? -6.965 -33.25 -15 1 97.94 239 ALA B O 1
ATOM 5648 N N . ALA B 1 240 ? -4.824 -33.719 -14.578 1 97.62 240 ALA B N 1
ATOM 5649 C CA . ALA B 1 240 ? -5.18 -34.906 -13.789 1 97.62 240 ALA B CA 1
ATOM 5650 C C . ALA B 1 240 ? -5.953 -34.5 -12.531 1 97.62 240 ALA B C 1
ATOM 5652 O O . ALA B 1 240 ? -6.941 -35.156 -12.172 1 97.62 240 ALA B O 1
ATOM 5653 N N . ALA B 1 241 ? -5.453 -33.5 -11.898 1 95.62 241 ALA B N 1
ATOM 5654 C CA . ALA B 1 241 ? -6.16 -33 -10.719 1 95.62 241 ALA B CA 1
ATOM 5655 C C . ALA B 1 241 ? -7.57 -32.562 -11.078 1 95.62 241 ALA B C 1
ATOM 5657 O O . ALA B 1 241 ? -8.508 -32.75 -10.305 1 95.62 241 ALA B O 1
ATOM 5658 N N . ALA B 1 242 ? -7.707 -31.891 -12.211 1 96.56 242 ALA B N 1
ATOM 5659 C CA . ALA B 1 242 ? -9.023 -31.469 -12.68 1 96.56 242 ALA B CA 1
ATOM 5660 C C . ALA B 1 242 ? -9.961 -32.656 -12.844 1 96.56 242 ALA B C 1
ATOM 5662 O O . ALA B 1 242 ? -11.133 -32.594 -12.461 1 96.56 242 ALA B O 1
ATOM 5663 N N . VAL B 1 243 ? -9.461 -33.719 -13.383 1 96.94 243 VAL B N 1
ATOM 5664 C CA . VAL B 1 243 ? -10.25 -34.938 -13.516 1 96.94 243 VAL B CA 1
ATOM 5665 C C . VAL B 1 243 ? -10.641 -35.469 -12.125 1 96.94 243 VAL B C 1
ATOM 5667 O O . VAL B 1 243 ? -11.797 -35.812 -11.891 1 96.94 243 VAL B O 1
ATOM 5670 N N . GLY B 1 244 ? -9.734 -35.469 -11.25 1 95.5 244 GLY B N 1
ATOM 5671 C CA . GLY B 1 244 ? -9.969 -35.969 -9.898 1 95.5 244 GLY B CA 1
ATOM 5672 C C . GLY B 1 244 ? -10.984 -35.156 -9.125 1 95.5 244 GLY B C 1
ATOM 5673 O O . GLY B 1 244 ? -11.617 -35.656 -8.195 1 95.5 244 GLY B O 1
ATOM 5674 N N . THR B 1 245 ? -11.141 -33.938 -9.508 1 94.31 245 THR B N 1
ATOM 5675 C CA . THR B 1 245 ? -12.086 -33.062 -8.828 1 94.31 245 THR B CA 1
ATOM 5676 C C . THR B 1 245 ? -13.375 -32.906 -9.633 1 94.31 245 THR B C 1
ATOM 5678 O O . THR B 1 245 ? -14.258 -32.125 -9.266 1 94.31 245 THR B O 1
ATOM 5681 N N . GLY B 1 246 ? -13.406 -33.562 -10.727 1 94.75 246 GLY B N 1
ATOM 5682 C CA . GLY B 1 246 ? -14.602 -33.562 -11.555 1 94.75 246 GLY B CA 1
ATOM 5683 C C . GLY B 1 246 ? -14.734 -32.312 -12.406 1 94.75 246 GLY B C 1
ATOM 5684 O O . GLY B 1 246 ? -15.836 -31.938 -12.805 1 94.75 246 GLY B O 1
ATOM 5685 N N . THR B 1 247 ? -13.672 -31.625 -12.617 1 96.56 247 THR B N 1
ATOM 5686 C CA . THR B 1 247 ? -13.664 -30.438 -13.469 1 96.56 247 THR B CA 1
ATOM 5687 C C . THR B 1 247 ? -13.422 -30.828 -14.93 1 96.56 247 THR B C 1
ATOM 5689 O O . THR B 1 247 ? -12.367 -30.547 -15.484 1 96.56 247 THR B O 1
ATOM 5692 N N . VAL B 1 248 ? -14.383 -31.469 -15.508 1 97.12 248 VAL B N 1
ATOM 5693 C CA . VAL B 1 248 ? -14.367 -32 -16.875 1 97.12 248 VAL B CA 1
ATOM 5694 C C . VAL B 1 248 ? -15.648 -31.594 -17.594 1 97.12 248 VAL B C 1
ATOM 5696 O O . VAL B 1 248 ? -16.703 -31.453 -16.969 1 97.12 248 VAL B O 1
ATOM 5699 N N . GLY B 1 249 ? -15.555 -31.422 -18.875 1 95.38 249 GLY B N 1
ATOM 5700 C CA . GLY B 1 249 ? -16.672 -30.906 -19.656 1 95.38 249 GLY B CA 1
ATOM 5701 C C . GLY B 1 249 ? -16.625 -29.406 -19.844 1 95.38 249 GLY B C 1
ATOM 5702 O O . GLY B 1 249 ? -15.656 -28.75 -19.469 1 95.38 249 GLY B O 1
ATOM 5703 N N . ASP B 1 250 ? -17.656 -28.812 -20.391 1 96.5 250 ASP B N 1
ATOM 5704 C CA . ASP B 1 250 ? -17.656 -27.406 -20.781 1 96.5 250 ASP B CA 1
ATOM 5705 C C . ASP B 1 250 ? -18.062 -26.516 -19.609 1 96.5 250 ASP B C 1
ATOM 5707 O O . ASP B 1 250 ? -19.078 -26.766 -18.953 1 96.5 250 ASP B O 1
ATOM 5711 N N . GLY B 1 251 ? -17.203 -25.516 -19.422 1 96.62 251 GLY B N 1
ATOM 5712 C CA . GLY B 1 251 ? -17.562 -24.453 -18.484 1 96.62 251 GLY B CA 1
ATOM 5713 C C . GLY B 1 251 ? -17.406 -24.875 -17.031 1 96.62 251 GLY B C 1
ATOM 5714 O O . GLY B 1 251 ? -18.062 -24.312 -16.156 1 96.62 251 GLY B O 1
ATOM 5715 N N . ARG B 1 252 ? -16.656 -25.891 -16.781 1 96.81 252 ARG B N 1
ATOM 5716 C CA . ARG B 1 252 ? -16.391 -26.297 -15.398 1 96.81 252 ARG B CA 1
ATOM 5717 C C . ARG B 1 252 ? -15.156 -25.578 -14.852 1 96.81 252 ARG B C 1
ATOM 5719 O O . ARG B 1 252 ? -14.273 -25.188 -15.617 1 96.81 252 ARG B O 1
ATOM 5726 N N . CYS B 1 253 ? -15.156 -25.391 -13.555 1 97.88 253 CYS B N 1
ATOM 5727 C CA . CYS B 1 253 ? -14.094 -24.594 -12.953 1 97.88 253 CYS B CA 1
ATOM 5728 C C . CYS B 1 253 ? -13.625 -25.219 -11.641 1 97.88 253 CYS B C 1
ATOM 5730 O O . CYS B 1 253 ? -14.406 -25.844 -10.93 1 97.88 253 CYS B O 1
ATOM 5732 N N . ASN B 1 254 ? -12.352 -25.156 -11.422 1 96.94 254 ASN B N 1
ATOM 5733 C CA . ASN B 1 254 ? -11.734 -25.547 -10.156 1 96.94 254 ASN B CA 1
ATOM 5734 C C . ASN B 1 254 ? -10.734 -24.484 -9.688 1 96.94 254 ASN B C 1
ATOM 5736 O O . ASN B 1 254 ? -9.867 -24.062 -10.445 1 96.94 254 ASN B O 1
ATOM 5740 N N . ILE B 1 255 ? -10.883 -24.078 -8.438 1 96.62 255 ILE B N 1
ATOM 5741 C CA . ILE B 1 255 ? -9.953 -23.141 -7.816 1 96.62 255 ILE B CA 1
ATOM 5742 C C . ILE B 1 255 ? -9.133 -23.859 -6.746 1 96.62 255 ILE B C 1
ATOM 5744 O O . ILE B 1 255 ? -9.688 -24.484 -5.84 1 96.62 255 ILE B O 1
ATOM 5748 N N . SER B 1 256 ? -7.871 -23.844 -6.926 1 93.94 256 SER B N 1
ATOM 5749 C CA . SER B 1 256 ? -6.949 -24.328 -5.902 1 93.94 256 SER B CA 1
ATOM 5750 C C . SER B 1 256 ? -6.312 -23.172 -5.141 1 93.94 256 SER B C 1
ATOM 5752 O O . SER B 1 256 ? -5.562 -22.391 -5.719 1 93.94 256 SER B O 1
ATOM 5754 N N . LEU B 1 257 ? -6.574 -23.109 -3.854 1 93.44 257 LEU B N 1
ATOM 5755 C CA . LEU B 1 257 ? -6.066 -22.016 -3.018 1 93.44 257 LEU B CA 1
ATOM 5756 C C . LEU B 1 257 ? -5 -22.531 -2.053 1 93.44 257 LEU B C 1
ATOM 5758 O O . LEU B 1 257 ? -5.23 -22.578 -0.842 1 93.44 257 LEU B O 1
ATOM 5762 N N . GLY B 1 258 ? -3.805 -22.797 -2.504 1 92.12 258 GLY B N 1
ATOM 5763 C CA . GLY B 1 258 ? -2.639 -23.125 -1.699 1 92.12 258 GLY B CA 1
ATOM 5764 C C . GLY B 1 258 ? -1.674 -21.969 -1.55 1 92.12 258 GLY B C 1
ATOM 5765 O O . GLY B 1 258 ? -2.086 -20.797 -1.563 1 92.12 258 GLY B O 1
ATOM 5766 N N . THR B 1 259 ? -0.356 -22.391 -1.317 1 91.81 259 THR B N 1
ATOM 5767 C CA . THR B 1 259 ? 0.646 -21.328 -1.29 1 91.81 259 THR B CA 1
ATOM 5768 C C . THR B 1 259 ? 0.511 -20.422 -2.514 1 91.81 259 THR B C 1
ATOM 5770 O O . THR B 1 259 ? 0.443 -19.203 -2.383 1 91.81 259 THR B O 1
ATOM 5773 N N . SER B 1 260 ? 0.476 -21.047 -3.641 1 93.62 260 SER B N 1
ATOM 5774 C CA . SER B 1 260 ? 0.093 -20.422 -4.895 1 93.62 260 SER B CA 1
ATOM 5775 C C . SER B 1 260 ? -1.371 -20.688 -5.227 1 93.62 260 SER B C 1
ATOM 5777 O O . SER B 1 260 ? -2.055 -21.406 -4.504 1 93.62 260 SER B O 1
ATOM 5779 N N . GLY B 1 261 ? -1.913 -19.984 -6.156 1 94.44 261 GLY B N 1
ATOM 5780 C CA . GLY B 1 261 ? -3.291 -20.172 -6.586 1 94.44 261 GLY B CA 1
ATOM 5781 C C . GLY B 1 261 ? -3.414 -20.562 -8.047 1 94.44 261 GLY B C 1
ATOM 5782 O O . GLY B 1 261 ? -2.635 -20.094 -8.883 1 94.44 261 GLY B O 1
ATOM 5783 N N . THR B 1 262 ? -4.375 -21.422 -8.32 1 96.19 262 THR B N 1
ATOM 5784 C CA . THR B 1 262 ? -4.652 -21.828 -9.703 1 96.19 262 THR B CA 1
ATOM 5785 C C . THR B 1 262 ? -6.152 -21.797 -9.977 1 96.19 262 THR B C 1
ATOM 5787 O O . THR B 1 262 ? -6.949 -22.203 -9.125 1 96.19 262 THR B O 1
ATOM 5790 N N . ILE B 1 263 ? -6.504 -21.297 -11.055 1 97.5 263 ILE B N 1
ATOM 5791 C CA . ILE B 1 263 ? -7.863 -21.438 -11.57 1 97.5 263 ILE B CA 1
ATOM 5792 C C . ILE B 1 263 ? -7.844 -22.234 -12.875 1 97.5 263 ILE B C 1
ATOM 5794 O O . ILE B 1 263 ? -7.113 -21.891 -13.805 1 97.5 263 ILE B O 1
ATOM 5798 N N . PHE B 1 264 ? -8.5 -23.312 -12.82 1 97.88 264 PHE B N 1
ATOM 5799 C CA . PHE B 1 264 ? -8.609 -24.219 -13.953 1 97.88 264 PHE B CA 1
ATOM 5800 C C . PHE B 1 264 ? -10.023 -24.203 -14.531 1 97.88 264 PHE B C 1
ATOM 5802 O O . PHE B 1 264 ? -10.992 -24.484 -13.828 1 97.88 264 PHE B O 1
ATOM 5809 N N . ILE B 1 265 ? -10.156 -23.875 -15.82 1 98.06 265 ILE B N 1
ATOM 5810 C CA . ILE B 1 265 ? -11.461 -23.781 -16.469 1 98.06 265 ILE B CA 1
ATOM 5811 C C . ILE B 1 265 ? -11.492 -24.688 -17.703 1 98.06 265 ILE B C 1
ATOM 5813 O O . ILE B 1 265 ? -10.758 -24.453 -18.672 1 98.06 265 ILE B O 1
ATOM 5817 N N . SER B 1 266 ? -12.352 -25.719 -17.641 1 97.81 266 SER B N 1
ATOM 5818 C CA . SER B 1 266 ? -12.492 -26.609 -18.797 1 97.81 266 SER B CA 1
ATOM 5819 C C . SER B 1 266 ? -13.367 -25.984 -19.875 1 97.81 266 SER B C 1
ATOM 5821 O O . SER B 1 266 ? -14.32 -25.266 -19.562 1 97.81 266 SER B O 1
ATOM 5823 N N . SER B 1 267 ? -13.055 -26.266 -21.031 1 97.12 267 SER B N 1
ATOM 5824 C CA . SER B 1 267 ? -13.773 -25.734 -22.172 1 97.12 267 SER B CA 1
ATOM 5825 C C . SER B 1 267 ? -13.891 -26.781 -23.281 1 97.12 267 SER B C 1
ATOM 5827 O O . SER B 1 267 ? -12.922 -27.469 -23.609 1 97.12 267 SER B O 1
ATOM 5829 N N . ALA B 1 268 ? -15.047 -26.859 -23.859 1 95.62 268 ALA B N 1
ATOM 5830 C CA . ALA B 1 268 ? -15.258 -27.781 -24.984 1 95.62 268 ALA B CA 1
ATOM 5831 C C . ALA B 1 268 ? -14.516 -27.297 -26.219 1 95.62 268 ALA B C 1
ATOM 5833 O O . ALA B 1 268 ? -14.07 -28.109 -27.047 1 95.62 268 ALA B O 1
ATOM 5834 N N . ASN B 1 269 ? -14.406 -26.031 -26.297 1 95.44 269 ASN B N 1
ATOM 5835 C CA . ASN B 1 269 ? -13.766 -25.438 -27.469 1 95.44 269 ASN B CA 1
ATOM 5836 C C . ASN B 1 269 ? -12.414 -24.828 -27.125 1 95.44 269 ASN B C 1
ATOM 5838 O O . ASN B 1 269 ? -12.18 -24.406 -25.984 1 95.44 269 ASN B O 1
ATOM 5842 N N . PHE B 1 270 ? -11.586 -24.859 -28.188 1 96.62 270 PHE B N 1
ATOM 5843 C CA . PHE B 1 270 ? -10.289 -24.188 -28.047 1 96.62 270 PHE B CA 1
ATOM 5844 C C . PHE B 1 270 ? -10.461 -22.688 -27.953 1 96.62 270 PHE B C 1
ATOM 5846 O O . PHE B 1 270 ? -11.312 -22.109 -28.625 1 96.62 270 PHE B O 1
ATOM 5853 N N . GLY B 1 271 ? -9.664 -22.016 -27.078 1 94.69 271 GLY B N 1
ATOM 5854 C CA . GLY B 1 271 ? -9.633 -20.578 -26.969 1 94.69 271 GLY B CA 1
ATOM 5855 C C . GLY B 1 271 ? -8.328 -20.047 -26.422 1 94.69 271 GLY B C 1
ATOM 5856 O O . GLY B 1 271 ? -7.719 -20.672 -25.547 1 94.69 271 GLY B O 1
ATOM 5857 N N . VAL B 1 272 ? -7.895 -18.922 -26.969 1 94.56 272 VAL B N 1
ATOM 5858 C CA . VAL B 1 272 ? -6.707 -18.219 -26.484 1 94.56 272 VAL B CA 1
ATOM 5859 C C . VAL B 1 272 ? -6.938 -16.719 -26.516 1 94.56 272 VAL B C 1
ATOM 5861 O O . VAL B 1 272 ? -7.52 -16.188 -27.469 1 94.56 272 VAL B O 1
ATOM 5864 N N . ASP B 1 273 ? -6.609 -16.094 -25.406 1 92 273 ASP B N 1
ATOM 5865 C CA . ASP B 1 273 ? -6.805 -14.641 -25.359 1 92 273 ASP B CA 1
ATOM 5866 C C . ASP B 1 273 ? -5.617 -13.906 -25.984 1 92 273 ASP B C 1
ATOM 5868 O O . ASP B 1 273 ? -4.531 -14.477 -26.125 1 92 273 ASP B O 1
ATOM 5872 N N . LYS B 1 274 ? -5.746 -12.633 -26.297 1 89.31 274 LYS B N 1
ATOM 5873 C CA . LYS B 1 274 ? -4.785 -11.844 -27.047 1 89.31 274 LYS B CA 1
ATOM 5874 C C . LYS B 1 274 ? -3.496 -11.633 -26.266 1 89.31 274 LYS B C 1
ATOM 5876 O O . LYS B 1 274 ? -2.42 -11.484 -26.844 1 89.31 274 LYS B O 1
ATOM 5881 N N . ASN B 1 275 ? -3.59 -11.695 -25 1 90.31 275 ASN B N 1
ATOM 5882 C CA . ASN B 1 275 ? -2.434 -11.352 -24.172 1 90.31 275 ASN B CA 1
ATOM 5883 C C . ASN B 1 275 ? -1.837 -12.578 -23.5 1 90.31 275 ASN B C 1
ATOM 5885 O O . ASN B 1 275 ? -0.917 -12.461 -22.688 1 90.31 275 ASN B O 1
ATOM 5889 N N . ASN B 1 276 ? -2.359 -13.703 -23.844 1 94.25 276 ASN B N 1
ATOM 5890 C CA . ASN B 1 276 ? -1.949 -14.938 -23.188 1 94.25 276 ASN B CA 1
ATOM 5891 C C . ASN B 1 276 ? -1.961 -14.789 -21.672 1 94.25 276 ASN B C 1
ATOM 5893 O O . ASN B 1 276 ? -1 -15.164 -21 1 94.25 276 ASN B O 1
ATOM 5897 N N . ALA B 1 277 ? -3.016 -14.172 -21.219 1 94.19 277 ALA B N 1
ATOM 5898 C CA . ALA B 1 277 ? -3.182 -13.969 -19.781 1 94.19 277 ALA B CA 1
ATOM 5899 C C . ALA B 1 277 ? -3.344 -15.297 -19.062 1 94.19 277 ALA B C 1
ATOM 5901 O O . ALA B 1 277 ? -2.99 -15.422 -17.891 1 94.19 277 ALA B O 1
ATOM 5902 N N . LEU B 1 278 ? -3.951 -16.234 -19.75 1 96.19 278 LEU B N 1
ATOM 5903 C CA . LEU B 1 278 ? -4.102 -17.594 -19.25 1 96.19 278 LEU B CA 1
ATOM 5904 C C . LEU B 1 278 ? -3.381 -18.578 -20.156 1 96.19 278 LEU B C 1
ATOM 5906 O O . LEU B 1 278 ? -3.23 -18.328 -21.359 1 96.19 278 LEU B O 1
ATOM 5910 N N . HIS B 1 279 ? -2.943 -19.688 -19.562 1 96.38 279 HIS B N 1
ATOM 5911 C CA . HIS B 1 279 ? -2.461 -20.797 -20.391 1 96.38 279 HIS B CA 1
ATOM 5912 C C . HIS B 1 279 ? -3.609 -21.484 -21.109 1 96.38 279 HIS B C 1
ATOM 5914 O O . HIS B 1 279 ? -4.676 -21.703 -20.531 1 96.38 279 HIS B O 1
ATOM 5920 N N . SER B 1 280 ? -3.434 -21.703 -22.328 1 97.31 280 SER B N 1
ATOM 5921 C CA . SER B 1 280 ? -4.379 -22.484 -23.125 1 97.31 280 SER B CA 1
ATOM 5922 C C . SER B 1 280 ? -3.816 -23.859 -23.469 1 97.31 280 SER B C 1
ATOM 5924 O O . SER B 1 280 ? -2.883 -23.969 -24.266 1 97.31 280 SER B O 1
ATOM 5926 N N . PHE B 1 281 ? -4.391 -24.891 -22.859 1 98.25 281 PHE B N 1
ATOM 5927 C CA . PHE B 1 281 ? -3.887 -26.25 -23 1 98.25 281 PHE B CA 1
ATOM 5928 C C . PHE B 1 281 ? -5.016 -27.203 -23.359 1 98.25 281 PHE B C 1
ATOM 5930 O O . PHE B 1 281 ? -6.191 -26.875 -23.203 1 98.25 281 PHE B O 1
ATOM 5937 N N . ALA B 1 282 ? -4.602 -28.375 -23.875 1 98.5 282 ALA B N 1
ATOM 5938 C CA . ALA B 1 282 ? -5.543 -29.5 -23.984 1 98.5 282 ALA B CA 1
ATOM 5939 C C . ALA B 1 282 ? -5.883 -30.062 -22.609 1 98.5 282 ALA B C 1
ATOM 5941 O O . ALA B 1 282 ? -5.07 -30 -21.672 1 98.5 282 ALA B O 1
ATOM 5942 N N . HIS B 1 283 ? -7.07 -30.516 -22.484 1 98.44 283 HIS B N 1
ATOM 5943 C CA . HIS B 1 283 ? -7.535 -31.141 -21.234 1 98.44 283 HIS B CA 1
ATOM 5944 C C . HIS B 1 283 ? -7.449 -32.656 -21.312 1 98.44 283 HIS B C 1
ATOM 5946 O O . HIS B 1 283 ? -7.246 -33.219 -22.391 1 98.44 283 HIS B O 1
ATOM 5952 N N . ALA B 1 284 ? -7.566 -33.312 -20.141 1 98.56 284 ALA B N 1
ATOM 5953 C CA . ALA B 1 284 ? -7.477 -34.781 -20.047 1 98.56 284 ALA B CA 1
ATOM 5954 C C . ALA B 1 284 ? -8.805 -35.438 -20.438 1 98.56 284 ALA B C 1
ATOM 5956 O O . ALA B 1 284 ? -8.883 -36.656 -20.547 1 98.56 284 ALA B O 1
ATOM 5957 N N . ASP B 1 285 ? -9.82 -34.656 -20.703 1 98.19 285 ASP B N 1
ATOM 5958 C CA . ASP B 1 285 ? -11.133 -35.188 -21.016 1 98.19 285 ASP B CA 1
ATOM 5959 C C . ASP B 1 285 ? -11.383 -35.156 -22.531 1 98.19 285 ASP B C 1
ATOM 5961 O O . ASP B 1 285 ? -12.508 -35.406 -22.984 1 98.19 285 ASP B O 1
ATOM 5965 N N . GLY B 1 286 ? -10.375 -34.781 -23.25 1 97.62 286 GLY B N 1
ATOM 5966 C CA . GLY B 1 286 ? -10.477 -34.781 -24.703 1 97.62 286 GLY B CA 1
ATOM 5967 C C . GLY B 1 286 ? -10.703 -33.438 -25.297 1 97.62 286 GLY B C 1
ATOM 5968 O O . GLY B 1 286 ? -10.672 -33.281 -26.531 1 97.62 286 GLY B O 1
ATOM 5969 N N . HIS B 1 287 ? -10.859 -32.438 -24.484 1 97.69 287 HIS B N 1
ATOM 5970 C CA . HIS B 1 287 ? -11.117 -31.094 -24.953 1 97.69 287 HIS B CA 1
ATOM 5971 C C . HIS B 1 287 ? -9.984 -30.141 -24.562 1 97.69 287 HIS B C 1
ATOM 5973 O O . HIS B 1 287 ? -8.812 -30.438 -24.812 1 97.69 287 HIS B O 1
ATOM 5979 N N . TYR B 1 288 ? -10.367 -28.953 -24.078 1 98.25 288 TYR B N 1
ATOM 5980 C CA . TYR B 1 288 ? -9.352 -27.953 -23.75 1 98.25 288 TYR B CA 1
ATOM 5981 C C . TYR B 1 288 ? -9.594 -27.359 -22.375 1 98.25 288 TYR B C 1
ATOM 5983 O O . TYR B 1 288 ? -10.617 -27.641 -21.734 1 98.25 288 TYR B O 1
ATOM 5991 N N . HIS B 1 289 ? -8.617 -26.609 -21.938 1 97.94 289 HIS B N 1
ATOM 5992 C CA . HIS B 1 289 ? -8.82 -25.844 -20.719 1 97.94 289 HIS B CA 1
ATOM 5993 C C . HIS B 1 289 ? -7.988 -24.562 -20.734 1 97.94 289 HIS B C 1
ATOM 5995 O O . HIS B 1 289 ? -7.035 -24.438 -21.516 1 97.94 289 HIS B O 1
ATOM 6001 N N . LEU B 1 290 ? -8.438 -23.594 -20 1 97.56 290 LEU B N 1
ATOM 6002 C CA . LEU B 1 290 ? -7.684 -22.406 -19.625 1 97.56 290 LEU B CA 1
ATOM 6003 C C . LEU B 1 290 ? -7.23 -22.469 -18.172 1 97.56 290 LEU B C 1
ATOM 6005 O O . LEU B 1 290 ? -7.957 -22.984 -17.312 1 97.56 290 LEU B O 1
ATOM 6009 N N . MET B 1 291 ? -6.047 -22 -17.984 1 97.56 291 MET B N 1
ATOM 6010 C CA . MET B 1 291 ? -5.52 -22.078 -16.625 1 97.56 291 MET B CA 1
ATOM 6011 C C . MET B 1 291 ? -4.828 -20.781 -16.234 1 97.56 291 MET B C 1
ATOM 6013 O O . MET B 1 291 ? -3.986 -20.266 -16.984 1 97.56 291 MET B O 1
ATOM 6017 N N . GLY B 1 292 ? -5.25 -20.234 -15.172 1 96.94 292 GLY B N 1
ATOM 6018 C CA . GLY B 1 292 ? -4.555 -19.125 -14.539 1 96.94 292 GLY B CA 1
ATOM 6019 C C . GLY B 1 292 ? -3.734 -19.531 -13.336 1 96.94 292 GLY B C 1
ATOM 6020 O O . GLY B 1 292 ? -4.18 -20.344 -12.523 1 96.94 292 GLY B O 1
ATOM 6021 N N . CYS B 1 293 ? -2.521 -19.016 -13.258 1 95.12 293 CYS B N 1
ATOM 6022 C CA . CYS B 1 293 ? -1.622 -19.344 -12.148 1 95.12 293 CYS B CA 1
ATOM 6023 C C . CYS B 1 293 ? -1.209 -18.078 -11.398 1 95.12 293 CYS B C 1
ATOM 6025 O O . CYS B 1 293 ? -0.648 -17.156 -11.992 1 95.12 293 CYS B O 1
ATOM 6027 N N . MET B 1 294 ? -1.497 -18.062 -10.125 1 96 294 MET B N 1
ATOM 6028 C CA . MET B 1 294 ? -1.037 -17 -9.227 1 96 294 MET B CA 1
ATOM 6029 C C . MET B 1 294 ? 0.163 -17.469 -8.406 1 96 294 MET B C 1
ATOM 6031 O O . MET B 1 294 ? 0.14 -18.547 -7.828 1 96 294 MET B O 1
ATOM 6035 N N . LEU B 1 295 ? 1.132 -16.641 -8.328 1 93.19 295 LEU B N 1
ATOM 6036 C CA . LEU B 1 295 ? 2.357 -17.047 -7.645 1 93.19 295 LEU B CA 1
ATOM 6037 C C . LEU B 1 295 ? 2.195 -16.969 -6.133 1 93.19 295 LEU B C 1
ATOM 6039 O O . LEU B 1 295 ? 2.857 -17.688 -5.391 1 93.19 295 LEU B O 1
ATOM 6043 N N . SER B 1 296 ? 1.373 -16.031 -5.66 1 94.75 296 SER B N 1
ATOM 6044 C CA . SER B 1 296 ? 1.087 -15.883 -4.238 1 94.75 296 SER B CA 1
ATOM 6045 C C . SER B 1 296 ? -0.414 -15.805 -3.98 1 94.75 296 SER B C 1
ATOM 6047 O O . SER B 1 296 ? -1.075 -14.859 -4.422 1 94.75 296 SER B O 1
ATOM 6049 N N . ALA B 1 297 ? -0.922 -16.812 -3.309 1 96.62 297 ALA B N 1
ATOM 6050 C CA . ALA B 1 297 ? -2.33 -16.812 -2.924 1 96.62 297 ALA B CA 1
ATOM 6051 C C . ALA B 1 297 ? -2.484 -16.938 -1.41 1 96.62 297 ALA B C 1
ATOM 6053 O O . ALA B 1 297 ? -2.377 -15.953 -0.682 1 96.62 297 ALA B O 1
ATOM 6054 N N . ALA B 1 298 ? -2.561 -18.219 -0.897 1 95.38 298 ALA B N 1
ATOM 6055 C CA . ALA B 1 298 ? -2.658 -18.375 0.55 1 95.38 298 ALA B CA 1
ATOM 6056 C C . ALA B 1 298 ? -1.373 -17.938 1.242 1 95.38 298 ALA B C 1
ATOM 6058 O O . ALA B 1 298 ? -1.384 -17.594 2.426 1 95.38 298 ALA B O 1
ATOM 6059 N N . SER B 1 299 ? -0.336 -17.938 0.51 1 94.56 299 SER B N 1
ATOM 6060 C CA . SER B 1 299 ? 0.928 -17.469 1.068 1 94.56 299 SER B CA 1
ATOM 6061 C C . SER B 1 299 ? 0.84 -15.992 1.479 1 94.56 299 SER B C 1
ATOM 6063 O O . SER B 1 299 ? 1.562 -15.555 2.373 1 94.56 299 SER B O 1
ATOM 6065 N N . CYS B 1 300 ? -0.018 -15.258 0.844 1 97.69 300 CYS B N 1
ATOM 6066 C CA . CYS B 1 300 ? -0.214 -13.867 1.242 1 97.69 300 CYS B CA 1
ATOM 6067 C C . CYS B 1 300 ? -0.746 -13.781 2.668 1 97.69 300 CYS B C 1
ATOM 6069 O O . CYS B 1 300 ? -0.294 -12.945 3.453 1 97.69 300 CYS B O 1
ATOM 6071 N N . ASN B 1 301 ? -1.747 -14.602 2.93 1 96.94 301 ASN B N 1
ATOM 6072 C CA . ASN B 1 301 ? -2.301 -14.656 4.277 1 96.94 301 ASN B CA 1
ATOM 6073 C C . ASN B 1 301 ? -1.252 -15.094 5.297 1 96.94 301 ASN B C 1
ATOM 6075 O O . ASN B 1 301 ? -1.167 -14.531 6.387 1 96.94 301 ASN B O 1
ATOM 6079 N N . LYS B 1 302 ? -0.545 -16.094 4.945 1 96.12 302 LYS B N 1
ATOM 6080 C CA . LYS B 1 302 ? 0.518 -16.594 5.816 1 96.12 302 LYS B CA 1
ATOM 6081 C C . LYS B 1 302 ? 1.561 -15.508 6.074 1 96.12 302 LYS B C 1
ATOM 6083 O O . LYS B 1 302 ? 1.954 -15.281 7.223 1 96.12 302 LYS B O 1
ATOM 6088 N N . TRP B 1 303 ? 2.008 -14.875 5.043 1 97.56 303 TRP B N 1
ATOM 6089 C CA . TRP B 1 303 ? 2.984 -13.789 5.137 1 97.56 303 TRP B CA 1
ATOM 6090 C C . TRP B 1 303 ? 2.484 -12.688 6.059 1 97.56 303 TRP B C 1
ATOM 6092 O O . TRP B 1 303 ? 3.18 -12.289 7 1 97.56 303 TRP B O 1
ATOM 6102 N N . TRP B 1 304 ? 1.295 -12.219 5.832 1 98.44 304 TRP B N 1
ATOM 6103 C CA . TRP B 1 304 ? 0.736 -11.117 6.621 1 98.44 304 TRP B CA 1
ATOM 6104 C C . TRP B 1 304 ? 0.637 -11.508 8.094 1 98.44 304 TRP B C 1
ATOM 6106 O O . TRP B 1 304 ? 1.063 -10.75 8.969 1 98.44 304 TRP B O 1
ATOM 6116 N N . ALA B 1 305 ? 0.16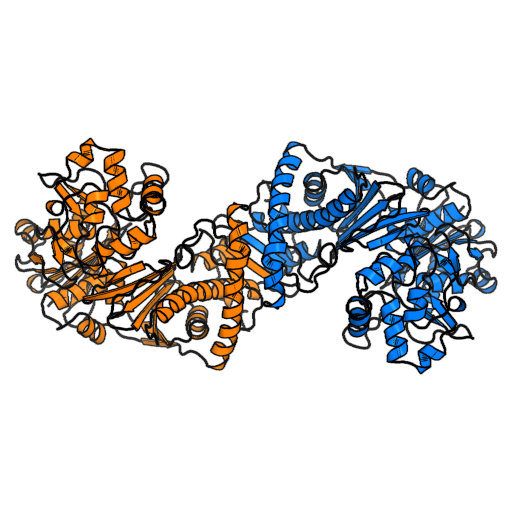4 -12.68 8.367 1 97.56 305 ALA B N 1
ATOM 6117 C CA . ALA B 1 305 ? -0.049 -13.133 9.734 1 97.56 305 ALA B CA 1
ATOM 6118 C C . ALA B 1 305 ? 1.278 -13.414 10.43 1 97.56 305 ALA B C 1
ATOM 6120 O O . ALA B 1 305 ? 1.551 -12.875 11.508 1 97.56 305 ALA B O 1
ATOM 6121 N N . GLU B 1 306 ? 2.115 -14.141 9.773 1 97.44 306 GLU B N 1
ATOM 6122 C CA . GLU B 1 306 ? 3.303 -14.648 10.461 1 97.44 306 GLU B CA 1
ATOM 6123 C C . GLU B 1 306 ? 4.449 -13.641 10.391 1 97.44 306 GLU B C 1
ATOM 6125 O O . GLU B 1 306 ? 5.156 -13.43 11.375 1 97.44 306 GLU B O 1
ATOM 6130 N N . GLU B 1 307 ? 4.672 -13.055 9.242 1 97.25 307 GLU B N 1
ATOM 6131 C CA . GLU B 1 307 ? 5.848 -12.219 9.047 1 97.25 307 GLU B CA 1
ATOM 6132 C C . GLU B 1 307 ? 5.594 -10.789 9.516 1 97.25 307 GLU B C 1
ATOM 6134 O O . GLU B 1 307 ? 6.52 -10.094 9.945 1 97.25 307 GLU B O 1
ATOM 6139 N N . ILE B 1 308 ? 4.316 -10.32 9.445 1 98.31 308 ILE B N 1
ATOM 6140 C CA . ILE B 1 308 ? 4.031 -8.922 9.773 1 98.31 308 ILE B CA 1
ATOM 6141 C C . ILE B 1 308 ? 3.369 -8.844 11.148 1 98.31 308 ILE B C 1
ATOM 6143 O O . ILE B 1 308 ? 3.855 -8.141 12.039 1 98.31 308 ILE B O 1
ATOM 6147 N N . LEU B 1 309 ? 2.316 -9.625 11.383 1 97.88 309 LEU B N 1
ATOM 6148 C CA . LEU B 1 309 ? 1.567 -9.523 12.633 1 97.88 309 LEU B CA 1
ATOM 6149 C C . LEU B 1 309 ? 2.174 -10.422 13.703 1 97.88 309 LEU B C 1
ATOM 6151 O O . LEU B 1 309 ? 1.824 -10.32 14.883 1 97.88 309 LEU B O 1
ATOM 6155 N N . HIS B 1 310 ? 3.082 -11.328 13.367 1 96.94 310 HIS B N 1
ATOM 6156 C CA . HIS B 1 310 ? 3.754 -12.266 14.25 1 96.94 310 HIS B CA 1
ATOM 6157 C C . HIS B 1 310 ? 2.744 -13.109 15.031 1 96.94 310 HIS B C 1
ATOM 6159 O O . HIS B 1 310 ? 2.834 -13.219 16.25 1 96.94 310 HIS B O 1
ATOM 6165 N N . THR B 1 311 ? 1.796 -13.734 14.273 1 96.81 311 THR B N 1
ATOM 6166 C CA . THR B 1 311 ? 0.82 -14.664 14.82 1 96.81 311 THR B CA 1
ATOM 6167 C C . THR B 1 311 ? 0.58 -15.828 13.867 1 96.81 311 THR B C 1
ATOM 6169 O O . THR B 1 311 ? 0.801 -15.695 12.656 1 96.81 311 THR B O 1
ATOM 6172 N N . ASP B 1 312 ? 0.178 -16.953 14.406 1 94.31 312 ASP B N 1
ATOM 6173 C CA . ASP B 1 312 ? -0.19 -18.109 13.594 1 94.31 312 ASP B CA 1
ATOM 6174 C C . ASP B 1 312 ? -1.646 -18.5 13.828 1 94.31 312 ASP B C 1
ATOM 6176 O O . ASP B 1 312 ? -2.074 -19.594 13.414 1 94.31 312 ASP B O 1
ATOM 6180 N N . ASP B 1 313 ? -2.352 -17.656 14.547 1 95.12 313 ASP B N 1
ATOM 6181 C CA . ASP B 1 313 ? -3.766 -17.906 14.805 1 95.12 313 ASP B CA 1
ATOM 6182 C C . ASP B 1 313 ? -4.641 -17.266 13.734 1 95.12 313 ASP B C 1
ATOM 6184 O O . ASP B 1 313 ? -5.312 -16.266 14 1 95.12 313 ASP B O 1
ATOM 6188 N N . PHE B 1 314 ? -4.738 -17.906 12.648 1 92.69 314 PHE B N 1
ATOM 6189 C CA . PHE B 1 314 ? -5.441 -17.375 11.484 1 92.69 314 PHE B CA 1
ATOM 6190 C C . PHE B 1 314 ? -6.926 -17.188 11.789 1 92.69 314 PHE B C 1
ATOM 6192 O O . PHE B 1 314 ? -7.527 -16.203 11.367 1 92.69 314 PHE B O 1
ATOM 6199 N N . ALA B 1 315 ? -7.496 -18.109 12.5 1 91.5 315 ALA B N 1
ATOM 6200 C CA . ALA B 1 315 ? -8.922 -18.047 12.828 1 91.5 315 ALA B CA 1
ATOM 6201 C C . ALA B 1 315 ? -9.234 -16.828 13.672 1 91.5 315 ALA B C 1
ATOM 6203 O O . ALA B 1 315 ? -10.25 -16.156 13.461 1 91.5 315 ALA B O 1
ATOM 6204 N N . ALA B 1 316 ? -8.414 -16.578 14.648 1 94.12 316 ALA B N 1
ATOM 6205 C CA . ALA B 1 316 ? -8.609 -15.422 15.516 1 94.12 316 ALA B CA 1
ATOM 6206 C C . ALA B 1 316 ? -8.523 -14.125 14.727 1 94.12 316 ALA B C 1
ATOM 6208 O O . ALA B 1 316 ? -9.25 -13.164 15.008 1 94.12 316 ALA B O 1
ATOM 6209 N N . GLU B 1 317 ? -7.609 -14.07 13.75 1 94.56 317 GLU B N 1
ATOM 6210 C CA . GLU B 1 317 ? -7.41 -12.867 12.945 1 94.56 317 GLU B CA 1
ATOM 6211 C C . GLU B 1 317 ? -8.594 -12.625 12.008 1 94.56 317 GLU B C 1
ATOM 6213 O O . GLU B 1 317 ? -8.805 -11.508 11.547 1 94.56 317 GLU B O 1
ATOM 6218 N N . GLN B 1 318 ? -9.375 -13.602 11.75 1 94.19 318 GLN B N 1
ATOM 6219 C CA . GLN B 1 318 ? -10.492 -13.477 10.82 1 94.19 318 GLN B CA 1
ATOM 6220 C C . GLN B 1 318 ? -11.797 -13.188 11.562 1 94.19 318 GLN B C 1
ATOM 6222 O O . GLN B 1 318 ? -12.797 -12.82 10.953 1 94.19 318 GLN B O 1
ATOM 6227 N N . LYS B 1 319 ? -11.828 -13.336 12.875 1 93.19 319 LYS B N 1
ATOM 6228 C CA . LYS B 1 319 ? -13.039 -13.258 13.688 1 93.19 319 LYS B CA 1
ATOM 6229 C C . LYS B 1 319 ? -13.656 -11.867 13.625 1 93.19 319 LYS B C 1
ATOM 6231 O O . LYS B 1 319 ? -14.883 -11.719 13.688 1 93.19 319 LYS B O 1
ATOM 6236 N N . ASP B 1 320 ? -12.828 -10.867 13.445 1 92.56 320 ASP B N 1
ATOM 6237 C CA . ASP B 1 320 ? -13.312 -9.492 13.531 1 92.56 320 ASP B CA 1
ATOM 6238 C C . ASP B 1 320 ? -13.68 -8.953 12.148 1 92.56 320 ASP B C 1
ATOM 6240 O O . ASP B 1 320 ? -14.062 -7.785 12.016 1 92.56 320 ASP B O 1
ATOM 6244 N N . ILE B 1 321 ? -13.562 -9.758 11.133 1 95.62 321 ILE B N 1
ATOM 6245 C CA . ILE B 1 321 ? -13.969 -9.359 9.789 1 95.62 321 ILE B CA 1
ATOM 6246 C C . ILE B 1 321 ? -15.484 -9.484 9.648 1 95.62 321 ILE B C 1
ATOM 6248 O O . ILE B 1 321 ? -16.016 -10.586 9.516 1 95.62 321 ILE B O 1
ATOM 6252 N N . THR B 1 322 ? -16.219 -8.336 9.695 1 91 322 THR B N 1
ATOM 6253 C CA . THR B 1 322 ? -17.672 -8.375 9.742 1 91 322 THR B CA 1
ATOM 6254 C C . THR B 1 322 ? -18.281 -7.566 8.602 1 91 322 THR B C 1
ATOM 6256 O O . THR B 1 322 ? -19.453 -7.719 8.273 1 91 322 THR B O 1
ATOM 6259 N N . LYS B 1 323 ? -17.609 -6.746 7.938 1 91.44 323 LYS B N 1
ATOM 6260 C CA . LYS B 1 323 ? -18.141 -5.84 6.926 1 91.44 323 LYS B CA 1
ATOM 6261 C C . LYS B 1 323 ? -17.688 -6.258 5.527 1 91.44 323 LYS B C 1
ATOM 6263 O O . LYS B 1 323 ? -17.016 -5.496 4.832 1 91.44 323 LYS B O 1
ATOM 6268 N N . LEU B 1 324 ? -18.203 -7.371 5.016 1 96.88 324 LEU B N 1
ATOM 6269 C CA . LEU B 1 324 ? -17.797 -7.891 3.713 1 96.88 324 LEU B CA 1
ATOM 6270 C C . LEU B 1 324 ? -18.312 -7 2.59 1 96.88 324 LEU B C 1
ATOM 6272 O O . LEU B 1 324 ? -19.469 -6.559 2.623 1 96.88 324 LEU B O 1
ATOM 6276 N N . GLY B 1 325 ? -17.484 -6.684 1.677 1 96.62 325 GLY B N 1
ATOM 6277 C CA . GLY B 1 325 ? -17.875 -5.914 0.503 1 96.62 325 GLY B CA 1
ATOM 6278 C C . GLY B 1 325 ? -17.906 -4.418 0.757 1 96.62 325 GLY B C 1
ATOM 6279 O O . GLY B 1 325 ? -18.406 -3.654 -0.075 1 96.62 325 GLY B O 1
ATOM 6280 N N . GLU B 1 326 ? -17.422 -3.98 1.894 1 95.56 326 GLU B N 1
ATOM 6281 C CA . GLU B 1 326 ? -17.469 -2.562 2.238 1 95.56 326 GLU B CA 1
ATOM 6282 C C . GLU B 1 326 ? -16.094 -2.037 2.619 1 95.56 326 GLU B C 1
ATOM 6284 O O . GLU B 1 326 ? -15.953 -0.884 3.033 1 95.56 326 GLU B O 1
ATOM 6289 N N . ASN B 1 327 ? -15.102 -2.822 2.533 1 95.5 327 ASN B N 1
ATOM 6290 C CA . ASN B 1 327 ? -13.734 -2.461 2.9 1 95.5 327 ASN B CA 1
ATOM 6291 C C . ASN B 1 327 ? -13.109 -1.527 1.871 1 95.5 327 ASN B C 1
ATOM 6293 O O . ASN B 1 327 ? -13.133 -1.814 0.673 1 95.5 327 ASN B O 1
ATOM 6297 N N . HIS B 1 328 ? -12.609 -0.426 2.268 1 94.12 328 HIS B N 1
ATOM 6298 C CA . HIS B 1 328 ? -12.031 0.518 1.315 1 94.12 328 HIS B CA 1
ATOM 6299 C C . HIS B 1 328 ? -10.531 0.286 1.147 1 94.12 328 HIS B C 1
ATOM 6301 O O . HIS B 1 328 ? -9.867 0.998 0.389 1 94.12 328 HIS B O 1
ATOM 6307 N N . VAL B 1 329 ? -10 -0.626 1.942 1 98.12 329 VAL B N 1
ATOM 6308 C CA . VAL B 1 329 ? -8.594 -0.994 1.791 1 98.12 329 VAL B CA 1
ATOM 6309 C C . VAL B 1 329 ? -8.461 -2.109 0.757 1 98.12 329 VAL B C 1
ATOM 6311 O O . VAL B 1 329 ? -9.203 -3.096 0.801 1 98.12 329 VAL B O 1
ATOM 6314 N N . PHE B 1 330 ? -7.586 -1.945 -0.194 1 98.75 330 PHE B N 1
ATOM 6315 C CA . PHE B 1 330 ? -7.324 -2.932 -1.235 1 98.75 330 PHE B CA 1
ATOM 6316 C C . PHE B 1 330 ? -5.91 -3.49 -1.112 1 98.75 330 PHE B C 1
ATOM 6318 O O . PHE B 1 330 ? -5.023 -2.828 -0.573 1 98.75 330 PHE B O 1
ATOM 6325 N N . TYR B 1 331 ? -5.762 -4.691 -1.589 1 98.81 331 TYR B N 1
ATOM 6326 C CA . TYR B 1 331 ? -4.477 -5.379 -1.547 1 98.81 331 TYR B CA 1
ATOM 6327 C C . TYR B 1 331 ? -4.172 -6.051 -2.881 1 98.81 331 TYR B C 1
ATOM 6329 O O . TYR B 1 331 ? -4.969 -6.848 -3.379 1 98.81 331 TYR B O 1
ATOM 6337 N N . LEU B 1 332 ? -3.08 -5.668 -3.562 1 98.81 332 LEU B N 1
ATOM 6338 C CA . LEU B 1 332 ? -2.535 -6.438 -4.676 1 98.81 332 LEU B CA 1
ATOM 6339 C C . LEU B 1 332 ? -1.658 -7.578 -4.168 1 98.81 332 LEU B C 1
ATOM 6341 O O . LEU B 1 332 ? -0.629 -7.34 -3.531 1 98.81 332 LEU B O 1
ATOM 6345 N N . PRO B 1 333 ? -2.018 -8.797 -4.473 1 98.62 333 PRO B N 1
ATOM 6346 C CA . PRO B 1 333 ? -1.338 -9.938 -3.857 1 98.62 333 PRO B CA 1
ATOM 6347 C C . PRO B 1 333 ? -0.109 -10.391 -4.645 1 98.62 333 PRO B C 1
ATOM 6349 O O . PRO B 1 333 ? 0.092 -11.586 -4.852 1 98.62 333 PRO B O 1
ATOM 6352 N N . TYR B 1 334 ? 0.813 -9.523 -5.039 1 98.12 334 TYR B N 1
ATOM 6353 C CA . TYR B 1 334 ? 1.906 -9.875 -5.941 1 98.12 334 TYR B CA 1
ATOM 6354 C C . TYR B 1 334 ? 3.244 -9.844 -5.215 1 98.12 334 TYR B C 1
ATOM 6356 O O . TYR B 1 334 ? 4.172 -9.141 -5.633 1 98.12 334 TYR B O 1
ATOM 6364 N N . LEU B 1 335 ? 3.377 -10.664 -4.156 1 97.56 335 LEU B N 1
ATOM 6365 C CA . LEU B 1 335 ? 4.555 -10.758 -3.305 1 97.56 335 LEU B CA 1
ATOM 6366 C C . LEU B 1 335 ? 5.742 -11.32 -4.078 1 97.56 335 LEU B C 1
ATOM 6368 O O . LEU B 1 335 ? 6.895 -11.156 -3.666 1 97.56 335 LEU B O 1
ATOM 6372 N N . MET B 1 336 ? 5.504 -11.977 -5.191 1 94.06 336 MET B N 1
ATOM 6373 C CA . MET B 1 336 ? 6.555 -12.617 -5.977 1 94.06 336 MET B CA 1
ATOM 6374 C C . MET B 1 336 ? 6.438 -12.242 -7.449 1 94.06 336 MET B C 1
ATOM 6376 O O . MET B 1 336 ? 6.852 -13.016 -8.32 1 94.06 336 MET B O 1
ATOM 6380 N N . GLY B 1 337 ? 5.902 -11.109 -7.719 1 94.06 337 GLY B N 1
ATOM 6381 C CA . GLY B 1 337 ? 5.449 -10.883 -9.086 1 94.06 337 GLY B CA 1
ATOM 6382 C C . GLY B 1 337 ? 4.16 -11.602 -9.414 1 94.06 337 GLY B C 1
ATOM 6383 O O . GLY B 1 337 ? 3.479 -12.109 -8.523 1 94.06 337 GLY B O 1
ATOM 6384 N N . GLU B 1 338 ? 3.854 -11.523 -10.703 1 94.75 338 GLU B N 1
ATOM 6385 C CA . GLU B 1 338 ? 2.605 -12.203 -11.047 1 94.75 338 GLU B CA 1
ATOM 6386 C C . GLU B 1 338 ? 2.682 -12.828 -12.438 1 94.75 338 GLU B C 1
ATOM 6388 O O . GLU B 1 338 ? 3.264 -12.242 -13.352 1 94.75 338 GLU B O 1
ATOM 6393 N N . ARG B 1 339 ? 2.195 -14.07 -12.516 1 93.94 339 ARG B N 1
ATOM 6394 C CA . ARG B 1 339 ? 2.092 -14.773 -13.789 1 93.94 339 ARG B CA 1
ATOM 6395 C C . ARG B 1 339 ? 0.757 -14.484 -14.469 1 93.94 339 ARG B C 1
ATOM 6397 O O . ARG B 1 339 ? 0.7 -13.719 -15.43 1 93.94 339 ARG B O 1
ATOM 6404 N N . SER B 1 340 ? -0.352 -15.031 -14 1 94.94 340 SER B N 1
ATOM 6405 C CA . SER B 1 340 ? -1.667 -14.734 -14.562 1 94.94 340 SER B CA 1
ATOM 6406 C C . SER B 1 340 ? -2.43 -13.742 -13.688 1 94.94 340 SER B C 1
ATOM 6408 O O . SER B 1 340 ? -2.432 -13.859 -12.461 1 94.94 340 SER B O 1
ATOM 6410 N N . PRO B 1 341 ? -3.055 -12.742 -14.219 1 94.81 341 PRO B N 1
ATOM 6411 C CA . PRO B 1 341 ? -3.174 -12.57 -15.664 1 94.81 341 PRO B CA 1
ATOM 6412 C C . PRO B 1 341 ? -2.137 -11.609 -16.234 1 94.81 341 PRO B C 1
ATOM 6414 O O . PRO B 1 341 ? -2.172 -11.289 -17.422 1 94.81 341 PRO B O 1
ATOM 6417 N N . HIS B 1 342 ? -1.199 -11.125 -15.383 1 94.81 342 HIS B N 1
ATOM 6418 C CA . HIS B 1 342 ? -0.455 -9.93 -15.742 1 94.81 342 HIS B CA 1
ATOM 6419 C C . HIS B 1 342 ? 0.855 -10.281 -16.438 1 94.81 342 HIS B C 1
ATOM 6421 O O . HIS B 1 342 ? 1.436 -9.445 -17.141 1 94.81 342 HIS B O 1
ATOM 6427 N N . ASN B 1 343 ? 1.346 -11.5 -16.281 1 93.38 343 ASN B N 1
ATOM 6428 C CA . ASN B 1 343 ? 2.66 -11.875 -16.797 1 93.38 343 ASN B CA 1
ATOM 6429 C C . ASN B 1 343 ? 3.705 -10.812 -16.484 1 93.38 343 ASN B C 1
ATOM 6431 O O . ASN B 1 343 ? 4.406 -10.352 -17.391 1 93.38 343 ASN B O 1
ATOM 6435 N N . ASP B 1 344 ? 3.811 -10.398 -15.211 1 94.25 344 ASP B N 1
ATOM 6436 C CA . ASP B 1 344 ? 4.652 -9.281 -14.805 1 94.25 344 ASP B CA 1
ATOM 6437 C C . ASP B 1 344 ? 5.531 -9.656 -13.609 1 94.25 344 ASP B C 1
ATOM 6439 O O . ASP B 1 344 ? 5.094 -9.578 -12.461 1 94.25 344 ASP B O 1
ATOM 6443 N N . PRO B 1 345 ? 6.781 -9.984 -13.922 1 91.12 345 PRO B N 1
ATOM 6444 C CA . PRO B 1 345 ? 7.672 -10.367 -12.828 1 91.12 345 PRO B CA 1
ATOM 6445 C C . PRO B 1 345 ? 8 -9.211 -11.891 1 91.12 345 PRO B C 1
ATOM 6447 O O . PRO B 1 345 ? 8.516 -9.422 -10.789 1 91.12 345 PRO B O 1
ATOM 6450 N N . TYR B 1 346 ? 7.695 -7.965 -12.281 1 94.81 346 TYR B N 1
ATOM 6451 C CA . TYR B 1 346 ? 8.055 -6.793 -11.492 1 94.81 346 TYR B CA 1
ATOM 6452 C C . TYR B 1 346 ? 6.895 -6.355 -10.609 1 94.81 346 TYR B C 1
ATOM 6454 O O . TYR B 1 346 ? 7.055 -5.484 -9.75 1 94.81 346 TYR B O 1
ATOM 6462 N N . ALA B 1 347 ? 5.719 -6.887 -10.812 1 97.25 347 ALA B N 1
ATOM 6463 C CA . ALA B 1 347 ? 4.582 -6.535 -9.969 1 97.25 347 ALA B CA 1
ATOM 6464 C C . ALA B 1 347 ? 4.906 -6.762 -8.492 1 97.25 347 ALA B C 1
ATOM 6466 O O . ALA B 1 347 ? 5.613 -7.711 -8.148 1 97.25 347 ALA B O 1
ATOM 6467 N N . ARG B 1 348 ? 4.438 -5.863 -7.613 1 97.75 348 ARG B N 1
ATOM 6468 C CA . ARG B 1 348 ? 4.695 -5.961 -6.18 1 97.75 348 ARG B CA 1
ATOM 6469 C C . ARG B 1 348 ? 3.4 -5.84 -5.383 1 97.75 348 ARG B C 1
ATOM 6471 O O . ARG B 1 348 ? 2.445 -5.199 -5.832 1 97.75 348 ARG B O 1
ATOM 6478 N N . ALA B 1 349 ? 3.451 -6.5 -4.223 1 98.69 349 ALA B N 1
ATOM 6479 C CA . ALA B 1 349 ? 2.301 -6.391 -3.332 1 98.69 349 ALA B CA 1
ATOM 6480 C C . ALA B 1 349 ? 2.111 -4.957 -2.852 1 98.69 349 ALA B C 1
ATOM 6482 O O . ALA B 1 349 ? 3.086 -4.238 -2.615 1 98.69 349 ALA B O 1
ATOM 6483 N N . THR B 1 350 ? 0.857 -4.531 -2.711 1 98.81 350 THR B N 1
ATOM 6484 C CA . THR B 1 350 ? 0.503 -3.154 -2.389 1 98.81 350 THR B CA 1
ATOM 6485 C C . THR B 1 350 ? -0.764 -3.105 -1.54 1 98.81 350 THR B C 1
ATOM 6487 O O . THR B 1 350 ? -1.766 -3.742 -1.874 1 98.81 350 THR B O 1
ATOM 6490 N N . PHE B 1 351 ? -0.715 -2.461 -0.39 1 98.88 351 PHE B N 1
ATOM 6491 C CA . PHE B 1 351 ? -1.91 -1.988 0.299 1 98.88 351 PHE B CA 1
ATOM 6492 C C . PHE B 1 351 ? -2.234 -0.554 -0.104 1 98.88 351 PHE B C 1
ATOM 6494 O O . PHE B 1 351 ? -1.355 0.31 -0.106 1 98.88 351 PHE B O 1
ATOM 6501 N N . THR B 1 352 ? -3.422 -0.218 -0.445 1 98.81 352 THR B N 1
ATOM 6502 C CA . THR B 1 352 ? -3.809 1.158 -0.739 1 98.81 352 THR B CA 1
ATOM 6503 C C . THR B 1 352 ? -5.23 1.433 -0.26 1 98.81 352 THR B C 1
ATOM 6505 O O . THR B 1 352 ? -6.008 0.502 -0.032 1 98.81 352 THR B O 1
ATOM 6508 N N . GLY B 1 353 ? -5.5 2.684 0.047 1 98.25 353 GLY B N 1
ATOM 6509 C CA . GLY B 1 353 ? -6.828 3.078 0.495 1 98.25 353 GLY B CA 1
ATOM 6510 C C . GLY B 1 353 ? -6.93 3.211 2.002 1 98.25 353 GLY B C 1
ATOM 6511 O O . GLY B 1 353 ? -8.016 3.457 2.535 1 98.25 353 GLY B O 1
ATOM 6512 N N . MET B 1 354 ? -5.852 3.08 2.754 1 98.12 354 MET B N 1
ATOM 6513 C CA . MET B 1 354 ? -5.879 3.105 4.211 1 98.12 354 MET B CA 1
ATOM 6514 C C . MET B 1 354 ? -6.148 4.516 4.727 1 98.12 354 MET B C 1
ATOM 6516 O O . MET B 1 354 ? -5.645 5.492 4.168 1 98.12 354 MET B O 1
ATOM 6520 N N . THR B 1 355 ? -6.891 4.625 5.75 1 96.62 355 THR B N 1
ATOM 6521 C CA . THR B 1 355 ? -7.215 5.848 6.469 1 96.62 355 THR B CA 1
ATOM 6522 C C . THR B 1 355 ? -6.941 5.688 7.961 1 96.62 355 THR B C 1
ATOM 6524 O O . THR B 1 355 ? -6.578 4.602 8.414 1 96.62 355 THR B O 1
ATOM 6527 N N . MET B 1 356 ? -7.121 6.723 8.695 1 94.38 356 MET B N 1
ATOM 6528 C CA . MET B 1 356 ? -6.812 6.742 10.125 1 94.38 356 MET B CA 1
ATOM 6529 C C . MET B 1 356 ? -7.66 5.723 10.875 1 94.38 356 MET B C 1
ATOM 6531 O O . MET B 1 356 ? -7.234 5.195 11.906 1 94.38 356 MET B O 1
ATOM 6535 N N . ASP B 1 357 ? -8.805 5.422 10.391 1 94.19 357 ASP B N 1
ATOM 6536 C CA . ASP B 1 357 ? -9.703 4.512 11.094 1 94.19 357 ASP B CA 1
ATOM 6537 C C . ASP B 1 357 ? -9.531 3.078 10.602 1 94.19 357 ASP B C 1
ATOM 6539 O O . ASP B 1 357 ? -10.219 2.17 11.07 1 94.19 357 ASP B O 1
ATOM 6543 N N . THR B 1 358 ? -8.664 2.838 9.602 1 97.06 358 THR B N 1
ATOM 6544 C CA . THR B 1 358 ? -8.375 1.48 9.156 1 97.06 358 THR B CA 1
ATOM 6545 C C . THR B 1 358 ? -7.844 0.633 10.305 1 97.06 358 THR B C 1
ATOM 6547 O O . THR B 1 358 ? -6.965 1.073 11.055 1 97.06 358 THR B O 1
ATOM 6550 N N . THR B 1 359 ? -8.344 -0.556 10.484 1 97.19 359 THR B N 1
ATOM 6551 C CA . THR B 1 359 ? -7.969 -1.449 11.57 1 97.19 359 THR B CA 1
ATOM 6552 C C . THR B 1 359 ? -7.199 -2.656 11.047 1 97.19 359 THR B C 1
ATOM 6554 O O . THR B 1 359 ? -7.117 -2.863 9.828 1 97.19 359 THR B O 1
ATOM 6557 N N . ARG B 1 360 ? -6.695 -3.412 12.016 1 98 360 ARG B N 1
ATOM 6558 C CA . ARG B 1 360 ? -6.035 -4.676 11.703 1 98 360 ARG B CA 1
ATOM 6559 C C . ARG B 1 360 ? -6.98 -5.617 10.961 1 98 360 ARG B C 1
ATOM 6561 O O . ARG B 1 360 ? -6.578 -6.301 10.016 1 98 360 ARG B O 1
ATOM 6568 N N . ALA B 1 361 ? -8.188 -5.66 11.344 1 97.75 361 ALA B N 1
ATOM 6569 C CA . ALA B 1 361 ? -9.188 -6.508 10.703 1 97.75 361 ALA B CA 1
ATOM 6570 C C . ALA B 1 361 ? -9.43 -6.082 9.258 1 97.75 361 ALA B C 1
ATOM 6572 O O . ALA B 1 361 ? -9.625 -6.926 8.375 1 97.75 361 ALA B O 1
ATOM 6573 N N . ASP B 1 362 ? -9.43 -4.789 9.016 1 97.94 362 ASP B N 1
ATOM 6574 C CA . ASP B 1 362 ? -9.586 -4.277 7.66 1 97.94 362 ASP B CA 1
ATOM 6575 C C . ASP B 1 362 ? -8.438 -4.734 6.762 1 97.94 362 ASP B C 1
ATOM 6577 O O . ASP B 1 362 ? -8.656 -5.086 5.602 1 97.94 362 ASP B O 1
ATOM 6581 N N . MET B 1 363 ? -7.258 -4.703 7.336 1 98.44 363 MET B N 1
ATOM 6582 C C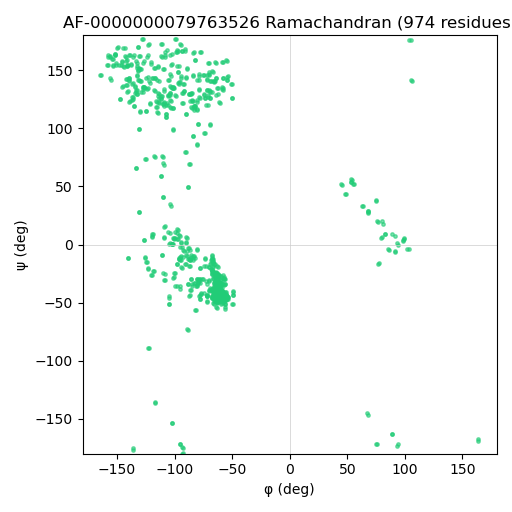A . MET B 1 363 ? -6.082 -5.117 6.574 1 98.44 363 MET B CA 1
ATOM 6583 C C . MET B 1 363 ? -6.133 -6.609 6.266 1 98.44 363 MET B C 1
ATOM 6585 O O . MET B 1 363 ? -5.828 -7.027 5.145 1 98.44 363 MET B O 1
ATOM 6589 N N . MET B 1 364 ? -6.492 -7.355 7.277 1 97.88 364 MET B N 1
ATOM 6590 C CA . MET B 1 364 ? -6.621 -8.797 7.09 1 97.88 364 MET B CA 1
ATOM 6591 C C . MET B 1 364 ? -7.664 -9.117 6.023 1 97.88 364 MET B C 1
ATOM 6593 O O . MET B 1 364 ? -7.43 -9.945 5.145 1 97.88 364 MET B O 1
ATOM 6597 N N . GLN B 1 365 ? -8.773 -8.492 6.09 1 98.19 365 GLN B N 1
ATOM 6598 C CA . GLN B 1 365 ? -9.836 -8.664 5.102 1 98.19 365 GLN B CA 1
ATOM 6599 C C . GLN B 1 365 ? -9.336 -8.32 3.699 1 98.19 365 GLN B C 1
ATOM 6601 O O . GLN B 1 365 ? -9.656 -9.016 2.734 1 98.19 365 GLN B O 1
ATOM 6606 N N . ALA B 1 366 ? -8.586 -7.238 3.605 1 98.62 366 ALA B N 1
ATOM 6607 C CA . ALA B 1 366 ? -8.055 -6.805 2.316 1 98.62 366 ALA B CA 1
ATOM 6608 C C . ALA B 1 366 ? -7.145 -7.871 1.709 1 98.62 366 ALA B C 1
ATOM 6610 O O . ALA B 1 366 ? -7.168 -8.102 0.498 1 98.62 366 ALA B O 1
ATOM 6611 N N . VAL B 1 367 ? -6.332 -8.492 2.537 1 98.5 367 VAL B N 1
ATOM 6612 C CA . VAL B 1 367 ? -5.434 -9.531 2.061 1 98.5 367 VAL B CA 1
ATOM 6613 C C . VAL B 1 367 ? -6.242 -10.68 1.455 1 98.5 367 VAL B C 1
ATOM 6615 O O . VAL B 1 367 ? -5.969 -11.117 0.335 1 98.5 367 VAL B O 1
ATOM 6618 N N . LEU B 1 368 ? -7.227 -11.125 2.154 1 97.94 368 LEU B N 1
ATOM 6619 C CA . LEU B 1 368 ? -8.055 -12.227 1.686 1 97.94 368 LEU B CA 1
ATOM 6620 C C . LEU B 1 368 ? -8.805 -11.844 0.416 1 97.94 368 LEU B C 1
ATOM 6622 O O . LEU B 1 368 ? -8.789 -12.586 -0.568 1 97.94 368 LEU B O 1
ATOM 6626 N N . GLU B 1 369 ? -9.422 -10.703 0.424 1 98.56 369 GLU B N 1
ATOM 6627 C CA . GLU B 1 369 ? -10.18 -10.234 -0.732 1 98.56 369 GLU B CA 1
ATOM 6628 C C . GLU B 1 369 ? -9.266 -10.016 -1.936 1 98.56 369 GLU B C 1
ATOM 6630 O O . GLU B 1 369 ? -9.648 -10.305 -3.07 1 98.56 369 GLU B O 1
ATOM 6635 N N . GLY B 1 370 ? -8.094 -9.445 -1.638 1 98.69 370 GLY B N 1
ATOM 6636 C CA . GLY B 1 370 ? -7.152 -9.172 -2.711 1 98.69 370 GLY B CA 1
ATOM 6637 C C . GLY B 1 370 ? -6.781 -10.414 -3.506 1 98.69 370 GLY B C 1
ATOM 6638 O O . GLY B 1 370 ? -6.715 -10.367 -4.738 1 98.69 370 GLY B O 1
ATOM 6639 N N . VAL B 1 371 ? -6.57 -11.469 -2.816 1 98.38 371 VAL B N 1
ATOM 6640 C CA . VAL B 1 371 ? -6.25 -12.734 -3.461 1 98.38 371 VAL B CA 1
ATOM 6641 C C . VAL B 1 371 ? -7.418 -13.172 -4.344 1 98.38 371 VAL B C 1
ATOM 6643 O O . VAL B 1 371 ? -7.219 -13.57 -5.496 1 98.38 371 VAL B O 1
ATOM 6646 N N . VAL B 1 372 ? -8.617 -13.086 -3.838 1 98.44 372 VAL B N 1
ATOM 6647 C CA . VAL B 1 372 ? -9.781 -13.539 -4.578 1 98.44 372 VAL B CA 1
ATOM 6648 C C . VAL B 1 372 ? -10.047 -12.602 -5.758 1 98.44 372 VAL B C 1
ATOM 6650 O O . VAL B 1 372 ? -10.438 -13.055 -6.84 1 98.44 372 VAL B O 1
ATOM 6653 N N . PHE B 1 373 ? -9.875 -11.281 -5.559 1 98.69 373 PHE B N 1
ATOM 6654 C CA . PHE B 1 373 ? -10.016 -10.344 -6.664 1 98.69 373 PHE B CA 1
ATOM 6655 C C . PHE B 1 373 ? -9.039 -10.68 -7.785 1 98.69 373 PHE B C 1
ATOM 6657 O O . PHE B 1 373 ? -9.398 -10.633 -8.961 1 98.69 373 PHE B O 1
ATOM 6664 N N . ALA B 1 374 ? -7.836 -11.008 -7.391 1 98.25 374 ALA B N 1
ATOM 6665 C CA . ALA B 1 374 ? -6.82 -11.344 -8.383 1 98.25 374 ALA B CA 1
ATOM 6666 C C . ALA B 1 374 ? -7.18 -12.633 -9.125 1 98.25 374 ALA B C 1
ATOM 6668 O O . ALA B 1 374 ? -6.949 -12.742 -10.328 1 98.25 374 ALA B O 1
ATOM 6669 N N . LEU B 1 375 ? -7.711 -13.57 -8.438 1 97.75 375 LEU B N 1
ATOM 6670 C CA . LEU B 1 375 ? -8.195 -14.789 -9.078 1 97.75 375 LEU B CA 1
ATOM 6671 C C . LEU B 1 375 ? -9.336 -14.477 -10.047 1 97.75 375 LEU B C 1
ATOM 6673 O O . LEU B 1 375 ? -9.414 -15.062 -11.133 1 97.75 375 LEU B O 1
ATOM 6677 N N . ARG B 1 376 ? -10.188 -13.617 -9.641 1 98.31 376 ARG B N 1
ATOM 6678 C CA . ARG B 1 376 ? -11.305 -13.242 -10.492 1 98.31 376 ARG B CA 1
ATOM 6679 C C . ARG B 1 376 ? -10.812 -12.625 -11.797 1 98.31 376 ARG B C 1
ATOM 6681 O O . ARG B 1 376 ? -11.453 -12.781 -12.844 1 98.31 376 ARG B O 1
ATOM 6688 N N . ASP B 1 377 ? -9.719 -11.883 -11.719 1 97.75 377 ASP B N 1
ATOM 6689 C CA . ASP B 1 377 ? -9.156 -11.352 -12.953 1 97.75 377 ASP B CA 1
ATOM 6690 C C . ASP B 1 377 ? -9.008 -12.445 -14.008 1 97.75 377 ASP B C 1
ATOM 6692 O O . ASP B 1 377 ? -9.328 -12.227 -15.18 1 97.75 377 ASP B O 1
ATOM 6696 N N . SER B 1 378 ? -8.531 -13.625 -13.609 1 96.81 378 SER B N 1
ATOM 6697 C CA . SER B 1 378 ? -8.367 -14.75 -14.523 1 96.81 378 SER B CA 1
ATOM 6698 C C . SER B 1 378 ? -9.719 -15.281 -14.992 1 96.81 378 SER B C 1
ATOM 6700 O O . SER B 1 378 ? -9.875 -15.664 -16.156 1 96.81 378 SER B O 1
ATOM 6702 N N . LEU B 1 379 ? -10.656 -15.305 -14.086 1 97.75 379 LEU B N 1
ATOM 6703 C CA . LEU B 1 379 ? -12.008 -15.734 -14.43 1 97.75 379 LEU B CA 1
ATOM 6704 C C . LEU B 1 379 ? -12.602 -14.852 -15.516 1 97.75 379 LEU B C 1
ATOM 6706 O O . LEU B 1 379 ? -13.234 -15.344 -16.453 1 97.75 379 LEU B O 1
ATOM 6710 N N . GLU B 1 380 ? -12.391 -13.57 -15.375 1 97.38 380 GLU B N 1
ATOM 6711 C CA . GLU B 1 380 ? -12.953 -12.617 -16.328 1 97.38 380 GLU B CA 1
ATOM 6712 C C . GLU B 1 380 ? -12.328 -12.797 -17.719 1 97.38 380 GLU B C 1
ATOM 6714 O O . GLU B 1 380 ? -12.984 -12.586 -18.734 1 97.38 380 GLU B O 1
ATOM 6719 N N . VAL B 1 381 ? -11.062 -13.18 -17.75 1 95.38 381 VAL B N 1
ATOM 6720 C CA . VAL B 1 381 ? -10.406 -13.469 -19.016 1 95.38 381 VAL B CA 1
ATOM 6721 C C . VAL B 1 381 ? -11.109 -14.641 -19.703 1 95.38 381 VAL B C 1
ATOM 6723 O O . VAL B 1 381 ? -11.414 -14.578 -20.906 1 95.38 381 VAL B O 1
ATOM 6726 N N . ALA B 1 382 ? -11.406 -15.688 -19 1 96 382 ALA B N 1
ATOM 6727 C CA . ALA B 1 382 ? -12.086 -16.859 -19.547 1 96 382 ALA B CA 1
ATOM 6728 C C . ALA B 1 382 ? -13.484 -16.484 -20.031 1 96 382 ALA B C 1
ATOM 6730 O O . ALA B 1 382 ? -13.898 -16.906 -21.125 1 96 382 ALA B O 1
ATOM 6731 N N . LYS B 1 383 ? -14.164 -15.734 -19.25 1 96.25 383 LYS B N 1
ATOM 6732 C CA . LYS B 1 383 ? -15.508 -15.305 -19.625 1 96.25 383 LYS B CA 1
ATOM 6733 C C . LYS B 1 383 ? -15.477 -14.484 -20.906 1 96.25 383 LYS B C 1
ATOM 6735 O O . LYS B 1 383 ? -16.391 -14.586 -2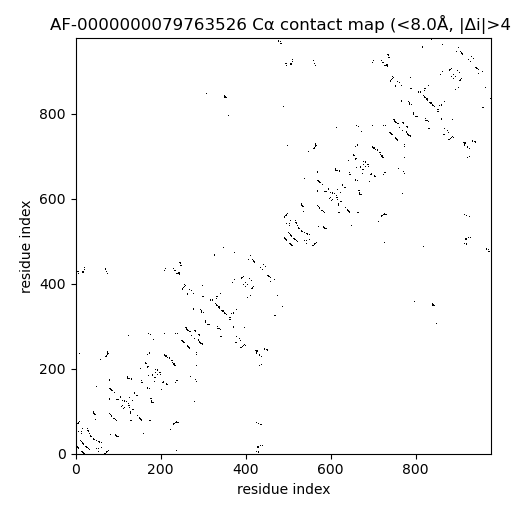1.734 1 96.25 383 LYS B O 1
ATOM 6740 N N . SER B 1 384 ? -14.492 -13.695 -21 1 95.31 384 SER B N 1
ATOM 6741 C CA . SER B 1 384 ? -14.375 -12.859 -22.188 1 95.31 384 SER B CA 1
ATOM 6742 C C . SER B 1 384 ? -14.211 -13.695 -23.453 1 95.31 384 SER B C 1
ATOM 6744 O O . SER B 1 384 ? -14.453 -13.219 -24.562 1 95.31 384 SER B O 1
ATOM 6746 N N . LEU B 1 385 ? -13.812 -14.93 -23.328 1 94.38 385 LEU B N 1
ATOM 6747 C CA . LEU B 1 385 ? -13.641 -15.852 -24.453 1 94.38 385 LEU B CA 1
ATOM 6748 C C . LEU B 1 385 ? -14.93 -16.609 -24.719 1 94.38 385 LEU B C 1
ATOM 6750 O O . LEU B 1 385 ? -14.961 -17.5 -25.578 1 94.38 385 LEU B O 1
ATOM 6754 N N . GLY B 1 386 ? -15.977 -16.297 -23.938 1 94.5 386 GLY B N 1
ATOM 6755 C CA . GLY B 1 386 ? -17.297 -16.844 -24.203 1 94.5 386 GLY B CA 1
ATOM 6756 C C . GLY B 1 386 ? -17.625 -18.047 -23.344 1 94.5 386 GLY B C 1
ATOM 6757 O O . GLY B 1 386 ? -18.688 -18.656 -23.516 1 94.5 386 GLY B O 1
ATOM 6758 N N . ILE B 1 387 ? -16.812 -18.438 -22.438 1 95.06 387 ILE B N 1
ATOM 6759 C CA . ILE B 1 387 ? -17.078 -19.578 -21.578 1 95.06 387 ILE B CA 1
ATOM 6760 C C . ILE B 1 387 ? -18.062 -19.188 -20.484 1 95.06 387 ILE B C 1
ATOM 6762 O O . ILE B 1 387 ? -17.859 -18.188 -19.797 1 95.06 387 ILE B O 1
ATOM 6766 N N . LYS B 1 388 ? -19.141 -19.953 -20.375 1 95.44 388 LYS B N 1
ATOM 6767 C CA . LYS B 1 388 ? -20.125 -19.734 -19.312 1 95.44 388 LYS B CA 1
ATOM 6768 C C . LYS B 1 388 ? -19.781 -20.547 -18.062 1 95.44 388 LYS B C 1
ATOM 6770 O O . LYS B 1 388 ? -19.812 -21.781 -18.109 1 95.44 388 LYS B O 1
ATOM 6775 N N . ILE B 1 389 ? -19.422 -19.938 -16.984 1 97.75 389 ILE B N 1
ATOM 6776 C CA . ILE B 1 389 ? -19.016 -20.594 -15.742 1 97.75 389 ILE B CA 1
ATOM 6777 C C . ILE B 1 389 ? -20.016 -20.25 -14.633 1 97.75 389 ILE B C 1
ATOM 6779 O O . ILE B 1 389 ? -20.203 -19.078 -14.297 1 97.75 389 ILE B O 1
ATOM 6783 N N . GLU B 1 390 ? -20.594 -21.25 -14.023 1 97.06 390 GLU B N 1
ATOM 6784 C CA . GLU B 1 390 ? -21.656 -21 -13.047 1 97.06 390 GLU B CA 1
ATOM 6785 C C . GLU B 1 390 ? -21.266 -21.516 -11.664 1 97.06 390 GLU B C 1
ATOM 6787 O O . GLU B 1 390 ? -21.875 -21.141 -10.664 1 97.06 390 GLU B O 1
ATOM 6792 N N . ARG B 1 391 ? -20.375 -22.438 -11.648 1 96.94 391 ARG B N 1
ATOM 6793 C CA . ARG B 1 391 ? -19.969 -23.047 -10.391 1 96.94 391 ARG B CA 1
ATOM 6794 C C . ARG B 1 391 ? -18.484 -23.406 -10.422 1 96.94 391 ARG B C 1
ATOM 6796 O O . ARG B 1 391 ? -17.875 -23.484 -11.492 1 96.94 391 ARG B O 1
ATOM 6803 N N . THR B 1 392 ? -17.953 -23.516 -9.297 1 97.69 392 THR B N 1
ATOM 6804 C CA . THR B 1 392 ? -16.562 -23.938 -9.172 1 97.69 392 THR B CA 1
ATOM 6805 C C . THR B 1 392 ? -16.391 -24.906 -8 1 97.69 392 THR B C 1
ATOM 6807 O O . THR B 1 392 ? -17.141 -24.828 -7.02 1 97.69 392 THR B O 1
ATOM 6810 N N . LYS B 1 393 ? -15.523 -25.875 -8.195 1 95.94 393 LYS B N 1
ATOM 6811 C CA . LYS B 1 393 ? -14.984 -26.609 -7.062 1 95.94 393 LYS B CA 1
ATOM 6812 C C . LYS B 1 393 ? -13.82 -25.859 -6.418 1 95.94 393 LYS B C 1
ATOM 6814 O O . LYS B 1 393 ? -13.242 -24.969 -7.027 1 95.94 393 LYS B O 1
ATOM 6819 N N . ILE B 1 394 ? -13.531 -26.172 -5.168 1 94.06 394 ILE B N 1
ATOM 6820 C CA . ILE B 1 394 ? -12.43 -25.516 -4.48 1 94.06 394 ILE B CA 1
ATOM 6821 C C . ILE B 1 394 ? -11.609 -26.547 -3.703 1 94.06 394 ILE B C 1
ATOM 6823 O O . ILE B 1 394 ? -12.164 -27.5 -3.16 1 94.06 394 ILE B O 1
ATOM 6827 N N . CYS B 1 395 ? -10.312 -26.391 -3.748 1 89 395 CYS B N 1
ATOM 6828 C CA . CYS B 1 395 ? -9.414 -27.234 -2.971 1 89 395 CYS B CA 1
ATOM 6829 C C . CYS B 1 395 ? -8.211 -26.453 -2.473 1 89 395 CYS B C 1
ATOM 6831 O O . CYS B 1 395 ? -8.078 -25.266 -2.77 1 89 395 CYS B O 1
ATOM 6833 N N . GLY B 1 396 ? -7.41 -27.094 -1.535 1 86.69 396 GLY B N 1
ATOM 6834 C CA . GLY B 1 396 ? -6.242 -26.438 -0.969 1 86.69 396 GLY B CA 1
ATOM 6835 C C . GLY B 1 396 ? -6.465 -25.938 0.448 1 86.69 396 GLY B C 1
ATOM 6836 O O . GLY B 1 396 ? -7.586 -25.984 0.958 1 86.69 396 GLY B O 1
ATOM 6837 N N . GLY B 1 397 ? -5.414 -25.438 0.988 1 83.5 397 GLY B N 1
ATOM 6838 C CA . GLY B 1 397 ? -5.453 -25 2.373 1 83.5 397 GLY B CA 1
ATOM 6839 C C . GLY B 1 397 ? -6.438 -23.859 2.613 1 83.5 397 GLY B C 1
ATOM 6840 O O . GLY B 1 397 ? -7.133 -23.844 3.629 1 83.5 397 GLY B O 1
ATOM 6841 N N . GLY B 1 398 ? -6.504 -22.938 1.684 1 85.25 398 GLY B N 1
ATOM 6842 C CA . GLY B 1 398 ? -7.418 -21.812 1.808 1 85.25 398 GLY B CA 1
ATOM 6843 C C . GLY B 1 398 ? -8.875 -22.234 1.736 1 85.25 398 GLY B C 1
ATOM 6844 O O . GLY B 1 398 ? -9.75 -21.516 2.238 1 85.25 398 GLY B O 1
ATOM 6845 N N . ALA B 1 399 ? -9.125 -23.328 1.165 1 85.88 399 ALA B N 1
ATOM 6846 C CA . ALA B 1 399 ? -10.484 -23.828 1.016 1 85.88 399 ALA B CA 1
ATOM 6847 C C . ALA B 1 399 ? -11.078 -24.234 2.367 1 85.88 399 ALA B C 1
ATOM 6849 O O . ALA B 1 399 ? -12.297 -24.375 2.5 1 85.88 399 ALA B O 1
ATOM 6850 N N . LYS B 1 400 ? -10.281 -24.391 3.336 1 87.81 400 LYS B N 1
ATOM 6851 C CA . LYS B 1 400 ? -10.734 -24.797 4.66 1 87.81 400 LYS B CA 1
ATOM 6852 C C . LYS B 1 400 ? -11.359 -23.641 5.418 1 87.81 400 LYS B C 1
ATOM 6854 O O . LYS B 1 400 ? -12.086 -23.844 6.391 1 87.81 400 LYS B O 1
ATOM 6859 N N . SER B 1 401 ? -11.047 -22.484 4.996 1 91.5 401 SER B N 1
ATOM 6860 C CA . SER B 1 401 ? -11.602 -21.297 5.633 1 91.5 401 SER B CA 1
ATOM 6861 C C . SER B 1 401 ? -13.016 -21 5.141 1 91.5 401 SER B C 1
ATOM 6863 O O . SER B 1 401 ? -13.219 -20.703 3.963 1 91.5 401 SER B O 1
ATOM 6865 N N . PRO B 1 402 ? -13.969 -21.078 6.047 1 93.81 402 PRO B N 1
ATOM 6866 C CA . PRO B 1 402 ? -15.328 -20.734 5.633 1 93.81 402 PRO B CA 1
ATOM 6867 C C . PRO B 1 402 ? -15.453 -19.312 5.098 1 93.81 402 PRO B C 1
ATOM 6869 O O . PRO B 1 402 ? -16.203 -19.078 4.152 1 93.81 402 PRO B O 1
ATOM 6872 N N . LEU B 1 403 ? -14.742 -18.469 5.715 1 95.38 403 LEU B N 1
ATOM 6873 C CA . LEU B 1 403 ? -14.781 -17.062 5.285 1 95.38 403 LEU B CA 1
ATOM 6874 C C . LEU B 1 403 ? -14.273 -16.922 3.854 1 95.38 403 LEU B C 1
ATOM 6876 O O . LEU B 1 403 ? -14.883 -16.219 3.041 1 95.38 403 LEU B O 1
ATOM 6880 N N . TRP B 1 404 ? -13.188 -17.578 3.545 1 94.88 404 TRP B N 1
ATOM 6881 C CA . TRP B 1 404 ? -12.617 -17.484 2.205 1 94.88 404 TRP B CA 1
ATOM 6882 C C . TRP B 1 404 ? -13.562 -18.094 1.171 1 94.88 404 TRP B C 1
ATOM 6884 O O . TRP B 1 404 ? -13.672 -17.578 0.05 1 94.88 404 TRP B O 1
ATOM 6894 N N . ARG B 1 405 ? -14.234 -19.172 1.546 1 96.62 405 ARG B N 1
ATOM 6895 C CA . ARG B 1 405 ? -15.219 -19.781 0.655 1 96.62 405 ARG B CA 1
ATOM 6896 C C . ARG B 1 405 ? -16.359 -18.797 0.355 1 96.62 405 ARG B C 1
ATOM 6898 O O . ARG B 1 405 ? -16.781 -18.672 -0.792 1 96.62 405 ARG B O 1
ATOM 6905 N N . LYS B 1 406 ? -16.812 -18.25 1.372 1 97.06 406 LYS B N 1
ATOM 6906 C CA . LYS B 1 406 ? -17.875 -17.25 1.216 1 97.06 406 LYS B CA 1
ATOM 6907 C C . LYS B 1 406 ? -17.422 -16.109 0.317 1 97.06 406 LYS B C 1
ATOM 6909 O O . LYS B 1 406 ? -18.172 -15.656 -0.544 1 97.06 406 LYS B O 1
ATOM 6914 N N . MET B 1 407 ? -16.188 -15.633 0.518 1 97.88 407 MET B N 1
ATOM 6915 C CA . MET B 1 407 ? -15.656 -14.547 -0.3 1 97.88 407 MET B CA 1
ATOM 6916 C C . MET B 1 407 ? -15.555 -14.969 -1.763 1 97.88 407 MET B C 1
ATOM 6918 O O . MET B 1 407 ? -15.914 -14.203 -2.66 1 97.88 407 MET B O 1
ATOM 6922 N N . ILE B 1 408 ? -15.07 -16.141 -2.014 1 98.25 408 ILE B N 1
ATOM 6923 C CA . ILE B 1 408 ? -14.922 -16.641 -3.377 1 98.25 408 ILE B CA 1
ATOM 6924 C C . ILE B 1 408 ? -16.297 -16.703 -4.055 1 98.25 408 ILE B C 1
ATOM 6926 O O . ILE B 1 408 ? -16.453 -16.219 -5.18 1 98.25 408 ILE B O 1
ATOM 6930 N N . ALA B 1 409 ? -17.266 -17.234 -3.373 1 98.44 409 ALA B N 1
ATOM 6931 C CA . ALA B 1 409 ? -18.609 -17.359 -3.932 1 98.44 409 ALA B CA 1
ATOM 6932 C C . ALA B 1 409 ? -19.172 -16 -4.305 1 98.44 409 ALA B C 1
ATOM 6934 O O . ALA B 1 409 ? -19.75 -15.828 -5.383 1 98.44 409 ALA B O 1
ATOM 6935 N N . ASN B 1 410 ? -18.984 -15.078 -3.479 1 98.81 410 ASN B N 1
ATOM 6936 C CA . ASN B 1 410 ? -19.641 -13.789 -3.652 1 98.81 410 ASN B CA 1
ATOM 6937 C C . ASN B 1 410 ? -18.844 -12.859 -4.559 1 98.81 410 ASN B C 1
ATOM 6939 O O . ASN B 1 410 ? -19.422 -12.086 -5.328 1 98.81 410 ASN B O 1
ATOM 6943 N N . ILE B 1 411 ? -17.531 -12.844 -4.461 1 98.75 411 ILE B N 1
ATOM 6944 C CA . ILE B 1 411 ? -16.688 -12 -5.301 1 98.75 411 ILE B CA 1
ATOM 6945 C C . ILE B 1 411 ? -16.766 -12.469 -6.75 1 98.75 411 ILE B C 1
ATOM 6947 O O . ILE B 1 411 ? -16.812 -11.656 -7.672 1 98.75 411 ILE B O 1
ATOM 6951 N N . MET B 1 412 ? -16.812 -13.789 -6.957 1 98.44 412 MET B N 1
ATOM 6952 C CA . MET B 1 412 ? -16.797 -14.344 -8.305 1 98.44 412 MET B CA 1
ATOM 6953 C C . MET B 1 412 ? -18.219 -14.586 -8.797 1 98.44 412 MET B C 1
ATOM 6955 O O . MET B 1 412 ? -18.438 -14.797 -9.992 1 98.44 412 MET B O 1
ATOM 6959 N N . ASN B 1 413 ? -19.203 -14.461 -7.875 1 98.44 413 ASN B N 1
ATOM 6960 C CA . ASN B 1 413 ? -20.594 -14.766 -8.188 1 98.44 413 ASN B CA 1
ATOM 6961 C C . ASN B 1 413 ? -20.75 -16.156 -8.789 1 98.44 413 ASN B C 1
ATOM 6963 O O . ASN B 1 413 ? -21.297 -16.312 -9.875 1 98.44 413 ASN B O 1
ATOM 6967 N N . LEU B 1 414 ? -20.234 -17.156 -8.086 1 98.56 414 LEU B N 1
ATOM 6968 C CA . LEU B 1 414 ? -20.266 -18.562 -8.453 1 98.56 414 LEU B CA 1
ATOM 6969 C C . LEU B 1 414 ? -20.719 -19.422 -7.273 1 98.56 414 LEU B C 1
ATOM 6971 O O . LEU B 1 414 ? -20.422 -19.109 -6.121 1 98.56 414 LEU B O 1
ATOM 6975 N N . LYS B 1 415 ? -21.438 -20.453 -7.559 1 98.31 415 LYS B N 1
ATOM 6976 C CA . LYS B 1 415 ? -21.609 -21.5 -6.551 1 98.31 415 LYS B CA 1
ATOM 6977 C C . LYS B 1 415 ? -20.312 -22.234 -6.277 1 98.31 415 LYS B C 1
ATOM 6979 O O . LYS B 1 415 ? -19.609 -22.625 -7.211 1 98.31 415 LYS B O 1
ATOM 6984 N N . VAL B 1 416 ? -19.953 -22.391 -5.012 1 97.94 416 VAL B N 1
ATOM 6985 C CA . VAL B 1 416 ? -18.703 -23.047 -4.648 1 97.94 416 VAL B CA 1
ATOM 6986 C C . VAL B 1 416 ? -19 -24.422 -4.062 1 97.94 416 VAL B C 1
ATOM 6988 O O . VAL B 1 416 ? -19.516 -24.531 -2.943 1 97.94 416 VAL B O 1
ATOM 6991 N N . ASP B 1 417 ? -18.609 -25.422 -4.781 1 96.25 417 ASP B N 1
ATOM 6992 C CA . ASP B 1 417 ? -18.859 -26.797 -4.383 1 96.25 417 ASP B CA 1
ATOM 6993 C C . ASP B 1 417 ? -17.672 -27.375 -3.602 1 96.25 417 ASP B C 1
ATOM 6995 O O . ASP B 1 417 ? -16.516 -27.234 -4.016 1 96.25 417 ASP B O 1
ATOM 6999 N N . ILE B 1 418 ? -17.984 -27.938 -2.5 1 93.56 418 ILE B N 1
ATOM 7000 C CA . ILE B 1 418 ? -17 -28.672 -1.701 1 93.56 418 ILE B CA 1
ATOM 7001 C C . ILE B 1 418 ? -17.125 -30.172 -1.973 1 93.56 418 ILE B C 1
ATOM 7003 O O . ILE B 1 418 ? -18.219 -30.734 -1.87 1 93.56 418 ILE B O 1
ATOM 7007 N N . ILE B 1 419 ? -16.031 -30.781 -2.291 1 90.94 419 ILE B N 1
ATOM 7008 C CA . ILE B 1 419 ? -16.078 -32.188 -2.668 1 90.94 419 ILE B CA 1
ATOM 7009 C C . ILE B 1 419 ? -15.609 -33.062 -1.503 1 90.94 419 ILE B C 1
ATOM 7011 O O . ILE B 1 419 ? -14.914 -32.562 -0.606 1 90.94 419 ILE B O 1
ATOM 7015 N N . GLU B 1 420 ? -16.031 -34.25 -1.473 1 84.12 420 GLU B N 1
ATOM 7016 C CA . GLU B 1 420 ? -15.758 -35.188 -0.395 1 84.12 420 GLU B CA 1
ATOM 7017 C C . GLU B 1 420 ? -14.273 -35.5 -0.292 1 84.12 420 GLU B C 1
ATOM 7019 O O . GLU B 1 420 ? -13.703 -35.5 0.8 1 84.12 420 GLU B O 1
ATOM 7024 N N . SER B 1 421 ? -13.695 -35.906 -1.357 1 74.06 421 SER B N 1
ATOM 7025 C CA . SER B 1 421 ? -12.305 -36.344 -1.362 1 74.06 421 SER B CA 1
ATOM 7026 C C . SER B 1 421 ? -11.453 -35.469 -2.264 1 74.06 421 SER B C 1
ATOM 7028 O O . SER B 1 421 ? -11.891 -35.062 -3.35 1 74.06 421 SER B O 1
ATOM 7030 N N . GLU B 1 422 ? -10.266 -35.094 -1.577 1 73.25 422 GLU B N 1
ATOM 7031 C CA . GLU B 1 422 ? -9.297 -34.344 -2.383 1 73.25 422 GLU B CA 1
ATOM 7032 C C . GLU B 1 422 ? -7.996 -35.125 -2.527 1 73.25 422 GLU B C 1
ATOM 7034 O O . GLU B 1 422 ? -7.074 -34.969 -1.722 1 73.25 422 GLU B O 1
ATOM 7039 N N . GLU B 1 423 ? -8.078 -36.125 -3.371 1 76.88 423 GLU B N 1
ATOM 7040 C CA . GLU B 1 423 ? -6.859 -36.906 -3.49 1 76.88 423 GLU B CA 1
ATOM 7041 C C . GLU B 1 423 ? -6.043 -36.469 -4.707 1 76.88 423 GLU B C 1
ATOM 7043 O O . GLU B 1 423 ? -5.184 -37.219 -5.176 1 76.88 423 GLU B O 1
ATOM 7048 N N . GLY B 1 424 ? -6.355 -35.406 -5.363 1 83.44 424 GLY B N 1
ATOM 7049 C CA . GLY B 1 424 ? -5.512 -34.688 -6.32 1 83.44 424 GLY B CA 1
ATOM 7050 C C . GLY B 1 424 ? -5.273 -35.5 -7.594 1 83.44 424 GLY B C 1
ATOM 7051 O O . GLY B 1 424 ? -6.191 -36.125 -8.117 1 83.44 424 GLY B O 1
ATOM 7052 N N . PRO B 1 425 ? -4.09 -35.312 -8.156 1 93.44 425 PRO B N 1
ATOM 7053 C CA . PRO B 1 425 ? -3.75 -35.906 -9.445 1 93.44 425 PRO B CA 1
ATOM 7054 C C . PRO B 1 425 ? -3.744 -37.438 -9.398 1 93.44 425 PRO B C 1
ATOM 7056 O O . PRO B 1 425 ? -3.988 -38.094 -10.422 1 93.44 425 PRO B O 1
ATOM 7059 N N . ALA B 1 426 ? -3.543 -38.062 -8.219 1 96.81 426 ALA B N 1
ATOM 7060 C CA . ALA B 1 426 ? -3.543 -39.531 -8.109 1 96.81 426 ALA B CA 1
ATOM 7061 C C . ALA B 1 426 ? -4.926 -40.094 -8.414 1 96.81 426 ALA B C 1
ATOM 7063 O O . ALA B 1 426 ? -5.051 -41.094 -9.141 1 96.81 426 ALA B O 1
ATOM 7064 N N . LEU B 1 427 ? -5.898 -39.469 -7.84 1 96.5 427 LEU B N 1
ATOM 7065 C CA . LEU B 1 427 ? -7.262 -39.906 -8.125 1 96.5 427 LEU B CA 1
ATOM 7066 C C . LEU B 1 427 ? -7.598 -39.688 -9.602 1 96.5 427 LEU B C 1
ATOM 7068 O O . LEU B 1 427 ? -8.227 -40.562 -10.227 1 96.5 427 LEU B O 1
ATOM 7072 N N . GLY B 1 428 ? -7.199 -38.531 -10.117 1 97.38 428 GLY B N 1
ATOM 7073 C CA . GLY B 1 428 ? -7.375 -38.312 -11.547 1 97.38 428 GLY B CA 1
ATOM 7074 C C . GLY B 1 428 ? -6.766 -39.406 -12.406 1 97.38 428 GLY B C 1
ATOM 7075 O O . GLY B 1 428 ? -7.391 -39.875 -13.359 1 97.38 428 GLY B O 1
ATOM 7076 N N . GLY B 1 429 ? -5.555 -39.812 -12.078 1 98.31 429 GLY B N 1
ATOM 7077 C CA . GLY B 1 429 ? -4.906 -40.906 -12.773 1 98.31 429 GLY B CA 1
ATOM 7078 C C . GLY B 1 429 ? -5.691 -42.188 -12.711 1 98.31 429 GLY B C 1
ATOM 7079 O O . GLY B 1 429 ? -5.832 -42.906 -13.711 1 98.31 429 GLY B O 1
ATOM 7080 N N . ALA B 1 430 ? -6.203 -42.531 -11.531 1 98.44 430 ALA B N 1
ATOM 7081 C CA . ALA B 1 430 ? -6.984 -43.75 -11.359 1 98.44 430 ALA B CA 1
ATOM 7082 C C . ALA B 1 430 ? -8.258 -43.719 -12.203 1 98.44 430 ALA B C 1
ATOM 7084 O O . ALA B 1 430 ? -8.648 -44.719 -12.781 1 98.44 430 ALA B O 1
ATOM 7085 N N . ILE B 1 431 ? -8.844 -42.594 -12.242 1 98.12 431 ILE B N 1
ATOM 7086 C CA . ILE B 1 431 ? -10.062 -42.438 -13.031 1 98.12 431 ILE B CA 1
ATOM 7087 C C . ILE B 1 431 ? -9.742 -42.625 -14.516 1 98.12 431 ILE B C 1
ATOM 7089 O O . ILE B 1 431 ? -10.477 -43.281 -15.234 1 98.12 431 ILE B O 1
ATOM 7093 N N . LEU B 1 432 ? -8.688 -42 -14.938 1 98.81 432 LEU B N 1
ATOM 7094 C CA . LEU B 1 432 ? -8.266 -42.156 -16.328 1 98.81 432 LEU B CA 1
ATOM 7095 C C . LEU B 1 432 ? -8 -43.625 -16.641 1 98.81 432 LEU B C 1
ATOM 7097 O O . LEU B 1 432 ? -8.328 -44.094 -17.734 1 98.81 432 LEU B O 1
ATOM 7101 N N . ALA B 1 433 ? -7.375 -44.344 -15.703 1 98.81 433 ALA B N 1
ATOM 7102 C CA . ALA B 1 433 ? -7.141 -45.781 -15.875 1 98.81 433 ALA B CA 1
ATOM 7103 C C . ALA B 1 433 ? -8.453 -46.531 -16.047 1 98.81 433 ALA B C 1
ATOM 7105 O O . ALA B 1 433 ? -8.562 -47.406 -16.891 1 98.81 433 ALA B O 1
ATOM 7106 N N . ALA B 1 434 ? -9.422 -46.188 -15.234 1 98.75 434 ALA B N 1
ATOM 7107 C CA . ALA B 1 434 ? -10.727 -46.844 -15.305 1 98.75 434 ALA B CA 1
ATOM 7108 C C . ALA B 1 434 ? -11.391 -46.594 -16.656 1 98.75 434 ALA B C 1
ATOM 7110 O O . ALA B 1 434 ? -11.977 -47.531 -17.234 1 98.75 434 ALA B O 1
ATOM 7111 N N . VAL B 1 435 ? -11.336 -45.438 -17.141 1 98.75 435 VAL B N 1
ATOM 7112 C CA . VAL B 1 435 ? -11.914 -45.094 -18.438 1 98.75 435 VAL B CA 1
ATOM 7113 C C . VAL B 1 435 ? -11.18 -45.844 -19.547 1 98.75 435 VAL B C 1
ATOM 7115 O O . VAL B 1 435 ? -11.812 -46.438 -20.422 1 98.75 435 VAL B O 1
ATOM 7118 N N . GLY B 1 436 ? -9.859 -45.812 -19.547 1 98.75 436 GLY B N 1
ATOM 7119 C CA . GLY B 1 436 ? -9.07 -46.5 -20.531 1 98.75 436 GLY B CA 1
ATOM 7120 C C . GLY B 1 436 ? -9.352 -48 -20.578 1 98.75 436 GLY B C 1
ATOM 7121 O O . GLY B 1 436 ? -9.273 -48.625 -21.641 1 98.75 436 GLY B O 1
ATOM 7122 N N . CYS B 1 437 ? -9.734 -48.562 -19.453 1 98.5 437 CYS B N 1
ATOM 7123 C CA . CYS B 1 437 ? -10.031 -49.969 -19.359 1 98.5 437 CYS B CA 1
ATOM 7124 C C . CYS B 1 437 ? -11.484 -50.281 -19.703 1 98.5 437 CYS B C 1
ATOM 7126 O O . CYS B 1 437 ? -11.922 -51.406 -19.656 1 98.5 437 CYS B O 1
ATOM 7128 N N . GLY B 1 438 ? -12.188 -49.25 -19.953 1 98.25 438 GLY B N 1
ATOM 7129 C CA . GLY B 1 438 ? -13.547 -49.406 -20.438 1 98.25 438 GLY B CA 1
ATOM 7130 C C . GLY B 1 438 ? -14.578 -49.5 -19.328 1 98.25 438 GLY B C 1
ATOM 7131 O O . GLY B 1 438 ? -15.727 -49.875 -19.547 1 98.25 438 GLY B O 1
ATOM 7132 N N . GLU B 1 439 ? -14.148 -49.25 -18.109 1 98.06 439 GLU B N 1
ATOM 7133 C CA . GLU B 1 439 ? -15.078 -49.25 -16.984 1 98.06 439 GLU B CA 1
ATOM 7134 C C . GLU B 1 439 ? -16.141 -48.156 -17.156 1 98.06 439 GLU B C 1
ATOM 7136 O O . GLU B 1 439 ? -17.281 -48.312 -16.719 1 98.06 439 GLU B O 1
ATOM 7141 N N . TYR B 1 440 ? -15.781 -47.031 -17.688 1 97.88 440 TYR B N 1
ATOM 7142 C CA . TYR B 1 440 ? -16.672 -45.938 -17.969 1 97.88 440 TYR B CA 1
ATOM 7143 C C . TYR B 1 440 ? -16.547 -45.5 -19.438 1 97.88 440 TYR B C 1
ATOM 7145 O O . TYR B 1 440 ? -15.469 -45.625 -20.031 1 97.88 440 TYR B O 1
ATOM 7153 N N . GLU B 1 441 ? -17.562 -44.844 -19.953 1 97.31 441 GLU B N 1
ATOM 7154 C CA . GLU B 1 441 ? -17.625 -44.531 -21.375 1 97.31 441 GLU B CA 1
ATOM 7155 C C . GLU B 1 441 ? -16.766 -43.312 -21.703 1 97.31 441 GLU B C 1
ATOM 7157 O O . GLU B 1 441 ? -16.281 -43.156 -22.828 1 97.31 441 GLU B O 1
ATOM 7162 N N . SER B 1 442 ? -16.672 -42.406 -20.797 1 97.69 442 SER B N 1
ATOM 7163 C CA . SER B 1 442 ? -15.883 -41.188 -20.969 1 97.69 442 SER B CA 1
ATOM 7164 C C . SER B 1 442 ? -15.367 -40.656 -19.625 1 97.69 442 SER B C 1
ATOM 7166 O O . SER B 1 442 ? -15.812 -41.094 -18.578 1 97.69 442 SER B O 1
ATOM 7168 N N . VAL B 1 443 ? -14.398 -39.812 -19.75 1 98.38 443 VAL B N 1
ATOM 7169 C CA . VAL B 1 443 ? -13.859 -39.188 -18.547 1 98.38 443 VAL B CA 1
ATOM 7170 C C . VAL B 1 443 ? -14.961 -38.406 -17.828 1 98.38 443 VAL B C 1
ATOM 7172 O O . VAL B 1 443 ? -15.062 -38.469 -16.594 1 98.38 443 VAL B O 1
ATOM 7175 N N . GLU B 1 444 ? -15.75 -37.688 -18.547 1 97.12 444 GLU B N 1
ATOM 7176 C CA . GLU B 1 444 ? -16.859 -36.938 -17.984 1 97.12 444 GLU B CA 1
ATOM 7177 C C . GLU B 1 444 ? -17.828 -37.844 -17.25 1 97.12 444 GLU B C 1
ATOM 7179 O O . GLU B 1 444 ? -18.281 -37.531 -16.141 1 97.12 444 GLU B O 1
ATOM 7184 N N . ALA B 1 445 ? -18.188 -38.969 -17.875 1 97.38 445 ALA B N 1
ATOM 7185 C CA . ALA B 1 445 ? -19.094 -39.906 -17.266 1 97.38 445 ALA B CA 1
ATOM 7186 C C . ALA B 1 445 ? -18.531 -40.469 -15.961 1 97.38 445 ALA B C 1
ATOM 7188 O O . ALA B 1 445 ? -19.25 -40.656 -14.984 1 97.38 445 ALA B O 1
ATOM 7189 N N . ALA B 1 446 ? -17.297 -40.812 -16 1 97.5 446 ALA B N 1
ATOM 7190 C CA . ALA B 1 446 ? -16.625 -41.312 -14.805 1 97.5 446 ALA B CA 1
ATOM 7191 C C . ALA B 1 446 ? -16.656 -40.281 -13.68 1 97.5 446 ALA B C 1
ATOM 7193 O O . ALA B 1 446 ? -17.016 -40.594 -12.547 1 97.5 446 ALA B O 1
ATOM 7194 N N . ALA B 1 447 ? -16.234 -39.062 -14.008 1 94.12 447 ALA B N 1
ATOM 7195 C CA . ALA B 1 447 ? -16.188 -38 -13.023 1 94.12 447 ALA B CA 1
ATOM 7196 C C . ALA B 1 447 ? -17.562 -37.75 -12.422 1 94.12 447 ALA B C 1
ATOM 7198 O O . ALA B 1 447 ? -17.688 -37.531 -11.211 1 94.12 447 ALA B O 1
ATOM 7199 N N . ASP B 1 448 ? -18.594 -37.688 -13.203 1 93.94 448 ASP B N 1
ATOM 7200 C CA . ASP B 1 448 ? -19.953 -37.438 -12.75 1 93.94 448 ASP B CA 1
ATOM 7201 C C . ASP B 1 448 ? -20.406 -38.5 -11.742 1 93.94 448 ASP B C 1
ATOM 7203 O O . ASP B 1 448 ? -21.172 -38.219 -10.82 1 93.94 448 ASP B O 1
ATOM 7207 N N . LYS B 1 449 ? -19.922 -39.625 -11.961 1 94.81 449 LYS B N 1
ATOM 7208 C CA . LYS B 1 449 ? -20.328 -40.75 -11.109 1 94.81 449 LYS B CA 1
ATOM 7209 C C . LYS B 1 449 ? -19.484 -40.812 -9.836 1 94.81 449 LYS B C 1
ATOM 7211 O O . LYS B 1 449 ? -19.984 -41.188 -8.773 1 94.81 449 LYS B O 1
ATOM 7216 N N . LEU B 1 450 ? -18.312 -40.469 -9.906 1 94.38 450 LEU B N 1
ATOM 7217 C CA . LEU B 1 450 ? -17.359 -40.812 -8.852 1 94.38 450 LEU B CA 1
ATOM 7218 C C . LEU B 1 450 ? -17.141 -39.625 -7.922 1 94.38 450 LEU B C 1
ATOM 7220 O O . LEU B 1 450 ? -16.797 -39.812 -6.75 1 94.38 450 LEU B O 1
ATOM 7224 N N . VAL B 1 451 ? -17.141 -38.438 -8.43 1 91.12 451 VAL B N 1
ATOM 7225 C CA . VAL B 1 451 ? -16.859 -37.25 -7.621 1 91.12 451 VAL B CA 1
ATOM 7226 C C . VAL B 1 451 ? -18.141 -36.781 -6.949 1 91.12 451 VAL B C 1
ATOM 7228 O O . VAL B 1 451 ? -19.141 -36.5 -7.621 1 91.12 451 VAL B O 1
ATOM 7231 N N . LYS B 1 452 ? -18.078 -36.688 -5.621 1 91.94 452 LYS B N 1
ATOM 7232 C CA . LYS B 1 452 ? -19.266 -36.375 -4.859 1 91.94 452 LYS B CA 1
ATOM 7233 C C . LYS B 1 452 ? -19.141 -34.969 -4.219 1 91.94 452 LYS B C 1
ATOM 7235 O O . LYS B 1 452 ? -18.141 -34.688 -3.555 1 91.94 452 LYS B O 1
ATOM 7240 N N . ILE B 1 453 ? -20.141 -34.156 -4.457 1 92.5 453 ILE B N 1
ATOM 7241 C CA . ILE B 1 453 ? -20.234 -32.844 -3.816 1 92.5 453 ILE B CA 1
ATOM 7242 C C . ILE B 1 453 ? -20.906 -33 -2.453 1 92.5 453 ILE B C 1
ATOM 7244 O O . ILE B 1 453 ? -21.969 -33.594 -2.34 1 92.5 453 ILE B O 1
ATOM 7248 N N . VAL B 1 454 ? -20.312 -32.469 -1.401 1 93.25 454 VAL B N 1
ATOM 7249 C CA . VAL B 1 454 ? -20.828 -32.688 -0.058 1 93.25 454 VAL B CA 1
ATOM 7250 C C . VAL B 1 454 ? -21.453 -31.406 0.479 1 93.25 454 VAL B C 1
ATOM 7252 O O . VAL B 1 454 ? -22.25 -31.438 1.413 1 93.25 454 VAL B O 1
ATOM 7255 N N . ASP B 1 455 ? -21.031 -30.297 -0.011 1 94.31 455 ASP B N 1
ATOM 7256 C CA . ASP B 1 455 ? -21.562 -29 0.401 1 94.31 455 ASP B CA 1
ATOM 7257 C C . ASP B 1 455 ? -21.406 -27.969 -0.71 1 94.31 455 ASP B C 1
ATOM 7259 O O . ASP B 1 455 ? -20.641 -28.172 -1.646 1 94.31 455 ASP B O 1
ATOM 7263 N N . THR B 1 456 ? -22.266 -26.984 -0.696 1 97.06 456 THR B N 1
ATOM 7264 C CA . THR B 1 456 ? -22.203 -25.906 -1.668 1 97.06 456 THR B CA 1
ATOM 7265 C C . THR B 1 456 ? -22.422 -24.562 -0.988 1 97.06 456 THR B C 1
ATOM 7267 O O . THR B 1 456 ? -23.375 -24.391 -0.226 1 97.06 456 THR B O 1
ATOM 7270 N N . VAL B 1 457 ? -21.5 -23.641 -1.201 1 97.69 457 VAL B N 1
ATOM 7271 C CA . VAL B 1 457 ? -21.672 -22.25 -0.753 1 97.69 457 VAL B CA 1
ATOM 7272 C C . VAL B 1 457 ? -22.281 -21.422 -1.875 1 97.69 457 VAL B C 1
ATOM 7274 O O . VAL B 1 457 ? -21.719 -21.328 -2.969 1 97.69 457 VAL B O 1
ATOM 7277 N N . GLU B 1 458 ? -23.406 -20.828 -1.615 1 98.19 458 GLU B N 1
ATOM 7278 C CA . GLU B 1 458 ? -24.109 -20.031 -2.613 1 98.19 458 GLU B CA 1
ATOM 7279 C C . GLU B 1 458 ? -23.781 -18.547 -2.48 1 98.19 458 GLU B C 1
ATOM 7281 O O . GLU B 1 458 ? -23.656 -18.031 -1.368 1 98.19 458 GLU B O 1
ATOM 7286 N N . PRO B 1 459 ? -23.609 -17.891 -3.613 1 98.31 459 PRO B N 1
ATOM 7287 C CA . PRO B 1 459 ? -23.453 -16.422 -3.52 1 98.31 459 PRO B CA 1
ATOM 7288 C C . PRO B 1 459 ? -24.734 -15.727 -3.039 1 98.31 459 PRO B C 1
ATOM 7290 O O . PRO B 1 459 ? -25.828 -16.234 -3.258 1 98.31 459 PRO B O 1
ATOM 7293 N N . GLU B 1 460 ? -24.562 -14.688 -2.375 1 98.25 460 GLU B N 1
ATOM 7294 C CA . GLU B 1 460 ? -25.656 -13.852 -1.907 1 98.25 460 GLU B CA 1
ATOM 7295 C C . GLU B 1 460 ? -25.781 -12.578 -2.746 1 98.25 460 GLU B C 1
ATOM 7297 O O . GLU B 1 460 ? -24.844 -11.797 -2.834 1 98.25 460 GLU B O 1
ATOM 7302 N N . ALA B 1 461 ? -26.984 -12.32 -3.227 1 98 461 ALA B N 1
ATOM 7303 C CA . ALA B 1 461 ? -27.219 -11.273 -4.219 1 98 461 ALA B CA 1
ATOM 7304 C C . ALA B 1 461 ? -26.688 -9.93 -3.734 1 98 461 ALA B C 1
ATOM 7306 O O . ALA B 1 461 ? -26.016 -9.211 -4.48 1 98 461 ALA B O 1
ATOM 7307 N N . GLU B 1 462 ? -26.984 -9.547 -2.541 1 97.88 462 GLU B N 1
ATOM 7308 C CA . GLU B 1 462 ? -26.547 -8.266 -2.002 1 97.88 462 GLU B CA 1
ATOM 7309 C C . GLU B 1 462 ? -25.031 -8.18 -1.919 1 97.88 462 GLU B C 1
ATOM 7311 O O . GLU B 1 462 ? -24.438 -7.152 -2.262 1 97.88 462 GLU B O 1
ATOM 7316 N N . LEU B 1 463 ? -24.453 -9.164 -1.433 1 98.12 463 LEU B N 1
ATOM 7317 C CA . LEU B 1 463 ? -23 -9.203 -1.292 1 98.12 463 LEU B CA 1
ATOM 7318 C C . LEU B 1 463 ? -22.328 -9.195 -2.658 1 98.12 463 LEU B C 1
ATOM 7320 O O . LEU B 1 463 ? -21.266 -8.578 -2.828 1 98.12 463 LEU B O 1
ATOM 7324 N N . VAL B 1 464 ? -22.891 -9.914 -3.604 1 98.62 464 VAL B N 1
ATOM 7325 C CA . VAL B 1 464 ? -22.375 -9.938 -4.969 1 98.62 464 VAL B CA 1
ATOM 7326 C C . VAL B 1 464 ? -22.344 -8.523 -5.535 1 98.62 464 VAL B C 1
ATOM 7328 O O . VAL B 1 464 ? -21.359 -8.117 -6.16 1 98.62 464 VAL B O 1
ATOM 7331 N N . GLU B 1 465 ? -23.391 -7.82 -5.316 1 98.44 465 GLU B N 1
ATOM 7332 C CA . GLU B 1 465 ? -23.453 -6.449 -5.805 1 98.44 465 GLU B CA 1
ATOM 7333 C C . GLU B 1 465 ? -22.375 -5.578 -5.168 1 98.44 465 GLU B C 1
ATOM 7335 O O . GLU B 1 465 ? -21.734 -4.785 -5.855 1 98.44 465 GLU B O 1
ATOM 7340 N N . LYS B 1 466 ? -22.234 -5.672 -3.863 1 98.12 466 LYS B N 1
ATOM 7341 C CA . LYS B 1 466 ? -21.203 -4.914 -3.162 1 98.12 466 LYS B CA 1
ATOM 7342 C C . LYS B 1 466 ? -19.812 -5.262 -3.689 1 98.12 466 LYS B C 1
ATOM 7344 O O . LYS B 1 466 ? -19 -4.367 -3.961 1 98.12 466 LYS B O 1
ATOM 7349 N N . TYR B 1 467 ? -19.516 -6.473 -3.922 1 98.5 467 TYR B N 1
ATOM 7350 C CA . TYR B 1 467 ? -18.188 -6.914 -4.332 1 98.5 467 TYR B CA 1
ATOM 7351 C C . TYR B 1 467 ? -17.938 -6.578 -5.797 1 98.5 467 TYR B C 1
ATOM 7353 O O . TYR B 1 467 ? -16.781 -6.383 -6.199 1 98.5 467 TYR B O 1
ATOM 7361 N N . GLU B 1 468 ? -19 -6.555 -6.586 1 98.5 468 GLU B N 1
ATOM 7362 C CA . GLU B 1 468 ? -18.812 -6.109 -7.965 1 98.5 468 GLU B CA 1
ATOM 7363 C C . GLU B 1 468 ? -18.25 -4.691 -8.016 1 98.5 468 GLU B C 1
ATOM 7365 O O . GLU B 1 468 ? -17.328 -4.414 -8.789 1 98.5 468 GLU B O 1
ATOM 7370 N N . LYS B 1 469 ? -18.781 -3.852 -7.18 1 97.81 469 LYS B N 1
ATOM 7371 C CA . LYS B 1 469 ? -18.266 -2.484 -7.105 1 97.81 469 LYS B CA 1
ATOM 7372 C C . LYS B 1 469 ? -16.812 -2.461 -6.645 1 97.81 469 LYS B C 1
ATOM 7374 O O . LYS B 1 469 ? -15.984 -1.766 -7.234 1 97.81 469 LYS B O 1
ATOM 7379 N N . ARG B 1 470 ? -16.484 -3.164 -5.617 1 98.06 470 ARG B N 1
ATOM 7380 C CA . ARG B 1 470 ? -15.133 -3.221 -5.082 1 98.06 470 ARG B CA 1
ATOM 7381 C C . ARG B 1 470 ? -14.164 -3.783 -6.109 1 98.06 470 ARG B C 1
ATOM 7383 O O . ARG B 1 470 ? -13.031 -3.307 -6.23 1 98.06 470 ARG B O 1
ATOM 7390 N N . TYR B 1 471 ? -14.641 -4.762 -6.852 1 98.5 471 TYR B N 1
ATOM 7391 C CA . TYR B 1 471 ? -13.797 -5.371 -7.871 1 98.5 471 TYR B CA 1
ATOM 7392 C C . TYR B 1 471 ? -13.461 -4.371 -8.969 1 98.5 471 TYR B C 1
ATOM 7394 O O . TYR B 1 471 ? -12.32 -4.316 -9.438 1 98.5 471 TYR B O 1
ATOM 7402 N N . GLN B 1 472 ? -14.414 -3.627 -9.383 1 98.25 472 GLN B N 1
ATOM 7403 C CA . GLN B 1 472 ? -14.18 -2.625 -10.414 1 98.25 472 GLN B CA 1
ATOM 7404 C C . GLN B 1 472 ? -13.156 -1.588 -9.953 1 98.25 472 GLN B C 1
ATOM 7406 O O . GLN B 1 472 ? -12.383 -1.072 -10.758 1 98.25 472 GLN B O 1
ATOM 7411 N N . GLU B 1 473 ? -13.164 -1.294 -8.68 1 98.25 473 GLU B N 1
ATOM 7412 C CA . GLU B 1 473 ? -12.164 -0.397 -8.102 1 98.25 473 GLU B CA 1
ATOM 7413 C C . GLU B 1 473 ? -10.797 -1.064 -8.039 1 98.25 473 GLU B C 1
ATOM 7415 O O . GLU B 1 473 ? -9.789 -0.466 -8.43 1 98.25 473 GLU B O 1
ATOM 7420 N N . PHE B 1 474 ? -10.758 -2.256 -7.648 1 98.31 474 PHE B N 1
ATOM 7421 C CA . PHE B 1 474 ? -9.531 -3.041 -7.539 1 98.31 474 PHE B CA 1
ATOM 7422 C C . PHE B 1 474 ? -8.789 -3.074 -8.867 1 98.31 474 PHE B C 1
ATOM 7424 O O . PHE B 1 474 ? -7.566 -2.91 -8.906 1 98.31 474 PHE B O 1
ATOM 7431 N N . ARG B 1 475 ? -9.477 -3.242 -9.906 1 97.5 475 ARG B N 1
ATOM 7432 C CA . ARG B 1 475 ? -8.898 -3.484 -11.227 1 97.5 475 ARG B CA 1
ATOM 7433 C C . ARG B 1 475 ? -8.156 -2.252 -11.734 1 97.5 475 ARG B C 1
ATOM 7435 O O . ARG B 1 475 ? -7.402 -2.332 -12.703 1 97.5 475 ARG B O 1
ATOM 7442 N N . GLN B 1 476 ? -8.305 -1.136 -11.055 1 98.06 476 GLN B N 1
ATOM 7443 C CA . GLN B 1 476 ? -7.68 0.104 -11.5 1 98.06 476 GLN B CA 1
ATOM 7444 C C . GLN B 1 476 ? -6.289 0.268 -10.891 1 98.06 476 GLN B C 1
ATOM 7446 O O . GLN B 1 476 ? -5.492 1.083 -11.359 1 98.06 476 GLN B O 1
ATOM 7451 N N . ILE B 1 477 ? -5.984 -0.437 -9.891 1 98.62 477 ILE B N 1
ATOM 7452 C CA . ILE B 1 477 ? -4.812 -0.163 -9.062 1 98.62 477 ILE B CA 1
ATOM 7453 C C . ILE B 1 477 ? -3.555 -0.664 -9.766 1 98.62 477 ILE B C 1
ATOM 7455 O O . ILE B 1 477 ? -2.574 0.071 -9.898 1 98.62 477 ILE B O 1
ATOM 7459 N N . TYR B 1 478 ? -3.574 -1.921 -10.305 1 98.5 478 TYR B N 1
ATOM 7460 C CA . TYR B 1 478 ? -2.385 -2.482 -10.938 1 98.5 478 TYR B CA 1
ATOM 7461 C C . TYR B 1 478 ? -1.98 -1.669 -12.156 1 98.5 478 TYR B C 1
ATOM 7463 O O . TYR B 1 478 ? -0.82 -1.272 -12.297 1 98.5 478 TYR B O 1
ATOM 7471 N N . PRO B 1 479 ? -2.92 -1.396 -13.062 1 98.31 479 PRO B N 1
ATOM 7472 C CA . PRO B 1 479 ? -2.516 -0.599 -14.227 1 98.31 479 PRO B CA 1
ATOM 7473 C C . PRO B 1 479 ? -1.891 0.738 -13.828 1 98.31 479 PRO B C 1
ATOM 7475 O O . PRO B 1 479 ? -0.975 1.217 -14.508 1 98.31 479 PRO B O 1
ATOM 7478 N N . ALA B 1 480 ? -2.307 1.356 -12.789 1 98.56 480 ALA B N 1
ATOM 7479 C CA . ALA B 1 480 ? -1.773 2.637 -12.336 1 98.56 480 ALA B CA 1
ATOM 7480 C C . ALA B 1 480 ? -0.333 2.49 -11.852 1 98.56 480 ALA B C 1
ATOM 7482 O O . ALA B 1 480 ? 0.507 3.355 -12.109 1 98.56 480 ALA B O 1
ATOM 7483 N N . LEU B 1 481 ? -0.007 1.448 -11.195 1 98.5 481 LEU B N 1
ATOM 7484 C CA . LEU B 1 481 ? 1.289 1.282 -10.547 1 98.5 481 LEU B CA 1
ATOM 7485 C C . LEU B 1 481 ? 2.256 0.525 -11.453 1 98.5 481 LEU B C 1
ATOM 7487 O O . LEU B 1 481 ? 3.457 0.467 -11.172 1 98.5 481 LEU B O 1
ATOM 7491 N N . LYS B 1 482 ? 1.762 -0.113 -12.531 1 98 482 LYS B N 1
ATOM 7492 C CA . LYS B 1 482 ? 2.57 -0.927 -13.438 1 98 482 LYS B CA 1
ATOM 7493 C C . LYS B 1 482 ? 3.828 -0.18 -13.875 1 98 482 LYS B C 1
ATOM 7495 O O . LYS B 1 482 ? 4.926 -0.743 -13.867 1 98 482 LYS B O 1
ATOM 7500 N N . PRO B 1 483 ? 3.758 1.142 -14.172 1 97.75 483 PRO B N 1
ATOM 7501 C CA . PRO B 1 483 ? 4.969 1.849 -14.594 1 97.75 483 PRO B CA 1
ATOM 7502 C C . PRO B 1 483 ? 5.941 2.092 -13.445 1 97.75 483 PRO B C 1
ATOM 7504 O O . PRO B 1 483 ? 7.117 2.389 -13.68 1 97.75 483 PRO B O 1
ATOM 7507 N N . VAL B 1 484 ? 5.5 2.016 -12.219 1 98.06 484 VAL B N 1
ATOM 7508 C CA . VAL B 1 484 ? 6.297 2.342 -11.039 1 98.06 484 VAL B CA 1
ATOM 7509 C C . VAL B 1 484 ? 7.062 1.105 -10.578 1 98.06 484 VAL B C 1
ATOM 7511 O O . VAL B 1 484 ? 8.203 1.211 -10.117 1 98.06 484 VAL B O 1
ATOM 7514 N N . PHE B 1 485 ? 6.508 -0.099 -10.719 1 97.19 485 PHE B N 1
ATOM 7515 C CA . PHE B 1 485 ? 6.996 -1.342 -10.133 1 97.19 485 PHE B CA 1
ATOM 7516 C C . PHE B 1 485 ? 8.43 -1.618 -10.57 1 97.19 485 PHE B C 1
ATOM 7518 O O . PHE B 1 485 ? 9.281 -1.957 -9.75 1 97.19 485 PHE B O 1
ATOM 7525 N N . PRO B 1 486 ? 8.789 -1.398 -11.883 1 94.75 486 PRO B N 1
ATOM 7526 C CA . PRO B 1 486 ? 10.164 -1.702 -12.281 1 94.75 486 PRO B CA 1
ATOM 7527 C C . PRO B 1 486 ? 11.188 -0.804 -11.602 1 94.75 486 PRO B C 1
ATOM 7529 O O . PRO B 1 486 ? 12.367 -1.165 -11.508 1 94.75 486 PRO B O 1
ATOM 7532 N N . HIS B 1 487 ? 10.781 0.322 -11.023 1 94.31 487 HIS B N 1
ATOM 7533 C CA . HIS B 1 487 ? 11.711 1.304 -10.477 1 94.31 487 HIS B CA 1
ATOM 7534 C C . HIS B 1 487 ? 11.875 1.129 -8.969 1 94.31 487 HIS B C 1
ATOM 7536 O O . HIS B 1 487 ? 12.805 1.676 -8.375 1 94.31 487 HIS B O 1
ATOM 7542 N N . ILE B 1 488 ? 11 0.437 -8.305 1 92.19 488 ILE B N 1
ATOM 7543 C CA . ILE B 1 488 ? 11.055 0.322 -6.852 1 92.19 488 ILE B CA 1
ATOM 7544 C C . ILE B 1 488 ? 11.453 -1.101 -6.461 1 92.19 488 ILE B C 1
ATOM 7546 O O . ILE B 1 488 ? 10.891 -1.668 -5.52 1 92.19 488 ILE B O 1
ATOM 7550 N N . GLN B 1 489 ? 12.359 -1.695 -7.133 1 84.94 489 GLN B N 1
ATOM 7551 C CA . GLN B 1 489 ? 12.789 -3.07 -6.891 1 84.94 489 GLN B CA 1
ATOM 7552 C C . GLN B 1 489 ? 13.82 -3.139 -5.77 1 84.94 489 GLN B C 1
ATOM 7554 O O . GLN B 1 489 ? 14.578 -2.189 -5.559 1 84.94 489 GLN B O 1
#

Foldseek 3Di:
DKFKFWEAEQFWIKIWIADLQQDTDDIFIDGDDWDDPDVLWIFAALVRSQVRVLVRLLVRCVPPDQARQAAFFYAYAAQKKFFAFPVRHTLDTITALRRQPLVVLLCCQCPVVHQQNLCQQQVAGDDSSHQLSVLLVCVVPPVVSNVRGQAIDTSVQSNLCQFFVAQEAEFARVSRRSQPNFQVSGGGPVSCVVSVHDVSRYGHYDQQLAFRGFGDPVSCVSSVHDRNHTYGRHHYQQLLLCLLQLQDDFQAWAWEAAQKIKIKGDHQHFDHDPQNLWRWTAHNQGGIITMAIWNGGVVLLVCCACVPVNHDCSVVLQVPQDDFLPQQKAWARQCQHTRHRPNGRLDHIDIDRDDPPQDSSSVSNRSLLNNLLRVLSSVVRVVVRVGHHAAYEYHYDQVPDPVSQQSNCQLNVHKYFYWDDNPGSRSSRRLSGCVNSPSAVTSSRSSVSNIGTDDIHHHDPVSSVSSVVVSVVNVPPCVVCVVVSVVPD/DKFKFWEAEQFWIKIWIADLQQDTDDIFIDGDDWDDPDVLWIFAALVRVQVRVLVRLLVRCVPPDQARQAAFFYAYAAQKKFFAFPVRHTLDTITALRRQPLPVLLCCQCPVVHQQNLCQQQVAGDDSRHQLSVLLVCVVPPVVSNVRGQAIDTSVQSNLCQFFVAQEAEFARVSRRSQPNFQVSGGGPVSCVVSVHDVSRYGHYDQQLAFRGFGDPVSCVSSVHDRNHTYGRHHYQQLLLCLLQLQDDAQAWAWEAAQKIKIKGDHQHFDHDPQNLWRWTAHNQGGIITMAIWNGGVVLLVCCACVPVNHDCSVVLQVPQDDFLPQQKAWARQCQHTRHRPNGRLDHIDIDRDDPPQDSSSVSNRSLLNNLLRVLSSVVRVVVRPGHHAAYEYHYDQVPDPVSQQSNCQLNVHKYFYWDDNPGSRSSRRLSGCVNSPSAVTSSRSSVSNIGTDDIHHHDPVSSVSSVVVSVVNVPPCVVCVVVSVVPD

Solvent-accessible surface area (backbone atoms only — not comparable to full-atom values): 46465 Å² total; per-residue (Å²): 91,29,16,30,3,32,18,40,50,84,59,34,36,34,38,30,34,27,38,81,78,55,51,73,76,43,75,36,74,32,70,51,78,70,42,58,92,42,94,55,38,33,31,35,54,66,64,53,56,45,54,37,48,53,55,34,50,41,61,58,46,66,83,51,69,43,85,37,48,46,21,34,15,25,5,8,47,49,21,22,41,37,41,20,27,89,83,69,42,72,74,60,64,20,44,34,38,83,16,51,79,20,52,67,43,20,46,43,44,36,64,70,68,20,42,68,53,37,26,72,48,20,38,34,64,68,45,39,28,25,23,42,25,47,49,42,42,36,46,72,76,34,48,71,61,46,71,44,53,42,38,46,42,38,54,47,29,50,46,48,22,74,41,35,66,37,67,41,37,13,45,26,29,45,28,44,24,63,40,19,18,35,88,75,70,41,74,22,66,68,43,27,59,74,58,70,54,55,72,82,28,41,48,48,78,37,54,16,36,38,67,63,40,30,33,29,63,71,53,12,61,73,58,63,40,53,51,73,22,30,32,21,50,11,24,15,29,68,40,10,23,28,44,33,66,40,34,47,52,66,27,22,27,35,36,37,28,27,57,36,24,36,41,40,34,20,23,70,58,80,70,72,61,97,76,47,34,40,46,27,30,30,26,43,67,74,41,16,27,39,34,27,44,32,63,32,28,38,40,50,56,50,42,48,33,44,47,53,59,65,42,86,57,62,67,69,58,51,67,69,56,76,61,81,55,67,67,41,39,44,28,46,50,17,35,73,7,31,47,32,51,69,66,29,75,51,41,42,14,27,41,35,41,37,39,77,81,56,38,40,35,50,52,48,48,15,48,58,49,17,34,47,52,49,52,37,54,38,50,51,55,49,40,73,74,67,48,67,66,60,42,28,37,53,38,54,69,43,51,72,36,66,67,52,46,53,47,46,10,16,61,62,60,21,35,35,34,34,55,72,67,86,61,40,21,14,46,12,4,17,50,30,8,35,29,40,71,59,76,30,93,36,57,49,58,40,23,67,70,52,47,51,75,72,45,70,46,70,47,45,73,68,49,26,55,34,23,49,55,52,45,63,44,54,66,50,51,58,72,40,43,57,81,48,31,73,69,41,105,93,28,16,28,3,32,18,39,51,82,58,33,40,36,36,30,35,26,38,80,77,55,51,74,77,44,74,37,74,34,72,53,77,72,43,58,92,42,95,55,40,33,33,35,54,65,65,54,54,45,54,39,47,52,54,34,49,42,63,56,47,66,83,53,71,43,85,37,46,46,21,34,16,25,4,8,46,49,21,21,41,39,41,20,26,88,84,69,43,71,74,58,65,21,44,35,38,83,16,51,80,18,52,68,42,22,47,43,44,35,64,70,68,20,43,70,53,38,25,72,47,21,38,34,65,68,46,40,26,25,23,43,26,46,49,41,42,36,47,71,78,34,49,72,60,46,71,44,54,42,37,46,42,37,54,46,30,50,47,48,24,73,41,36,67,36,67,41,36,14,45,26,30,45,29,44,26,63,39,18,18,35,90,76,70,41,76,21,66,68,43,26,60,74,56,69,52,56,71,82,28,41,48,49,78,36,53,16,35,38,66,61,42,29,32,30,64,70,54,12,60,73,59,62,39,53,50,74,22,30,32,20,50,11,23,15,28,69,40,10,24,29,43,34,66,40,34,46,52,67,28,23,26,35,38,35,28,27,55,36,24,37,40,40,34,21,22,69,56,82,68,71,61,97,75,47,33,40,46,29,30,30,27,40,65,73,38,17,27,39,35,28,44,32,64,31,28,42,39,50,55,49,44,49,32,43,46,52,60,66,42,87,57,64,67,70,57,50,68,68,55,77,62,81,56,67,69,42,39,43,27,45,51,17,37,71,8,32,47,30,50,69,66,29,76,50,42,43,14,28,41,36,40,37,38,77,82,55,39,41,35,50,53,50,47,15,49,57,47,17,34,48,51,50,52,38,52,39,50,52,55,49,40,72,73,68,48,65,65,60,41,27,37,53,37,54,69,43,51,71,36,66,66,52,45,54,47,45,9,16,63,63,59,22,36,35,33,35,54,72,66,87,62,41,20,14,45,14,4,18,50,32,8,34,30,40,70,59,75,30,94,35,58,51,57,40,24,68,69,52,47,50,74,73,46,70,45,70,49,45,72,70,50,25,55,35,23,50,56,51,46,63,44,53,67,52,51,58,73,38,42,56,82,48,31,75,67,43,105